Protein 8CZ8 (pdb70)

Radius of gyration: 34.96 Å; Cα contacts (8 Å, |Δi|>4): 3144; chains: 6; bounding box: 99×88×85 Å

GO terms:
  GO:0005576 extracellular region (C, TAS)
  GO:0005788 endoplasmic reticulum lumen (C, TAS)
  GO:0005886 plasma membrane (C, TAS)
  GO:0005886 plasma membrane (C, IDA)
  GO:0005515 protein binding (F, IPI)

Organism: Homo sapiens (NCBI:txid9606)

InterPro domains:
  IPR010335 Mesothelin [PF06060] (1-629)
  IPR026664 Stereocilin-related [PTHR23412] (51-610)

CATH classification: 2.60.40.10

B-factor: mean 72.94, std 15.25, range [30.0, 142.09]

Secondary structure (DSSP, 8-state):
--BB--SEEEE-TT--EEEEEE--TTTTTSTT--EEEEE-TTS--EEEEBTTTB--SSS-TTEEEEEETTEEEEEE-S--GGG-EEEEEEEEETTTTEEEEB--EEEEE----EEEEPPPEEE-TT--EEEEEEEESS-TTSSEEEEEEE-TTS--EEEEEEETTTTEEEE-GGGTTT-EEEEEGGGTEEEEEESS--GGG-EEEEEEEEESSTTTEEEEE---EEEEE-/---EEEE-SEEE--TT--EEEEEEESS--TT-EEEEEE-TTS--EEEEETTTEEPTT--TTEEEEEETTEEEEEESS--GGG-EEEEEEE-SSSSPEE---EEEE----EEEEE--EEE-TT--EEEEEEEESS-GGG--EEEEEE-TTS--EEEEEE-SSSS-EEE-TTTBTTEEEEEEGGGTEEEEEE-S--GGG-EEEEEEEESSTTS-EEEE---EEEEE-/-EEEB--SEEEE-TT--EEEEEE--TTTTTSTT--EEEEE-TTS--EEEEBTTTB--SSS-TTEEEEEETTEEEEEE-S--GGG-EEEEEEEEETTTTEEEEE--EEEEE---EEEEPPPEEE-TT--EEEEEEEESS-TTSSEEEEEEE-TTS--EEEEEEETTTTEEEE-GGGTTT-EEEEEGGGTEEEEEESS--GGG-EEEEEEEEESSTTTEEEEE---EEEEE-/---EEEE-SEEE--TT--EEEEEEESS--TT-EEEEEE-TTS--EEEEETTTEEPTT--TTEEEEEETTEEEEEESS--GGG-EEEEEEE-SSSSPEE---EEEE----EEEEE--EEE-TT--EEEEEEEESS-GGG--EEEEEE-TTS-EEEEEEE-SSSS-EEE-TTTTTTEEEEEEGGGTEEEEEE-S--GGG-EEEEEEEESSTTS-EEEE---EEEEE-/--SSGGGGGGS-TTGGGGS-GGGGGG--GGGGTT--HHHHHHHHHHHHHHHTT--HHHHHHHHGGGGGG--HHHHHHHHTTT----HHHHTTS-HHHHTT--HHHHHHHHGGGGGGGGGGTTSHHHHHHHTTS-HHHHGGGSS-----/--SSTTSGGGS-TTGGGGS-GGGGGG--GGGGTT--HHHHHHHHHHHHHHHTT--HHHHHHHHGGGGGG--HHHHHHHHHTT----HHHHTTS-HHHHTT--HHHHHHHHGGGGGGGGGGTTSHHHHHHHTTS-HHHHGGGSS-----

Sequence (1206 aa):
DIALTQPASVSGSPGQSITISCTGTSSDIGGYNSVSWYQQHPGKAPKLMIYGVNNRPSGVSNRFSGSKSGNTASLTISGLQAEDEADYYCSSYDIESATPVFGGGTKLTVLQVELVQSGAEVKKPGESLKISCKGSGYSFTSYWIGWVRQAPGKGLEWMGIIDPGDSRTRYSPSFQGQVTISADKSISTAYLQWSSLKASDTAMYYCARGQLYGGTYMDGWGQGTLVTVSTAFYPGYLCSLSPEELSSVPPSSIWAVRPQDLDTCDPRQLDVLYPKARLAFQNMNGSEYFVKIQSFLGGAPTEDLKALSQQNVSMDLATFMKLRTDAVLPLTVAEVQKLLGPHVEGLKAEERHRPVRDWILRQRQDDLDTLGLGLQGGTAFYPGYLCSLSPEELSSVPPSSIWAVRPQDLDTCDPRQLDVLYPKARLAFQNMNGSEYFVKIQSFLGGAPTEDLKALSQQNVSMDLATFMKLRTDAVLPLTVAEVQKLLGPHVEGLKAEERHRPVRDWILRQRQDDLDTLGLGLQGGDIQMTQSPSSLSASVGDRVTITCRSSQGIGSWLAWYQQKPEKAPQSLIYAASSLQSGVPSRFSGSGSGTDFTLTISNLQPEDFATYYCQQYNSYPLTFGGGTKVEISEVQLLESGGGLVQPGGSLRLSCAASGLTFRSYAMTWVRQAPGKGLEWVSGISVSGGITYYADSVKGRFTISRDNSKNTLYLQMNSLRAEDTAVYYCAKRGAAVGSFDYWGQGTLVTVSIALTQPASVSGSPGQSITISCTGTSSDIGGYNSVSWYQQHPGKAPKLMIYGVNNRPSGVSNRFSGSKSGNTASLTISGLQAEDEADYYCSSYDIESATPVFGGGTKLTVLGQVELVQSGAEVKKPGESLKISCKGSGYSFTSYWIGWVRQAPGKGLEWMGIIDPGDSRTRYSPSFQGQVTISADKSISTAYLQWSSLKASDTAMYYCARGQLYGGTYMDGWGQGTLVTVSDIQMTQSPSSLSASVGDRVTITCRSSQGIGSWLAWYQQKPEKAPQSLIYAASSLQSGVPSRFSGSGSGTDFTLTISNLQPEDFATYYCQQYNSYPLTFGGGTKVEISEVQLLESGGGLVQPGGSLRLSCAASGLTFRSYAMTWVRQAPGKGLEWVSGISVSGGITYYADSVKGRFTISRDNSKNTLYLQMNSLRAEDTAVYYCAKRGAAVGSFDYWGQGTLVTVS

Structure (mmCIF, N/CA/C/O backbone):
data_8CZ8
#
_entry.id   8CZ8
#
_cell.length_a   83.795
_cell.length_b   83.795
_cell.length_c   230.450
_cell.angle_alpha   90.000
_cell.angle_beta   90.000
_cell.angle_gamma   120.000
#
_symmetry.space_group_name_H-M   'P 32'
#
loop_
_entity.id
_entity.type
_entity.pdbx_description
1 polymer 'scFv Anetumab'
2 polymer 'Mesothelin, cleaved form'
3 polymer 'scFv of A12 anti-mesothelin antibody'
4 non-polymer 'SULFATE ION'
5 water water
#
loop_
_atom_site.group_PDB
_atom_site.id
_atom_site.type_symbol
_atom_site.label_atom_id
_atom_site.label_alt_id
_atom_site.label_comp_id
_atom_site.label_asym_id
_atom_site.label_entity_id
_atom_site.label_seq_id
_atom_site.pdbx_PDB_ins_code
_atom_site.Cartn_x
_atom_site.Cartn_y
_atom_site.Cartn_z
_atom_site.occupancy
_atom_site.B_iso_or_equiv
_atom_site.auth_seq_id
_atom_site.auth_comp_id
_atom_site.auth_asym_id
_atom_site.auth_atom_id
_atom_site.pdbx_PDB_model_num
ATOM 1 N N . ASP A 1 1 ? 42.188 52.801 -66.393 1.00 82.09 1 ASP C N 1
ATOM 2 C CA . ASP A 1 1 ? 42.409 51.638 -67.306 1.00 82.88 1 ASP C CA 1
ATOM 3 C C . ASP A 1 1 ? 42.953 52.134 -68.655 1.00 80.41 1 ASP C C 1
ATOM 4 O O . ASP A 1 1 ? 42.711 53.314 -69.006 1.00 75.79 1 ASP C O 1
ATOM 9 N N . ILE A 1 2 ? 43.676 51.257 -69.363 1.00 78.38 2 ILE C N 1
ATOM 10 C CA . ILE A 1 2 ? 44.225 51.490 -70.734 1.00 77.33 2 ILE C CA 1
ATOM 11 C C . ILE A 1 2 ? 43.296 50.802 -71.746 1.00 74.09 2 ILE C C 1
ATOM 12 O O . ILE A 1 2 ? 43.265 49.559 -71.774 1.00 74.51 2 ILE C O 1
ATOM 17 N N . ALA A 1 3 ? 42.564 51.589 -72.541 1.00 70.54 3 ALA C N 1
ATOM 18 C CA . ALA A 1 3 ? 41.570 51.105 -73.529 1.00 68.27 3 ALA C CA 1
ATOM 19 C C . ALA A 1 3 ? 41.668 51.856 -74.867 1.00 63.86 3 ALA C C 1
ATOM 20 O O . ALA A 1 3 ? 40.837 51.553 -75.727 1.00 65.06 3 ALA C O 1
ATOM 22 N N . LEU A 1 4 ? 42.617 52.789 -75.030 1.00 59.12 4 LEU C N 1
ATOM 23 C CA . LEU A 1 4 ? 42.820 53.598 -76.265 1.00 56.62 4 LEU C CA 1
ATOM 24 C C . LEU A 1 4 ? 44.210 53.295 -76.830 1.00 55.45 4 LEU C C 1
ATOM 25 O O . LEU A 1 4 ? 45.148 53.141 -76.028 1.00 56.06 4 LEU C O 1
ATOM 30 N N . THR A 1 5 ? 44.344 53.259 -78.158 1.00 53.31 5 THR C N 1
ATOM 31 C CA . THR A 1 5 ? 45.603 52.897 -78.855 1.00 53.29 5 THR C CA 1
ATOM 32 C C . THR A 1 5 ? 46.309 54.163 -79.349 1.00 52.13 5 THR C C 1
ATOM 33 O O . THR A 1 5 ? 45.662 54.988 -80.016 1.00 50.62 5 THR C O 1
ATOM 37 N N . GLN A 1 6 ? 47.591 54.296 -78.999 1.00 51.37 6 GLN C N 1
ATOM 38 C CA . GLN A 1 6 ? 48.527 55.325 -79.516 1.00 50.93 6 GLN C CA 1
ATOM 39 C C . GLN A 1 6 ? 49.742 54.614 -80.100 1.00 49.88 6 GLN C C 1
ATOM 40 O O . GLN A 1 6 ? 50.038 53.484 -79.725 1.00 49.57 6 GLN C O 1
ATOM 46 N N . PRO A 1 7 ? 50.503 55.248 -81.017 1.00 50.24 7 PRO C N 1
ATOM 47 C CA . PRO A 1 7 ? 51.809 54.717 -81.402 1.00 50.26 7 PRO C CA 1
ATOM 48 C C . PRO A 1 7 ? 52.744 54.797 -80.183 1.00 50.23 7 PRO C C 1
ATOM 49 O O . PRO A 1 7 ? 52.576 55.701 -79.374 1.00 48.28 7 PRO C O 1
ATOM 53 N N . ALA A 1 8 ? 53.666 53.837 -80.060 1.00 51.38 8 ALA C N 1
ATOM 54 C CA . ALA A 1 8 ? 54.695 53.774 -78.994 1.00 52.43 8 ALA C CA 1
ATOM 55 C C . ALA A 1 8 ? 55.569 55.033 -79.031 1.00 53.45 8 ALA C C 1
ATOM 56 O O . ALA A 1 8 ? 55.828 55.607 -77.956 1.00 54.18 8 ALA C O 1
ATOM 58 N N . SER A 1 9 ? 56.019 55.446 -80.217 1.00 55.03 9 SER C N 1
ATOM 59 C CA . SER A 1 9 ? 57.019 56.535 -80.375 1.00 56.18 9 SER C CA 1
ATOM 60 C C . SER A 1 9 ? 56.690 57.427 -81.576 1.00 57.46 9 SER C C 1
ATOM 61 O O . SER A 1 9 ? 55.995 56.975 -82.503 1.00 58.61 9 SER C O 1
ATOM 64 N N . VAL A 1 10 ? 57.177 58.664 -81.516 1.00 59.37 10 VAL C N 1
ATOM 65 C CA . VAL A 1 10 ? 57.093 59.694 -82.588 1.00 61.66 10 VAL C CA 1
ATOM 66 C C . VAL A 1 10 ? 58.346 60.568 -82.469 1.00 63.37 10 VAL C C 1
ATOM 67 O O . VAL A 1 10 ? 58.765 60.848 -81.331 1.00 62.66 10 VAL C O 1
ATOM 71 N N . SER A 1 11 ? 58.931 60.965 -83.599 1.00 66.68 11 SER C N 1
ATOM 72 C CA . SER A 1 11 ? 60.197 61.736 -83.659 1.00 68.92 11 SER C CA 1
ATOM 73 C C . SER A 1 11 ? 60.048 62.931 -84.605 1.00 69.62 11 SER C C 1
ATOM 74 O O . SER A 1 11 ? 59.246 62.840 -85.557 1.00 70.78 11 SER C O 1
ATOM 77 N N . GLY A 1 12 ? 60.785 64.011 -84.335 1.00 69.59 12 GLY C N 1
ATOM 78 C CA . GLY A 1 12 ? 60.827 65.227 -85.169 1.00 70.56 12 GLY C CA 1
ATOM 79 C C . GLY A 1 12 ? 61.995 66.117 -84.781 1.00 71.06 12 GLY C C 1
ATOM 80 O O . GLY A 1 12 ? 62.425 66.041 -83.615 1.00 71.26 12 GLY C O 1
ATOM 81 N N . SER A 1 13 ? 62.498 66.919 -85.724 1.00 71.54 13 SER C N 1
ATOM 82 C CA . SER A 1 13 ? 63.592 67.906 -85.515 1.00 72.04 13 SER C CA 1
ATOM 83 C C . SER A 1 13 ? 62.999 69.225 -85.026 1.00 70.94 13 SER C C 1
ATOM 84 O O . SER A 1 13 ? 61.826 69.498 -85.264 1.00 69.79 13 SER C O 1
ATOM 87 N N . PRO A 1 14 ? 63.773 70.077 -84.315 1.00 72.60 14 PRO C N 1
ATOM 88 C CA . PRO A 1 14 ? 63.258 71.361 -83.831 1.00 73.47 14 PRO C CA 1
ATOM 89 C C . PRO A 1 14 ? 62.694 72.219 -84.975 1.00 74.62 14 PRO C C 1
ATOM 90 O O . PRO A 1 14 ? 63.334 72.300 -86.011 1.00 75.46 14 PRO C O 1
ATOM 94 N N . GLY A 1 15 ? 61.514 72.815 -84.768 1.00 74.56 15 GLY C N 1
ATOM 95 C CA . GLY A 1 15 ? 60.819 73.657 -85.763 1.00 75.31 15 GLY C CA 1
ATOM 96 C C . GLY A 1 15 ? 59.749 72.895 -86.530 1.00 75.06 15 GLY C C 1
ATOM 97 O O . GLY A 1 15 ? 58.797 73.545 -86.996 1.00 75.19 15 GLY C O 1
ATOM 98 N N . GLN A 1 16 ? 59.884 71.570 -86.659 1.00 75.34 16 GLN C N 1
ATOM 99 C CA . GLN A 1 16 ? 58.944 70.700 -87.419 1.00 76.83 16 GLN C CA 1
ATOM 100 C C . GLN A 1 16 ? 57.628 70.521 -86.648 1.00 73.79 16 GLN C C 1
ATOM 101 O O . GLN A 1 16 ? 57.574 70.876 -85.451 1.00 71.18 16 GLN C O 1
ATOM 107 N N . SER A 1 17 ? 56.610 69.988 -87.333 1.00 71.92 17 SER C N 1
ATOM 108 C CA . SER A 1 17 ? 55.297 69.576 -86.768 1.00 70.34 17 SER C CA 1
ATOM 109 C C . SER A 1 17 ? 55.244 68.049 -86.664 1.00 67.86 17 SER C C 1
ATOM 110 O O . SER A 1 17 ? 55.673 67.380 -87.620 1.00 67.94 17 SER C O 1
ATOM 113 N N . ILE A 1 18 ? 54.735 67.526 -85.546 1.00 64.89 18 ILE C N 1
ATOM 114 C CA . ILE A 1 18 ? 54.457 66.072 -85.359 1.00 64.31 18 ILE C CA 1
ATOM 115 C C . ILE A 1 18 ? 52.994 65.917 -84.942 1.00 62.54 18 ILE C C 1
ATOM 116 O O . ILE A 1 18 ? 52.433 66.875 -84.382 1.00 60.48 18 ILE C O 1
ATOM 121 N N . THR A 1 19 ? 52.413 64.752 -85.230 1.00 62.01 19 THR C N 1
ATOM 122 C CA . THR A 1 19 ? 51.014 64.389 -84.900 1.00 61.78 19 THR C CA 1
ATOM 123 C C . THR A 1 19 ? 51.013 63.046 -84.165 1.00 60.29 19 THR C C 1
ATOM 124 O O . THR A 1 19 ? 51.563 62.064 -84.709 1.00 59.19 19 THR C O 1
ATOM 128 N N . ILE A 1 20 ? 50.432 63.020 -82.965 1.00 59.22 20 ILE C N 1
ATOM 129 C CA . ILE A 1 20 ? 50.163 61.775 -82.188 1.00 58.31 20 ILE C CA 1
ATOM 130 C C . ILE A 1 20 ? 48.670 61.475 -82.328 1.00 57.38 20 ILE C C 1
ATOM 131 O O . ILE A 1 20 ? 47.868 62.352 -81.975 1.00 56.51 20 ILE C O 1
ATOM 136 N N . SER A 1 21 ? 48.334 60.295 -82.855 1.00 57.03 21 SER C N 1
ATOM 137 C CA . SER A 1 21 ? 46.946 59.796 -83.022 1.00 57.31 21 SER C CA 1
ATOM 138 C C . SER A 1 21 ? 46.543 58.980 -81.788 1.00 59.01 21 SER C C 1
ATOM 139 O O . SER A 1 21 ? 47.426 58.378 -81.143 1.00 60.14 21 SER C O 1
ATOM 142 N N . CYS A 1 22 ? 45.243 58.963 -81.491 1.00 59.20 22 CYS C N 1
ATOM 143 C CA . CYS A 1 22 ? 44.618 58.221 -80.370 1.00 58.75 22 CYS C CA 1
ATOM 144 C C . CYS A 1 22 ? 43.304 57.611 -80.866 1.00 57.74 22 CYS C C 1
ATOM 145 O O . CYS A 1 22 ? 42.418 58.384 -81.260 1.00 58.02 22 CYS C O 1
ATOM 148 N N . THR A 1 23 ? 43.205 56.280 -80.884 1.00 56.09 23 THR C N 1
ATOM 149 C CA . THR A 1 23 ? 42.062 55.531 -81.466 1.00 56.30 23 THR C CA 1
ATOM 150 C C . THR A 1 23 ? 41.312 54.790 -80.357 1.00 55.39 23 THR C C 1
ATOM 151 O O . THR A 1 23 ? 41.966 54.056 -79.587 1.00 55.57 23 THR C O 1
ATOM 155 N N . GLY A 1 24 ? 39.995 54.990 -80.298 1.00 54.10 24 GLY C N 1
ATOM 156 C CA . GLY A 1 24 ? 39.078 54.310 -79.370 1.00 54.86 24 GLY C CA 1
ATOM 157 C C . GLY A 1 24 ? 37.851 53.802 -80.096 1.00 55.39 24 GLY C C 1
ATOM 158 O O . GLY A 1 24 ? 37.995 53.351 -81.242 1.00 57.34 24 GLY C O 1
ATOM 159 N N . THR A 1 25 ? 36.688 53.876 -79.449 1.00 56.66 25 THR C N 1
ATOM 160 C CA . THR A 1 25 ? 35.381 53.400 -79.973 1.00 58.19 25 THR C CA 1
ATOM 161 C C . THR A 1 25 ? 34.346 54.528 -79.864 1.00 58.67 25 THR C C 1
ATOM 162 O O . THR A 1 25 ? 34.686 55.603 -79.334 1.00 55.35 25 THR C O 1
ATOM 166 N N . SER A 1 26 ? 33.129 54.281 -80.356 1.00 61.23 26 SER C N 1
ATOM 167 C CA . SER A 1 26 ? 31.993 55.240 -80.340 1.00 63.19 26 SER C CA 1
ATOM 168 C C . SER A 1 26 ? 31.559 55.529 -78.897 1.00 64.22 26 SER C C 1
ATOM 169 O O . SER A 1 26 ? 30.875 56.550 -78.693 1.00 65.48 26 SER C O 1
ATOM 172 N N . SER A 1 27 ? 31.941 54.670 -77.940 1.00 65.09 27 SER C N 1
ATOM 173 C CA . SER A 1 27 ? 31.590 54.792 -76.498 1.00 65.75 27 SER C CA 1
ATOM 174 C C . SER A 1 27 ? 32.763 55.341 -75.664 1.00 63.78 27 SER C C 1
ATOM 175 O O . SER A 1 27 ? 32.659 55.298 -74.425 1.00 63.29 27 SER C O 1
ATOM 178 N N . ASP A 1 28 ? 33.815 55.877 -76.297 1.00 63.85 28 ASP C N 1
ATOM 179 C CA . ASP A 1 28 ? 34.807 56.771 -75.631 1.00 64.53 28 ASP C CA 1
ATOM 180 C C . ASP A 1 28 ? 35.099 57.974 -76.538 1.00 62.95 28 ASP C C 1
ATOM 181 O O . ASP A 1 28 ? 34.366 58.971 -76.412 1.00 62.11 28 ASP C O 1
ATOM 186 N N . ILE A 1 29 ? 36.115 57.894 -77.405 1.00 61.77 29 ILE C N 1
ATOM 187 C CA . ILE A 1 29 ? 36.580 59.030 -78.263 1.00 61.37 29 ILE C CA 1
ATOM 188 C C . ILE A 1 29 ? 35.407 59.563 -79.102 1.00 60.57 29 ILE C C 1
ATOM 189 O O . ILE A 1 29 ? 35.332 60.784 -79.281 1.00 61.63 29 ILE C O 1
ATOM 194 N N . GLY A 1 30 ? 34.524 58.683 -79.581 1.00 60.12 30 GLY C N 1
ATOM 195 C CA . GLY A 1 30 ? 33.366 59.026 -80.433 1.00 59.87 30 GLY C CA 1
ATOM 196 C C . GLY A 1 30 ? 32.407 60.009 -79.774 1.00 59.45 30 GLY C C 1
ATOM 197 O O . GLY A 1 30 ? 31.768 60.782 -80.502 1.00 59.89 30 GLY C O 1
ATOM 198 N N . GLY A 1 31 ? 32.292 59.983 -78.445 1.00 59.28 31 GLY C N 1
ATOM 199 C CA . GLY A 1 31 ? 31.379 60.852 -77.676 1.00 59.52 31 GLY C CA 1
ATOM 200 C C . GLY A 1 31 ? 31.754 62.320 -77.784 1.00 59.84 31 GLY C C 1
ATOM 201 O O . GLY A 1 31 ? 32.936 62.611 -78.032 1.00 61.28 31 GLY C O 1
ATOM 202 N N . TYR A 1 32 ? 30.782 63.213 -77.575 1.00 60.70 32 TYR C N 1
ATOM 203 C CA . TYR A 1 32 ? 30.926 64.687 -77.702 1.00 61.02 32 TYR C CA 1
ATOM 204 C C . TYR A 1 32 ? 32.144 65.170 -76.906 1.00 59.65 32 TYR C C 1
ATOM 205 O O . TYR A 1 32 ? 32.167 64.989 -75.673 1.00 59.41 32 TYR C O 1
ATOM 214 N N . ASN A 1 33 ? 33.122 65.754 -77.610 1.00 59.73 33 ASN C N 1
ATOM 215 C CA . ASN A 1 33 ? 34.302 66.468 -77.048 1.00 60.39 33 ASN C CA 1
ATOM 216 C C . ASN A 1 33 ? 35.112 65.552 -76.120 1.00 59.65 33 ASN C C 1
ATOM 217 O O . ASN A 1 33 ? 35.896 66.081 -75.312 1.00 60.65 33 ASN C O 1
ATOM 222 N N . SER A 1 34 ? 34.964 64.231 -76.239 1.00 58.46 34 SER C N 1
ATOM 223 C CA . SER A 1 34 ? 35.413 63.256 -75.213 1.00 57.21 34 SER C CA 1
ATOM 224 C C . SER A 1 34 ? 36.870 62.827 -75.458 1.00 55.38 34 SER C C 1
ATOM 225 O O . SER A 1 34 ? 37.128 61.611 -75.557 1.00 54.71 34 SER C O 1
ATOM 228 N N . VAL A 1 35 ? 37.794 63.788 -75.526 1.00 52.97 35 VAL C N 1
ATOM 229 C CA . VAL A 1 35 ? 39.260 63.515 -75.564 1.00 53.26 35 VAL C CA 1
ATOM 230 C C . VAL A 1 35 ? 40.017 64.663 -74.891 1.00 53.02 35 VAL C C 1
ATOM 231 O O . VAL A 1 35 ? 39.707 65.831 -75.170 1.00 54.84 35 VAL C O 1
ATOM 235 N N . SER A 1 36 ? 40.973 64.316 -74.031 1.00 53.16 36 SER C N 1
ATOM 236 C CA . SER A 1 36 ? 41.957 65.242 -73.420 1.00 54.87 36 SER C CA 1
ATOM 237 C C . SER A 1 36 ? 43.359 64.647 -73.588 1.00 54.12 36 SER C C 1
ATOM 238 O O . SER A 1 36 ? 43.458 63.439 -73.894 1.00 52.44 36 SER C O 1
ATOM 241 N N . TRP A 1 37 ? 44.393 65.474 -73.421 1.00 54.11 37 TRP C N 1
ATOM 242 C CA . TRP A 1 37 ? 45.815 65.093 -73.628 1.00 54.10 37 TRP C CA 1
ATOM 243 C C . TRP A 1 37 ? 46.651 65.513 -72.420 1.00 55.06 37 TRP C C 1
ATOM 244 O O . TRP A 1 37 ? 46.535 66.681 -71.998 1.00 55.65 37 TRP C O 1
ATOM 255 N N . TYR A 1 38 ? 47.485 64.600 -71.921 1.00 55.33 38 TYR C N 1
ATOM 256 C CA . TYR A 1 38 ? 48.388 64.828 -70.766 1.00 56.78 38 TYR C CA 1
ATOM 257 C C . TYR A 1 38 ? 49.837 64.638 -71.216 1.00 55.93 38 TYR C C 1
ATOM 258 O O . TYR A 1 38 ? 50.132 63.655 -71.914 1.00 57.10 38 TYR C O 1
ATOM 267 N N . GLN A 1 39 ? 50.692 65.583 -70.828 1.00 55.92 39 GLN C N 1
ATOM 268 C CA . GLN A 1 39 ? 52.165 65.550 -71.001 1.00 56.36 39 GLN C CA 1
ATOM 269 C C . GLN A 1 39 ? 52.768 65.087 -69.677 1.00 57.11 39 GLN C C 1
ATOM 270 O O . GLN A 1 39 ? 52.336 65.603 -68.636 1.00 56.95 39 GLN C O 1
ATOM 276 N N . GLN A 1 40 ? 53.708 64.142 -69.719 1.00 58.00 40 GLN C N 1
ATOM 277 C CA . GLN A 1 40 ? 54.480 63.716 -68.529 1.00 57.91 40 GLN C CA 1
ATOM 278 C C . GLN A 1 40 ? 55.974 63.752 -68.853 1.00 57.70 40 GLN C C 1
ATOM 279 O O . GLN A 1 40 ? 56.419 62.954 -69.702 1.00 57.16 40 GLN C O 1
ATOM 285 N N . HIS A 1 41 ? 56.707 64.638 -68.173 1.00 58.18 41 HIS C N 1
ATOM 286 C CA . HIS A 1 41 ? 58.193 64.691 -68.163 1.00 58.71 41 HIS C CA 1
ATOM 287 C C . HIS A 1 41 ? 58.723 63.702 -67.130 1.00 58.67 41 HIS C C 1
ATOM 288 O O . HIS A 1 41 ? 58.020 63.366 -66.179 1.00 57.05 41 HIS C O 1
ATOM 295 N N . PRO A 1 42 ? 59.970 63.204 -67.298 1.00 60.52 42 PRO C N 1
ATOM 296 C CA . PRO A 1 42 ? 60.592 62.311 -66.317 1.00 61.69 42 PRO C CA 1
ATOM 297 C C . PRO A 1 42 ? 60.530 62.820 -64.868 1.00 63.09 42 PRO C C 1
ATOM 298 O O . PRO A 1 42 ? 60.979 63.917 -64.610 1.00 63.38 42 PRO C O 1
ATOM 302 N N . GLY A 1 43 ? 59.957 62.013 -63.970 1.00 64.49 43 GLY C N 1
ATOM 303 C CA . GLY A 1 43 ? 59.962 62.241 -62.512 1.00 66.30 43 GLY C CA 1
ATOM 304 C C . GLY A 1 43 ? 58.939 63.273 -62.067 1.00 66.76 43 GLY C C 1
ATOM 305 O O . GLY A 1 43 ? 59.028 63.719 -60.904 1.00 67.95 43 GLY C O 1
ATOM 306 N N . LYS A 1 44 ? 57.983 63.624 -62.932 1.00 66.89 44 LYS C N 1
ATOM 307 C CA . LYS A 1 44 ? 56.981 64.691 -62.665 1.00 66.85 44 LYS C CA 1
ATOM 308 C C . LYS A 1 44 ? 55.574 64.131 -62.879 1.00 64.07 44 LYS C C 1
ATOM 309 O O . LYS A 1 44 ? 55.428 63.149 -63.620 1.00 63.43 44 LYS C O 1
ATOM 315 N N . ALA A 1 45 ? 54.580 64.730 -62.225 1.00 63.22 45 ALA C N 1
ATOM 316 C CA . ALA A 1 45 ? 53.153 64.367 -62.363 1.00 62.13 45 ALA C CA 1
ATOM 317 C C . ALA A 1 45 ? 52.692 64.711 -63.777 1.00 60.44 45 ALA C C 1
ATOM 318 O O . ALA A 1 45 ? 53.270 65.578 -64.428 1.00 60.97 45 ALA C O 1
ATOM 320 N N . PRO A 1 46 ? 51.660 64.028 -64.314 1.00 59.87 46 PRO C N 1
ATOM 321 C CA . PRO A 1 46 ? 51.061 64.435 -65.583 1.00 59.65 46 PRO C CA 1
ATOM 322 C C . PRO A 1 46 ? 50.552 65.885 -65.542 1.00 60.55 46 PRO C C 1
ATOM 323 O O . PRO A 1 46 ? 50.174 66.358 -64.480 1.00 61.57 46 PRO C O 1
ATOM 327 N N . LYS A 1 47 ? 50.568 66.547 -66.700 1.00 61.19 47 LYS C N 1
ATOM 328 C CA . LYS A 1 47 ? 50.143 67.957 -66.894 1.00 62.07 47 LYS C CA 1
ATOM 329 C C . LYS A 1 47 ? 49.120 68.008 -68.032 1.00 61.09 47 LYS C C 1
ATOM 330 O O . LYS A 1 47 ? 49.436 67.499 -69.119 1.00 59.92 47 LYS C O 1
ATOM 336 N N . LEU A 1 48 ? 47.944 68.590 -67.782 1.00 61.07 48 LEU C N 1
ATOM 337 C CA . LEU A 1 48 ? 46.871 68.761 -68.795 1.00 59.98 48 LEU C CA 1
ATOM 338 C C . LEU A 1 48 ? 47.331 69.788 -69.835 1.00 60.63 48 LEU C C 1
ATOM 339 O O . LEU A 1 48 ? 47.548 70.954 -69.455 1.00 61.36 48 LEU C O 1
ATOM 344 N N . MET A 1 49 ? 47.479 69.358 -71.091 1.00 61.83 49 MET C N 1
ATOM 345 C CA . MET A 1 49 ? 47.843 70.229 -72.241 1.00 62.94 49 MET C CA 1
ATOM 346 C C . MET A 1 49 ? 46.569 70.607 -73.004 1.00 61.55 49 MET C C 1
ATOM 347 O O . MET A 1 49 ? 46.456 71.769 -73.408 1.00 63.11 49 MET C O 1
ATOM 352 N N . ILE A 1 50 ? 45.649 69.660 -73.190 1.00 59.57 50 ILE C N 1
ATOM 353 C CA . ILE A 1 50 ? 44.411 69.866 -73.994 1.00 59.88 50 ILE C CA 1
ATOM 354 C C . ILE A 1 50 ? 43.251 69.088 -73.368 1.00 59.32 50 ILE C C 1
ATOM 355 O O . ILE A 1 50 ? 43.450 67.926 -72.980 1.00 60.11 50 ILE C O 1
ATOM 360 N N . TYR A 1 51 ? 42.087 69.729 -73.279 1.00 59.01 51 TYR C N 1
ATOM 361 C CA . TYR A 1 51 ? 40.792 69.111 -72.901 1.00 59.86 51 TYR C CA 1
ATOM 362 C C . TYR A 1 51 ? 39.748 69.508 -73.946 1.00 60.06 51 TYR C C 1
ATOM 363 O O . TYR A 1 51 ? 39.895 70.578 -74.557 1.00 60.20 51 TYR C O 1
ATOM 372 N N . GLY A 1 52 ? 38.725 68.674 -74.130 1.00 60.35 52 GLY C N 1
ATOM 373 C CA . GLY A 1 52 ? 37.604 68.954 -75.044 1.00 62.04 52 GLY C CA 1
ATOM 374 C C . GLY A 1 52 ? 38.073 69.096 -76.480 1.00 62.24 52 GLY C C 1
ATOM 375 O O . GLY A 1 52 ? 37.613 70.030 -77.161 1.00 63.07 52 GLY C O 1
ATOM 376 N N . VAL A 1 53 ? 38.970 68.207 -76.912 1.00 62.01 53 VAL C N 1
ATOM 377 C CA . VAL A 1 53 ? 39.502 68.108 -78.305 1.00 63.10 53 VAL C CA 1
ATOM 378 C C . VAL A 1 53 ? 40.558 69.198 -78.546 1.00 63.43 53 VAL C C 1
ATOM 379 O O . VAL A 1 53 ? 41.665 68.817 -78.977 1.00 62.64 53 VAL C O 1
ATOM 383 N N . ASN A 1 54 ? 40.243 70.483 -78.314 1.00 64.26 54 ASN C N 1
ATOM 384 C CA . ASN A 1 54 ? 41.132 71.614 -78.706 1.00 65.28 54 ASN C CA 1
ATOM 385 C C . ASN A 1 54 ? 41.073 72.799 -77.731 1.00 64.97 54 ASN C C 1
ATOM 386 O O . ASN A 1 54 ? 41.435 73.905 -78.154 1.00 65.35 54 ASN C O 1
ATOM 391 N N . ASN A 1 55 ? 40.698 72.595 -76.468 1.00 65.88 55 ASN C N 1
ATOM 392 C CA . ASN A 1 55 ? 40.766 73.662 -75.436 1.00 67.13 55 ASN C CA 1
ATOM 393 C C . ASN A 1 55 ? 42.099 73.552 -74.695 1.00 68.10 55 ASN C C 1
ATOM 394 O O . ASN A 1 55 ? 42.462 72.433 -74.307 1.00 68.56 55 ASN C O 1
ATOM 399 N N . ARG A 1 56 ? 42.787 74.681 -74.519 1.00 71.31 56 ARG C N 1
ATOM 400 C CA . ARG A 1 56 ? 44.065 74.795 -73.771 1.00 73.23 56 ARG C CA 1
ATOM 401 C C . ARG A 1 56 ? 43.791 75.465 -72.429 1.00 75.28 56 ARG C C 1
ATOM 402 O O . ARG A 1 56 ? 43.185 76.531 -72.394 1.00 76.66 56 ARG C O 1
ATOM 410 N N . PRO A 1 57 ? 44.222 74.880 -71.286 1.00 77.25 57 PRO C N 1
ATOM 411 C CA . PRO A 1 57 ? 44.215 75.605 -70.018 1.00 77.99 57 PRO C CA 1
ATOM 412 C C . PRO A 1 57 ? 45.215 76.763 -70.131 1.00 79.64 57 PRO C C 1
ATOM 413 O O . PRO A 1 57 ? 46.202 76.594 -70.827 1.00 78.22 57 PRO C O 1
ATOM 417 N N . SER A 1 58 ? 44.942 77.898 -69.483 1.00 82.20 58 SER C N 1
ATOM 418 C CA . SER A 1 58 ? 45.860 79.069 -69.447 1.00 85.59 58 SER C CA 1
ATOM 419 C C . SER A 1 58 ? 47.248 78.589 -69.000 1.00 84.08 58 SER C C 1
ATOM 420 O O . SER A 1 58 ? 47.307 77.762 -68.065 1.00 82.24 58 SER C O 1
ATOM 423 N N . GLY A 1 59 ? 48.307 79.063 -69.667 1.00 83.10 59 GLY C N 1
ATOM 424 C CA . GLY A 1 59 ? 49.706 78.663 -69.415 1.00 82.23 59 GLY C CA 1
ATOM 425 C C . GLY A 1 59 ? 50.126 77.465 -70.256 1.00 81.53 59 GLY C C 1
ATOM 426 O O . GLY A 1 59 ? 51.005 76.701 -69.793 1.00 83.78 59 GLY C O 1
ATOM 427 N N . VAL A 1 60 ? 49.526 77.299 -71.441 1.00 77.77 60 VAL C N 1
ATOM 428 C CA . VAL A 1 60 ? 49.861 76.236 -72.438 1.00 75.26 60 VAL C CA 1
ATOM 429 C C . VAL A 1 60 ? 49.888 76.890 -73.821 1.00 74.75 60 VAL C C 1
ATOM 430 O O . VAL A 1 60 ? 48.838 77.423 -74.236 1.00 73.26 60 VAL C O 1
ATOM 434 N N . SER A 1 61 ? 51.036 76.845 -74.504 1.00 75.49 61 SER C N 1
ATOM 435 C CA . SER A 1 61 ? 51.289 77.594 -75.763 1.00 77.52 61 SER C CA 1
ATOM 436 C C . SER A 1 61 ? 50.315 77.133 -76.852 1.00 76.26 61 SER C C 1
ATOM 437 O O . SER A 1 61 ? 49.833 75.987 -76.772 1.00 73.99 61 SER C O 1
ATOM 440 N N . ASN A 1 62 ? 50.051 78.011 -77.824 1.00 78.96 62 ASN C N 1
ATOM 441 C CA . ASN A 1 62 ? 49.177 77.756 -79.005 1.00 80.41 62 ASN C CA 1
ATOM 442 C C . ASN A 1 62 ? 49.835 76.732 -79.943 1.00 76.90 62 ASN C C 1
ATOM 443 O O . ASN A 1 62 ? 49.183 76.327 -80.920 1.00 75.23 62 ASN C O 1
ATOM 448 N N . ARG A 1 63 ? 51.076 76.332 -79.660 1.00 75.23 63 ARG C N 1
ATOM 449 C CA . ARG A 1 63 ? 51.823 75.319 -80.451 1.00 75.25 63 ARG C CA 1
ATOM 450 C C . ARG A 1 63 ? 51.150 73.947 -80.293 1.00 73.70 63 ARG C C 1
ATOM 451 O O . ARG A 1 63 ? 51.249 73.131 -81.231 1.00 75.29 63 ARG C O 1
ATOM 459 N N . PHE A 1 64 ? 50.497 73.706 -79.151 1.00 70.68 64 PHE C N 1
ATOM 460 C CA . PHE A 1 64 ? 49.710 72.479 -78.859 1.00 68.49 64 PHE C CA 1
ATOM 461 C C . PHE A 1 64 ? 48.268 72.693 -79.315 1.00 67.58 64 PHE C C 1
ATOM 462 O O . PHE A 1 64 ? 47.635 73.669 -78.888 1.00 69.34 64 PHE C O 1
ATOM 470 N N . SER A 1 65 ? 47.774 71.806 -80.175 1.00 65.86 65 SER C N 1
ATOM 471 C CA . SER A 1 65 ? 46.388 71.824 -80.708 1.00 65.26 65 SER C CA 1
ATOM 472 C C . SER A 1 65 ? 45.924 70.383 -80.928 1.00 62.48 65 SER C C 1
ATOM 473 O O . SER A 1 65 ? 46.783 69.499 -81.046 1.00 62.47 65 SER C O 1
ATOM 476 N N . GLY A 1 66 ? 44.612 70.159 -80.957 1.00 60.86 66 GLY C N 1
ATOM 477 C CA . GLY A 1 66 ? 44.026 68.817 -81.117 1.00 60.35 66 GLY C CA 1
ATOM 478 C C . GLY A 1 66 ? 42.822 68.850 -82.033 1.00 60.00 66 GLY C C 1
ATOM 479 O O . GLY A 1 66 ? 42.171 69.905 -82.119 1.00 60.55 66 GLY C O 1
ATOM 480 N N . SER A 1 67 ? 42.556 67.737 -82.713 1.00 58.98 67 SER C N 1
ATOM 481 C CA . SER A 1 67 ? 41.362 67.537 -83.569 1.00 60.55 67 SER C CA 1
ATOM 482 C C . SER A 1 67 ? 40.799 66.143 -83.299 1.00 59.55 67 SER C C 1
ATOM 483 O O . SER A 1 67 ? 41.489 65.347 -82.645 1.00 59.10 67 SER C O 1
ATOM 486 N N . LYS A 1 68 ? 39.584 65.886 -83.779 1.00 61.01 68 LYS C N 1
ATOM 487 C CA . LYS A 1 68 ? 38.867 64.596 -83.627 1.00 61.29 68 LYS C CA 1
ATOM 488 C C . LYS A 1 68 ? 38.049 64.341 -84.895 1.00 61.83 68 LYS C C 1
ATOM 489 O O . LYS A 1 68 ? 37.395 65.285 -85.383 1.00 61.46 68 LYS C O 1
ATOM 495 N N . SER A 1 69 ? 38.112 63.110 -85.404 1.00 61.66 69 SER C N 1
ATOM 496 C CA . SER A 1 69 ? 37.371 62.626 -86.595 1.00 61.65 69 SER C CA 1
ATOM 497 C C . SER A 1 69 ? 36.946 61.179 -86.336 1.00 60.52 69 SER C C 1
ATOM 498 O O . SER A 1 69 ? 37.839 60.299 -86.276 1.00 61.09 69 SER C O 1
ATOM 501 N N . GLY A 1 70 ? 35.643 60.956 -86.147 1.00 58.44 70 GLY C N 1
ATOM 502 C CA . GLY A 1 70 ? 35.086 59.663 -85.720 1.00 57.72 70 GLY C CA 1
ATOM 503 C C . GLY A 1 70 ? 35.700 59.230 -84.401 1.00 57.65 70 GLY C C 1
ATOM 504 O O . GLY A 1 70 ? 35.609 59.999 -83.414 1.00 59.74 70 GLY C O 1
ATOM 505 N N . ASN A 1 71 ? 36.345 58.064 -84.392 1.00 55.87 71 ASN C N 1
ATOM 506 C CA . ASN A 1 71 ? 36.880 57.418 -83.170 1.00 55.81 71 ASN C CA 1
ATOM 507 C C . ASN A 1 71 ? 38.388 57.661 -83.047 1.00 55.93 71 ASN C C 1
ATOM 508 O O . ASN A 1 71 ? 39.032 56.891 -82.329 1.00 56.96 71 ASN C O 1
ATOM 513 N N . THR A 1 72 ? 38.921 58.699 -83.694 1.00 56.90 72 THR C N 1
ATOM 514 C CA . THR A 1 72 ? 40.374 59.008 -83.718 1.00 57.29 72 THR C CA 1
ATOM 515 C C . THR A 1 72 ? 40.585 60.489 -83.400 1.00 56.15 72 THR C C 1
ATOM 516 O O . THR A 1 72 ? 40.172 61.337 -84.198 1.00 58.60 72 THR C O 1
ATOM 520 N N . ALA A 1 73 ? 41.203 60.773 -82.260 1.00 55.12 73 ALA C N 1
ATOM 521 C CA . ALA A 1 73 ? 41.695 62.112 -81.881 1.00 55.33 73 ALA C CA 1
ATOM 522 C C . ALA A 1 73 ? 43.174 62.204 -82.257 1.00 55.58 73 ALA C C 1
ATOM 523 O O . ALA A 1 73 ? 43.824 61.155 -82.358 1.00 55.45 73 ALA C O 1
ATOM 525 N N . SER A 1 74 ? 43.677 63.418 -82.463 1.00 55.77 74 SER C N 1
ATOM 526 C CA . SER A 1 74 ? 45.102 63.667 -82.777 1.00 56.88 74 SER C CA 1
ATOM 527 C C . SER A 1 74 ? 45.559 64.963 -82.105 1.00 56.75 74 SER C C 1
ATOM 528 O O . SER A 1 74 ? 44.788 65.936 -82.086 1.00 57.66 74 SER C O 1
ATOM 531 N N . LEU A 1 75 ? 46.763 64.926 -81.539 1.00 56.76 75 LEU C N 1
ATOM 532 C CA . LEU A 1 75 ? 47.461 66.076 -80.922 1.00 58.02 75 LEU C CA 1
ATOM 533 C C . LEU A 1 75 ? 48.588 66.481 -81.866 1.00 58.32 75 LEU C C 1
ATOM 534 O O . LEU A 1 75 ? 49.428 65.614 -82.173 1.00 58.54 75 LEU C O 1
ATOM 539 N N . THR A 1 76 ? 48.571 67.727 -82.336 1.00 60.13 76 THR C N 1
ATOM 540 C CA . THR A 1 76 ? 49.647 68.321 -83.169 1.00 62.98 76 THR C CA 1
ATOM 541 C C . THR A 1 76 ? 50.478 69.251 -82.281 1.00 63.66 76 THR C C 1
ATOM 542 O O . THR A 1 76 ? 49.881 70.069 -81.556 1.00 64.69 76 THR C O 1
ATOM 546 N N . ILE A 1 77 ? 51.801 69.102 -82.330 1.00 65.22 77 ILE C N 1
ATOM 547 C CA . ILE A 1 77 ? 52.782 70.060 -81.739 1.00 67.27 77 ILE C CA 1
ATOM 548 C C . ILE A 1 77 ? 53.550 70.685 -82.903 1.00 67.89 77 ILE C C 1
ATOM 549 O O . ILE A 1 77 ? 54.264 69.941 -83.596 1.00 67.03 77 ILE C O 1
ATOM 554 N N . SER A 1 78 ? 53.362 71.986 -83.134 1.00 70.58 78 SER C N 1
ATOM 555 C CA . SER A 1 78 ? 54.087 72.776 -84.165 1.00 72.64 78 SER C CA 1
ATOM 556 C C . SER A 1 78 ? 55.301 73.455 -83.519 1.00 73.65 78 SER C C 1
ATOM 557 O O . SER A 1 78 ? 55.309 73.600 -82.276 1.00 72.69 78 SER C O 1
ATOM 560 N N . GLY A 1 79 ? 56.291 73.830 -84.335 1.00 74.31 79 GLY C N 1
ATOM 561 C CA . GLY A 1 79 ? 57.533 74.488 -83.890 1.00 74.55 79 GLY C CA 1
ATOM 562 C C . GLY A 1 79 ? 58.145 73.766 -82.707 1.00 73.80 79 GLY C C 1
ATOM 563 O O . GLY A 1 79 ? 58.314 74.413 -81.650 1.00 73.65 79 GLY C O 1
ATOM 564 N N . LEU A 1 80 ? 58.445 72.474 -82.880 1.00 73.99 80 LEU C N 1
ATOM 565 C CA . LEU A 1 80 ? 59.020 71.577 -81.839 1.00 74.47 80 LEU C CA 1
ATOM 566 C C . LEU A 1 80 ? 60.197 72.259 -81.140 1.00 75.73 80 LEU C C 1
ATOM 567 O O . LEU A 1 80 ? 61.053 72.834 -81.843 1.00 76.08 80 LEU C O 1
ATOM 572 N N . GLN A 1 81 ? 60.228 72.159 -79.808 1.00 77.63 81 GLN C N 1
ATOM 573 C CA . GLN A 1 81 ? 61.373 72.530 -78.935 1.00 79.54 81 GLN C CA 1
ATOM 574 C C . GLN A 1 81 ? 61.861 71.269 -78.209 1.00 79.74 81 GLN C C 1
ATOM 575 O O . GLN A 1 81 ? 61.074 70.296 -78.104 1.00 78.13 81 GLN C O 1
ATOM 581 N N . ALA A 1 82 ? 63.105 71.289 -77.721 1.00 80.19 82 ALA C N 1
ATOM 582 C CA . ALA A 1 82 ? 63.712 70.210 -76.904 1.00 80.45 82 ALA C CA 1
ATOM 583 C C . ALA A 1 82 ? 62.823 69.916 -75.682 1.00 79.88 82 ALA C C 1
ATOM 584 O O . ALA A 1 82 ? 62.697 68.731 -75.320 1.00 77.93 82 ALA C O 1
ATOM 586 N N . GLU A 1 83 ? 62.216 70.956 -75.095 1.00 80.93 83 GLU C N 1
ATOM 587 C CA . GLU A 1 83 ? 61.344 70.890 -73.887 1.00 81.52 83 GLU C CA 1
ATOM 588 C C . GLU A 1 83 ? 60.136 69.970 -74.123 1.00 78.51 83 GLU C C 1
ATOM 589 O O . GLU A 1 83 ? 59.599 69.450 -73.126 1.00 77.84 83 GLU C O 1
ATOM 595 N N . ASP A 1 84 ? 59.709 69.790 -75.378 1.00 75.51 84 ASP C N 1
ATOM 596 C CA . ASP A 1 84 ? 58.508 68.990 -75.747 1.00 74.19 84 ASP C CA 1
ATOM 597 C C . ASP A 1 84 ? 58.775 67.490 -75.591 1.00 71.76 84 ASP C C 1
ATOM 598 O O . ASP A 1 84 ? 57.785 66.731 -75.568 1.00 71.49 84 ASP C O 1
ATOM 603 N N . GLU A 1 85 ? 60.047 67.081 -75.537 1.00 70.81 85 GLU C N 1
ATOM 604 C CA . GLU A 1 85 ? 60.473 65.673 -75.316 1.00 69.98 85 GLU C CA 1
ATOM 605 C C . GLU A 1 85 ? 59.839 65.173 -74.012 1.00 67.65 85 GLU C C 1
ATOM 606 O O . GLU A 1 85 ? 60.186 65.696 -72.939 1.00 68.96 85 GLU C O 1
ATOM 612 N N . ALA A 1 86 ? 58.922 64.212 -74.117 1.00 65.15 86 ALA C N 1
ATOM 613 C CA . ALA A 1 86 ? 58.090 63.717 -72.999 1.00 63.79 86 ALA C CA 1
ATOM 614 C C . ALA A 1 86 ? 57.204 62.569 -73.481 1.00 60.99 86 ALA C C 1
ATOM 615 O O . ALA A 1 86 ? 57.199 62.283 -74.694 1.00 59.11 86 ALA C O 1
ATOM 617 N N . ASP A 1 87 ? 56.487 61.946 -72.546 1.00 60.12 87 ASP C N 1
ATOM 618 C CA . ASP A 1 87 ? 55.392 60.984 -72.829 1.00 59.72 87 ASP C CA 1
ATOM 619 C C . ASP A 1 87 ? 54.094 61.792 -72.949 1.00 57.56 87 ASP C C 1
ATOM 620 O O . ASP A 1 87 ? 53.916 62.764 -72.184 1.00 57.33 87 ASP C O 1
ATOM 625 N N . TYR A 1 88 ? 53.251 61.443 -73.921 1.00 55.28 88 TYR C N 1
ATOM 626 C CA . TYR A 1 88 ? 51.912 62.049 -74.131 1.00 53.65 88 TYR C CA 1
ATOM 627 C C . TYR A 1 88 ? 50.858 60.948 -74.028 1.00 52.53 88 TYR C C 1
ATOM 628 O O . TYR A 1 88 ? 51.032 59.885 -74.652 1.00 52.75 88 TYR C O 1
ATOM 637 N N . TYR A 1 89 ? 49.822 61.192 -73.225 1.00 52.30 89 TYR C N 1
ATOM 638 C CA . TYR A 1 89 ? 48.673 60.273 -73.002 1.00 51.63 89 TYR C CA 1
ATOM 639 C C . TYR A 1 89 ? 47.387 60.986 -73.408 1.00 51.63 89 TYR C C 1
ATOM 640 O O . TYR A 1 89 ? 47.142 62.092 -72.911 1.00 52.60 89 TYR C O 1
ATOM 649 N N . CYS A 1 90 ? 46.601 60.385 -74.293 1.00 53.09 90 CYS C N 1
ATOM 650 C CA . CYS A 1 90 ? 45.178 60.759 -74.468 1.00 55.33 90 CYS C CA 1
ATOM 651 C C . CYS A 1 90 ? 44.387 60.075 -73.352 1.00 54.27 90 CYS C C 1
ATOM 652 O O . CYS A 1 90 ? 44.814 59.004 -72.889 1.00 53.70 90 CYS C O 1
ATOM 655 N N . SER A 1 91 ? 43.305 60.705 -72.911 1.00 53.68 91 SER C N 1
ATOM 656 C CA . SER A 1 91 ? 42.264 60.085 -72.058 1.00 53.31 91 SER C CA 1
ATOM 657 C C . SER A 1 91 ? 40.893 60.408 -72.649 1.00 52.51 91 SER C C 1
ATOM 658 O O . SER A 1 91 ? 40.779 61.423 -73.358 1.00 52.95 91 SER C O 1
ATOM 661 N N . SER A 1 92 ? 39.920 59.538 -72.387 1.00 51.06 92 SER C N 1
ATOM 662 C CA . SER A 1 92 ? 38.488 59.710 -72.715 1.00 51.65 92 SER C CA 1
ATOM 663 C C . SER A 1 92 ? 37.668 59.207 -71.524 1.00 52.91 92 SER C C 1
ATOM 664 O O . SER A 1 92 ? 38.280 58.769 -70.534 1.00 52.60 92 SER C O 1
ATOM 667 N N . TYR A 1 93 ? 36.343 59.280 -71.616 1.00 54.58 93 TYR C N 1
ATOM 668 C CA . TYR A 1 93 ? 35.392 58.705 -70.634 1.00 56.77 93 TYR C CA 1
ATOM 669 C C . TYR A 1 93 ? 34.689 57.524 -71.303 1.00 58.72 93 TYR C C 1
ATOM 670 O O . TYR A 1 93 ? 33.931 57.765 -72.269 1.00 60.47 93 TYR C O 1
ATOM 679 N N . ASP A 1 94 ? 34.946 56.300 -70.831 1.00 60.29 94 ASP C N 1
ATOM 680 C CA . ASP A 1 94 ? 34.237 55.078 -71.303 1.00 63.74 94 ASP C CA 1
ATOM 681 C C . ASP A 1 94 ? 32.818 55.067 -70.715 1.00 63.90 94 ASP C C 1
ATOM 682 O O . ASP A 1 94 ? 32.680 54.830 -69.492 1.00 64.62 94 ASP C O 1
ATOM 687 N N . ILE A 1 95 ? 31.805 55.310 -71.551 1.00 64.75 95 ILE C N 1
ATOM 688 C CA . ILE A 1 95 ? 30.384 55.421 -71.097 1.00 66.83 95 ILE C CA 1
ATOM 689 C C . ILE A 1 95 ? 29.878 54.040 -70.647 1.00 68.11 95 ILE C C 1
ATOM 690 O O . ILE A 1 95 ? 28.983 54.021 -69.790 1.00 69.11 95 ILE C O 1
ATOM 695 N N . GLU A 1 96 ? 30.457 52.943 -71.156 1.00 69.43 96 GLU C N 1
ATOM 696 C CA . GLU A 1 96 ? 30.070 51.542 -70.819 1.00 71.58 96 GLU C CA 1
ATOM 697 C C . GLU A 1 96 ? 30.339 51.250 -69.336 1.00 71.49 96 GLU C C 1
ATOM 698 O O . GLU A 1 96 ? 29.433 50.728 -68.674 1.00 73.80 96 GLU C O 1
ATOM 704 N N . SER A 1 97 ? 31.545 51.550 -68.846 1.00 69.78 97 SER C N 1
ATOM 705 C CA . SER A 1 97 ? 31.980 51.312 -67.443 1.00 67.81 97 SER C CA 1
ATOM 706 C C . SER A 1 97 ? 31.767 52.567 -66.589 1.00 65.53 97 SER C C 1
ATOM 707 O O . SER A 1 97 ? 31.904 52.463 -65.367 1.00 65.44 97 SER C O 1
ATOM 710 N N . ALA A 1 98 ? 31.467 53.706 -67.220 1.00 64.29 98 ALA C N 1
ATOM 711 C CA . ALA A 1 98 ? 31.294 55.031 -66.581 1.00 63.57 98 ALA C CA 1
ATOM 712 C C . ALA A 1 98 ? 32.551 55.395 -65.776 1.00 62.82 98 ALA C C 1
ATOM 713 O O . ALA A 1 98 ? 32.419 55.797 -64.605 1.00 63.81 98 ALA C O 1
ATOM 715 N N . THR A 1 99 ? 33.729 55.264 -66.389 1.00 61.45 99 THR C N 1
ATOM 716 C CA . THR A 1 99 ? 35.037 55.653 -65.795 1.00 60.97 99 THR C CA 1
ATOM 717 C C . THR A 1 99 ? 35.950 56.216 -66.881 1.00 58.77 99 THR C C 1
ATOM 718 O O . THR A 1 99 ? 35.811 55.877 -68.055 1.00 57.66 99 THR C O 1
ATOM 722 N N . PRO A 1 100 ? 36.898 57.110 -66.518 1.00 57.56 100 PRO C N 1
ATOM 723 C CA . PRO A 1 100 ? 37.948 57.538 -67.439 1.00 55.61 100 PRO C CA 1
ATOM 724 C C . PRO A 1 100 ? 38.822 56.367 -67.909 1.00 54.37 100 PRO C C 1
ATOM 725 O O . PRO A 1 100 ? 38.975 55.409 -67.172 1.00 53.25 100 PRO C O 1
ATOM 729 N N . VAL A 1 101 ? 39.372 56.485 -69.119 1.00 53.99 101 VAL C N 1
ATOM 730 C CA . VAL A 1 101 ? 40.379 55.544 -69.695 1.00 53.29 101 VAL C CA 1
ATOM 731 C C . VAL A 1 101 ? 41.547 56.363 -70.255 1.00 52.16 101 VAL C C 1
ATOM 732 O O . VAL A 1 101 ? 41.333 57.523 -70.613 1.00 51.47 101 VAL C O 1
ATOM 736 N N . PHE A 1 102 ? 42.744 55.775 -70.288 1.00 51.92 102 PHE C N 1
ATOM 737 C CA . PHE A 1 102 ? 43.982 56.371 -70.845 1.00 49.55 102 PHE C CA 1
ATOM 738 C C . PHE A 1 102 ? 44.375 55.603 -72.109 1.00 49.61 102 PHE C C 1
ATOM 739 O O . PHE A 1 102 ? 44.015 54.410 -72.229 1.00 49.66 102 PHE C O 1
ATOM 747 N N . GLY A 1 103 ? 45.098 56.266 -73.015 1.00 47.65 103 GLY C N 1
ATOM 748 C CA . GLY A 1 103 ? 45.887 55.590 -74.054 1.00 48.16 103 GLY C CA 1
ATOM 749 C C . GLY A 1 103 ? 47.145 55.005 -73.444 1.00 49.22 103 GLY C C 1
ATOM 750 O O . GLY A 1 103 ? 47.451 55.369 -72.291 1.00 50.07 103 GLY C O 1
ATOM 751 N N . GLY A 1 104 ? 47.849 54.138 -74.180 1.00 49.53 104 GLY C N 1
ATOM 752 C CA . GLY A 1 104 ? 49.073 53.461 -73.708 1.00 48.66 104 GLY C CA 1
ATOM 753 C C . GLY A 1 104 ? 50.255 54.413 -73.601 1.00 48.83 104 GLY C C 1
ATOM 754 O O . GLY A 1 104 ? 51.277 54.008 -73.025 1.00 49.21 104 GLY C O 1
ATOM 755 N N . GLY A 1 105 ? 50.135 55.634 -74.129 1.00 49.14 105 GLY C N 1
ATOM 756 C CA . GLY A 1 105 ? 51.209 56.646 -74.113 1.00 50.10 105 GLY C CA 1
ATOM 757 C C . GLY A 1 105 ? 52.059 56.597 -75.375 1.00 50.85 105 GLY C C 1
ATOM 758 O O . GLY A 1 105 ? 52.237 55.497 -75.938 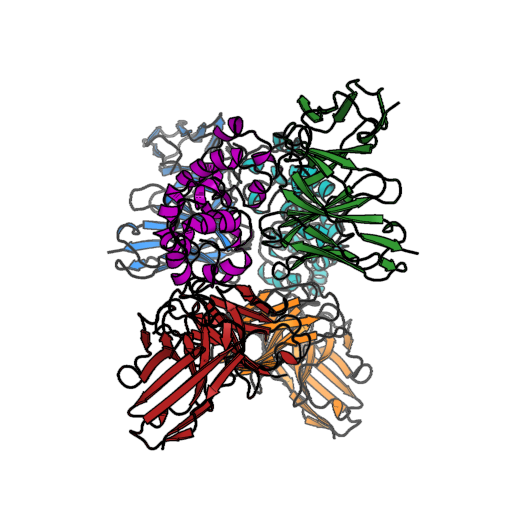1.00 50.31 105 GLY C O 1
ATOM 759 N N . THR A 1 106 ? 52.552 57.760 -75.808 1.00 52.24 106 THR C N 1
ATOM 760 C CA . THR A 1 106 ? 53.521 57.932 -76.921 1.00 52.78 106 THR C CA 1
ATOM 761 C C . THR A 1 106 ? 54.730 58.710 -76.405 1.00 53.69 106 THR C C 1
ATOM 762 O O . THR A 1 106 ? 54.516 59.781 -75.820 1.00 53.53 106 THR C O 1
ATOM 766 N N . LYS A 1 107 ? 55.939 58.191 -76.637 1.00 56.40 107 LYS C N 1
ATOM 767 C CA . LYS A 1 107 ? 57.218 58.884 -76.338 1.00 58.05 107 LYS C CA 1
ATOM 768 C C . LYS A 1 107 ? 57.595 59.761 -77.540 1.00 57.95 107 LYS C C 1
ATOM 769 O O . LYS A 1 107 ? 57.791 59.215 -78.636 1.00 57.97 107 LYS C O 1
ATOM 775 N N . LEU A 1 108 ? 57.669 61.075 -77.337 1.00 58.76 108 LEU C N 1
ATOM 776 C CA . LEU A 1 108 ? 58.123 62.058 -78.354 1.00 60.90 108 LEU C CA 1
ATOM 777 C C . LEU A 1 108 ? 59.615 62.316 -78.141 1.00 61.88 108 LEU C C 1
ATOM 778 O O . LEU A 1 108 ? 59.970 62.783 -77.047 1.00 61.75 108 LEU C O 1
ATOM 783 N N . THR A 1 109 ? 60.443 62.000 -79.141 1.00 62.69 109 THR C N 1
ATOM 784 C CA . THR A 1 109 ? 61.894 62.319 -79.178 1.00 64.75 109 THR C CA 1
ATOM 785 C C . THR A 1 109 ? 62.096 63.533 -80.095 1.00 66.59 109 THR C C 1
ATOM 786 O O . THR A 1 109 ? 61.529 63.541 -81.207 1.00 65.17 109 THR C O 1
ATOM 790 N N . VAL A 1 110 ? 62.859 64.527 -79.629 1.00 69.83 110 VAL C N 1
ATOM 791 C CA . VAL A 1 110 ? 63.266 65.719 -80.430 1.00 72.13 110 VAL C CA 1
ATOM 792 C C . VAL A 1 110 ? 64.749 65.576 -80.783 1.00 73.20 110 VAL C C 1
ATOM 793 O O . VAL A 1 110 ? 65.571 65.586 -79.857 1.00 71.16 110 VAL C O 1
ATOM 797 N N . LEU A 1 111 ? 65.056 65.464 -82.079 1.00 76.76 111 LEU C N 1
ATOM 798 C CA . LEU A 1 111 ? 66.433 65.294 -82.621 1.00 79.50 111 LEU C CA 1
ATOM 799 C C . LEU A 1 111 ? 67.163 66.643 -82.594 1.00 80.15 111 LEU C C 1
ATOM 800 O O . LEU A 1 111 ? 68.344 66.704 -82.251 1.00 80.76 111 LEU C O 1
ATOM 805 N N . GLN A 1 128 ? 47.231 78.914 -56.694 1.00 109.53 128 GLN C N 1
ATOM 806 C CA . GLN A 1 128 ? 46.035 78.694 -55.826 1.00 109.04 128 GLN C CA 1
ATOM 807 C C . GLN A 1 128 ? 45.771 77.187 -55.699 1.00 106.44 128 GLN C C 1
ATOM 808 O O . GLN A 1 128 ? 45.788 76.679 -54.558 1.00 103.19 128 GLN C O 1
ATOM 810 N N . VAL A 1 129 ? 45.550 76.513 -56.834 1.00 106.05 129 VAL C N 1
ATOM 811 C CA . VAL A 1 129 ? 45.175 75.066 -56.925 1.00 102.78 129 VAL C CA 1
ATOM 812 C C . VAL A 1 129 ? 46.376 74.217 -56.489 1.00 97.92 129 VAL C C 1
ATOM 813 O O . VAL A 1 129 ? 47.376 74.173 -57.233 1.00 96.13 129 VAL C O 1
ATOM 817 N N . GLU A 1 130 ? 46.251 73.560 -55.333 1.00 93.14 130 GLU C N 1
ATOM 818 C CA . GLU A 1 130 ? 47.313 72.752 -54.683 1.00 90.25 130 GLU C CA 1
ATOM 819 C C . GLU A 1 130 ? 46.683 71.446 -54.184 1.00 84.53 130 GLU C C 1
ATOM 820 O O . GLU A 1 130 ? 45.669 71.508 -53.466 1.00 84.91 130 GLU C O 1
ATOM 826 N N . LEU A 1 131 ? 47.244 70.308 -54.593 1.00 78.93 131 LEU C N 1
ATOM 827 C CA . LEU A 1 131 ? 46.928 68.961 -54.051 1.00 76.23 131 LEU C CA 1
ATOM 828 C C . LEU A 1 131 ? 48.199 68.404 -53.407 1.00 75.03 131 LEU C C 1
ATOM 829 O O . LEU A 1 131 ? 49.225 68.342 -54.107 1.00 74.38 131 LEU C O 1
ATOM 834 N N . VAL A 1 132 ? 48.133 68.045 -52.123 1.00 73.67 132 VAL C N 1
ATOM 835 C CA . VAL A 1 132 ? 49.290 67.530 -51.336 1.00 73.75 132 VAL C CA 1
ATOM 836 C C . VAL A 1 132 ? 48.961 66.105 -50.879 1.00 73.04 132 VAL C C 1
ATOM 837 O O . VAL A 1 132 ? 48.018 65.944 -50.087 1.00 74.47 132 VAL C O 1
ATOM 841 N N . GLN A 1 133 ? 49.715 65.118 -51.374 1.00 71.23 133 GLN C N 1
ATOM 842 C CA . GLN A 1 133 ? 49.564 63.678 -51.033 1.00 69.62 133 GLN C CA 1
ATOM 843 C C . GLN A 1 133 ? 50.536 63.323 -49.903 1.00 70.73 133 GLN C C 1
ATOM 844 O O . GLN A 1 133 ? 51.532 64.050 -49.732 1.00 70.95 133 GLN C O 1
ATOM 850 N N . SER A 1 134 ? 50.258 62.230 -49.185 1.00 71.08 134 SER C N 1
ATOM 851 C CA . SER A 1 134 ? 51.123 61.654 -48.122 1.00 72.28 134 SER C CA 1
ATOM 852 C C . SER A 1 134 ? 52.529 61.406 -48.678 1.00 72.52 134 SER C C 1
ATOM 853 O O . SER A 1 134 ? 52.658 61.226 -49.907 1.00 71.91 134 SER C O 1
ATOM 856 N N . GLY A 1 135 ? 53.535 61.381 -47.799 1.00 72.90 135 GLY C N 1
ATOM 857 C CA . GLY A 1 135 ? 54.919 61.006 -48.146 1.00 73.04 135 GLY C CA 1
ATOM 858 C C . GLY A 1 135 ? 54.996 59.560 -48.607 1.00 72.85 135 GLY C C 1
ATOM 859 O O . GLY A 1 135 ? 53.964 58.847 -48.525 1.00 70.98 135 GLY C O 1
ATOM 860 N N . ALA A 1 136 ? 56.176 59.137 -49.071 1.00 74.04 136 ALA C N 1
ATOM 861 C CA . ALA A 1 136 ? 56.443 57.779 -49.600 1.00 75.11 136 ALA C CA 1
ATOM 862 C C . ALA A 1 136 ? 56.147 56.734 -48.516 1.00 76.67 136 ALA C C 1
ATOM 863 O O . ALA A 1 136 ? 56.193 57.086 -47.324 1.00 77.60 136 ALA C O 1
ATOM 865 N N . GLU A 1 137 ? 55.855 55.498 -48.931 1.00 78.37 137 GLU C N 1
ATOM 866 C CA . GLU A 1 137 ? 55.454 54.374 -48.044 1.00 80.47 137 GLU C CA 1
ATOM 867 C C . GLU A 1 137 ? 56.312 53.141 -48.353 1.00 80.30 137 GLU C C 1
ATOM 868 O O . GLU A 1 137 ? 56.539 52.856 -49.546 1.00 81.01 137 GLU C O 1
ATOM 874 N N . VAL A 1 138 ? 56.772 52.455 -47.302 1.00 80.79 138 VAL C N 1
ATOM 875 C CA . VAL A 1 138 ? 57.587 51.206 -47.370 1.00 80.22 138 VAL C CA 1
ATOM 876 C C . VAL A 1 138 ? 56.870 50.142 -46.537 1.00 79.47 138 VAL C C 1
ATOM 877 O O . VAL A 1 138 ? 56.850 50.286 -45.305 1.00 81.82 138 VAL C O 1
ATOM 881 N N . LYS A 1 139 ? 56.297 49.130 -47.196 1.00 78.51 139 LYS C N 1
ATOM 882 C CA . LYS A 1 139 ? 55.355 48.149 -46.592 1.00 80.08 139 LYS C CA 1
ATOM 883 C C . LYS A 1 139 ? 55.780 46.723 -46.954 1.00 79.19 139 LYS C C 1
ATOM 884 O O . LYS A 1 139 ? 56.550 46.564 -47.910 1.00 79.21 139 LYS C O 1
ATOM 890 N N . LYS A 1 140 ? 55.285 45.733 -46.207 1.00 81.39 140 LYS C N 1
ATOM 891 C CA . LYS A 1 140 ? 55.457 44.282 -46.493 1.00 83.26 140 LYS C CA 1
ATOM 892 C C . LYS A 1 140 ? 54.144 43.744 -47.054 1.00 83.27 140 LYS C C 1
ATOM 893 O O . LYS A 1 140 ? 53.080 44.288 -46.763 1.00 81.96 140 LYS C O 1
ATOM 895 N N . PRO A 1 141 ? 54.174 42.659 -47.864 1.00 85.45 141 PRO C N 1
ATOM 896 C CA . PRO A 1 141 ? 52.946 42.045 -48.372 1.00 86.91 141 PRO C CA 1
ATOM 897 C C . PRO A 1 141 ? 52.041 41.558 -47.229 1.00 89.50 141 PRO C C 1
ATOM 898 O O . PRO A 1 141 ? 52.529 40.853 -46.367 1.00 91.59 141 PRO C O 1
ATOM 902 N N . GLY A 1 142 ? 50.765 41.955 -47.242 1.00 90.16 142 GLY C N 1
ATOM 903 C CA . GLY A 1 142 ? 49.760 41.526 -46.251 1.00 92.13 142 GLY C CA 1
ATOM 904 C C . GLY A 1 142 ? 49.387 42.627 -45.271 1.00 93.12 142 GLY C C 1
ATOM 905 O O . GLY A 1 142 ? 48.397 42.437 -44.542 1.00 93.51 142 GLY C O 1
ATOM 906 N N . GLU A 1 143 ? 50.141 43.733 -45.246 1.00 94.86 143 GLU C N 1
ATOM 907 C CA . GLU A 1 143 ? 49.891 44.900 -44.351 1.00 97.28 143 GLU C CA 1
ATOM 908 C C . GLU A 1 143 ? 48.782 45.784 -44.940 1.00 93.81 143 GLU C C 1
ATOM 909 O O . GLU A 1 143 ? 48.541 45.704 -46.162 1.00 92.27 143 GLU C O 1
ATOM 915 N N . SER A 1 144 ? 48.139 46.591 -44.089 1.00 92.73 144 SER C N 1
ATOM 916 C CA . SER A 1 144 ? 47.176 47.660 -44.470 1.00 90.85 144 SER C CA 1
ATOM 917 C C . SER A 1 144 ? 47.939 48.853 -45.051 1.00 87.94 144 SER C C 1
ATOM 918 O O . SER A 1 144 ? 49.145 48.989 -44.757 1.00 87.65 144 SER C O 1
ATOM 921 N N . LEU A 1 145 ? 47.252 49.686 -45.834 1.00 84.95 145 LEU C N 1
ATOM 922 C CA . LEU A 1 145 ? 47.758 51.013 -46.270 1.00 83.29 145 LEU C CA 1
ATOM 923 C C . LEU A 1 145 ? 46.576 51.926 -46.591 1.00 80.59 145 LEU C C 1
ATOM 924 O O . LEU A 1 145 ? 45.604 51.440 -47.198 1.00 79.46 145 LEU C O 1
ATOM 929 N N . LYS A 1 146 ? 46.679 53.190 -46.174 1.00 79.76 146 LYS C N 1
ATOM 930 C CA . LYS A 1 146 ? 45.751 54.294 -46.525 1.00 79.40 146 LYS C CA 1
ATOM 931 C C . LYS A 1 146 ? 46.594 55.498 -46.962 1.00 78.28 146 LYS C C 1
ATOM 932 O O . LYS A 1 146 ? 47.228 56.117 -46.091 1.00 76.55 146 LYS C O 1
ATOM 938 N N . ILE A 1 147 ? 46.634 55.778 -48.267 1.00 79.32 147 ILE C N 1
ATOM 939 C CA . ILE A 1 147 ? 47.249 57.006 -48.851 1.00 79.89 147 ILE C CA 1
ATOM 940 C C . ILE A 1 147 ? 46.193 58.113 -48.807 1.00 75.81 147 ILE C C 1
ATOM 941 O O . ILE A 1 147 ? 45.011 57.809 -49.048 1.00 71.89 147 ILE C O 1
ATOM 946 N N . SER A 1 148 ? 46.612 59.342 -48.503 1.00 75.11 148 SER C N 1
ATOM 947 C CA . SER A 1 148 ? 45.742 60.542 -48.423 1.00 75.69 148 SER C CA 1
ATOM 948 C C . SER A 1 148 ? 46.177 61.564 -49.477 1.00 74.21 148 SER C C 1
ATOM 949 O O . SER A 1 148 ? 47.318 61.482 -49.965 1.00 72.31 148 SER C O 1
ATOM 952 N N . CYS A 1 149 ? 45.272 62.484 -49.807 1.00 75.51 149 CYS C N 1
ATOM 953 C CA . CYS A 1 149 ? 45.491 63.625 -50.728 1.00 77.16 149 CYS C CA 1
ATOM 954 C C . CYS A 1 149 ? 44.606 64.791 -50.277 1.00 76.66 149 CYS C C 1
ATOM 955 O O . CYS A 1 149 ? 43.370 64.636 -50.330 1.00 75.46 149 CYS C O 1
ATOM 958 N N . LYS A 1 150 ? 45.222 65.892 -49.832 1.00 77.46 150 LYS C N 1
ATOM 959 C CA . LYS A 1 150 ? 44.530 67.085 -49.276 1.00 79.45 150 LYS C CA 1
ATOM 960 C C . LYS A 1 150 ? 44.502 68.202 -50.326 1.00 77.27 150 LYS C C 1
ATOM 961 O O . LYS A 1 150 ? 45.582 68.641 -50.757 1.00 76.41 150 LYS C O 1
ATOM 967 N N . GLY A 1 151 ? 43.301 68.636 -50.713 1.00 77.15 151 GLY C N 1
ATOM 968 C CA . GLY A 1 151 ? 43.072 69.780 -51.618 1.00 78.50 151 GLY C CA 1
ATOM 969 C C . GLY A 1 151 ? 42.955 71.086 -50.845 1.00 79.66 151 GLY C C 1
ATOM 970 O O . GLY A 1 151 ? 42.521 71.040 -49.676 1.00 82.50 151 GLY C O 1
ATOM 971 N N . SER A 1 152 ? 43.338 72.204 -51.471 1.00 79.13 152 SER C N 1
ATOM 972 C CA . SER A 1 152 ? 43.233 73.581 -50.921 1.00 80.41 152 SER C CA 1
ATOM 973 C C . SER A 1 152 ? 43.217 74.599 -52.069 1.00 80.92 152 SER C C 1
ATOM 974 O O . SER A 1 152 ? 43.725 74.267 -53.159 1.00 81.47 152 SER C O 1
ATOM 977 N N . GLY A 1 153 ? 42.653 75.787 -51.828 1.00 81.36 153 GLY C N 1
ATOM 978 C CA . GLY A 1 153 ? 42.609 76.904 -52.794 1.00 80.71 153 GLY C CA 1
ATOM 979 C C . GLY A 1 153 ? 41.496 76.750 -53.822 1.00 78.87 153 GLY C C 1
ATOM 980 O O . GLY A 1 153 ? 41.500 77.511 -54.813 1.00 79.07 153 GLY C O 1
ATOM 981 N N . TYR A 1 154 ? 40.564 75.817 -53.593 1.00 75.46 154 TYR C N 1
ATOM 982 C CA . TYR A 1 154 ? 39.377 75.570 -54.454 1.00 73.90 154 TYR C CA 1
ATOM 983 C C . TYR A 1 154 ? 38.306 74.851 -53.624 1.00 72.29 154 TYR C C 1
ATOM 984 O O . TYR A 1 154 ? 38.664 74.230 -52.604 1.00 70.94 154 TYR C O 1
ATOM 993 N N . SER A 1 155 ? 37.040 74.940 -54.052 1.00 72.03 155 SER C N 1
ATOM 994 C CA . SER A 1 155 ? 35.878 74.255 -53.425 1.00 72.14 155 SER C CA 1
ATOM 995 C C . SER A 1 155 ? 35.978 72.747 -53.685 1.00 71.03 155 SER C C 1
ATOM 996 O O . SER A 1 155 ? 35.753 72.325 -54.839 1.00 70.02 155 SER C O 1
ATOM 999 N N . PHE A 1 156 ? 36.294 71.975 -52.645 1.00 70.87 156 PHE C N 1
ATOM 1000 C CA . PHE A 1 156 ? 36.635 70.530 -52.721 1.00 70.24 156 PHE C CA 1
ATOM 1001 C C . PHE A 1 156 ? 35.464 69.719 -53.295 1.00 69.75 156 PHE C C 1
ATOM 1002 O O . PHE A 1 156 ? 35.722 68.677 -53.928 1.00 69.75 156 PHE C O 1
ATOM 1010 N N . THR A 1 157 ? 34.223 70.169 -53.086 1.00 69.75 157 THR C N 1
ATOM 1011 C CA . THR A 1 157 ? 32.989 69.431 -53.474 1.00 68.95 157 THR C CA 1
ATOM 1012 C C . THR A 1 157 ? 32.604 69.746 -54.930 1.00 65.80 157 THR C C 1
ATOM 1013 O O . THR A 1 157 ? 31.781 69.001 -55.484 1.00 66.05 157 THR C O 1
ATOM 1017 N N . SER A 1 158 ? 33.169 70.796 -55.532 1.00 64.59 158 SER C N 1
ATOM 1018 C CA . SER A 1 158 ? 32.807 71.300 -56.888 1.00 65.28 158 SER C CA 1
ATOM 1019 C C . SER A 1 158 ? 33.484 70.474 -57.992 1.00 63.80 158 SER C C 1
ATOM 1020 O O . SER A 1 158 ? 33.095 70.631 -59.164 1.00 63.39 158 SER C O 1
ATOM 1023 N N . TYR A 1 159 ? 34.472 69.648 -57.637 1.00 63.01 159 TYR C N 1
ATOM 1024 C CA . TYR A 1 159 ? 35.350 68.911 -58.581 1.00 59.81 159 TYR C CA 1
ATOM 1025 C C . TYR A 1 159 ? 35.415 67.437 -58.183 1.00 58.02 159 TYR C C 1
ATOM 1026 O O . TYR A 1 159 ? 35.430 67.134 -56.982 1.00 59.44 159 TYR C O 1
ATOM 1035 N N . TRP A 1 160 ? 35.466 66.552 -59.178 1.00 57.18 160 TRP C N 1
ATOM 1036 C CA . TRP A 1 160 ? 35.733 65.100 -59.008 1.00 57.57 160 TRP C CA 1
ATOM 1037 C C . TRP A 1 160 ? 37.197 64.892 -58.623 1.00 57.34 160 TRP C C 1
ATOM 1038 O O . TRP A 1 160 ? 38.059 65.622 -59.150 1.00 58.80 160 TRP C O 1
ATOM 1049 N N . ILE A 1 161 ? 37.462 63.923 -57.748 1.00 56.44 161 ILE C N 1
ATOM 1050 C CA . ILE A 1 161 ? 38.835 63.428 -57.455 1.00 56.01 161 ILE C CA 1
ATOM 1051 C C . ILE A 1 161 ? 39.033 62.113 -58.214 1.00 55.68 161 ILE C C 1
ATOM 1052 O O . ILE A 1 161 ? 38.141 61.244 -58.157 1.00 54.81 161 ILE C O 1
ATOM 1057 N N . GLY A 1 162 ? 40.158 61.997 -58.921 1.00 55.91 162 GLY C N 1
ATOM 1058 C CA . GLY A 1 162 ? 40.584 60.760 -59.599 1.00 56.35 162 GLY C CA 1
ATOM 1059 C C . GLY A 1 162 ? 41.859 60.229 -58.981 1.00 56.03 162 GLY C C 1
ATOM 1060 O O . GLY A 1 162 ? 42.671 61.050 -58.540 1.00 55.15 162 GLY C O 1
ATOM 1061 N N . TRP A 1 163 ? 42.010 58.905 -58.929 1.00 57.20 163 TRP C N 1
ATOM 1062 C CA . TRP A 1 163 ? 43.267 58.216 -58.538 1.00 57.15 163 TRP C CA 1
ATOM 1063 C C . TRP A 1 163 ? 43.856 57.519 -59.766 1.00 56.66 163 TRP C C 1
ATOM 1064 O O . TRP A 1 163 ? 43.149 56.708 -60.396 1.00 55.37 163 TRP C O 1
ATOM 1075 N N . VAL A 1 164 ? 45.103 57.859 -60.091 1.00 56.48 164 VAL C N 1
ATOM 1076 C CA . VAL A 1 164 ? 45.898 57.257 -61.195 1.00 56.71 164 VAL C CA 1
ATOM 1077 C C . VAL A 1 164 ? 47.084 56.516 -60.572 1.00 58.23 164 VAL C C 1
ATOM 1078 O O . VAL A 1 164 ? 47.721 57.088 -59.664 1.00 60.17 164 VAL C O 1
ATOM 1082 N N . ARG A 1 165 ? 47.372 55.295 -61.030 1.00 58.73 165 ARG C N 1
ATOM 1083 C CA . ARG A 1 165 ? 48.647 54.609 -60.700 1.00 60.69 165 ARG C CA 1
ATOM 1084 C C . ARG A 1 165 ? 49.465 54.438 -61.983 1.00 59.81 165 ARG C C 1
ATOM 1085 O O . ARG A 1 165 ? 48.853 54.160 -63.036 1.00 60.33 165 ARG C O 1
ATOM 1093 N N . GLN A 1 166 ? 50.786 54.632 -61.897 1.00 57.25 166 GLN C N 1
ATOM 1094 C CA . GLN A 1 166 ? 51.731 54.032 -62.866 1.00 58.57 166 GLN C CA 1
ATOM 1095 C C . GLN A 1 166 ? 52.748 53.187 -62.101 1.00 58.86 166 GLN C C 1
ATOM 1096 O O . GLN A 1 166 ? 53.525 53.746 -61.311 1.00 57.34 166 GLN C O 1
ATOM 1102 N N . ALA A 1 167 ? 52.684 51.872 -62.323 1.00 60.76 167 ALA C N 1
ATOM 1103 C CA . ALA A 1 167 ? 53.753 50.898 -62.013 1.00 63.89 167 ALA C CA 1
ATOM 1104 C C . ALA A 1 167 ? 55.056 51.410 -62.624 1.00 64.79 167 ALA C C 1
ATOM 1105 O O . ALA A 1 167 ? 55.032 52.150 -63.604 1.00 63.65 167 ALA C O 1
ATOM 1107 N N . PRO A 1 168 ? 56.231 51.038 -62.071 1.00 66.75 168 PRO C N 1
ATOM 1108 C CA . PRO A 1 168 ? 57.497 51.572 -62.567 1.00 66.43 168 PRO C CA 1
ATOM 1109 C C . PRO A 1 168 ? 57.675 51.231 -64.057 1.00 66.95 168 PRO C C 1
ATOM 1110 O O . PRO A 1 168 ? 57.423 50.093 -64.435 1.00 66.32 168 PRO C O 1
ATOM 1114 N N . GLY A 1 169 ? 58.057 52.232 -64.858 1.00 66.67 169 GLY C N 1
ATOM 1115 C CA . GLY A 1 169 ? 58.366 52.113 -66.298 1.00 64.80 169 GLY C CA 1
ATOM 1116 C C . GLY A 1 169 ? 57.150 51.779 -67.147 1.00 63.55 169 GLY C C 1
ATOM 1117 O O . GLY A 1 169 ? 57.353 51.383 -68.305 1.00 65.37 169 GLY C O 1
ATOM 1118 N N . LYS A 1 170 ? 55.934 51.945 -66.617 1.00 62.02 170 LYS C N 1
ATOM 1119 C CA . LYS A 1 170 ? 54.664 51.592 -67.309 1.00 62.29 170 LYS C CA 1
ATOM 1120 C C . LYS A 1 170 ? 53.821 52.859 -67.492 1.00 58.96 170 LYS C C 1
ATOM 1121 O O . LYS A 1 170 ? 54.254 53.917 -67.033 1.00 57.31 170 LYS C O 1
ATOM 1127 N N . GLY A 1 171 ? 52.663 52.740 -68.144 1.00 57.67 171 GLY C N 1
ATOM 1128 C CA . GLY A 1 171 ? 51.769 53.872 -68.449 1.00 57.52 171 GLY C CA 1
ATOM 1129 C C . GLY A 1 171 ? 50.901 54.269 -67.267 1.00 57.40 171 GLY C C 1
ATOM 1130 O O . GLY A 1 171 ? 51.011 53.638 -66.199 1.00 57.79 171 GLY C O 1
ATOM 1131 N N . LEU A 1 172 ? 50.068 55.294 -67.459 1.00 57.42 172 LEU C N 1
ATOM 1132 C CA . LEU A 1 172 ? 49.051 55.766 -66.485 1.00 57.20 172 LEU C CA 1
ATOM 1133 C C . LEU A 1 172 ? 47.832 54.840 -66.556 1.00 56.63 172 LEU C C 1
ATOM 1134 O O . LEU A 1 172 ? 47.483 54.424 -67.672 1.00 55.54 172 LEU C O 1
ATOM 1139 N N . GLU A 1 173 ? 47.231 54.526 -65.405 1.00 57.72 173 GLU C N 1
ATOM 1140 C CA . GLU A 1 173 ? 45.909 53.849 -65.296 1.00 59.27 173 GLU C CA 1
ATOM 1141 C C . GLU A 1 173 ? 45.012 54.644 -64.344 1.00 57.48 173 GLU C C 1
ATOM 1142 O O . GLU A 1 173 ? 45.455 54.907 -63.227 1.00 58.91 173 GLU C O 1
ATOM 1148 N N . TRP A 1 174 ? 43.795 54.993 -64.765 1.00 56.41 174 TRP C N 1
ATOM 1149 C CA . TRP A 1 174 ? 42.704 55.459 -63.867 1.00 54.82 174 TRP C CA 1
ATOM 1150 C C . TRP A 1 174 ? 42.256 54.281 -62.999 1.00 55.51 174 TRP C C 1
ATOM 1151 O O . TRP A 1 174 ? 41.922 53.228 -63.561 1.00 55.93 174 TRP C O 1
ATOM 1162 N N . MET A 1 175 ? 42.255 54.458 -61.679 1.00 56.54 175 MET C N 1
ATOM 1163 C CA . MET A 1 175 ? 41.822 53.431 -60.697 1.00 56.85 175 MET C CA 1
ATOM 1164 C C . MET A 1 175 ? 40.337 53.648 -60.395 1.00 56.63 175 MET C C 1
ATOM 1165 O O . MET A 1 175 ? 39.553 52.672 -60.457 1.00 55.93 175 MET C O 1
ATOM 1170 N N . GLY A 1 176 ? 39.969 54.890 -60.091 1.00 55.23 176 GLY C N 1
ATOM 1171 C CA . GLY A 1 176 ? 38.572 55.258 -59.819 1.00 56.59 176 GLY C CA 1
ATOM 1172 C C . GLY A 1 176 ? 38.399 56.750 -59.650 1.00 56.44 176 GLY C C 1
ATOM 1173 O O . GLY A 1 176 ? 39.407 57.480 -59.678 1.00 56.25 176 GLY C O 1
ATOM 1174 N N . ILE A 1 177 ? 37.147 57.166 -59.482 1.00 56.81 177 ILE C N 1
ATOM 1175 C CA . ILE A 1 177 ? 36.715 58.585 -59.360 1.00 57.94 177 ILE C CA 1
ATOM 1176 C C . ILE A 1 177 ? 35.731 58.670 -58.190 1.00 60.38 177 ILE C C 1
ATOM 1177 O O . ILE A 1 177 ? 34.991 57.686 -57.963 1.00 61.47 177 ILE C O 1
ATOM 1182 N N . ILE A 1 178 ? 35.735 59.788 -57.467 1.00 61.52 178 ILE C N 1
ATOM 1183 C CA . ILE A 1 178 ? 34.800 60.030 -56.332 1.00 64.06 178 ILE C CA 1
ATOM 1184 C C . ILE A 1 178 ? 34.304 61.480 -56.392 1.00 65.20 178 ILE C C 1
ATOM 1185 O O . ILE A 1 178 ? 35.135 62.378 -56.610 1.00 64.13 178 ILE C O 1
ATOM 1190 N N . ASP A 1 179 ? 32.989 61.673 -56.241 1.00 67.79 179 ASP C N 1
ATOM 1191 C CA . ASP A 1 179 ? 32.344 62.997 -56.031 1.00 71.61 179 ASP C CA 1
ATOM 1192 C C . ASP A 1 179 ? 32.394 63.280 -54.533 1.00 73.78 179 ASP C C 1
ATOM 1193 O O . ASP A 1 179 ? 31.654 62.664 -53.768 1.00 76.84 179 ASP C O 1
ATOM 1198 N N . PRO A 1 180 ? 33.281 64.181 -54.052 1.00 75.07 180 PRO C N 1
ATOM 1199 C CA . PRO A 1 180 ? 33.446 64.395 -52.612 1.00 76.25 180 PRO C CA 1
ATOM 1200 C C . PRO A 1 180 ? 32.177 64.925 -51.925 1.00 76.97 180 PRO C C 1
ATOM 1201 O O . PRO A 1 180 ? 32.057 64.747 -50.728 1.00 78.35 180 PRO C O 1
ATOM 1205 N N . GLY A 1 181 ? 31.277 65.553 -52.689 1.00 78.04 181 GLY C N 1
ATOM 1206 C CA . GLY A 1 181 ? 29.949 65.997 -52.219 1.00 79.68 181 GLY C CA 1
ATOM 1207 C C . GLY A 1 181 ? 29.194 64.883 -51.510 1.00 81.51 181 GLY C C 1
ATOM 1208 O O . GLY A 1 181 ? 29.000 64.996 -50.286 1.00 84.07 181 GLY C O 1
ATOM 1209 N N . ASP A 1 182 ? 28.819 63.830 -52.246 1.00 82.40 182 ASP C N 1
ATOM 1210 C CA . ASP A 1 182 ? 27.908 62.738 -51.797 1.00 83.28 182 ASP C CA 1
ATOM 1211 C C . ASP A 1 182 ? 28.680 61.421 -51.597 1.00 81.86 182 ASP C C 1
ATOM 1212 O O . ASP A 1 182 ? 28.029 60.408 -51.262 1.00 82.78 182 ASP C O 1
ATOM 1217 N N . SER A 1 183 ? 30.006 61.424 -51.796 1.00 78.80 183 SER C N 1
ATOM 1218 C CA . SER A 1 183 ? 30.901 60.236 -51.712 1.00 77.72 183 SER C CA 1
ATOM 1219 C C . SER A 1 183 ? 30.494 59.164 -52.736 1.00 77.23 183 SER C C 1
ATOM 1220 O O . SER A 1 183 ? 30.793 57.977 -52.502 1.00 78.40 183 SER C O 1
ATOM 1223 N N . ARG A 1 184 ? 29.862 59.561 -53.845 1.00 77.64 184 ARG C N 1
ATOM 1224 C CA . ARG A 1 184 ? 29.509 58.646 -54.964 1.00 77.95 184 ARG C CA 1
ATOM 1225 C C . ARG A 1 184 ? 30.817 58.242 -55.657 1.00 74.34 184 ARG C C 1
ATOM 1226 O O . ARG A 1 184 ? 31.601 59.149 -56.007 1.00 70.96 184 ARG C O 1
ATOM 1234 N N . THR A 1 185 ? 31.042 56.935 -55.814 1.00 73.07 185 THR C N 1
ATOM 1235 C CA . THR A 1 185 ? 32.353 56.324 -56.162 1.00 71.22 185 THR C CA 1
ATOM 1236 C C . THR A 1 185 ? 32.170 55.277 -57.264 1.00 68.31 185 THR C C 1
ATOM 1237 O O . THR A 1 185 ? 31.265 54.446 -57.138 1.00 68.38 185 THR C O 1
ATOM 1241 N N . ARG A 1 186 ? 33.029 55.321 -58.285 1.00 67.17 186 ARG C N 1
ATOM 1242 C CA . ARG A 1 186 ? 33.092 54.346 -59.407 1.00 65.60 186 ARG C CA 1
ATOM 1243 C C . ARG A 1 186 ? 34.557 53.945 -59.611 1.00 64.18 186 ARG C C 1
ATOM 1244 O O . ARG A 1 186 ? 35.423 54.837 -59.607 1.00 62.94 186 ARG C O 1
ATOM 1252 N N . TYR A 1 187 ? 34.818 52.644 -59.750 1.00 64.32 187 TYR C N 1
ATOM 1253 C CA . TYR A 1 187 ? 36.161 52.070 -60.015 1.00 63.24 187 TYR C CA 1
ATOM 1254 C C . TYR A 1 187 ? 36.200 51.562 -61.457 1.00 63.68 187 TYR C C 1
ATOM 1255 O O . TYR A 1 187 ? 35.163 51.088 -61.952 1.00 63.03 187 TYR C O 1
ATOM 1264 N N . SER A 1 188 ? 37.362 51.669 -62.108 1.00 64.86 188 SER C N 1
ATOM 1265 C CA . SER A 1 188 ? 37.645 51.054 -63.431 1.00 65.74 188 SER C CA 1
ATOM 1266 C C . SER A 1 188 ? 37.456 49.544 -63.308 1.00 66.51 188 SER C C 1
ATOM 1267 O O . SER A 1 188 ? 37.709 48.978 -62.247 1.00 67.47 188 SER C O 1
ATOM 1270 N N . PRO A 1 189 ? 37.004 48.843 -64.370 1.00 68.00 189 PRO C N 1
ATOM 1271 C CA . PRO A 1 189 ? 36.767 47.401 -64.292 1.00 70.01 189 PRO C CA 1
ATOM 1272 C C . PRO A 1 189 ? 37.897 46.630 -63.592 1.00 71.17 189 PRO C C 1
ATOM 1273 O O . PRO A 1 189 ? 37.601 45.779 -62.775 1.00 72.23 189 PRO C O 1
ATOM 1277 N N . SER A 1 190 ? 39.154 46.965 -63.904 1.00 71.84 190 SER C N 1
ATOM 1278 C CA . SER A 1 190 ? 40.360 46.196 -63.489 1.00 72.29 190 SER C CA 1
ATOM 1279 C C . SER A 1 190 ? 40.685 46.433 -62.006 1.00 72.39 190 SER C C 1
ATOM 1280 O O . SER A 1 190 ? 41.421 45.597 -61.445 1.00 74.83 190 SER C O 1
ATOM 1283 N N . PHE A 1 191 ? 40.160 47.499 -61.387 1.00 70.98 191 PHE C N 1
ATOM 1284 C CA . PHE A 1 191 ? 40.443 47.872 -59.972 1.00 70.49 191 PHE C CA 1
ATOM 1285 C C . PHE A 1 191 ? 39.220 47.637 -59.069 1.00 73.42 191 PHE C C 1
ATOM 1286 O O . PHE A 1 191 ? 39.336 47.894 -57.860 1.00 74.25 191 PHE C O 1
ATOM 1294 N N . GLN A 1 192 ? 38.099 47.153 -59.617 1.00 76.73 192 GLN C N 1
ATOM 1295 C CA . GLN A 1 192 ? 36.872 46.818 -58.840 1.00 79.26 192 GLN C CA 1
ATOM 1296 C C . GLN A 1 192 ? 37.231 45.752 -57.796 1.00 79.94 192 GLN C C 1
ATOM 1297 O O . GLN A 1 192 ? 37.713 44.676 -58.194 1.00 79.38 192 GLN C O 1
ATOM 1303 N N . GLY A 1 193 ? 37.046 46.068 -56.509 1.00 80.73 193 GLY C N 1
ATOM 1304 C CA . GLY A 1 193 ? 37.187 45.124 -55.382 1.00 81.78 193 GLY C CA 1
ATOM 1305 C C . GLY A 1 193 ? 38.633 44.872 -54.978 1.00 82.08 193 GLY C C 1
ATOM 1306 O O . GLY A 1 193 ? 38.847 44.021 -54.100 1.00 82.56 193 GLY C O 1
ATOM 1307 N N . GLN A 1 194 ? 39.596 45.577 -55.578 1.00 83.51 194 GLN C N 1
ATOM 1308 C CA . GLN A 1 194 ? 41.046 45.459 -55.258 1.00 82.99 194 GLN C CA 1
ATOM 1309 C C . GLN A 1 194 ? 41.456 46.559 -54.274 1.00 79.32 194 GLN C C 1
ATOM 1310 O O . GLN A 1 194 ? 42.479 46.372 -53.590 1.00 79.88 194 GLN C O 1
ATOM 1316 N N . VAL A 1 195 ? 40.695 47.656 -54.217 1.00 75.27 195 VAL C N 1
ATOM 1317 C CA . VAL A 1 195 ? 41.096 48.937 -53.565 1.00 73.81 195 VAL C CA 1
ATOM 1318 C C . VAL A 1 195 ? 39.824 49.673 -53.127 1.00 71.82 195 VAL C C 1
ATOM 1319 O O . VAL A 1 195 ? 38.757 49.361 -53.680 1.00 73.75 195 VAL C O 1
ATOM 1323 N N . THR A 1 196 ? 39.931 50.601 -52.168 1.00 70.29 196 THR C N 1
ATOM 1324 C CA . THR A 1 196 ? 38.802 51.434 -51.662 1.00 70.91 196 THR C CA 1
ATOM 1325 C C . THR A 1 196 ? 39.174 52.919 -51.767 1.00 68.17 196 THR C C 1
ATOM 1326 O O . THR A 1 196 ? 40.232 53.304 -51.240 1.00 65.54 196 THR C O 1
ATOM 1330 N N . ILE A 1 197 ? 38.322 53.712 -52.423 1.00 67.48 197 ILE C N 1
ATOM 1331 C CA . ILE A 1 197 ? 38.464 55.192 -52.567 1.00 67.79 197 ILE C CA 1
ATOM 1332 C C . ILE A 1 197 ? 37.362 55.854 -51.740 1.00 68.43 197 ILE C C 1
ATOM 1333 O O . ILE A 1 197 ? 36.205 55.408 -51.838 1.00 69.61 197 ILE C O 1
ATOM 1338 N N . SER A 1 198 ? 37.707 56.889 -50.975 1.00 68.85 198 SER C N 1
ATOM 1339 C CA . SER A 1 198 ? 36.771 57.607 -50.070 1.00 70.91 198 SER C CA 1
ATOM 1340 C C . SER A 1 198 ? 37.212 59.065 -49.909 1.00 72.00 198 SER C C 1
ATOM 1341 O O . SER A 1 198 ? 38.349 59.390 -50.301 1.00 70.94 198 SER C O 1
ATOM 1344 N N . ALA A 1 199 ? 36.328 59.900 -49.359 1.00 74.89 199 ALA C N 1
ATOM 1345 C CA . ALA A 1 199 ? 36.547 61.347 -49.144 1.00 77.42 199 ALA C CA 1
ATOM 1346 C C . ALA A 1 199 ? 36.052 61.750 -47.749 1.00 80.16 199 ALA C C 1
ATOM 1347 O O . ALA A 1 199 ? 35.023 61.199 -47.290 1.00 79.80 199 ALA C O 1
ATOM 1349 N N . ASP A 1 200 ? 36.776 62.671 -47.108 1.00 80.69 200 ASP C N 1
ATOM 1350 C CA . ASP A 1 200 ? 36.336 63.406 -45.894 1.00 81.74 200 ASP C CA 1
ATOM 1351 C C . ASP A 1 200 ? 36.186 64.883 -46.278 1.00 80.77 200 ASP C C 1
ATOM 1352 O O . ASP A 1 200 ? 37.195 65.613 -46.236 1.00 79.80 200 ASP C O 1
ATOM 1357 N N . LYS A 1 201 ? 34.970 65.286 -46.654 1.00 80.97 201 LYS C N 1
ATOM 1358 C CA . LYS A 1 201 ? 34.630 66.640 -47.171 1.00 82.24 201 LYS C CA 1
ATOM 1359 C C . LYS A 1 201 ? 35.151 67.731 -46.224 1.00 82.38 201 LYS C C 1
ATOM 1360 O O . LYS A 1 201 ? 35.644 68.755 -46.734 1.00 83.50 201 LYS C O 1
ATOM 1366 N N . SER A 1 202 ? 35.026 67.531 -44.906 1.00 81.30 202 SER C N 1
ATOM 1367 C CA . SER A 1 202 ? 35.249 68.565 -43.858 1.00 82.82 202 SER C CA 1
ATOM 1368 C C . SER A 1 202 ? 36.726 68.983 -43.780 1.00 82.53 202 SER C C 1
ATOM 1369 O O . SER A 1 202 ? 36.974 70.128 -43.346 1.00 83.48 202 SER C O 1
ATOM 1372 N N . ILE A 1 203 ? 37.664 68.109 -44.174 1.00 81.50 203 ILE C N 1
ATOM 1373 C CA . ILE A 1 203 ? 39.136 68.380 -44.138 1.00 80.83 203 ILE C CA 1
ATOM 1374 C C . ILE A 1 203 ? 39.722 68.318 -45.559 1.00 78.65 203 ILE C C 1
ATOM 1375 O O . ILE A 1 203 ? 40.957 68.153 -45.677 1.00 77.41 203 ILE C O 1
ATOM 1380 N N . SER A 1 204 ? 38.873 68.464 -46.587 1.00 77.16 204 SER C N 1
ATOM 1381 C CA . SER A 1 204 ? 39.232 68.541 -48.033 1.00 74.79 204 SER C CA 1
ATOM 1382 C C . SER A 1 204 ? 40.222 67.432 -48.417 1.00 73.09 204 SER C C 1
ATOM 1383 O O . SER A 1 204 ? 41.200 67.736 -49.128 1.00 70.98 204 SER C O 1
ATOM 1386 N N . THR A 1 205 ? 39.976 66.195 -47.975 1.00 72.46 205 THR C N 1
ATOM 1387 C CA . THR A 1 205 ? 40.927 65.061 -48.112 1.00 72.73 205 THR C CA 1
ATOM 1388 C C . THR A 1 205 ? 40.238 63.883 -48.811 1.00 70.67 205 THR C C 1
ATOM 1389 O O . THR A 1 205 ? 39.088 63.559 -48.460 1.00 71.49 205 THR C O 1
ATOM 1393 N N . ALA A 1 206 ? 40.935 63.284 -49.778 1.00 68.48 206 ALA C N 1
ATOM 1394 C CA . ALA A 1 206 ? 40.543 62.049 -50.491 1.00 67.18 206 ALA C CA 1
ATOM 1395 C C . ALA A 1 206 ? 41.524 60.942 -50.098 1.00 65.87 206 ALA C C 1
ATOM 1396 O O . ALA A 1 206 ? 42.670 61.267 -49.751 1.00 64.04 206 ALA C O 1
ATOM 1398 N N . TYR A 1 207 ? 41.084 59.685 -50.162 1.00 65.99 207 TYR C N 1
ATOM 1399 C CA . TYR A 1 207 ? 41.821 58.504 -49.645 1.00 67.34 207 TYR C CA 1
ATOM 1400 C C . TYR A 1 207 ? 41.811 57.376 -50.681 1.00 65.46 207 TYR C C 1
ATOM 1401 O O . TYR A 1 207 ? 40.813 57.228 -51.396 1.00 65.88 207 TYR C O 1
ATOM 1410 N N . LEU A 1 208 ? 42.905 56.612 -50.727 1.00 65.88 208 LEU C N 1
ATOM 1411 C CA . LEU A 1 208 ? 43.038 55.307 -51.424 1.00 66.85 208 LEU C CA 1
ATOM 1412 C C . LEU A 1 208 ? 43.532 54.289 -50.390 1.00 68.19 208 LEU C C 1
ATOM 1413 O O . LEU A 1 208 ? 44.415 54.651 -49.597 1.00 67.46 208 LEU C O 1
ATOM 1418 N N . GLN A 1 209 ? 42.990 53.068 -50.410 1.00 70.70 209 GLN C N 1
ATOM 1419 C CA . GLN A 1 209 ? 43.072 52.105 -49.281 1.00 73.26 209 GLN C CA 1
ATOM 1420 C C . GLN A 1 209 ? 43.159 50.662 -49.803 1.00 73.84 209 GLN C C 1
ATOM 1421 O O . GLN A 1 209 ? 42.350 50.300 -50.680 1.00 72.31 209 GLN C O 1
ATOM 1427 N N . TRP A 1 210 ? 44.106 49.880 -49.267 1.00 74.23 210 TRP C N 1
ATOM 1428 C CA . TRP A 1 210 ? 44.252 48.414 -49.472 1.00 73.63 210 TRP C CA 1
ATOM 1429 C C . TRP A 1 210 ? 44.038 47.701 -48.134 1.00 76.81 210 TRP C C 1
ATOM 1430 O O . TRP A 1 210 ? 44.592 48.177 -47.119 1.00 77.40 210 TRP C O 1
ATOM 1441 N N . SER A 1 211 ? 43.273 46.602 -48.131 1.00 79.87 211 SER C N 1
ATOM 1442 C CA . SER A 1 211 ? 43.129 45.678 -46.972 1.00 82.33 211 SER C CA 1
ATOM 1443 C C . SER A 1 211 ? 44.442 44.909 -46.774 1.00 83.12 211 SER C C 1
ATOM 1444 O O . SER A 1 211 ? 44.967 44.919 -45.644 1.00 84.16 211 SER C O 1
ATOM 1447 N N . SER A 1 212 ? 44.952 44.289 -47.845 1.00 81.66 212 SER C N 1
ATOM 1448 C CA . SER A 1 212 ? 46.157 43.420 -47.850 1.00 81.74 212 SER C CA 1
ATOM 1449 C C . SER A 1 212 ? 46.969 43.655 -49.134 1.00 80.15 212 SER C C 1
ATOM 1450 O O . SER A 1 212 ? 46.531 43.188 -50.205 1.00 77.61 212 SER C O 1
ATOM 1453 N N . LEU A 1 213 ? 48.113 44.344 -49.013 1.00 79.12 213 LEU C N 1
ATOM 1454 C CA . LEU A 1 213 ? 49.036 44.686 -50.131 1.00 77.79 213 LEU C CA 1
ATOM 1455 C C . LEU A 1 213 ? 49.671 43.413 -50.699 1.00 78.25 213 LEU C C 1
ATOM 1456 O O . LEU A 1 213 ? 49.986 42.499 -49.905 1.00 81.54 213 LEU C O 1
ATOM 1461 N N . LYS A 1 214 ? 49.840 43.375 -52.025 1.00 76.21 214 LYS C N 1
ATOM 1462 C CA . LYS A 1 214 ? 50.676 42.392 -52.764 1.00 76.34 214 LYS C CA 1
ATOM 1463 C C . LYS A 1 214 ? 51.912 43.138 -53.285 1.00 76.01 214 LYS C C 1
ATOM 1464 O O . LYS A 1 214 ? 51.897 44.384 -53.262 1.00 75.61 214 LYS C O 1
ATOM 1466 N N . ALA A 1 215 ? 52.945 42.413 -53.724 1.00 76.73 215 ALA C N 1
ATOM 1467 C CA . ALA A 1 215 ? 54.190 42.979 -54.301 1.00 76.50 215 ALA C CA 1
ATOM 1468 C C . ALA A 1 215 ? 53.858 43.834 -55.535 1.00 74.56 215 ALA C C 1
ATOM 1469 O O . ALA A 1 215 ? 54.524 44.870 -55.741 1.00 74.67 215 ALA C O 1
ATOM 1471 N N . SER A 1 216 ? 52.848 43.424 -56.308 1.00 72.28 216 SER C N 1
ATOM 1472 C CA . SER A 1 216 ? 52.416 44.055 -57.583 1.00 70.99 216 SER C CA 1
ATOM 1473 C C . SER A 1 216 ? 51.757 45.427 -57.351 1.00 68.79 216 SER C C 1
ATOM 1474 O O . SER A 1 216 ? 51.481 46.117 -58.350 1.00 69.02 216 SER C O 1
ATOM 1477 N N . ASP A 1 217 ? 51.504 45.822 -56.098 1.00 68.22 217 ASP C N 1
ATOM 1478 C CA . ASP A 1 217 ? 50.918 47.146 -55.750 1.00 68.61 217 ASP C CA 1
ATOM 1479 C C . ASP A 1 217 ? 52.014 48.215 -55.705 1.00 67.32 217 ASP C C 1
ATOM 1480 O O . ASP A 1 217 ? 51.662 49.396 -55.519 1.00 65.58 217 ASP C O 1
ATOM 1485 N N . THR A 1 218 ? 53.283 47.818 -55.850 1.00 67.51 218 THR C N 1
ATOM 1486 C CA . THR A 1 218 ? 54.444 48.744 -55.942 1.00 67.55 218 THR C CA 1
ATOM 1487 C C . THR A 1 218 ? 54.250 49.638 -57.172 1.00 65.94 218 THR C C 1
ATOM 1488 O O . THR A 1 218 ? 54.245 49.094 -58.298 1.00 66.88 218 THR C O 1
ATOM 1492 N N . ALA A 1 219 ? 54.064 50.944 -56.957 1.00 64.15 219 ALA C N 1
ATOM 1493 C CA . ALA A 1 219 ? 53.802 51.948 -58.017 1.00 63.50 219 ALA C CA 1
ATOM 1494 C C . ALA A 1 219 ? 53.836 53.368 -57.442 1.00 62.46 219 ALA C C 1
ATOM 1495 O O . ALA A 1 219 ? 53.854 53.520 -56.206 1.00 62.07 219 ALA C O 1
ATOM 1497 N N . MET A 1 220 ? 53.858 54.355 -58.336 1.00 62.99 220 MET C N 1
ATOM 1498 C CA . MET A 1 220 ? 53.531 55.777 -58.058 1.00 64.79 220 MET C CA 1
ATOM 1499 C C . MET A 1 220 ? 52.004 55.930 -58.126 1.00 62.61 220 MET C C 1
ATOM 1500 O O . MET A 1 220 ? 51.395 55.366 -59.057 1.00 61.25 220 MET C O 1
ATOM 1505 N N . TYR A 1 221 ? 51.401 56.618 -57.152 1.00 60.64 221 TYR C N 1
ATOM 1506 C CA . TYR A 1 221 ? 49.936 56.851 -57.058 1.00 58.62 221 TYR C CA 1
ATOM 1507 C C . TYR A 1 221 ? 49.689 58.359 -57.036 1.00 59.47 221 TYR C C 1
ATOM 1508 O O . TYR A 1 221 ? 50.213 59.028 -56.128 1.00 61.09 221 TYR C O 1
ATOM 1517 N N . TYR A 1 222 ? 48.938 58.863 -58.021 1.00 58.35 222 TYR C N 1
ATOM 1518 C CA . TYR A 1 222 ? 48.566 60.293 -58.177 1.00 59.15 222 TYR C CA 1
ATOM 1519 C C . TYR A 1 222 ? 47.071 60.476 -57.888 1.00 60.56 222 TYR C C 1
ATOM 1520 O O . TYR A 1 222 ? 46.271 59.649 -58.351 1.00 59.44 222 TYR C O 1
ATOM 1529 N N . CYS A 1 223 ? 46.718 61.520 -57.131 1.00 63.98 223 CYS C N 1
ATOM 1530 C CA . CYS A 1 223 ? 45.343 62.078 -57.038 1.00 66.92 223 CYS C CA 1
ATOM 1531 C C . CYS A 1 223 ? 45.282 63.277 -57.988 1.00 64.09 223 CYS C C 1
ATOM 1532 O O . CYS A 1 223 ? 46.314 63.956 -58.148 1.00 63.05 223 CYS C O 1
ATOM 1535 N N . ALA A 1 224 ? 44.126 63.505 -58.608 1.00 61.80 224 ALA C N 1
ATOM 1536 C CA . ALA A 1 224 ? 43.870 64.647 -59.510 1.00 61.65 224 ALA C CA 1
ATOM 1537 C C . ALA A 1 224 ? 42.454 65.172 -59.260 1.00 61.80 224 ALA C C 1
ATOM 1538 O O . ALA A 1 224 ? 41.591 64.387 -58.816 1.00 59.92 224 ALA C O 1
ATOM 1540 N N . ARG A 1 225 ? 42.246 66.460 -59.536 1.00 62.77 225 ARG C N 1
ATOM 1541 C CA . ARG A 1 225 ? 40.935 67.150 -59.458 1.00 63.80 225 ARG C CA 1
ATOM 1542 C C . ARG A 1 225 ? 40.541 67.586 -60.872 1.00 61.80 225 ARG C C 1
ATOM 1543 O O . ARG A 1 225 ? 41.438 67.971 -61.645 1.00 60.62 225 ARG C O 1
ATOM 1551 N N . GLY A 1 226 ? 39.248 67.540 -61.184 1.00 61.25 226 GLY C N 1
ATOM 1552 C CA . GLY A 1 226 ? 38.708 68.089 -62.438 1.00 63.16 226 GLY C CA 1
ATOM 1553 C C . GLY A 1 226 ? 37.275 67.663 -62.688 1.00 63.31 226 GLY C C 1
ATOM 1554 O O . GLY A 1 226 ? 36.575 67.323 -61.714 1.00 63.36 226 GLY C O 1
ATOM 1555 N N . GLN A 1 227 ? 36.861 67.689 -63.957 1.00 63.94 227 GLN C N 1
ATOM 1556 C CA . GLN A 1 227 ? 35.507 67.285 -64.413 1.00 63.90 227 GLN C CA 1
ATOM 1557 C C . GLN A 1 227 ? 35.640 66.017 -65.259 1.00 62.65 227 GLN C C 1
ATOM 1558 O O . GLN A 1 227 ? 36.746 65.751 -65.747 1.00 63.12 227 GLN C O 1
ATOM 1564 N N . LEU A 1 228 ? 34.549 65.271 -65.418 1.00 62.74 228 LEU C N 1
ATOM 1565 C CA . LEU A 1 228 ? 34.506 64.017 -66.212 1.00 61.82 228 LEU C CA 1
ATOM 1566 C C . LEU A 1 228 ? 34.206 64.336 -67.682 1.00 61.74 228 LEU C C 1
ATOM 1567 O O . LEU A 1 228 ? 34.404 63.430 -68.523 1.00 65.31 228 LEU C O 1
ATOM 1572 N N . TYR A 1 229 ? 33.752 65.555 -67.994 1.00 59.23 229 TYR C N 1
ATOM 1573 C CA . TYR A 1 229 ? 33.486 65.996 -69.389 1.00 58.65 229 TYR C CA 1
ATOM 1574 C C . TYR A 1 229 ? 34.820 66.377 -70.048 1.00 59.02 229 TYR C C 1
ATOM 1575 O O . TYR A 1 229 ? 35.862 66.412 -69.351 1.00 57.38 229 TYR C O 1
ATOM 1584 N N . GLY A 1 230 ? 34.787 66.617 -71.363 1.00 59.46 230 GLY C N 1
ATOM 1585 C CA . GLY A 1 230 ? 35.975 66.905 -72.190 1.00 60.04 230 GLY C CA 1
ATOM 1586 C C . GLY A 1 230 ? 36.953 65.743 -72.205 1.00 60.26 230 GLY C C 1
ATOM 1587 O O . GLY A 1 230 ? 38.165 66.008 -72.274 1.00 63.20 230 GLY C O 1
ATOM 1588 N N . GLY A 1 231 ? 36.451 64.505 -72.129 1.00 60.53 231 GLY C N 1
ATOM 1589 C CA . GLY A 1 231 ? 37.257 63.269 -72.162 1.00 61.63 231 GLY C CA 1
ATOM 1590 C C . GLY A 1 231 ? 38.038 63.057 -70.877 1.00 63.32 231 GLY C C 1
ATOM 1591 O O . GLY A 1 231 ? 39.026 62.300 -70.914 1.00 64.18 231 GLY C O 1
ATOM 1592 N N . THR A 1 232 ? 37.579 63.674 -69.783 1.00 64.74 232 THR C N 1
ATOM 1593 C CA . THR A 1 232 ? 38.192 63.672 -68.425 1.00 65.88 232 THR C CA 1
ATOM 1594 C C . THR A 1 232 ? 39.185 64.833 -68.335 1.00 65.56 232 THR C C 1
ATOM 1595 O O . THR A 1 232 ? 40.331 64.675 -68.788 1.00 65.48 232 THR C O 1
ATOM 1599 N N . TYR A 1 233 ? 38.737 65.927 -67.713 1.00 65.96 233 TYR C N 1
ATOM 1600 C CA . TYR A 1 233 ? 39.348 67.282 -67.696 1.00 65.89 233 TYR C CA 1
ATOM 1601 C C . TYR A 1 233 ? 39.926 67.521 -66.296 1.00 66.57 233 TYR C C 1
ATOM 1602 O O . TYR A 1 233 ? 39.280 68.200 -65.470 1.00 67.71 233 TYR C O 1
ATOM 1611 N N . MET A 1 234 ? 41.104 66.947 -66.043 1.00 65.96 234 MET C N 1
ATOM 1612 C CA . MET A 1 234 ? 41.797 66.948 -64.725 1.00 66.05 234 MET C CA 1
ATOM 1613 C C . MET A 1 234 ? 43.024 67.860 -64.799 1.00 65.14 234 MET C C 1
ATOM 1614 O O . MET A 1 234 ? 44.081 67.393 -65.241 1.00 62.97 234 MET C O 1
ATOM 1619 N N . ASP A 1 235 ? 42.871 69.118 -64.379 1.00 65.77 235 ASP C N 1
ATOM 1620 C CA . ASP A 1 235 ? 43.884 70.195 -64.538 1.00 66.78 235 ASP C CA 1
ATOM 1621 C C . ASP A 1 235 ? 44.715 70.348 -63.260 1.00 64.85 235 ASP C C 1
ATOM 1622 O O . ASP A 1 235 ? 45.742 71.041 -63.333 1.00 66.54 235 ASP C O 1
ATOM 1627 N N . GLY A 1 236 ? 44.284 69.754 -62.143 1.00 62.25 236 GLY C N 1
ATOM 1628 C CA . GLY A 1 236 ? 45.004 69.785 -60.851 1.00 61.91 236 GLY C CA 1
ATOM 1629 C C . GLY A 1 236 ? 45.519 68.408 -60.466 1.00 59.73 236 GLY C C 1
ATOM 1630 O O . GLY A 1 236 ? 44.725 67.453 -60.522 1.00 58.26 236 GLY C O 1
ATOM 1631 N N . TRP A 1 237 ? 46.796 68.307 -60.094 1.00 59.44 237 TRP C N 1
ATOM 1632 C CA . TRP A 1 237 ? 47.508 67.023 -59.843 1.00 59.42 237 TRP C CA 1
ATOM 1633 C C . TRP A 1 237 ? 48.347 67.122 -58.569 1.00 60.70 237 TRP C C 1
ATOM 1634 O O . TRP A 1 237 ? 49.003 68.153 -58.377 1.00 63.06 237 TRP C O 1
ATOM 1645 N N . GLY A 1 238 ? 48.351 66.069 -57.751 1.00 62.01 238 GLY C N 1
ATOM 1646 C CA . GLY A 1 238 ? 49.298 65.922 -56.630 1.00 63.69 238 GLY C CA 1
ATOM 1647 C C . GLY A 1 238 ? 50.704 65.658 -57.138 1.00 63.98 238 GLY C C 1
ATOM 1648 O O . GLY A 1 238 ? 50.865 65.456 -58.352 1.00 64.31 238 GLY C O 1
ATOM 1649 N N . GLN A 1 239 ? 51.689 65.666 -56.240 1.00 65.67 239 GLN C N 1
ATOM 1650 C CA . GLN A 1 239 ? 53.119 65.405 -56.560 1.00 67.34 239 GLN C CA 1
ATOM 1651 C C . GLN A 1 239 ? 53.337 63.891 -56.687 1.00 66.44 239 GLN C C 1
ATOM 1652 O O . GLN A 1 239 ? 54.416 63.491 -57.180 1.00 65.98 239 GLN C O 1
ATOM 1658 N N . GLY A 1 240 ? 52.359 63.086 -56.255 1.00 65.03 240 GLY C N 1
ATOM 1659 C CA . GLY A 1 240 ? 52.418 61.613 -56.281 1.00 65.38 240 GLY C CA 1
ATOM 1660 C C . GLY A 1 240 ? 52.897 61.042 -54.955 1.00 67.17 240 GLY C C 1
ATOM 1661 O O . GLY A 1 240 ? 53.628 61.745 -54.228 1.00 69.24 240 GLY C O 1
ATOM 1662 N N . THR A 1 241 ? 52.487 59.809 -54.649 1.00 67.35 241 THR C N 1
ATOM 1663 C CA . THR A 1 241 ? 52.943 59.003 -53.486 1.00 68.41 241 THR C CA 1
ATOM 1664 C C . THR A 1 241 ? 53.575 57.704 -53.997 1.00 69.54 241 THR C C 1
ATOM 1665 O O . THR A 1 241 ? 52.844 56.878 -54.576 1.00 68.10 241 THR C O 1
ATOM 1669 N N . LEU A 1 242 ? 54.879 57.531 -53.780 1.00 71.92 242 LEU C N 1
ATOM 1670 C CA . LEU A 1 242 ? 55.610 56.275 -54.093 1.00 72.31 242 LEU C CA 1
ATOM 1671 C C . LEU A 1 242 ? 55.241 55.223 -53.039 1.00 70.62 242 LEU C C 1
ATOM 1672 O O . LEU A 1 242 ? 55.316 55.540 -51.842 1.00 71.20 242 LEU C O 1
ATOM 1677 N N . VAL A 1 243 ? 54.814 54.036 -53.471 1.00 69.11 243 VAL C N 1
ATOM 1678 C CA . VAL A 1 243 ? 54.486 52.888 -52.576 1.00 70.15 243 VAL C CA 1
ATOM 1679 C C . VAL A 1 243 ? 55.351 51.694 -52.992 1.00 71.66 243 VAL C C 1
ATOM 1680 O O . VAL A 1 243 ? 55.166 51.189 -54.114 1.00 72.09 243 VAL C O 1
ATOM 1684 N N . THR A 1 244 ? 56.267 51.278 -52.115 1.00 74.31 244 THR C N 1
ATOM 1685 C CA . THR A 1 244 ? 57.177 50.117 -52.303 1.00 75.21 244 THR C CA 1
ATOM 1686 C C . THR A 1 244 ? 56.690 48.974 -51.406 1.00 75.70 244 THR C C 1
ATOM 1687 O O . THR A 1 244 ? 56.534 49.210 -50.193 1.00 76.04 244 THR C O 1
ATOM 1691 N N . VAL A 1 245 ? 56.426 47.801 -51.988 1.00 75.97 245 VAL C N 1
ATOM 1692 C CA . VAL A 1 245 ? 55.972 46.579 -51.258 1.00 78.94 245 VAL C CA 1
ATOM 1693 C C . VAL A 1 245 ? 56.983 45.448 -51.499 1.00 81.36 245 VAL C C 1
ATOM 1694 O O . VAL A 1 245 ? 57.012 44.906 -52.624 1.00 80.22 245 VAL C O 1
ATOM 1698 N N . SER A 1 246 ? 57.782 45.126 -50.474 1.00 84.07 246 SER C N 1
ATOM 1699 C CA . SER A 1 246 ? 58.744 43.991 -50.437 1.00 86.87 246 SER C CA 1
ATOM 1700 C C . SER A 1 246 ? 59.033 43.618 -48.978 1.00 89.57 246 SER C C 1
ATOM 1701 O O . SER A 1 246 ? 58.957 42.456 -48.592 1.00 94.51 246 SER C O 1
ATOM 1704 N N . THR B 2 11 ? 11.126 57.873 -77.746 1.00 112.03 442 THR M N 1
ATOM 1705 C CA . THR B 2 11 ? 12.604 57.967 -77.567 1.00 112.31 442 THR M CA 1
ATOM 1706 C C . THR B 2 11 ? 13.064 56.942 -76.520 1.00 111.88 442 THR M C 1
ATOM 1707 O O . THR B 2 11 ? 12.204 56.239 -75.938 1.00 109.75 442 THR M O 1
ATOM 1709 N N . ALA B 2 12 ? 14.379 56.871 -76.291 1.00 111.95 443 ALA M N 1
ATOM 1710 C CA . ALA B 2 12 ? 15.063 55.835 -75.481 1.00 110.38 443 ALA M CA 1
ATOM 1711 C C . ALA B 2 12 ? 15.337 56.338 -74.057 1.00 111.38 443 ALA M C 1
ATOM 1712 O O . ALA B 2 12 ? 15.896 55.560 -73.257 1.00 107.05 443 ALA M O 1
ATOM 1714 N N . PHE B 2 13 ? 14.945 57.578 -73.747 1.00 114.12 444 PHE M N 1
ATOM 1715 C CA . PHE B 2 13 ? 15.238 58.269 -72.462 1.00 115.56 444 PHE M CA 1
ATOM 1716 C C . PHE B 2 13 ? 14.196 57.869 -71.406 1.00 111.73 444 PHE M C 1
ATOM 1717 O O . PHE B 2 13 ? 14.417 58.165 -70.215 1.00 112.56 444 PHE M O 1
ATOM 1725 N N . TYR B 2 14 ? 13.103 57.217 -71.820 1.00 108.02 445 TYR M N 1
ATOM 1726 C CA . TYR B 2 14 ? 11.981 56.788 -70.943 1.00 106.50 445 TYR M CA 1
ATOM 1727 C C . TYR B 2 14 ? 12.296 55.439 -70.298 1.00 105.47 445 TYR M C 1
ATOM 1728 O O . TYR B 2 14 ? 12.975 54.607 -70.893 1.00 102.99 445 TYR M O 1
ATOM 1737 N N . PRO B 2 15 ? 11.798 55.172 -69.069 1.00 106.22 446 PRO M N 1
ATOM 1738 C CA . PRO B 2 15 ? 12.143 53.941 -68.351 1.00 104.32 446 PRO M CA 1
ATOM 1739 C C . PRO B 2 15 ? 11.533 52.668 -68.966 1.00 100.97 446 PRO M C 1
ATOM 1740 O O . PRO B 2 15 ? 12.147 51.608 -68.870 1.00 98.49 446 PRO M O 1
ATOM 1744 N N . GLY B 2 16 ? 10.351 52.793 -69.581 1.00 98.17 447 GLY M N 1
ATOM 1745 C CA . GLY B 2 16 ? 9.620 51.673 -70.206 1.00 95.31 447 GLY M CA 1
ATOM 1746 C C . GLY B 2 16 ? 10.183 51.291 -71.566 1.00 92.87 447 GLY M C 1
ATOM 1747 O O . GLY B 2 16 ? 9.620 50.371 -72.183 1.00 88.69 447 GLY M O 1
ATOM 1748 N N . TYR B 2 17 ? 11.252 51.955 -72.024 1.00 93.25 448 TYR M N 1
ATOM 1749 C CA . TYR B 2 17 ? 11.820 51.791 -73.389 1.00 92.98 448 TYR M CA 1
ATOM 1750 C C . TYR B 2 17 ? 12.303 50.355 -73.603 1.00 90.35 448 TYR M C 1
ATOM 1751 O O . TYR B 2 17 ? 11.908 49.749 -74.617 1.00 90.72 448 TYR M O 1
ATOM 1760 N N . LEU B 2 18 ? 13.144 49.844 -72.697 1.00 88.04 449 LEU M N 1
ATOM 1761 C CA . LEU B 2 18 ? 13.777 48.502 -72.818 1.00 87.01 449 LEU M CA 1
ATOM 1762 C C . LEU B 2 18 ? 12.701 47.455 -73.129 1.00 86.12 449 LEU M C 1
ATOM 1763 O O . LEU B 2 18 ? 12.865 46.717 -74.115 1.00 83.84 449 LEU M O 1
ATOM 1768 N N . CYS B 2 19 ? 11.632 47.411 -72.329 1.00 87.04 450 CYS M N 1
ATOM 1769 C CA . CYS B 2 19 ? 10.574 46.368 -72.402 1.00 88.11 450 CYS M CA 1
ATOM 1770 C C . CYS B 2 19 ? 9.480 46.761 -73.408 1.00 86.17 450 CYS M C 1
ATOM 1771 O O . CYS B 2 19 ? 8.525 45.981 -73.555 1.00 86.86 450 CYS M O 1
ATOM 1774 N N . SER B 2 20 ? 9.617 47.904 -74.091 1.00 84.88 451 SER M N 1
ATOM 1775 C CA . SER B 2 20 ? 8.790 48.289 -75.268 1.00 85.09 451 SER M CA 1
ATOM 1776 C C . SER B 2 20 ? 9.308 47.576 -76.523 1.00 84.33 451 SER M C 1
ATOM 1777 O O . SER B 2 20 ? 8.544 47.506 -77.504 1.00 83.91 451 SER M O 1
ATOM 1780 N N . LEU B 2 21 ? 10.553 47.079 -76.487 1.00 83.58 452 LEU M N 1
ATOM 1781 C CA . LEU B 2 21 ? 11.203 46.313 -77.588 1.00 83.57 452 LEU M CA 1
ATOM 1782 C C . LEU B 2 21 ? 10.777 44.842 -77.511 1.00 82.37 452 LEU M C 1
ATOM 1783 O O . LEU B 2 21 ? 10.634 44.329 -76.387 1.00 80.67 452 LEU M O 1
ATOM 1788 N N . SER B 2 22 ? 10.604 44.196 -78.669 1.00 83.09 453 SER M N 1
ATOM 1789 C CA . SER B 2 22 ? 10.231 42.763 -78.812 1.00 83.36 453 SER M CA 1
ATOM 1790 C C . SER B 2 22 ? 11.402 41.883 -78.385 1.00 83.78 453 SER M C 1
ATOM 1791 O O . SER B 2 22 ? 12.529 42.358 -78.299 1.00 84.11 453 SER M O 1
ATOM 1794 N N . PRO B 2 23 ? 11.170 40.584 -78.086 1.00 85.60 454 PRO M N 1
ATOM 1795 C CA . PRO B 2 23 ? 12.258 39.630 -77.857 1.00 85.92 454 PRO M CA 1
ATOM 1796 C C . PRO B 2 23 ? 13.318 39.607 -78.970 1.00 88.47 454 PRO M C 1
ATOM 1797 O O . PRO B 2 23 ? 14.494 39.460 -78.658 1.00 87.57 454 PRO M O 1
ATOM 1801 N N . GLU B 2 24 ? 12.886 39.756 -80.227 1.00 91.72 455 GLU M N 1
ATOM 1802 C CA . GLU B 2 24 ? 13.773 39.767 -81.425 1.00 94.12 455 GLU M CA 1
ATOM 1803 C C . GLU B 2 24 ? 14.707 40.985 -81.352 1.00 93.15 455 GLU M C 1
ATOM 1804 O O . GLU B 2 24 ? 15.929 40.794 -81.488 1.00 92.11 455 GLU M O 1
ATOM 1810 N N . GLU B 2 25 ? 14.154 42.182 -81.127 1.00 92.44 456 GLU M N 1
ATOM 1811 C CA . GLU B 2 25 ? 14.917 43.457 -81.008 1.00 92.45 456 GLU M CA 1
ATOM 1812 C C . GLU B 2 25 ? 15.869 43.397 -79.805 1.00 92.18 456 GLU M C 1
ATOM 1813 O O . GLU B 2 25 ? 16.981 43.929 -79.924 1.00 94.08 456 GLU M O 1
ATOM 1819 N N . LEU B 2 26 ? 15.452 42.778 -78.694 1.00 90.68 457 LEU M N 1
ATOM 1820 C CA . LEU B 2 26 ? 16.222 42.727 -77.415 1.00 90.11 457 LEU M CA 1
ATOM 1821 C C . LEU B 2 26 ? 17.501 41.892 -77.569 1.00 91.33 457 LEU M C 1
ATOM 1822 O O . LEU B 2 26 ? 18.365 41.997 -76.683 1.00 89.02 457 LEU M O 1
ATOM 1827 N N . SER B 2 27 ? 17.609 41.081 -78.628 1.00 95.33 458 SER M N 1
ATOM 1828 C CA . SER B 2 27 ? 18.814 40.274 -78.972 1.00 98.53 458 SER M CA 1
ATOM 1829 C C . SER B 2 27 ? 20.054 41.170 -79.109 1.00 97.63 458 SER M C 1
ATOM 1830 O O . SER B 2 27 ? 21.137 40.725 -78.695 1.00 97.64 458 SER M O 1
ATOM 1833 N N . SER B 2 28 ? 19.900 42.383 -79.655 1.00 96.00 459 SER M N 1
ATOM 1834 C CA . SER B 2 28 ? 21.005 43.336 -79.946 1.00 96.70 459 SER M CA 1
ATOM 1835 C C . SER B 2 28 ? 21.551 43.990 -78.666 1.00 94.78 459 SER M C 1
ATOM 1836 O O . SER B 2 28 ? 22.677 44.525 -78.736 1.00 93.94 459 SER M O 1
ATOM 1839 N N . VAL B 2 29 ? 20.808 43.964 -77.551 1.00 92.07 460 VAL M N 1
ATOM 1840 C CA . VAL B 2 29 ? 21.231 44.593 -76.261 1.00 91.91 460 VAL M CA 1
ATOM 1841 C C . VAL B 2 29 ? 22.570 43.986 -75.840 1.00 93.33 460 VAL M C 1
ATOM 1842 O O . VAL B 2 29 ? 22.675 42.769 -75.693 1.00 93.66 460 VAL M O 1
ATOM 1846 N N . PRO B 2 30 ? 23.633 44.806 -75.637 1.00 92.86 461 PRO M N 1
ATOM 1847 C CA . PRO B 2 30 ? 24.954 44.283 -75.281 1.00 91.49 461 PRO M CA 1
ATOM 1848 C C . PRO B 2 30 ? 25.062 43.918 -73.802 1.00 88.86 461 PRO M C 1
ATOM 1849 O O . PRO B 2 30 ? 24.726 44.729 -72.939 1.00 86.28 461 PRO M O 1
ATOM 1853 N N . PRO B 2 31 ? 25.532 42.694 -73.461 1.00 87.74 462 PRO M N 1
ATOM 1854 C CA . PRO B 2 31 ? 25.684 42.286 -72.062 1.00 86.57 462 PRO M CA 1
ATOM 1855 C C . PRO B 2 31 ? 26.402 43.306 -71.158 1.00 87.04 462 PRO M C 1
ATOM 1856 O O . PRO B 2 31 ? 26.142 43.311 -69.966 1.00 84.92 462 PRO M O 1
ATOM 1860 N N . SER B 2 32 ? 27.267 44.151 -71.729 1.00 88.55 463 SER M N 1
ATOM 1861 C CA . SER B 2 32 ? 28.028 45.204 -71.005 1.00 89.91 463 SER M CA 1
ATOM 1862 C C . SER B 2 32 ? 27.106 46.350 -70.548 1.00 90.16 463 SER M C 1
ATOM 1863 O O . SER B 2 32 ? 27.596 47.205 -69.785 1.00 90.83 463 SER M O 1
ATOM 1866 N N . SER B 2 33 ? 25.838 46.379 -70.992 1.00 89.43 464 SER M N 1
ATOM 1867 C CA . SER B 2 33 ? 24.809 47.387 -70.605 1.00 89.25 464 SER M CA 1
ATOM 1868 C C . SER B 2 33 ? 24.037 46.944 -69.356 1.00 86.52 464 SER M C 1
ATOM 1869 O O . SER B 2 33 ? 23.562 47.830 -68.614 1.00 83.89 464 SER M O 1
ATOM 1872 N N . ILE B 2 34 ? 23.922 45.632 -69.134 1.00 85.83 465 ILE M N 1
ATOM 1873 C CA . ILE B 2 34 ? 22.959 45.009 -68.175 1.00 87.19 465 ILE M CA 1
ATOM 1874 C C . ILE B 2 34 ? 23.175 45.576 -66.759 1.00 89.26 465 ILE M C 1
ATOM 1875 O O . ILE B 2 34 ? 22.184 45.612 -65.997 1.00 88.66 465 ILE M O 1
ATOM 1880 N N . TRP B 2 35 ? 24.397 46.013 -66.416 1.00 91.85 466 TRP M N 1
ATOM 1881 C CA . TRP B 2 35 ? 24.756 46.543 -65.067 1.00 93.16 466 TRP M CA 1
ATOM 1882 C C . TRP B 2 35 ? 23.959 47.822 -64.764 1.00 91.59 466 TRP M C 1
ATOM 1883 O O . TRP B 2 35 ? 23.675 48.062 -63.572 1.00 89.99 466 TRP M O 1
ATOM 1894 N N . ALA B 2 36 ? 23.626 48.612 -65.794 1.00 91.29 467 ALA M N 1
ATOM 1895 C CA . ALA B 2 36 ? 22.939 49.923 -65.687 1.00 93.32 467 ALA M CA 1
ATOM 1896 C C . ALA B 2 36 ? 21.413 49.743 -65.696 1.00 93.84 467 ALA M C 1
ATOM 1897 O O . ALA B 2 36 ? 20.710 50.692 -65.291 1.00 92.36 467 ALA M O 1
ATOM 1899 N N . VAL B 2 37 ? 20.922 48.587 -66.161 1.00 94.86 468 VAL M N 1
ATOM 1900 C CA . VAL B 2 37 ? 19.476 48.206 -66.150 1.00 94.42 468 VAL M CA 1
ATOM 1901 C C . VAL B 2 37 ? 19.014 48.114 -64.690 1.00 96.14 468 VAL M C 1
ATOM 1902 O O . VAL B 2 37 ? 19.423 47.157 -64.006 1.00 94.93 468 VAL M O 1
ATOM 1906 N N . ARG B 2 38 ? 18.203 49.077 -64.237 1.00 100.18 469 ARG M N 1
ATOM 1907 C CA . ARG B 2 38 ? 17.640 49.122 -62.860 1.00 102.98 469 ARG M CA 1
ATOM 1908 C C . ARG B 2 38 ? 16.455 48.161 -62.771 1.00 102.43 469 ARG M C 1
ATOM 1909 O O . ARG B 2 38 ? 15.842 47.837 -63.787 1.00 100.12 469 ARG M O 1
ATOM 1917 N N . PRO B 2 39 ? 16.102 47.660 -61.562 1.00 104.25 470 PRO M N 1
ATOM 1918 C CA . PRO B 2 39 ? 14.903 46.835 -61.390 1.00 103.90 470 PRO M CA 1
ATOM 1919 C C . PRO B 2 39 ? 13.622 47.474 -61.958 1.00 102.76 470 PRO M C 1
ATOM 1920 O O . PRO B 2 39 ? 12.801 46.741 -62.473 1.00 100.52 470 PRO M O 1
ATOM 1924 N N . GLN B 2 40 ? 13.499 48.805 -61.867 1.00 104.88 471 GLN M N 1
ATOM 1925 C CA . GLN B 2 40 ? 12.362 49.610 -62.400 1.00 105.81 471 GLN M CA 1
ATOM 1926 C C . GLN B 2 40 ? 12.151 49.333 -63.896 1.00 103.56 471 GLN M C 1
ATOM 1927 O O . GLN B 2 40 ? 10.985 49.325 -64.333 1.00 106.14 471 GLN M O 1
ATOM 1933 N N . ASP B 2 41 ? 13.232 49.134 -64.655 1.00 99.85 472 ASP M N 1
ATOM 1934 C CA . ASP B 2 41 ? 13.197 49.005 -66.138 1.00 97.83 472 ASP M CA 1
ATOM 1935 C C . ASP B 2 41 ? 12.541 47.680 -66.549 1.00 92.40 472 ASP M C 1
ATOM 1936 O O . ASP B 2 41 ? 12.082 47.609 -67.706 1.00 92.59 472 ASP M O 1
ATOM 1941 N N . LEU B 2 42 ? 12.500 46.683 -65.654 1.00 88.53 473 LEU M N 1
ATOM 1942 C CA . LEU B 2 42 ? 12.021 45.301 -65.946 1.00 87.53 473 LEU M CA 1
ATOM 1943 C C . LEU B 2 42 ? 10.570 45.105 -65.484 1.00 86.07 473 LEU M C 1
ATOM 1944 O O . LEU B 2 42 ? 10.077 43.963 -65.585 1.00 81.78 473 LEU M O 1
ATOM 1949 N N . ASP B 2 43 ? 9.914 46.169 -65.008 1.00 87.11 474 ASP M N 1
ATOM 1950 C CA . ASP B 2 43 ? 8.530 46.137 -64.462 1.00 87.06 474 ASP M CA 1
ATOM 1951 C C . ASP B 2 43 ? 7.546 45.660 -65.535 1.00 85.42 474 ASP M C 1
ATOM 1952 O O . ASP B 2 43 ? 6.604 44.924 -65.183 1.00 85.23 474 ASP M O 1
ATOM 1957 N N . THR B 2 44 ? 7.764 46.064 -66.789 1.00 84.73 475 THR M N 1
ATOM 1958 C CA . THR B 2 44 ? 6.804 45.910 -67.916 1.00 85.51 475 THR M CA 1
ATOM 1959 C C . THR B 2 44 ? 7.344 44.886 -68.926 1.00 83.07 475 THR M C 1
ATOM 1960 O O . THR B 2 44 ? 6.930 44.946 -70.098 1.00 82.82 475 THR M O 1
ATOM 1964 N N . CYS B 2 45 ? 8.193 43.959 -68.476 1.00 81.95 476 CYS M N 1
ATOM 1965 C CA . CYS B 2 45 ? 8.838 42.906 -69.307 1.00 83.13 476 CYS M CA 1
ATOM 1966 C C . CYS B 2 45 ? 8.076 41.588 -69.132 1.00 80.57 476 CYS M C 1
ATOM 1967 O O . CYS B 2 45 ? 7.884 41.172 -67.978 1.00 80.57 476 CYS M O 1
ATOM 1970 N N . ASP B 2 46 ? 7.654 40.958 -70.232 1.00 79.42 477 ASP M N 1
ATOM 1971 C CA . ASP B 2 46 ? 6.882 39.684 -70.207 1.00 79.36 477 ASP M CA 1
ATOM 1972 C C . ASP B 2 46 ? 7.866 38.517 -70.102 1.00 76.96 477 ASP M C 1
ATOM 1973 O O . ASP B 2 46 ? 9.073 38.714 -70.203 1.00 76.16 477 ASP M O 1
ATOM 1978 N N . PRO B 2 47 ? 7.394 37.278 -69.834 1.00 76.71 478 PRO M N 1
ATOM 1979 C CA . PRO B 2 47 ? 8.282 36.115 -69.748 1.00 76.27 478 PRO M CA 1
ATOM 1980 C C . PRO B 2 47 ? 9.157 35.870 -70.991 1.00 76.35 478 PRO M C 1
ATOM 1981 O O . PRO B 2 47 ? 10.301 35.501 -70.809 1.00 75.65 478 PRO M O 1
ATOM 1985 N N . ARG B 2 48 ? 8.613 36.075 -72.199 1.00 75.84 479 ARG M N 1
ATOM 1986 C CA . ARG B 2 48 ? 9.321 35.862 -73.496 1.00 75.26 479 ARG M CA 1
ATOM 1987 C C . ARG B 2 48 ? 10.518 36.822 -73.594 1.00 74.63 479 ARG M C 1
ATOM 1988 O O . ARG B 2 48 ? 11.527 36.443 -74.227 1.00 75.50 479 ARG M O 1
ATOM 1990 N N . GLN B 2 49 ? 10.425 38.005 -72.975 1.00 73.09 480 GLN M N 1
ATOM 1991 C CA . GLN B 2 49 ? 11.490 39.045 -72.980 1.00 73.04 480 GLN M CA 1
ATOM 1992 C C . GLN B 2 49 ? 12.577 38.713 -71.946 1.00 73.76 480 GLN M C 1
ATOM 1993 O O . GLN B 2 49 ? 13.762 38.930 -72.264 1.00 72.98 480 GLN M O 1
ATOM 1999 N N . LEU B 2 50 ? 12.195 38.240 -70.754 1.00 74.24 481 LEU M N 1
ATOM 2000 C CA . LEU B 2 50 ? 13.143 37.851 -69.672 1.00 76.56 481 LEU M CA 1
ATOM 2001 C C . LEU B 2 50 ? 13.959 36.623 -70.102 1.00 79.22 481 LEU M C 1
ATOM 2002 O O . LEU B 2 50 ? 15.107 36.499 -69.640 1.00 79.32 481 LEU M O 1
ATOM 2007 N N . ASP B 2 51 ? 13.393 35.751 -70.942 1.00 81.70 482 ASP M N 1
ATOM 2008 C CA . ASP B 2 51 ? 14.098 34.576 -71.527 1.00 84.78 482 ASP M CA 1
ATOM 2009 C C . ASP B 2 51 ? 15.299 35.052 -72.351 1.00 85.20 482 ASP M C 1
ATOM 2010 O O . ASP B 2 51 ? 16.298 34.316 -72.408 1.00 88.21 482 ASP M O 1
ATOM 2015 N N . VAL B 2 52 ? 15.195 36.227 -72.979 1.00 83.69 483 VAL M N 1
ATOM 2016 C CA . VAL B 2 52 ? 16.256 36.806 -73.855 1.00 83.90 483 VAL M CA 1
ATOM 2017 C C . VAL B 2 52 ? 17.242 37.605 -72.990 1.00 83.42 483 VAL M C 1
ATOM 2018 O O . VAL B 2 52 ? 18.444 37.585 -73.315 1.00 85.50 483 VAL M O 1
ATOM 2022 N N . LEU B 2 53 ? 16.764 38.264 -71.930 1.00 80.59 484 LEU M N 1
ATOM 2023 C CA . LEU B 2 53 ? 17.585 39.171 -71.080 1.00 79.78 484 LEU M CA 1
ATOM 2024 C C . LEU B 2 53 ? 18.393 38.375 -70.046 1.00 78.76 484 LEU M C 1
ATOM 2025 O O . LEU B 2 53 ? 19.499 38.837 -69.704 1.00 80.88 484 LEU M O 1
ATOM 2030 N N . TYR B 2 54 ? 17.875 37.251 -69.541 1.00 75.98 485 TYR M N 1
ATOM 2031 C CA . TYR B 2 54 ? 18.513 36.499 -68.427 1.00 74.86 485 TYR M CA 1
ATOM 2032 C C . TYR B 2 54 ? 19.886 35.991 -68.867 1.00 76.57 485 TYR M C 1
ATOM 2033 O O . TYR B 2 54 ? 20.870 36.249 -68.175 1.00 75.84 485 TYR M O 1
ATOM 2042 N N . PRO B 2 55 ? 20.003 35.258 -70.003 1.00 78.41 486 PRO M N 1
ATOM 2043 C CA . PRO B 2 55 ? 21.305 34.789 -70.487 1.00 80.77 486 PRO M CA 1
ATOM 2044 C C . PRO B 2 55 ? 22.347 35.909 -70.653 1.00 82.01 486 PRO M C 1
ATOM 2045 O O . PRO B 2 55 ? 23.509 35.660 -70.415 1.00 84.34 486 PRO M O 1
ATOM 2049 N N . LYS B 2 56 ? 21.911 37.107 -71.046 1.00 82.17 487 LYS M N 1
ATOM 2050 C CA . LYS B 2 56 ? 22.782 38.302 -71.191 1.00 84.40 487 LYS M CA 1
ATOM 2051 C C . LYS B 2 56 ? 23.199 38.807 -69.802 1.00 84.05 487 LYS M C 1
ATOM 2052 O O . LYS B 2 56 ? 24.333 39.294 -69.676 1.00 85.72 487 LYS M O 1
ATOM 2058 N N . ALA B 2 57 ? 22.328 38.687 -68.795 1.00 84.10 488 ALA M N 1
ATOM 2059 C CA . ALA B 2 57 ? 22.639 39.025 -67.384 1.00 84.83 488 ALA M CA 1
ATOM 2060 C C . ALA B 2 57 ? 23.638 38.002 -66.829 1.00 86.93 488 ALA M C 1
ATOM 2061 O O . ALA B 2 57 ? 24.544 38.402 -66.073 1.00 85.11 488 ALA M O 1
ATOM 2063 N N . ARG B 2 58 ? 23.467 36.730 -67.202 1.00 90.91 489 ARG M N 1
ATOM 2064 C CA . ARG B 2 58 ? 24.325 35.587 -66.790 1.00 94.73 489 ARG M CA 1
ATOM 2065 C C . ARG B 2 58 ? 25.780 35.876 -67.185 1.00 96.84 489 ARG M C 1
ATOM 2066 O O . ARG B 2 58 ? 26.653 35.802 -66.297 1.00 97.07 489 ARG M O 1
ATOM 2074 N N . LEU B 2 59 ? 26.015 36.221 -68.457 1.00 97.06 490 LEU M N 1
ATOM 2075 C CA . LEU B 2 59 ? 27.359 36.529 -69.028 1.00 98.81 490 LEU M CA 1
ATOM 2076 C C . LEU B 2 59 ? 27.934 37.805 -68.398 1.00 98.28 490 LEU M C 1
ATOM 2077 O O . LEU B 2 59 ? 29.148 37.836 -68.152 1.00 101.89 490 LEU M O 1
ATOM 2082 N N . ALA B 2 60 ? 27.106 38.826 -68.165 1.00 96.37 491 ALA M N 1
ATOM 2083 C CA . ALA B 2 60 ? 27.532 40.166 -67.692 1.00 97.51 491 ALA M CA 1
ATOM 2084 C C . ALA B 2 60 ? 28.018 40.119 -66.239 1.00 98.24 491 ALA M C 1
ATOM 2085 O O . ALA B 2 60 ? 28.781 41.030 -65.858 1.00 97.40 491 ALA M O 1
ATOM 2087 N N . PHE B 2 61 ? 27.577 39.127 -65.456 1.00 99.83 492 PHE M N 1
ATOM 2088 C CA . PHE B 2 61 ? 27.810 39.043 -63.989 1.00 101.54 492 PHE M CA 1
ATOM 2089 C C . PHE B 2 61 ? 28.585 37.772 -63.608 1.00 102.43 492 PHE M C 1
ATOM 2090 O O . PHE B 2 61 ? 28.797 37.580 -62.400 1.00 100.70 492 PHE M O 1
ATOM 2098 N N . GLN B 2 62 ? 29.017 36.954 -64.578 1.00 106.26 493 GLN M N 1
ATOM 2099 C CA . GLN B 2 62 ? 29.541 35.577 -64.334 1.00 109.40 493 GLN M CA 1
ATOM 2100 C C . GLN B 2 62 ? 30.885 35.613 -63.588 1.00 111.62 493 GLN M C 1
ATOM 2101 O O . GLN B 2 62 ? 31.216 34.591 -62.955 1.00 111.02 493 GLN M O 1
ATOM 2107 N N . ASN B 2 63 ? 31.623 36.729 -63.647 1.00 113.44 494 ASN M N 1
ATOM 2108 C CA . ASN B 2 63 ? 32.926 36.911 -62.946 1.00 116.74 494 ASN M CA 1
ATOM 2109 C C . ASN B 2 63 ? 32.706 37.086 -61.433 1.00 118.77 494 ASN M C 1
ATOM 2110 O O . ASN B 2 63 ? 33.699 36.972 -60.691 1.00 120.43 494 ASN M O 1
ATOM 2112 N N . MET B 2 64 ? 31.468 37.352 -60.993 1.00 120.98 495 MET M N 1
ATOM 2113 C CA . MET B 2 64 ? 31.094 37.586 -59.568 1.00 123.03 495 MET M CA 1
ATOM 2114 C C . MET B 2 64 ? 30.580 36.279 -58.942 1.00 122.09 495 MET M C 1
ATOM 2115 O O . MET B 2 64 ? 30.291 35.335 -59.706 1.00 120.91 495 MET M O 1
ATOM 2120 N N . ASN B 2 65 ? 30.452 36.247 -57.608 1.00 121.75 496 ASN M N 1
ATOM 2121 C CA . ASN B 2 65 ? 30.061 35.050 -56.811 1.00 119.86 496 ASN M CA 1
ATOM 2122 C C . ASN B 2 65 ? 29.184 35.452 -55.616 1.00 117.24 496 ASN M C 1
ATOM 2123 O O . ASN B 2 65 ? 29.305 36.601 -55.145 1.00 118.35 496 ASN M O 1
ATOM 2128 N N . GLY B 2 66 ? 28.335 34.521 -55.160 1.00 114.69 497 GLY M N 1
ATOM 2129 C CA . GLY B 2 66 ? 27.597 34.577 -53.880 1.00 112.86 497 GLY M CA 1
ATOM 2130 C C . GLY B 2 66 ? 26.678 35.785 -53.775 1.00 112.04 497 GLY M C 1
ATOM 2131 O O . GLY B 2 66 ? 25.943 36.054 -54.748 1.00 112.83 497 GLY M O 1
ATOM 2132 N N . SER B 2 67 ? 26.717 36.477 -52.629 1.00 110.26 498 SER M N 1
ATOM 2133 C CA . SER B 2 67 ? 25.862 37.646 -52.282 1.00 108.60 498 SER M CA 1
ATOM 2134 C C . SER B 2 67 ? 25.971 38.736 -53.359 1.00 106.49 498 SER M C 1
ATOM 2135 O O . SER B 2 67 ? 24.923 39.314 -53.720 1.00 104.93 498 SER M O 1
ATOM 2137 N N . GLU B 2 68 ? 27.187 38.998 -53.855 1.00 104.75 499 GLU M N 1
ATOM 2138 C CA . GLU B 2 68 ? 27.477 40.040 -54.880 1.00 103.43 499 GLU M CA 1
ATOM 2139 C C . GLU B 2 68 ? 26.818 39.660 -56.217 1.00 101.04 499 GLU M C 1
ATOM 2140 O O . GLU B 2 68 ? 26.304 40.575 -56.894 1.00 102.88 499 GLU M O 1
ATOM 2142 N N . TYR B 2 69 ? 26.835 38.373 -56.590 1.00 95.68 500 TYR M N 1
ATOM 2143 C CA . TYR B 2 69 ? 26.239 37.853 -57.852 1.00 92.07 500 TYR M CA 1
ATOM 2144 C C . TYR B 2 69 ? 24.714 37.946 -57.773 1.00 90.34 500 TYR M C 1
ATOM 2145 O O . TYR B 2 69 ? 24.090 38.454 -58.727 1.00 89.00 500 TYR M O 1
ATOM 2154 N N . PHE B 2 70 ? 24.146 37.466 -56.662 1.00 87.98 501 PHE M N 1
ATOM 2155 C CA . PHE B 2 70 ? 22.685 37.321 -56.454 1.00 85.09 501 PHE M CA 1
ATOM 2156 C C . PHE B 2 70 ? 22.002 38.691 -56.552 1.00 83.23 501 PHE M C 1
ATOM 2157 O O . PHE B 2 70 ? 20.992 38.794 -57.273 1.00 82.14 501 PHE M O 1
ATOM 2165 N N . VAL B 2 71 ? 22.522 39.700 -55.846 1.00 84.00 502 VAL M N 1
ATOM 2166 C CA . VAL B 2 71 ? 21.928 41.074 -55.800 1.00 86.03 502 VAL M CA 1
ATOM 2167 C C . VAL B 2 71 ? 21.812 41.624 -57.231 1.00 84.33 502 VAL M C 1
ATOM 2168 O O . VAL B 2 71 ? 20.841 42.362 -57.489 1.00 81.87 502 VAL M O 1
ATOM 2172 N N . LYS B 2 72 ? 22.741 41.256 -58.125 1.00 83.25 503 LYS M N 1
ATOM 2173 C CA . LYS B 2 72 ? 22.789 41.727 -59.538 1.00 82.77 503 LYS M CA 1
ATOM 2174 C C . LYS B 2 72 ? 21.820 40.921 -60.419 1.00 80.42 503 LYS M C 1
ATOM 2175 O O . LYS B 2 72 ? 21.128 41.551 -61.240 1.00 81.92 503 LYS M O 1
ATOM 2177 N N . ILE B 2 73 ? 21.772 39.591 -60.266 1.00 78.68 504 ILE M N 1
ATOM 2178 C CA . ILE B 2 73 ? 20.983 38.658 -61.136 1.00 76.97 504 ILE M CA 1
ATOM 2179 C C . ILE B 2 73 ? 19.505 38.634 -60.701 1.00 77.36 504 ILE M C 1
ATOM 2180 O O . ILE B 2 73 ? 18.652 38.303 -61.551 1.00 76.72 504 ILE M O 1
ATOM 2185 N N . GLN B 2 74 ? 19.223 38.959 -59.433 1.00 78.48 505 GLN M N 1
ATOM 2186 C CA . GLN B 2 74 ? 17.896 38.845 -58.762 1.00 78.56 505 GLN M CA 1
ATOM 2187 C C . GLN B 2 74 ? 16.751 39.178 -59.730 1.00 76.69 505 GLN M C 1
ATOM 2188 O O . GLN B 2 74 ? 15.875 38.313 -59.922 1.00 76.56 505 GLN M O 1
ATOM 2194 N N . SER B 2 75 ? 16.769 40.375 -60.323 1.00 75.67 506 SER M N 1
ATOM 2195 C CA . SER B 2 75 ? 15.662 40.961 -61.128 1.00 74.59 506 SER M CA 1
ATOM 2196 C C . SER B 2 75 ? 15.430 40.190 -62.434 1.00 71.70 506 SER M C 1
ATOM 2197 O O . SER B 2 75 ? 14.399 40.455 -63.087 1.00 73.01 506 SER M O 1
ATOM 2200 N N . PHE B 2 76 ? 16.344 39.293 -62.815 1.00 69.07 507 PHE M N 1
ATOM 2201 C CA . PHE B 2 76 ? 16.330 38.567 -64.113 1.00 69.96 507 PHE M CA 1
ATOM 2202 C C . PHE B 2 76 ? 15.963 37.088 -63.922 1.00 68.43 507 PHE M C 1
ATOM 2203 O O . PHE B 2 76 ? 15.819 36.389 -64.941 1.00 69.02 507 PHE M O 1
ATOM 2211 N N . LEU B 2 77 ? 15.814 36.622 -62.676 1.00 67.74 508 LEU M N 1
ATOM 2212 C CA . LEU B 2 77 ? 15.653 35.178 -62.340 1.00 68.01 508 LEU M CA 1
ATOM 2213 C C . LEU B 2 77 ? 14.330 34.629 -62.895 1.00 67.45 508 LEU M C 1
ATOM 2214 O O . LEU B 2 77 ? 14.195 33.390 -62.961 1.00 67.76 508 LEU M O 1
ATOM 2219 N N . GLY B 2 78 ? 13.401 35.512 -63.278 1.00 66.90 509 GLY M N 1
ATOM 2220 C CA . GLY B 2 78 ? 12.172 35.158 -64.014 1.00 68.40 509 GLY M CA 1
ATOM 2221 C C . GLY B 2 78 ? 12.460 34.331 -65.259 1.00 69.35 509 GLY M C 1
ATOM 2222 O O . GLY B 2 78 ? 11.614 33.484 -65.606 1.00 70.55 509 GLY M O 1
ATOM 2223 N N . GLY B 2 79 ? 13.604 34.559 -65.913 1.00 70.43 510 GLY M N 1
ATOM 2224 C CA . GLY B 2 79 ? 14.001 33.861 -67.155 1.00 72.95 510 GLY M CA 1
ATOM 2225 C C . GLY B 2 79 ? 15.010 32.744 -66.913 1.00 73.60 510 GLY M C 1
ATOM 2226 O O . GLY B 2 79 ? 15.543 32.224 -67.906 1.00 76.79 510 GLY M O 1
ATOM 2227 N N . ALA B 2 80 ? 15.266 32.378 -65.655 1.00 72.89 511 ALA M N 1
ATOM 2228 C CA . ALA B 2 80 ? 16.262 31.355 -65.265 1.00 74.47 511 ALA M CA 1
ATOM 2229 C C . ALA B 2 80 ? 15.653 29.957 -65.370 1.00 75.69 511 ALA M C 1
ATOM 2230 O O . ALA B 2 80 ? 14.557 29.720 -64.866 1.00 75.34 511 ALA M O 1
ATOM 2232 N N . PRO B 2 81 ? 16.343 28.988 -66.019 1.00 77.62 512 PRO M N 1
ATOM 2233 C CA . PRO B 2 81 ? 15.915 27.588 -65.999 1.00 77.46 512 PRO M CA 1
ATOM 2234 C C . PRO B 2 81 ? 16.327 26.856 -64.710 1.00 77.10 512 PRO M C 1
ATOM 2235 O O . PRO B 2 81 ? 17.115 27.404 -63.956 1.00 74.14 512 PRO M O 1
ATOM 2239 N N . THR B 2 82 ? 15.796 25.642 -64.516 1.00 78.60 513 THR M N 1
ATOM 2240 C CA . THR B 2 82 ? 16.014 24.749 -63.344 1.00 81.06 513 THR M CA 1
ATOM 2241 C C . THR B 2 82 ? 17.505 24.647 -63.007 1.00 82.71 513 THR M C 1
ATOM 2242 O O . THR B 2 82 ? 17.862 24.900 -61.842 1.00 82.95 513 THR M O 1
ATOM 2246 N N . GLU B 2 83 ? 18.326 24.256 -63.985 1.00 85.39 514 GLU M N 1
ATOM 2247 C CA . GLU B 2 83 ? 19.780 23.985 -63.804 1.00 88.19 514 GLU M CA 1
ATOM 2248 C C . GLU B 2 83 ? 20.422 25.161 -63.061 1.00 85.37 514 GLU M C 1
ATOM 2249 O O . GLU B 2 83 ? 21.224 24.906 -62.144 1.00 84.95 514 GLU M O 1
ATOM 2255 N N . ASP B 2 84 ? 20.074 26.395 -63.440 1.00 82.60 515 ASP M N 1
ATOM 2256 C CA . ASP B 2 84 ? 20.685 27.638 -62.895 1.00 82.12 515 ASP M CA 1
ATOM 2257 C C . ASP B 2 84 ? 20.199 27.880 -61.461 1.00 78.53 515 ASP M C 1
ATOM 2258 O O . ASP B 2 84 ? 20.987 28.434 -60.669 1.00 76.00 515 ASP M O 1
ATOM 2263 N N . LEU B 2 85 ? 18.963 27.479 -61.142 1.00 76.37 516 LEU M N 1
ATOM 2264 C CA . LEU B 2 85 ? 18.388 27.561 -59.770 1.00 74.88 516 LEU M CA 1
ATOM 2265 C C . LEU B 2 85 ? 19.074 26.536 -58.859 1.00 76.39 516 LEU M C 1
ATOM 2266 O O . LEU B 2 85 ? 19.391 26.909 -57.713 1.00 76.41 516 LEU M O 1
ATOM 2271 N N . LYS B 2 86 ? 19.281 25.303 -59.346 1.00 78.85 517 LYS M N 1
ATOM 2272 C CA . LYS B 2 86 ? 20.052 24.236 -58.644 1.00 80.07 517 LYS M CA 1
ATOM 2273 C C . LYS B 2 86 ? 21.460 24.754 -58.336 1.00 78.23 517 LYS M C 1
ATOM 2274 O O . LYS B 2 86 ? 21.878 24.666 -57.172 1.00 78.70 517 LYS M O 1
ATOM 2280 N N . ALA B 2 87 ? 22.155 25.272 -59.351 1.00 78.84 518 ALA M N 1
ATOM 2281 C CA . ALA B 2 87 ? 23.515 25.854 -59.248 1.00 80.89 518 ALA M CA 1
ATOM 2282 C C . ALA B 2 87 ? 23.520 26.983 -58.209 1.00 80.87 518 ALA M C 1
ATOM 2283 O O . ALA B 2 87 ? 24.528 27.117 -57.486 1.00 82.78 518 ALA M O 1
ATOM 2285 N N . LEU B 2 88 ? 22.432 27.758 -58.141 1.00 81.08 519 LEU M N 1
ATOM 2286 C CA . LEU B 2 88 ? 22.291 28.937 -57.243 1.00 81.70 519 LEU M CA 1
ATOM 2287 C C . LEU B 2 88 ? 22.137 28.464 -55.791 1.00 81.83 519 LEU M C 1
ATOM 2288 O O . LEU B 2 88 ? 22.635 29.158 -54.889 1.00 79.71 519 LEU M O 1
ATOM 2293 N N . SER B 2 89 ? 21.487 27.316 -55.578 1.00 83.45 520 SER M N 1
ATOM 2294 C CA . SER B 2 89 ? 21.213 26.729 -54.240 1.00 85.99 520 SER M CA 1
ATOM 2295 C C . SER B 2 89 ? 22.521 26.283 -53.571 1.00 90.40 520 SER M C 1
ATOM 2296 O O . SER B 2 89 ? 22.562 26.269 -52.330 1.00 93.37 520 SER M O 1
ATOM 2299 N N . GLN B 2 90 ? 23.547 25.944 -54.357 1.00 95.24 521 GLN M N 1
ATOM 2300 C CA . GLN B 2 90 ? 24.867 25.465 -53.854 1.00 99.26 521 GLN M CA 1
ATOM 2301 C C . GLN B 2 90 ? 25.685 26.637 -53.289 1.00 100.02 521 GLN M C 1
ATOM 2302 O O . GLN B 2 90 ? 26.521 26.391 -52.402 1.00 101.92 521 GLN M O 1
ATOM 2308 N N . GLN B 2 91 ? 25.447 27.863 -53.769 1.00 100.29 522 GLN M N 1
ATOM 2309 C CA . GLN B 2 91 ? 26.249 29.072 -53.431 1.00 102.66 522 GLN M CA 1
ATOM 2310 C C . GLN B 2 91 ? 25.592 29.854 -52.282 1.00 102.23 522 GLN M C 1
ATOM 2311 O O . GLN B 2 91 ? 25.734 31.087 -52.271 1.00 102.01 522 GLN M O 1
ATOM 2317 N N . ASN B 2 92 ? 24.906 29.166 -51.359 1.00 103.87 523 ASN M N 1
ATOM 2318 C CA . ASN B 2 92 ? 24.264 29.739 -50.139 1.00 105.83 523 ASN M CA 1
ATOM 2319 C C . ASN B 2 92 ? 23.944 31.228 -50.352 1.00 105.71 523 ASN M C 1
ATOM 2320 O O . ASN B 2 92 ? 24.597 32.084 -49.698 1.00 107.24 523 ASN M O 1
ATOM 2325 N N . VAL B 2 93 ? 22.947 31.518 -51.199 1.00 102.33 524 VAL M N 1
ATOM 2326 C CA . VAL B 2 93 ? 22.578 32.899 -51.647 1.00 100.41 524 VAL M CA 1
ATOM 2327 C C . VAL B 2 93 ? 21.451 33.492 -50.787 1.00 95.42 524 VAL M C 1
ATOM 2328 O O . VAL B 2 93 ? 21.368 34.736 -50.727 1.00 98.41 524 VAL M O 1
ATOM 2332 N N . SER B 2 94 ? 20.589 32.669 -50.182 1.00 87.69 525 SER M N 1
ATOM 2333 C CA . SER B 2 94 ? 19.482 33.112 -49.291 1.00 84.23 525 SER M CA 1
ATOM 2334 C C . SER B 2 94 ? 18.552 34.090 -50.035 1.00 81.03 525 SER M C 1
ATOM 2335 O O . SER B 2 94 ? 18.502 35.284 -49.699 1.00 84.65 525 SER M O 1
ATOM 2338 N N . MET B 2 95 ? 17.841 33.572 -51.032 1.00 74.84 526 MET M N 1
ATOM 2339 C CA . MET B 2 95 ? 16.774 34.258 -51.810 1.00 71.92 526 MET M CA 1
ATOM 2340 C C . MET B 2 95 ? 15.558 34.508 -50.907 1.00 70.86 526 MET M C 1
ATOM 2341 O O . MET B 2 95 ? 15.188 33.604 -50.144 1.00 71.24 526 MET M O 1
ATOM 2346 N N . ASP B 2 96 ? 14.947 35.688 -51.004 1.00 70.57 527 ASP M N 1
ATOM 2347 C CA . ASP B 2 96 ? 13.732 36.061 -50.225 1.00 72.25 527 ASP M CA 1
ATOM 2348 C C . ASP B 2 96 ? 12.495 35.441 -50.898 1.00 68.43 527 ASP M C 1
ATOM 2349 O O . ASP B 2 96 ? 12.563 35.115 -52.092 1.00 67.39 527 ASP M O 1
ATOM 2354 N N . LEU B 2 97 ? 11.404 35.290 -50.147 1.00 66.55 528 LEU M N 1
ATOM 2355 C CA . LEU B 2 97 ? 10.195 34.530 -50.562 1.00 65.98 528 LEU M CA 1
ATOM 2356 C C . LEU B 2 97 ? 9.496 35.242 -51.730 1.00 64.44 528 LEU M C 1
ATOM 2357 O O . LEU B 2 97 ? 8.963 34.544 -52.603 1.00 63.99 528 LEU M O 1
ATOM 2362 N N . ALA B 2 98 ? 9.522 36.579 -51.755 1.00 64.57 529 ALA M N 1
ATOM 2363 C CA . ALA B 2 98 ? 8.901 37.426 -52.802 1.00 64.72 529 ALA M CA 1
ATOM 2364 C C . ALA B 2 98 ? 9.550 37.156 -54.167 1.00 63.40 529 ALA M C 1
ATOM 2365 O O . ALA B 2 98 ? 8.808 37.123 -55.169 1.00 64.49 529 ALA M O 1
ATOM 2367 N N . THR B 2 99 ? 10.876 36.984 -54.207 1.00 62.57 530 THR M N 1
ATOM 2368 C CA . THR B 2 99 ? 11.651 36.625 -55.428 1.00 62.34 530 THR M CA 1
ATOM 2369 C C . THR B 2 99 ? 11.294 35.199 -55.859 1.00 60.77 530 THR M C 1
ATOM 2370 O O . THR B 2 99 ? 11.064 34.986 -57.059 1.00 61.49 530 THR M O 1
ATOM 2374 N N . PHE B 2 100 ? 11.257 34.257 -54.916 1.00 60.13 531 PHE M N 1
ATOM 2375 C CA . PHE B 2 100 ? 10.933 32.827 -55.168 1.00 60.12 531 PHE M CA 1
ATOM 2376 C C . PHE B 2 100 ? 9.533 32.697 -55.787 1.00 60.99 531 PHE M C 1
ATOM 2377 O O . PHE B 2 100 ? 9.354 31.826 -56.664 1.00 60.82 531 PHE M O 1
ATOM 2385 N N . MET B 2 101 ? 8.573 33.521 -55.346 1.00 61.56 532 MET M N 1
ATOM 2386 C CA . MET B 2 101 ? 7.149 33.438 -55.776 1.00 63.17 532 MET M CA 1
ATOM 2387 C C . MET B 2 101 ? 6.983 33.980 -57.205 1.00 64.56 532 MET M C 1
ATOM 2388 O O . MET B 2 101 ? 5.910 33.729 -57.789 1.00 64.32 532 MET M O 1
ATOM 2393 N N . LYS B 2 102 ? 7.990 34.680 -57.743 1.00 66.83 533 LYS M N 1
ATOM 2394 C CA . LYS B 2 102 ? 7.984 35.260 -59.115 1.00 68.39 533 LYS M CA 1
ATOM 2395 C C . LYS B 2 102 ? 8.672 34.314 -60.109 1.00 68.68 533 LYS M C 1
ATOM 2396 O O . LYS B 2 102 ? 8.597 34.603 -61.313 1.00 71.55 533 LYS M O 1
ATOM 2402 N N . LEU B 2 103 ? 9.333 33.250 -59.636 1.00 68.24 534 LEU M N 1
ATOM 2403 C CA . LEU B 2 103 ? 9.987 32.234 -60.504 1.00 68.27 534 LEU M CA 1
ATOM 2404 C C . LEU B 2 103 ? 8.917 31.517 -61.333 1.00 71.31 534 LEU M C 1
ATOM 2405 O O . LEU B 2 103 ? 7.780 31.388 -60.846 1.00 69.54 534 LEU M O 1
ATOM 2410 N N . ARG B 2 104 ? 9.282 31.068 -62.536 1.00 77.29 535 ARG M N 1
ATOM 2411 C CA . ARG B 2 104 ? 8.387 30.303 -63.445 1.00 82.57 535 ARG M CA 1
ATOM 2412 C C . ARG B 2 104 ? 8.167 28.905 -62.847 1.00 79.78 535 ARG M C 1
ATOM 2413 O O . ARG B 2 104 ? 9.139 28.308 -62.353 1.00 79.56 535 ARG M O 1
ATOM 2421 N N . THR B 2 105 ? 6.923 28.425 -62.882 1.00 77.76 536 THR M N 1
ATOM 2422 C CA . THR B 2 105 ? 6.467 27.143 -62.281 1.00 77.14 536 THR M CA 1
ATOM 2423 C C . THR B 2 105 ? 7.325 25.978 -62.789 1.00 77.81 536 THR M C 1
ATOM 2424 O O . THR B 2 105 ? 7.790 25.189 -61.953 1.00 77.13 536 THR M O 1
ATOM 2428 N N . ASP B 2 106 ? 7.525 25.880 -64.106 1.00 81.79 537 ASP M N 1
ATOM 2429 C CA . ASP B 2 106 ? 8.283 24.775 -64.761 1.00 85.16 537 ASP M CA 1
ATOM 2430 C C . ASP B 2 106 ? 9.724 24.723 -64.221 1.00 82.44 537 ASP M C 1
ATOM 2431 O O . ASP B 2 106 ? 10.266 23.607 -64.124 1.00 80.66 537 ASP M O 1
ATOM 2436 N N . ALA B 2 107 ? 10.312 25.870 -63.864 1.00 79.79 538 ALA M N 1
ATOM 2437 C CA . ALA B 2 107 ? 11.696 25.988 -63.340 1.00 78.28 538 ALA M CA 1
ATOM 2438 C C . ALA B 2 107 ? 11.782 25.504 -61.882 1.00 76.89 538 ALA M C 1
ATOM 2439 O O . ALA B 2 107 ? 12.867 25.018 -61.491 1.00 75.91 538 ALA M O 1
ATOM 2441 N N . VAL B 2 108 ? 10.698 25.635 -61.106 1.00 74.41 539 VAL M N 1
ATOM 2442 C CA . VAL B 2 108 ? 10.667 25.334 -59.641 1.00 73.27 539 VAL M CA 1
ATOM 2443 C C . VAL B 2 108 ? 10.353 23.849 -59.401 1.00 73.65 539 VAL M C 1
ATOM 2444 O O . VAL B 2 108 ? 10.990 23.267 -58.506 1.00 71.94 539 VAL M O 1
ATOM 2448 N N . LEU B 2 109 ? 9.406 23.270 -60.152 1.00 74.79 540 LEU M N 1
ATOM 2449 C CA . LEU B 2 109 ? 8.833 21.912 -59.913 1.00 75.66 540 LEU M CA 1
ATOM 2450 C C . LEU B 2 109 ? 9.929 20.867 -59.688 1.00 75.75 540 LEU M C 1
ATOM 2451 O O . LEU B 2 109 ? 9.884 20.140 -58.697 1.00 77.75 540 LEU M O 1
ATOM 2456 N N . PRO B 2 110 ? 10.929 20.722 -60.587 1.00 75.54 541 PRO M N 1
ATOM 2457 C CA . PRO B 2 110 ? 11.961 19.692 -60.419 1.00 74.59 541 PRO M CA 1
ATOM 2458 C C . PRO B 2 110 ? 12.954 19.893 -59.258 1.00 70.60 541 PRO M C 1
ATOM 2459 O O . PRO B 2 110 ? 13.735 18.993 -59.023 1.00 68.89 541 PRO M O 1
ATOM 2463 N N . LEU B 2 111 ? 12.920 21.034 -58.562 1.00 68.63 542 LEU M N 1
ATOM 2464 C CA . LEU B 2 111 ? 13.770 21.280 -57.361 1.00 67.95 542 LEU M CA 1
ATOM 2465 C C . LEU B 2 111 ? 13.398 20.283 -56.255 1.00 67.34 542 LEU M C 1
ATOM 2466 O O . LEU B 2 111 ? 12.214 19.909 -56.163 1.00 68.33 542 LEU M O 1
ATOM 2471 N N . THR B 2 112 ? 14.380 19.861 -55.458 1.00 65.38 543 THR M N 1
ATOM 2472 C CA . THR B 2 112 ? 14.188 18.954 -54.298 1.00 64.52 543 THR M CA 1
ATOM 2473 C C . THR B 2 112 ? 13.908 19.789 -53.046 1.00 63.19 543 THR M C 1
ATOM 2474 O O . THR B 2 112 ? 14.119 21.021 -53.079 1.00 63.91 543 THR M O 1
ATOM 2478 N N . VAL B 2 113 ? 13.459 19.132 -51.977 1.00 62.88 544 VAL M N 1
ATOM 2479 C CA . VAL B 2 113 ? 13.192 19.770 -50.656 1.00 61.18 544 VAL M CA 1
ATOM 2480 C C . VAL B 2 113 ? 14.489 20.426 -50.172 1.00 60.91 544 VAL M C 1
ATOM 2481 O O . VAL B 2 113 ? 14.442 21.615 -49.817 1.00 62.28 544 VAL M O 1
ATOM 2485 N N . ALA B 2 114 ? 15.603 19.688 -50.200 1.00 61.37 545 ALA M N 1
ATOM 2486 C CA . ALA B 2 114 ? 16.947 20.159 -49.786 1.00 60.81 545 ALA M CA 1
ATOM 2487 C C . ALA B 2 114 ? 17.323 21.434 -50.550 1.00 61.64 545 ALA M C 1
ATOM 2488 O O . ALA B 2 114 ? 17.847 22.365 -49.915 1.00 62.04 545 ALA M O 1
ATOM 2490 N N . GLU B 2 115 ? 17.060 21.474 -51.860 1.00 62.90 546 GLU M N 1
ATOM 2491 C CA . GLU B 2 115 ? 17.484 22.578 -52.761 1.00 64.31 546 GLU M CA 1
ATOM 2492 C C . GLU B 2 115 ? 16.660 23.839 -52.479 1.00 64.26 546 GLU M C 1
ATOM 2493 O O . GLU B 2 115 ? 17.261 24.932 -52.447 1.00 65.24 546 GLU M O 1
ATOM 2499 N N . VAL B 2 116 ? 15.346 23.697 -52.277 1.00 62.67 547 VAL M N 1
ATOM 2500 C CA . VAL B 2 116 ? 14.427 24.827 -51.946 1.00 61.92 547 VAL M CA 1
ATOM 2501 C C . VAL B 2 116 ? 14.803 25.407 -50.573 1.00 62.93 547 VAL M C 1
ATOM 2502 O O . VAL B 2 116 ? 14.786 26.649 -50.442 1.00 62.63 547 VAL M O 1
ATOM 2506 N N . GLN B 2 117 ? 15.138 24.560 -49.593 1.00 63.43 548 GLN M N 1
ATOM 2507 C CA . GLN B 2 117 ? 15.529 25.005 -48.228 1.00 65.12 548 GLN M CA 1
ATOM 2508 C C . GLN B 2 117 ? 16.846 25.792 -48.290 1.00 66.75 548 GLN M C 1
ATOM 2509 O O . GLN B 2 117 ? 16.993 26.760 -47.517 1.00 69.48 548 GLN M O 1
ATOM 2515 N N . LYS B 2 118 ? 17.780 25.385 -49.152 1.00 67.79 549 LYS M N 1
ATOM 2516 C CA . LYS B 2 118 ? 19.082 26.082 -49.332 1.00 68.37 549 LYS M CA 1
ATOM 2517 C C . LYS B 2 118 ? 18.854 27.402 -50.079 1.00 66.01 549 LYS M C 1
ATOM 2518 O O . LYS B 2 118 ? 19.490 28.394 -49.697 1.00 65.66 549 LYS M O 1
ATOM 2524 N N . LEU B 2 119 ? 17.976 27.411 -51.090 1.00 63.94 550 LEU M N 1
ATOM 2525 C CA . LEU B 2 119 ? 17.606 28.627 -51.866 1.00 62.70 550 LEU M CA 1
ATOM 2526 C C . LEU B 2 119 ? 17.044 29.700 -50.931 1.00 60.66 550 LEU M C 1
ATOM 2527 O O . LEU B 2 119 ? 17.512 30.837 -51.019 1.00 63.19 550 LEU M O 1
ATOM 2532 N N . LEU B 2 120 ? 16.061 29.359 -50.098 1.00 56.97 551 LEU M N 1
ATOM 2533 C CA . LEU B 2 120 ? 15.296 30.335 -49.277 1.00 55.79 551 LEU M CA 1
ATOM 2534 C C . LEU B 2 120 ? 16.057 30.672 -47.985 1.00 55.34 551 LEU M C 1
ATOM 2535 O O . LEU B 2 120 ? 15.842 31.775 -47.443 1.00 57.92 551 LEU M O 1
ATOM 2540 N N . GLY B 2 121 ? 16.920 29.776 -47.508 1.00 53.71 552 GLY M N 1
ATOM 2541 C CA . GLY B 2 121 ? 17.594 29.924 -46.204 1.00 53.00 552 GLY M CA 1
ATOM 2542 C C . GLY B 2 121 ? 16.576 30.221 -45.107 1.00 51.70 552 GLY M C 1
ATOM 2543 O O . GLY B 2 121 ? 15.633 29.458 -44.924 1.00 50.85 552 GLY M O 1
ATOM 2544 N N . PRO B 2 122 ? 16.691 31.358 -44.388 1.00 51.64 553 PRO M N 1
ATOM 2545 C CA . PRO B 2 122 ? 15.799 31.653 -43.271 1.00 52.96 553 PRO M CA 1
ATOM 2546 C C . PRO B 2 122 ? 14.403 32.117 -43.709 1.00 54.12 553 PRO M C 1
ATOM 2547 O O . PRO B 2 122 ? 13.535 32.201 -42.857 1.00 56.40 553 PRO M O 1
ATOM 2551 N N . HIS B 2 123 ? 14.210 32.389 -45.005 1.00 54.06 554 HIS M N 1
ATOM 2552 C CA . HIS B 2 123 ? 12.914 32.834 -45.585 1.00 54.36 554 HIS M CA 1
ATOM 2553 C C . HIS B 2 123 ? 11.954 31.647 -45.750 1.00 54.31 554 HIS M C 1
ATOM 2554 O O . HIS B 2 123 ? 10.754 31.892 -45.994 1.00 55.72 554 HIS M O 1
ATOM 2561 N N . VAL B 2 124 ? 12.461 30.418 -45.608 1.00 53.66 555 VAL M N 1
ATOM 2562 C CA . VAL B 2 124 ? 11.667 29.154 -45.637 1.00 53.73 555 VAL M CA 1
ATOM 2563 C C . VAL B 2 124 ? 10.600 29.203 -44.535 1.00 54.07 555 VAL M C 1
ATOM 2564 O O . VAL B 2 124 ? 9.573 28.550 -44.701 1.00 53.60 555 VAL M O 1
ATOM 2568 N N . GLU B 2 125 ? 10.841 29.946 -43.450 1.00 55.74 556 GLU M N 1
ATOM 2569 C CA . GLU B 2 125 ? 9.926 30.030 -42.277 1.00 57.05 556 GLU M CA 1
ATOM 2570 C C . GLU B 2 125 ? 8.570 30.621 -42.706 1.00 57.25 556 GLU M C 1
ATOM 2571 O O . GLU B 2 125 ? 7.575 30.342 -42.018 1.00 58.38 556 GLU M O 1
ATOM 2577 N N . GLY B 2 126 ? 8.522 31.383 -43.805 1.00 57.16 557 GLY M N 1
ATOM 2578 C CA . GLY B 2 126 ? 7.301 32.052 -44.303 1.00 58.10 557 GLY M CA 1
ATOM 2579 C C . GLY B 2 126 ? 6.569 31.266 -45.383 1.00 57.46 557 GLY M C 1
ATOM 2580 O O . GLY B 2 126 ? 5.564 31.783 -45.897 1.00 59.14 557 GLY M O 1
ATOM 2581 N N . LEU B 2 127 ? 7.019 30.049 -45.691 1.00 58.12 558 LEU M N 1
ATOM 2582 C CA . LEU B 2 127 ? 6.547 29.232 -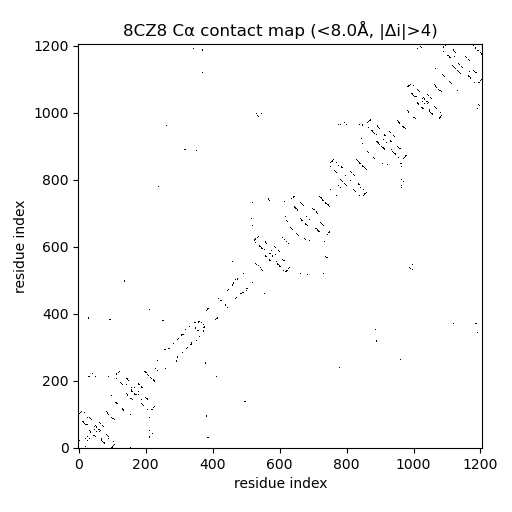46.847 1.00 60.18 558 LEU M CA 1
ATOM 2583 C C . LEU B 2 127 ? 5.139 28.670 -46.581 1.00 62.27 558 LEU M C 1
ATOM 2584 O O . LEU B 2 127 ? 4.415 28.406 -47.559 1.00 63.41 558 LEU M O 1
ATOM 2589 N N . LYS B 2 128 ? 4.763 28.488 -45.312 1.00 64.40 559 LYS M N 1
ATOM 2590 C CA . LYS B 2 128 ? 3.450 27.927 -44.893 1.00 65.91 559 LYS M CA 1
ATOM 2591 C C . LYS B 2 128 ? 2.317 28.828 -45.401 1.00 67.68 559 LYS M C 1
ATOM 2592 O O . LYS B 2 128 ? 1.308 28.285 -45.874 1.00 68.90 559 LYS M O 1
ATOM 2598 N N . ALA B 2 129 ? 2.483 30.151 -45.312 1.00 68.56 560 ALA M N 1
ATOM 2599 C CA . ALA B 2 129 ? 1.476 31.159 -45.723 1.00 69.92 560 ALA M CA 1
ATOM 2600 C C . ALA B 2 129 ? 1.283 31.167 -47.248 1.00 70.82 560 ALA M C 1
ATOM 2601 O O . ALA B 2 129 ? 0.220 31.647 -47.693 1.00 75.26 560 ALA M O 1
ATOM 2603 N N . GLU B 2 130 ? 2.252 30.672 -48.024 1.00 69.80 561 GLU M N 1
ATOM 2604 C CA . GLU B 2 130 ? 2.177 30.643 -49.512 1.00 70.33 561 GLU M CA 1
ATOM 2605 C C . GLU B 2 130 ? 1.861 29.225 -50.012 1.00 68.43 561 GLU M C 1
ATOM 2606 O O . GLU B 2 130 ? 1.915 29.032 -51.239 1.00 65.07 561 GLU M O 1
ATOM 2612 N N . GLU B 2 131 ? 1.517 28.277 -49.126 1.00 69.55 562 GLU M N 1
ATOM 2613 C CA . GLU B 2 131 ? 1.431 26.827 -49.475 1.00 71.62 562 GLU M CA 1
ATOM 2614 C C . GLU B 2 131 ? 0.310 26.584 -50.498 1.00 72.98 562 GLU M C 1
ATOM 2615 O O . GLU B 2 131 ? 0.377 25.546 -51.187 1.00 73.13 562 GLU M O 1
ATOM 2621 N N . ARG B 2 132 ? -0.663 27.498 -50.606 1.00 74.49 563 ARG M N 1
ATOM 2622 C CA . ARG B 2 132 ? -1.819 27.388 -51.541 1.00 76.44 563 ARG M CA 1
ATOM 2623 C C . ARG B 2 132 ? -1.594 28.191 -52.830 1.00 75.44 563 ARG M C 1
ATOM 2624 O O . ARG B 2 132 ? -2.405 28.017 -53.749 1.00 75.56 563 ARG M O 1
ATOM 2632 N N . HIS B 2 133 ? -0.539 29.012 -52.909 1.00 75.48 564 HIS M N 1
ATOM 2633 C CA . HIS B 2 133 ? -0.324 30.022 -53.984 1.00 74.58 564 HIS M CA 1
ATOM 2634 C C . HIS B 2 133 ? 0.613 29.485 -55.077 1.00 75.13 564 HIS M C 1
ATOM 2635 O O . HIS B 2 133 ? 1.395 28.553 -54.797 1.00 71.48 564 HIS M O 1
ATOM 2642 N N . ARG B 2 134 ? 0.568 30.131 -56.252 1.00 79.57 565 ARG M N 1
ATOM 2643 C CA . ARG B 2 134 ? 0.878 29.568 -57.599 1.00 81.10 565 ARG M CA 1
ATOM 2644 C C . ARG B 2 134 ? 2.077 28.624 -57.540 1.00 81.54 565 ARG M C 1
ATOM 2645 O O . ARG B 2 134 ? 1.869 27.411 -57.598 1.00 89.07 565 ARG M O 1
ATOM 2647 N N . PRO B 2 135 ? 3.346 29.101 -57.433 1.00 74.05 566 PRO M N 1
ATOM 2648 C CA . PRO B 2 135 ? 4.504 28.226 -57.646 1.00 70.46 566 PRO M CA 1
ATOM 2649 C C . PRO B 2 135 ? 4.629 27.114 -56.591 1.00 69.28 566 PRO M C 1
ATOM 2650 O O . PRO B 2 135 ? 4.867 25.978 -56.961 1.00 68.77 566 PRO M O 1
ATOM 2654 N N . VAL B 2 136 ? 4.440 27.466 -55.317 1.00 69.19 567 VAL M N 1
ATOM 2655 C CA . VAL B 2 136 ? 4.713 26.590 -54.137 1.00 69.22 567 VAL M CA 1
ATOM 2656 C C . VAL B 2 136 ? 3.710 25.432 -54.119 1.00 69.95 567 VAL M C 1
ATOM 2657 O O . VAL B 2 136 ? 4.139 24.283 -53.913 1.00 68.88 567 VAL M O 1
ATOM 2661 N N . ARG B 2 137 ? 2.425 25.743 -54.297 1.00 71.27 568 ARG M N 1
ATOM 2662 C CA . ARG B 2 137 ? 1.318 24.754 -54.385 1.00 72.98 568 ARG M CA 1
ATOM 2663 C C . ARG B 2 137 ? 1.732 23.652 -55.366 1.00 73.67 568 ARG M C 1
ATOM 2664 O O . ARG B 2 137 ? 1.817 22.488 -54.936 1.00 74.73 568 ARG M O 1
ATOM 2672 N N . ASP B 2 138 ? 2.030 24.025 -56.614 1.00 73.61 569 ASP M N 1
ATOM 2673 C CA . ASP B 2 138 ? 2.396 23.085 -57.709 1.00 74.81 569 ASP M CA 1
ATOM 2674 C C . ASP B 2 138 ? 3.562 22.202 -57.251 1.00 72.79 569 ASP M C 1
ATOM 2675 O O . ASP B 2 138 ? 3.503 20.974 -57.484 1.00 73.24 569 ASP M O 1
ATOM 2680 N N . TRP B 2 139 ? 4.571 22.810 -56.617 1.00 69.58 570 TRP M N 1
ATOM 2681 C CA . TRP B 2 139 ? 5.802 22.133 -56.125 1.00 67.29 570 TRP M CA 1
ATOM 2682 C C . TRP B 2 139 ? 5.460 21.140 -55.005 1.00 67.57 570 TRP M C 1
ATOM 2683 O O . TRP B 2 139 ? 5.974 20.010 -55.057 1.00 68.28 570 TRP M O 1
ATOM 2694 N N . ILE B 2 140 ? 4.632 21.549 -54.037 1.00 67.25 571 ILE M N 1
ATOM 2695 C CA . ILE B 2 140 ? 4.199 20.714 -52.872 1.00 68.95 571 ILE M CA 1
ATOM 2696 C C . ILE B 2 140 ? 3.502 19.439 -53.375 1.00 71.29 571 ILE M C 1
ATOM 2697 O O . ILE B 2 140 ? 3.757 18.370 -52.796 1.00 71.18 571 ILE M O 1
ATOM 2702 N N . LEU B 2 141 ? 2.655 19.549 -54.404 1.00 74.46 572 LEU M N 1
ATOM 2703 C CA . LEU B 2 141 ? 1.824 18.429 -54.933 1.00 78.08 572 LEU M CA 1
ATOM 2704 C C . LEU B 2 141 ? 2.705 17.328 -55.543 1.00 80.74 572 LEU M C 1
ATOM 2705 O O . LEU B 2 141 ? 2.185 16.212 -55.721 1.00 83.44 572 LEU M O 1
ATOM 2710 N N . ARG B 2 142 ? 3.970 17.623 -55.864 1.00 81.30 573 ARG M N 1
ATOM 2711 C CA . ARG B 2 142 ? 4.913 16.672 -56.515 1.00 82.42 573 ARG M CA 1
ATOM 2712 C C . ARG B 2 142 ? 5.901 16.097 -55.491 1.00 78.92 573 ARG M C 1
ATOM 2713 O O . ARG B 2 142 ? 6.710 15.241 -55.889 1.00 78.52 573 ARG M O 1
ATOM 2721 N N . GLN B 2 143 ? 5.832 16.524 -54.225 1.00 75.51 574 GLN M N 1
ATOM 2722 C CA . GLN B 2 143 ? 6.785 16.110 -53.160 1.00 72.62 574 GLN M CA 1
ATOM 2723 C C . GLN B 2 143 ? 6.146 15.040 -52.272 1.00 72.15 574 GLN M C 1
ATOM 2724 O O . GLN B 2 143 ? 4.923 15.112 -52.024 1.00 70.75 574 GLN M O 1
ATOM 2730 N N . ARG B 2 144 ? 6.961 14.093 -51.804 1.00 72.50 575 ARG M N 1
ATOM 2731 C CA . ARG B 2 144 ? 6.565 13.085 -50.789 1.00 75.09 575 ARG M CA 1
ATOM 2732 C C . ARG B 2 144 ? 6.348 13.815 -49.455 1.00 73.17 575 ARG M C 1
ATOM 2733 O O . ARG B 2 144 ? 7.182 14.666 -49.100 1.00 71.43 575 ARG M O 1
ATOM 2741 N N . GLN B 2 145 ? 5.253 13.503 -48.756 1.00 73.35 576 GLN M N 1
ATOM 2742 C CA . GLN B 2 145 ? 4.848 14.157 -47.485 1.00 71.73 576 GLN M CA 1
ATOM 2743 C C . GLN B 2 145 ? 5.959 13.978 -46.443 1.00 72.04 576 GLN M C 1
ATOM 2744 O O . GLN B 2 145 ? 6.175 14.914 -45.661 1.00 72.11 576 GLN M O 1
ATOM 2750 N N . ASP B 2 146 ? 6.645 12.832 -46.451 1.00 74.48 577 ASP M N 1
ATOM 2751 C CA . ASP B 2 146 ? 7.712 12.481 -45.471 1.00 75.77 577 ASP M CA 1
ATOM 2752 C C . ASP B 2 146 ? 8.902 13.433 -45.646 1.00 73.77 577 ASP M C 1
ATOM 2753 O O . ASP B 2 146 ? 9.568 13.727 -44.636 1.00 73.55 577 ASP M O 1
ATOM 2758 N N . ASP B 2 147 ? 9.160 13.881 -46.880 1.00 72.98 578 ASP M N 1
ATOM 2759 C CA . ASP B 2 147 ? 10.244 14.841 -47.222 1.00 73.16 578 ASP M CA 1
ATOM 2760 C C . ASP B 2 147 ? 9.834 16.255 -46.791 1.00 69.26 578 ASP M C 1
ATOM 2761 O O . ASP B 2 147 ? 10.703 16.980 -46.280 1.00 66.85 578 ASP M O 1
ATOM 2766 N N . LEU B 2 148 ? 8.565 16.629 -46.989 1.00 65.97 579 LEU M N 1
ATOM 2767 C CA . LEU B 2 148 ? 8.024 17.955 -46.588 1.00 64.76 579 LEU M CA 1
ATOM 2768 C C . LEU B 2 148 ? 8.080 18.096 -45.065 1.00 64.74 579 LEU M C 1
ATOM 2769 O O . LEU B 2 148 ? 8.354 19.217 -44.595 1.00 65.61 579 LEU M O 1
ATOM 2774 N N . ASP B 2 149 ? 7.854 17.001 -44.334 1.00 66.11 580 ASP M N 1
ATOM 2775 C CA . ASP B 2 149 ? 7.767 16.972 -42.847 1.00 67.07 580 ASP M CA 1
ATOM 2776 C C . ASP B 2 149 ? 9.085 17.464 -42.226 1.00 65.11 580 ASP M C 1
ATOM 2777 O O . ASP B 2 149 ? 9.023 18.027 -41.124 1.00 64.71 580 ASP M O 1
ATOM 2782 N N . THR B 2 150 ? 10.226 17.269 -42.899 1.00 63.29 581 THR M N 1
ATOM 2783 C CA . THR B 2 150 ? 11.585 17.592 -42.375 1.00 62.88 581 THR M CA 1
ATOM 2784 C C . THR B 2 150 ? 11.814 19.110 -42.332 1.00 60.51 581 THR M C 1
ATOM 2785 O O . THR B 2 150 ? 12.705 19.539 -41.582 1.00 60.29 581 THR M O 1
ATOM 2789 N N . LEU B 2 151 ? 11.065 19.891 -43.116 1.00 58.33 582 LEU M N 1
ATOM 2790 C CA . LEU B 2 151 ? 11.164 21.376 -43.137 1.00 56.21 582 LEU M CA 1
ATOM 2791 C C . LEU B 2 151 ? 10.677 21.951 -41.801 1.00 54.78 582 LEU M C 1
ATOM 2792 O O . LEU B 2 151 ? 11.117 23.067 -41.450 1.00 55.64 582 LEU M O 1
ATOM 2797 N N . GLY B 2 152 ? 9.797 21.228 -41.098 1.00 52.43 583 GLY M N 1
ATOM 2798 C CA . GLY B 2 152 ? 9.274 21.608 -39.771 1.00 51.72 583 GLY M CA 1
ATOM 2799 C C . GLY B 2 152 ? 8.298 22.770 -39.843 1.00 51.85 583 GLY M C 1
ATOM 2800 O O . GLY B 2 152 ? 8.269 23.564 -38.889 1.00 52.20 583 GLY M O 1
ATOM 2801 N N . LEU B 2 153 ? 7.514 22.852 -40.923 1.00 52.06 584 LEU M N 1
ATOM 2802 C CA . LEU B 2 153 ? 6.557 23.955 -41.201 1.00 52.39 584 LEU M CA 1
ATOM 2803 C C . LEU B 2 153 ? 5.105 23.482 -41.072 1.00 53.48 584 LEU M C 1
ATOM 2804 O O . LEU B 2 153 ? 4.226 24.355 -40.988 1.00 55.73 584 LEU M O 1
ATOM 2809 N N . GLY B 2 154 ? 4.854 22.170 -41.109 1.00 54.05 585 GLY M N 1
ATOM 2810 C CA . GLY B 2 154 ? 3.496 21.602 -41.185 1.00 54.87 585 GLY M CA 1
ATOM 2811 C C . GLY B 2 154 ? 2.866 21.825 -42.550 1.00 57.13 585 GLY M C 1
ATOM 2812 O O . GLY B 2 154 ? 1.636 22.008 -42.598 1.00 56.72 585 GLY M O 1
ATOM 2813 N N . LEU B 2 155 ? 3.671 21.822 -43.623 1.00 59.72 586 LEU M N 1
ATOM 2814 C CA . LEU B 2 155 ? 3.187 21.835 -45.032 1.00 62.80 586 LEU M CA 1
ATOM 2815 C C . LEU B 2 155 ? 2.371 20.563 -45.278 1.00 66.62 586 LEU M C 1
ATOM 2816 O O . LEU B 2 155 ? 2.778 19.502 -44.769 1.00 67.03 586 LEU M O 1
ATOM 2821 N N . GLN B 2 156 ? 1.283 20.663 -46.046 1.00 70.64 587 GLN M N 1
ATOM 2822 C CA . GLN B 2 156 ? 0.340 19.539 -46.283 1.00 75.51 587 GLN M CA 1
ATOM 2823 C C . GLN B 2 156 ? 0.048 19.397 -47.781 1.00 76.76 587 GLN M C 1
ATOM 2824 O O . GLN B 2 156 ? 0.108 20.411 -48.497 1.00 76.10 587 GLN M O 1
ATOM 2830 N N . GLY B 2 157 ? -0.238 18.169 -48.225 1.00 79.27 588 GLY M N 1
ATOM 2831 C CA . GLY B 2 157 ? -0.697 17.854 -49.593 1.00 81.91 588 GLY M CA 1
ATOM 2832 C C . GLY B 2 157 ? 0.399 17.260 -50.466 1.00 81.76 588 GLY M C 1
ATOM 2833 O O . GLY B 2 157 ? 0.506 17.691 -51.627 1.00 83.87 588 GLY M O 1
ATOM 2834 N N . GLY B 2 158 ? 1.163 16.297 -49.938 1.00 80.57 589 GLY M N 1
ATOM 2835 C CA . GLY B 2 158 ? 2.131 15.473 -50.688 1.00 79.17 589 GLY M CA 1
ATOM 2836 C C . GLY B 2 158 ? 1.595 14.070 -50.919 1.00 80.30 589 GLY M C 1
ATOM 2837 O O . GLY B 2 158 ? 2.066 13.331 -51.786 1.00 82.82 589 GLY M O 1
ATOM 2838 N N . THR C 2 11 ? 24.122 50.907 -77.268 1.00 99.11 442 THR E N 1
ATOM 2839 C CA . THR C 2 11 ? 24.279 52.331 -77.681 1.00 97.81 442 THR E CA 1
ATOM 2840 C C . THR C 2 11 ? 23.704 53.250 -76.593 1.00 96.97 442 THR E C 1
ATOM 2841 O O . THR C 2 11 ? 24.508 53.928 -75.927 1.00 96.45 442 THR E O 1
ATOM 2843 N N . ALA C 2 12 ? 22.377 53.250 -76.411 1.00 95.16 443 ALA E N 1
ATOM 2844 C CA . ALA C 2 12 ? 21.622 54.253 -75.619 1.00 92.96 443 ALA E CA 1
ATOM 2845 C C . ALA C 2 12 ? 21.290 53.722 -74.220 1.00 92.70 443 ALA E C 1
ATOM 2846 O O . ALA C 2 12 ? 20.687 54.483 -73.436 1.00 88.09 443 ALA E O 1
ATOM 2848 N N . PHE C 2 13 ? 21.693 52.486 -73.909 1.00 95.86 444 PHE E N 1
ATOM 2849 C CA . PHE C 2 13 ? 21.353 51.772 -72.648 1.00 98.08 444 PHE E CA 1
ATOM 2850 C C . PHE C 2 13 ? 22.310 52.194 -71.522 1.00 94.67 444 PHE E C 1
ATOM 2851 O O . PHE C 2 13 ? 22.015 51.899 -70.349 1.00 96.43 444 PHE E O 1
ATOM 2859 N N . TYR C 2 14 ? 23.417 52.864 -71.868 1.00 89.08 445 TYR E N 1
ATOM 2860 C CA . TYR C 2 14 ? 24.503 53.264 -70.933 1.00 84.49 445 TYR E CA 1
ATOM 2861 C C . TYR C 2 14 ? 24.165 54.612 -70.303 1.00 84.24 445 TYR E C 1
ATOM 2862 O O . TYR C 2 14 ? 23.515 55.446 -70.929 1.00 86.00 445 TYR E O 1
ATOM 2871 N N . PRO C 2 15 ? 24.609 54.881 -69.054 1.00 85.97 446 PRO E N 1
ATOM 2872 C CA . PRO C 2 15 ? 24.265 56.125 -68.361 1.00 85.41 446 PRO E CA 1
ATOM 2873 C C . PRO C 2 15 ? 24.918 57.379 -68.972 1.00 83.63 446 PRO E C 1
ATOM 2874 O O . PRO C 2 15 ? 24.312 58.441 -68.918 1.00 82.34 446 PRO E O 1
ATOM 2878 N N . GLY C 2 16 ? 26.117 57.231 -69.548 1.00 82.01 447 GLY E N 1
ATOM 2879 C CA . GLY C 2 16 ? 26.887 58.334 -70.158 1.00 79.54 447 GLY E CA 1
ATOM 2880 C C . GLY C 2 16 ? 26.353 58.746 -71.524 1.00 76.92 447 GLY E C 1
ATOM 2881 O O . GLY C 2 16 ? 26.923 59.685 -72.112 1.00 73.31 447 GLY E O 1
ATOM 2882 N N . TYR C 2 17 ? 25.296 58.087 -72.012 1.00 77.19 448 TYR E N 1
ATOM 2883 C CA . TYR C 2 17 ? 24.736 58.291 -73.372 1.00 79.70 448 TYR E CA 1
ATOM 2884 C C . TYR C 2 17 ? 24.248 59.732 -73.550 1.00 77.30 448 TYR E C 1
ATOM 2885 O O . TYR C 2 17 ? 24.645 60.370 -74.543 1.00 77.46 448 TYR E O 1
ATOM 2894 N N . LEU C 2 18 ? 23.398 60.210 -72.639 1.00 74.77 449 LEU E N 1
ATOM 2895 C CA . LEU C 2 18 ? 22.766 61.555 -72.721 1.00 75.07 449 LEU E CA 1
ATOM 2896 C C . LEU C 2 18 ? 23.840 62.618 -72.991 1.00 73.51 449 LEU E C 1
ATOM 2897 O O . LEU C 2 18 ? 23.676 63.389 -73.948 1.00 75.26 449 LEU E O 1
ATOM 2902 N N . CYS C 2 19 ? 24.904 62.644 -72.190 1.00 73.30 450 CYS E N 1
ATOM 2903 C CA . CYS C 2 19 ? 25.959 63.694 -72.235 1.00 75.59 450 CYS E CA 1
ATOM 2904 C C . CYS C 2 19 ? 27.061 63.333 -73.247 1.00 73.07 450 CYS E C 1
ATOM 2905 O O . CYS C 2 19 ? 28.010 64.120 -73.375 1.00 71.62 450 CYS E O 1
ATOM 2908 N N . SER C 2 20 ? 26.933 62.210 -73.960 1.00 72.52 451 SER E N 1
ATOM 2909 C CA . SER C 2 20 ? 27.764 61.860 -75.144 1.00 71.79 451 SER E CA 1
ATOM 2910 C C . SER C 2 20 ? 27.239 62.598 -76.385 1.00 71.16 451 SER E C 1
ATOM 2911 O O . SER C 2 20 ? 27.995 62.690 -77.368 1.00 70.29 451 SER E O 1
ATOM 2914 N N . LEU C 2 21 ? 25.992 63.088 -76.336 1.00 70.89 452 LEU E N 1
ATOM 2915 C CA . LEU C 2 21 ? 25.341 63.891 -77.411 1.00 71.16 452 LEU E CA 1
ATOM 2916 C C . LEU C 2 21 ? 25.769 65.358 -77.284 1.00 71.43 452 LEU E C 1
ATOM 2917 O O . LEU C 2 21 ? 25.907 65.835 -76.144 1.00 69.64 452 LEU E O 1
ATOM 2922 N N . SER C 2 22 ? 25.947 66.041 -78.420 1.00 72.71 453 SER E N 1
ATOM 2923 C CA . SER C 2 22 ? 26.328 67.476 -78.512 1.00 73.19 453 SER E CA 1
ATOM 2924 C C . SER C 2 22 ? 25.163 68.349 -78.048 1.00 73.08 453 SER E C 1
ATOM 2925 O O . SER C 2 22 ? 24.029 67.879 -77.982 1.00 71.94 453 SER E O 1
ATOM 2928 N N . PRO C 2 23 ? 25.408 69.634 -77.701 1.00 73.61 454 PRO E N 1
ATOM 2929 C CA . PRO C 2 23 ? 24.327 70.585 -77.431 1.00 74.94 454 PRO E CA 1
ATOM 2930 C C . PRO C 2 23 ? 23.270 70.664 -78.545 1.00 77.75 454 PRO E C 1
ATOM 2931 O O . PRO C 2 23 ? 22.106 70.813 -78.236 1.00 78.28 454 PRO E O 1
ATOM 2935 N N . GLU C 2 24 ? 23.705 70.555 -79.803 1.00 81.40 455 GLU E N 1
ATOM 2936 C CA . GLU C 2 24 ? 22.842 70.606 -81.013 1.00 84.36 455 GLU E CA 1
ATOM 2937 C C . GLU C 2 24 ? 21.889 69.401 -80.996 1.00 82.42 455 GLU E C 1
ATOM 2938 O O . GLU C 2 24 ? 20.673 69.622 -81.130 1.00 82.83 455 GLU E O 1
ATOM 2944 N N . GLU C 2 25 ? 22.419 68.185 -80.815 1.00 80.39 456 GLU E N 1
ATOM 2945 C CA . GLU C 2 25 ? 21.636 66.918 -80.750 1.00 80.88 456 GLU E CA 1
ATOM 2946 C C . GLU C 2 25 ? 20.673 66.950 -79.555 1.00 80.14 456 GLU E C 1
ATOM 2947 O O . GLU C 2 25 ? 19.539 66.454 -79.710 1.00 80.44 456 GLU E O 1
ATOM 2953 N N . LEU C 2 26 ? 21.101 67.509 -78.416 1.00 80.32 457 LEU E N 1
ATOM 2954 C CA . LEU C 2 26 ? 20.326 67.521 -77.141 1.00 80.33 457 LEU E CA 1
ATOM 2955 C C . LEU C 2 26 ? 19.064 68.386 -77.267 1.00 82.87 457 LEU E C 1
ATOM 2956 O O . LEU C 2 26 ? 18.187 68.241 -76.397 1.00 83.41 457 LEU E O 1
ATOM 2961 N N . SER C 2 27 ? 18.985 69.251 -78.287 1.00 87.11 458 SER E N 1
ATOM 2962 C CA . SER C 2 27 ? 17.814 70.119 -78.588 1.00 91.27 458 SER E CA 1
ATOM 2963 C C . SER C 2 27 ? 16.551 69.269 -78.779 1.00 92.09 458 SER E C 1
ATOM 2964 O O . SER C 2 27 ? 15.478 69.714 -78.331 1.00 91.23 458 SER E O 1
ATOM 2967 N N . SER C 2 28 ? 16.675 68.097 -79.410 1.00 93.27 459 SER E N 1
ATOM 2968 C CA . SER C 2 28 ? 15.534 67.220 -79.791 1.00 95.94 459 SER E CA 1
ATOM 2969 C C . SER C 2 28 ? 14.984 66.453 -78.576 1.00 95.28 459 SER E C 1
ATOM 2970 O O . SER C 2 28 ? 13.845 65.956 -78.676 1.00 98.71 459 SER E O 1
ATOM 2973 N N . VAL C 2 29 ? 15.731 66.365 -77.471 1.00 92.92 460 VAL E N 1
ATOM 2974 C CA . VAL C 2 29 ? 15.292 65.651 -76.231 1.00 91.89 460 VAL E CA 1
ATOM 2975 C C . VAL C 2 29 ? 13.981 66.275 -75.749 1.00 93.43 460 VAL E C 1
ATOM 2976 O O . VAL C 2 29 ? 13.921 67.480 -75.520 1.00 92.47 460 VAL E O 1
ATOM 2980 N N . PRO C 2 30 ? 12.890 65.484 -75.589 1.00 95.62 461 PRO E N 1
ATOM 2981 C CA . PRO C 2 30 ? 11.592 66.027 -75.183 1.00 95.84 461 PRO E CA 1
ATOM 2982 C C . PRO C 2 30 ? 11.506 66.315 -73.684 1.00 94.09 461 PRO E C 1
ATOM 2983 O O . PRO C 2 30 ? 11.831 65.456 -72.866 1.00 91.06 461 PRO E O 1
ATOM 2987 N N . PRO C 2 31 ? 11.062 67.529 -73.277 1.00 93.55 462 PRO E N 1
ATOM 2988 C CA . PRO C 2 31 ? 10.889 67.866 -71.860 1.00 92.51 462 PRO E CA 1
ATOM 2989 C C . PRO C 2 31 ? 10.159 66.809 -71.011 1.00 94.05 462 PRO E C 1
ATOM 2990 O O . PRO C 2 31 ? 10.400 66.760 -69.819 1.00 95.31 462 PRO E O 1
ATOM 2994 N N . SER C 2 32 ? 9.303 65.987 -71.631 1.00 95.02 463 SER E N 1
ATOM 2995 C CA . SER C 2 32 ? 8.540 64.899 -70.959 1.00 95.13 463 SER E CA 1
ATOM 2996 C C . SER C 2 32 ? 9.460 63.731 -70.558 1.00 94.34 463 SER E C 1
ATOM 2997 O O . SER C 2 32 ? 8.962 62.839 -69.840 1.00 94.04 463 SER E O 1
ATOM 3000 N N . SER C 2 33 ? 10.734 63.728 -70.992 1.00 92.62 464 SER E N 1
ATOM 3001 C CA . SER C 2 33 ? 11.771 62.716 -70.631 1.00 91.45 464 SER E CA 1
ATOM 3002 C C . SER C 2 33 ? 12.487 63.092 -69.326 1.00 90.55 464 SER E C 1
ATOM 3003 O O . SER C 2 33 ? 12.916 62.171 -68.598 1.00 89.26 464 SER E O 1
ATOM 3006 N N . ILE C 2 34 ? 12.599 64.394 -69.046 1.00 88.81 465 ILE E N 1
ATOM 3007 C CA . ILE C 2 34 ? 13.547 64.974 -68.048 1.00 87.85 465 ILE E CA 1
ATOM 3008 C C . ILE C 2 34 ? 13.300 64.358 -66.660 1.00 88.63 465 ILE E C 1
ATOM 3009 O O . ILE C 2 34 ? 14.275 64.287 -65.883 1.00 87.93 465 ILE E O 1
ATOM 3014 N N . TRP C 2 35 ? 12.072 63.920 -66.354 1.00 89.09 466 TRP E N 1
ATOM 3015 C CA . TRP C 2 35 ? 11.687 63.357 -65.027 1.00 91.32 466 TRP E CA 1
ATOM 3016 C C . TRP C 2 35 ? 12.454 62.051 -64.755 1.00 87.97 466 TRP E C 1
ATOM 3017 O O . TRP C 2 35 ? 12.712 61.761 -63.569 1.00 85.80 466 TRP E O 1
ATOM 3028 N N . ALA C 2 36 ? 12.797 61.295 -65.806 1.00 86.00 467 ALA E N 1
ATOM 3029 C CA . ALA C 2 36 ? 13.483 59.980 -65.732 1.00 86.49 467 ALA E CA 1
ATOM 3030 C C . ALA C 2 36 ? 15.011 60.152 -65.717 1.00 85.09 467 ALA E C 1
ATOM 3031 O O . ALA C 2 36 ? 15.701 59.191 -65.334 1.00 84.46 467 ALA E O 1
ATOM 3033 N N . VAL C 2 37 ? 15.515 61.316 -66.142 1.00 84.77 468 VAL E N 1
ATOM 3034 C CA . VAL C 2 37 ? 16.964 61.687 -66.114 1.00 83.96 468 VAL E CA 1
ATOM 3035 C C . VAL C 2 37 ? 17.424 61.737 -64.650 1.00 86.53 468 VAL E C 1
ATOM 3036 O O . VAL C 2 37 ? 17.019 62.676 -63.940 1.00 85.26 468 VAL E O 1
ATOM 3040 N N . ARG C 2 38 ? 18.233 60.762 -64.221 1.00 89.12 469 ARG E N 1
ATOM 3041 C CA . ARG C 2 38 ? 18.796 60.685 -62.844 1.00 92.12 469 ARG E CA 1
ATOM 3042 C C . ARG C 2 38 ? 19.986 61.638 -62.727 1.00 91.09 469 ARG E C 1
ATOM 3043 O O . ARG C 2 38 ? 20.602 61.987 -63.730 1.00 88.56 469 ARG E O 1
ATOM 3051 N N . PRO C 2 39 ? 20.341 62.108 -61.507 1.00 92.92 470 PRO E N 1
ATOM 3052 C CA . PRO C 2 39 ? 21.546 62.919 -61.310 1.00 91.15 470 PRO E CA 1
ATOM 3053 C C . PRO C 2 39 ? 22.823 62.282 -61.890 1.00 89.15 470 PRO E C 1
ATOM 3054 O O . PRO C 2 39 ? 23.655 63.019 -62.370 1.00 85.08 470 PRO E O 1
ATOM 3058 N N . GLN C 2 40 ? 22.934 60.949 -61.838 1.00 91.99 471 GLN E N 1
ATOM 3059 C CA . GLN C 2 40 ? 24.065 60.149 -62.393 1.00 95.44 471 GLN E CA 1
ATOM 3060 C C . GLN C 2 40 ? 24.283 60.468 -63.879 1.00 94.08 471 GLN E C 1
ATOM 3061 O O . GLN C 2 40 ? 25.448 60.475 -64.316 1.00 94.23 471 GLN E O 1
ATOM 3067 N N . ASP C 2 41 ? 23.206 60.705 -64.632 1.00 92.05 472 ASP E N 1
ATOM 3068 C CA . ASP C 2 41 ? 23.244 60.887 -66.108 1.00 89.68 472 ASP E CA 1
ATOM 3069 C C . ASP C 2 41 ? 23.914 62.221 -66.469 1.00 84.97 472 ASP E C 1
ATOM 3070 O O . ASP C 2 41 ? 24.368 62.341 -67.623 1.00 86.10 472 ASP E O 1
ATOM 3075 N N . LEU C 2 42 ? 23.969 63.181 -65.537 1.00 79.85 473 LEU E N 1
ATOM 3076 C CA . LEU C 2 42 ? 24.462 64.569 -65.778 1.00 77.70 473 LEU E CA 1
ATOM 3077 C C . LEU C 2 42 ? 25.915 64.728 -65.308 1.00 76.16 473 LEU E C 1
ATOM 3078 O O . LEU C 2 42 ? 26.423 65.863 -65.360 1.00 73.10 473 LEU E O 1
ATOM 3083 N N . ASP C 2 43 ? 26.558 63.639 -64.876 1.00 77.38 474 ASP E N 1
ATOM 3084 C CA . ASP C 2 43 ? 27.944 63.632 -64.332 1.00 78.82 474 ASP E CA 1
ATOM 3085 C C . ASP C 2 43 ? 28.934 64.145 -65.384 1.00 77.16 474 ASP E C 1
ATOM 3086 O O . ASP C 2 43 ? 29.888 64.842 -65.002 1.00 75.51 474 ASP E O 1
ATOM 3091 N N . THR C 2 44 ? 28.710 63.802 -66.655 1.00 77.12 475 THR E N 1
ATOM 3092 C CA . THR C 2 44 ? 29.667 63.993 -67.776 1.00 77.28 475 THR E CA 1
ATOM 3093 C C . THR C 2 44 ? 29.166 65.089 -68.722 1.00 76.59 475 THR E C 1
ATOM 3094 O O . THR C 2 44 ? 29.590 65.081 -69.893 1.00 80.01 475 THR E O 1
ATOM 3098 N N . CYS C 2 45 ? 28.321 66.005 -68.233 1.00 75.63 476 CYS E N 1
ATOM 3099 C CA . CYS C 2 45 ? 27.679 67.087 -69.031 1.00 74.47 476 CYS E CA 1
ATOM 3100 C C . CYS C 2 45 ? 28.452 68.394 -68.823 1.00 71.28 476 CYS E C 1
ATOM 3101 O O . CYS C 2 45 ? 28.650 68.773 -67.656 1.00 70.69 476 CYS E O 1
ATOM 3104 N N . ASP C 2 46 ? 28.877 69.049 -69.909 1.00 69.66 477 ASP E N 1
ATOM 3105 C CA . ASP C 2 46 ? 29.665 70.313 -69.856 1.00 70.97 477 ASP E CA 1
ATOM 3106 C C . ASP C 2 46 ? 28.690 71.480 -69.711 1.00 69.96 477 ASP E C 1
ATOM 3107 O O . ASP C 2 46 ? 27.483 71.287 -69.817 1.00 68.64 477 ASP E O 1
ATOM 3112 N N . PRO C 2 47 ? 29.165 72.709 -69.405 1.00 72.41 478 PRO E N 1
ATOM 3113 C CA . PRO C 2 47 ? 28.281 73.870 -69.270 1.00 74.17 478 PRO E CA 1
ATOM 3114 C C . PRO C 2 47 ? 27.388 74.154 -70.490 1.00 76.49 478 PRO E C 1
ATOM 3115 O O . PRO C 2 47 ? 26.244 74.511 -70.288 1.00 77.48 478 PRO E O 1
ATOM 3119 N N . ARG C 2 48 ? 27.919 73.985 -71.708 1.00 78.98 479 ARG E N 1
ATOM 3120 C CA . ARG C 2 48 ? 27.201 74.244 -72.990 1.00 80.46 479 ARG E CA 1
ATOM 3121 C C . ARG C 2 48 ? 26.004 73.285 -73.110 1.00 77.88 479 ARG E C 1
ATOM 3122 O O . ARG C 2 48 ? 24.998 73.681 -73.721 1.00 81.16 479 ARG E O 1
ATOM 3130 N N . GLN C 2 49 ? 26.103 72.080 -72.540 1.00 73.22 480 GLN E N 1
ATOM 3131 C CA . GLN C 2 49 ? 25.038 71.039 -72.577 1.00 71.48 480 GLN E CA 1
ATOM 3132 C C . GLN C 2 49 ? 23.964 71.326 -71.517 1.00 70.57 480 GLN E C 1
ATOM 3133 O O . GLN C 2 49 ? 22.777 71.112 -71.823 1.00 69.35 480 GLN E O 1
ATOM 3139 N N . LEU C 2 50 ? 24.357 71.762 -70.315 1.00 71.25 481 LEU E N 1
ATOM 3140 C CA . LEU C 2 50 ? 23.419 72.106 -69.208 1.00 72.66 481 LEU E CA 1
ATOM 3141 C C . LEU C 2 50 ? 22.584 73.333 -69.595 1.00 74.52 481 LEU E C 1
ATOM 3142 O O . LEU C 2 50 ? 21.427 73.420 -69.128 1.00 75.44 481 LEU E O 1
ATOM 3147 N N . ASP C 2 51 ? 23.148 74.250 -70.394 1.00 75.82 482 ASP E N 1
ATOM 3148 C CA . ASP C 2 51 ? 22.438 75.441 -70.936 1.00 77.81 482 A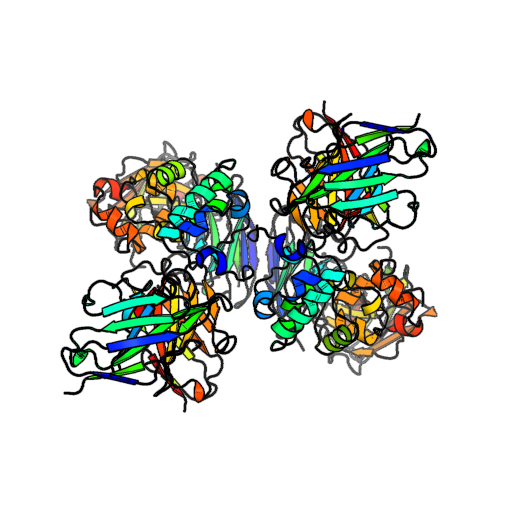SP E CA 1
ATOM 3149 C C . ASP C 2 51 ? 21.235 74.988 -71.774 1.00 77.12 482 ASP E C 1
ATOM 3150 O O . ASP C 2 51 ? 20.230 75.723 -71.796 1.00 79.58 482 ASP E O 1
ATOM 3155 N N . VAL C 2 52 ? 21.346 73.840 -72.449 1.00 73.13 483 VAL E N 1
ATOM 3156 C CA . VAL C 2 52 ? 20.296 73.294 -73.356 1.00 72.34 483 VAL E CA 1
ATOM 3157 C C . VAL C 2 52 ? 19.302 72.460 -72.535 1.00 72.06 483 VAL E C 1
ATOM 3158 O O . VAL C 2 52 ? 18.101 72.491 -72.870 1.00 73.78 483 VAL E O 1
ATOM 3162 N N . LEU C 2 53 ? 19.767 71.765 -71.492 1.00 71.73 484 LEU E N 1
ATOM 3163 C CA . LEU C 2 53 ? 18.932 70.827 -70.689 1.00 71.66 484 LEU E CA 1
ATOM 3164 C C . LEU C 2 53 ? 18.120 71.588 -69.634 1.00 71.13 484 LEU E C 1
ATOM 3165 O O . LEU C 2 53 ? 17.008 71.119 -69.317 1.00 72.49 484 LEU E O 1
ATOM 3170 N N . TYR C 2 54 ? 18.640 72.696 -69.096 1.00 70.59 485 TYR E N 1
ATOM 3171 C CA . TYR C 2 54 ? 17.996 73.422 -67.970 1.00 69.78 485 TYR E CA 1
ATOM 3172 C C . TYR C 2 54 ? 16.627 73.943 -68.400 1.00 70.63 485 TYR E C 1
ATOM 3173 O O . TYR C 2 54 ? 15.645 73.677 -67.714 1.00 70.09 485 TYR E O 1
ATOM 3182 N N . PRO C 2 55 ? 16.505 74.701 -69.519 1.00 72.61 486 PRO E N 1
ATOM 3183 C CA . PRO C 2 55 ? 15.204 75.190 -69.986 1.00 73.34 486 PRO E CA 1
ATOM 3184 C C . PRO C 2 55 ? 14.160 74.079 -70.178 1.00 73.62 486 PRO E C 1
ATOM 3185 O O . PRO C 2 55 ? 12.998 74.326 -69.926 1.00 75.23 486 PRO E O 1
ATOM 3189 N N . LYS C 2 56 ? 14.596 72.892 -70.600 1.00 73.90 487 LYS E N 1
ATOM 3190 C CA . LYS C 2 56 ? 13.718 71.702 -70.771 1.00 75.45 487 LYS E CA 1
ATOM 3191 C C . LYS C 2 56 ? 13.301 71.176 -69.390 1.00 76.67 487 LYS E C 1
ATOM 3192 O O . LYS C 2 56 ? 12.161 70.700 -69.269 1.00 79.26 487 LYS E O 1
ATOM 3198 N N . ALA C 2 57 ? 14.181 71.258 -68.388 1.00 76.17 488 ALA E N 1
ATOM 3199 C CA . ALA C 2 57 ? 13.878 70.895 -66.983 1.00 76.13 488 ALA E CA 1
ATOM 3200 C C . ALA C 2 57 ? 12.890 71.907 -66.394 1.00 77.55 488 ALA E C 1
ATOM 3201 O O . ALA C 2 57 ? 11.989 71.482 -65.652 1.00 78.01 488 ALA E O 1
ATOM 3203 N N . ARG C 2 58 ? 13.065 73.190 -66.727 1.00 79.14 489 ARG E N 1
ATOM 3204 C CA . ARG C 2 58 ? 12.208 74.325 -66.287 1.00 82.86 489 ARG E CA 1
ATOM 3205 C C . ARG C 2 58 ? 10.750 74.044 -66.676 1.00 86.65 489 ARG E C 1
ATOM 3206 O O . ARG C 2 58 ? 9.891 74.093 -65.777 1.00 88.14 489 ARG E O 1
ATOM 3214 N N . LEU C 2 59 ? 10.500 73.732 -67.955 1.00 89.25 490 LEU E N 1
ATOM 3215 C CA . LEU C 2 59 ? 9.152 73.448 -68.520 1.00 93.40 490 LEU E CA 1
ATOM 3216 C C . LEU C 2 59 ? 8.575 72.157 -67.922 1.00 93.42 490 LEU E C 1
ATOM 3217 O O . LEU C 2 59 ? 7.360 72.131 -67.659 1.00 97.35 490 LEU E O 1
ATOM 3222 N N . ALA C 2 60 ? 9.402 71.125 -67.734 1.00 92.00 491 ALA E N 1
ATOM 3223 C CA . ALA C 2 60 ? 8.973 69.769 -67.310 1.00 92.59 491 ALA E CA 1
ATOM 3224 C C . ALA C 2 60 ? 8.517 69.770 -65.844 1.00 94.91 491 ALA E C 1
ATOM 3225 O O . ALA C 2 60 ? 7.752 68.855 -65.480 1.00 97.25 491 ALA E O 1
ATOM 3227 N N . PHE C 2 61 ? 8.975 70.733 -65.034 1.00 94.14 492 PHE E N 1
ATOM 3228 C CA . PHE C 2 61 ? 8.761 70.766 -63.563 1.00 95.69 492 PHE E CA 1
ATOM 3229 C C . PHE C 2 61 ? 8.000 72.027 -63.125 1.00 99.64 492 PHE E C 1
ATOM 3230 O O . PHE C 2 61 ? 7.807 72.176 -61.901 1.00 100.15 492 PHE E O 1
ATOM 3238 N N . GLN C 2 62 ? 7.554 72.880 -64.057 1.00 103.87 493 GLN E N 1
ATOM 3239 C CA . GLN C 2 62 ? 7.040 74.248 -63.744 1.00 108.10 493 GLN E CA 1
ATOM 3240 C C . GLN C 2 62 ? 5.705 74.186 -62.983 1.00 110.03 493 GLN E C 1
ATOM 3241 O O . GLN C 2 62 ? 5.383 75.183 -62.304 1.00 108.00 493 GLN E O 1
ATOM 3247 N N . ASN C 2 63 ? 4.963 73.075 -63.076 1.00 111.21 494 ASN E N 1
ATOM 3248 C CA . ASN C 2 63 ? 3.670 72.880 -62.360 1.00 114.57 494 ASN E CA 1
ATOM 3249 C C . ASN C 2 63 ? 3.909 72.617 -60.865 1.00 115.41 494 ASN E C 1
ATOM 3250 O O . ASN C 2 63 ? 2.925 72.693 -60.104 1.00 117.68 494 ASN E O 1
ATOM 3255 N N . MET C 2 64 ? 5.153 72.334 -60.457 1.00 115.90 495 MET E N 1
ATOM 3256 C CA . MET C 2 64 ? 5.549 72.051 -59.046 1.00 116.15 495 MET E CA 1
ATOM 3257 C C . MET C 2 64 ? 6.053 73.337 -58.374 1.00 115.42 495 MET E C 1
ATOM 3258 O O . MET C 2 64 ? 6.316 74.323 -59.095 1.00 113.81 495 MET E O 1
ATOM 3263 N N . ASN C 2 65 ? 6.193 73.319 -57.043 1.00 116.80 496 ASN E N 1
ATOM 3264 C CA . ASN C 2 65 ? 6.519 74.510 -56.207 1.00 116.82 496 ASN E CA 1
ATOM 3265 C C . ASN C 2 65 ? 7.448 74.123 -55.050 1.00 114.21 496 ASN E C 1
ATOM 3266 O O . ASN C 2 65 ? 7.372 72.965 -54.593 1.00 116.30 496 ASN E O 1
ATOM 3271 N N . GLY C 2 66 ? 8.282 75.071 -54.604 1.00 111.20 497 GLY E N 1
ATOM 3272 C CA . GLY C 2 66 ? 9.063 75.017 -53.350 1.00 109.70 497 GLY E CA 1
ATOM 3273 C C . GLY C 2 66 ? 10.003 73.822 -53.274 1.00 108.03 497 GLY E C 1
ATOM 3274 O O . GLY C 2 66 ? 10.727 73.571 -54.255 1.00 108.95 497 GLY E O 1
ATOM 3275 N N . SER C 2 67 ? 9.995 73.122 -52.134 1.00 107.14 498 SER E N 1
ATOM 3276 C CA . SER C 2 67 ? 10.863 71.957 -51.808 1.00 104.95 498 SER E CA 1
ATOM 3277 C C . SER C 2 67 ? 10.750 70.878 -52.896 1.00 102.71 498 SER E C 1
ATOM 3278 O O . SER C 2 67 ? 11.795 70.315 -53.267 1.00 100.05 498 SER E O 1
ATOM 3281 N N . GLU C 2 68 ? 9.533 70.602 -53.381 1.00 101.35 499 GLU E N 1
ATOM 3282 C CA . GLU C 2 68 ? 9.250 69.559 -54.408 1.00 100.72 499 GLU E CA 1
ATOM 3283 C C . GLU C 2 68 ? 9.884 69.961 -55.751 1.00 98.55 499 GLU E C 1
ATOM 3284 O O . GLU C 2 68 ? 10.398 69.056 -56.449 1.00 97.90 499 GLU E O 1
ATOM 3286 N N . TYR C 2 69 ? 9.841 71.253 -56.108 1.00 94.79 500 TYR E N 1
ATOM 3287 C CA . TYR C 2 69 ? 10.413 71.805 -57.368 1.00 90.62 500 TYR E CA 1
ATOM 3288 C C . TYR C 2 69 ? 11.940 71.723 -57.308 1.00 88.21 500 TYR E C 1
ATOM 3289 O O . TYR C 2 69 ? 12.554 71.242 -58.280 1.00 90.14 500 TYR E O 1
ATOM 3298 N N . PHE C 2 70 ? 12.521 72.186 -56.199 1.00 85.15 501 PHE E N 1
ATOM 3299 C CA . PHE C 2 70 ? 13.985 72.330 -56.004 1.00 83.15 501 PHE E CA 1
ATOM 3300 C C . PHE C 2 70 ? 14.673 70.963 -56.129 1.00 81.49 501 PHE E C 1
ATOM 3301 O O . PHE C 2 70 ? 15.671 70.875 -56.858 1.00 79.18 501 PHE E O 1
ATOM 3309 N N . VAL C 2 71 ? 14.163 69.936 -55.441 1.00 83.02 502 VAL E N 1
ATOM 3310 C CA . VAL C 2 71 ? 14.717 68.545 -55.459 1.00 84.78 502 VAL E CA 1
ATOM 3311 C C . VAL C 2 71 ? 14.847 68.054 -56.910 1.00 84.20 502 VAL E C 1
ATOM 3312 O O . VAL C 2 71 ? 15.818 67.328 -57.193 1.00 84.54 502 VAL E O 1
ATOM 3316 N N . LYS C 2 72 ? 13.916 68.443 -57.789 1.00 85.28 503 LYS E N 1
ATOM 3317 C CA . LYS C 2 72 ? 13.847 67.999 -59.211 1.00 85.52 503 LYS E CA 1
ATOM 3318 C C . LYS C 2 72 ? 14.803 68.828 -60.082 1.00 81.50 503 LYS E C 1
ATOM 3319 O O . LYS C 2 72 ? 15.480 68.220 -60.937 1.00 78.66 503 LYS E O 1
ATOM 3325 N N . ILE C 2 73 ? 14.854 70.151 -59.879 1.00 78.79 504 ILE E N 1
ATOM 3326 C CA . ILE C 2 73 ? 15.639 71.104 -60.722 1.00 76.53 504 ILE E CA 1
ATOM 3327 C C . ILE C 2 73 ? 17.114 71.115 -60.290 1.00 75.31 504 ILE E C 1
ATOM 3328 O O . ILE C 2 73 ? 17.952 71.463 -61.131 1.00 72.92 504 ILE E O 1
ATOM 3333 N N . GLN C 2 74 ? 17.408 70.750 -59.036 1.00 77.86 505 GLN E N 1
ATOM 3334 C CA . GLN C 2 74 ? 18.742 70.863 -58.370 1.00 77.71 505 GLN E CA 1
ATOM 3335 C C . GLN C 2 74 ? 19.880 70.560 -59.356 1.00 74.33 505 GLN E C 1
ATOM 3336 O O . GLN C 2 74 ? 20.745 71.438 -59.544 1.00 72.99 505 GLN E O 1
ATOM 3342 N N . SER C 2 75 ? 19.864 69.374 -59.969 1.00 71.70 506 SER E N 1
ATOM 3343 C CA . SER C 2 75 ? 20.962 68.817 -60.807 1.00 70.81 506 SER E CA 1
ATOM 3344 C C . SER C 2 75 ? 21.160 69.614 -62.107 1.00 68.03 506 SER E C 1
ATOM 3345 O O . SER C 2 75 ? 22.175 69.363 -62.780 1.00 67.46 506 SER E O 1
ATOM 3348 N N . PHE C 2 76 ? 20.238 70.517 -62.454 1.00 64.76 507 PHE E N 1
ATOM 3349 C CA . PHE C 2 76 ? 20.220 71.278 -63.732 1.00 62.82 507 PHE E CA 1
ATOM 3350 C C . PHE C 2 76 ? 20.594 72.750 -63.509 1.00 61.67 507 PHE E C 1
ATOM 3351 O O . PHE C 2 76 ? 20.737 73.467 -64.512 1.00 59.76 507 PHE E O 1
ATOM 3359 N N . LEU C 2 77 ? 20.748 73.188 -62.253 1.00 63.45 508 LEU E N 1
ATOM 3360 C CA . LEU C 2 77 ? 20.891 74.625 -61.882 1.00 64.32 508 LEU E CA 1
ATOM 3361 C C . LEU C 2 77 ? 22.204 75.199 -62.428 1.00 64.48 508 LEU E C 1
ATOM 3362 O O . LEU C 2 77 ? 22.323 76.441 -62.472 1.00 65.40 508 LEU E O 1
ATOM 3367 N N . GLY C 2 78 ? 23.148 74.338 -62.820 1.00 64.60 509 GLY E N 1
ATOM 3368 C CA . GLY C 2 78 ? 24.377 74.728 -63.535 1.00 67.32 509 GLY E CA 1
ATOM 3369 C C . GLY C 2 78 ? 24.087 75.569 -64.770 1.00 69.23 509 GLY E C 1
ATOM 3370 O O . GLY C 2 78 ? 24.923 76.435 -65.095 1.00 70.00 509 GLY E O 1
ATOM 3371 N N . GLY C 2 79 ? 22.948 75.330 -65.433 1.00 71.19 510 GLY E N 1
ATOM 3372 C CA . GLY C 2 79 ? 22.535 76.038 -66.660 1.00 72.86 510 GLY E CA 1
ATOM 3373 C C . GLY C 2 79 ? 21.505 77.127 -66.410 1.00 74.43 510 GLY E C 1
ATOM 3374 O O . GLY C 2 79 ? 20.961 77.649 -67.402 1.00 79.20 510 GLY E O 1
ATOM 3375 N N . ALA C 2 80 ? 21.249 77.481 -65.148 1.00 73.41 511 ALA E N 1
ATOM 3376 C CA . ALA C 2 80 ? 20.234 78.482 -64.742 1.00 74.42 511 ALA E CA 1
ATOM 3377 C C . ALA C 2 80 ? 20.824 79.884 -64.849 1.00 75.30 511 ALA E C 1
ATOM 3378 O O . ALA C 2 80 ? 21.920 80.127 -64.353 1.00 74.81 511 ALA E O 1
ATOM 3380 N N . PRO C 2 81 ? 20.123 80.845 -65.497 1.00 76.92 512 PRO E N 1
ATOM 3381 C CA . PRO C 2 81 ? 20.550 82.243 -65.492 1.00 77.69 512 PRO E CA 1
ATOM 3382 C C . PRO C 2 81 ? 20.129 82.971 -64.207 1.00 78.44 512 PRO E C 1
ATOM 3383 O O . PRO C 2 81 ? 19.342 82.425 -63.455 1.00 76.05 512 PRO E O 1
ATOM 3387 N N . THR C 2 82 ? 20.669 84.178 -64.008 1.00 81.15 513 THR E N 1
ATOM 3388 C CA . THR C 2 82 ? 20.455 85.069 -62.833 1.00 82.96 513 THR E CA 1
ATOM 3389 C C . THR C 2 82 ? 18.966 85.171 -62.487 1.00 84.35 513 THR E C 1
ATOM 3390 O O . THR C 2 82 ? 18.619 84.909 -61.321 1.00 86.59 513 THR E O 1
ATOM 3394 N N . GLU C 2 83 ? 18.138 85.571 -63.456 1.00 84.98 514 GLU E N 1
ATOM 3395 C CA . GLU C 2 83 ? 16.685 85.841 -63.267 1.00 86.01 514 GLU E CA 1
ATOM 3396 C C . GLU C 2 83 ? 16.045 84.663 -62.521 1.00 81.51 514 GLU E C 1
ATOM 3397 O O . GLU C 2 83 ? 15.254 84.912 -61.597 1.00 80.93 514 GLU E O 1
ATOM 3403 N N . ASP C 2 84 ? 16.387 83.431 -62.907 1.00 78.48 515 ASP E N 1
ATOM 3404 C CA . ASP C 2 84 ? 15.782 82.184 -62.365 1.00 77.94 515 ASP E CA 1
ATOM 3405 C C . ASP C 2 84 ? 16.280 81.931 -60.938 1.00 76.40 515 ASP E C 1
ATOM 3406 O O . ASP C 2 84 ? 15.496 81.373 -60.145 1.00 75.49 515 ASP E O 1
ATOM 3411 N N . LEU C 2 85 ? 17.520 82.328 -60.627 1.00 74.82 516 LEU E N 1
ATOM 3412 C CA . LEU C 2 85 ? 18.108 82.236 -59.263 1.00 74.67 516 LEU E CA 1
ATOM 3413 C C . LEU C 2 85 ? 17.429 83.256 -58.339 1.00 76.61 516 LEU E C 1
ATOM 3414 O O . LEU C 2 85 ? 17.120 82.874 -57.192 1.00 74.46 516 LEU E O 1
ATOM 3419 N N . LYS C 2 86 ? 17.223 84.493 -58.814 1.00 81.08 517 LYS E N 1
ATOM 3420 C CA . LYS C 2 86 ? 16.462 85.559 -58.099 1.00 85.37 517 LYS E CA 1
ATOM 3421 C C . LYS C 2 86 ? 15.056 85.040 -57.779 1.00 85.83 517 LYS E C 1
ATOM 3422 O O . LYS C 2 86 ? 14.655 85.118 -56.605 1.00 85.50 517 LYS E O 1
ATOM 3428 N N . ALA C 2 87 ? 14.349 84.532 -58.794 1.00 86.75 518 ALA E N 1
ATOM 3429 C CA . ALA C 2 87 ? 12.988 83.953 -58.685 1.00 89.51 518 ALA E CA 1
ATOM 3430 C C . ALA C 2 87 ? 12.986 82.818 -57.653 1.00 89.64 518 ALA E C 1
ATOM 3431 O O . ALA C 2 87 ? 11.983 82.683 -56.927 1.00 90.89 518 ALA E O 1
ATOM 3433 N N . LEU C 2 88 ? 14.070 82.038 -57.597 1.00 90.05 519 LEU E N 1
ATOM 3434 C CA . LEU C 2 88 ? 14.214 80.853 -56.707 1.00 89.07 519 LEU E CA 1
ATOM 3435 C C . LEU C 2 88 ? 14.381 81.315 -55.251 1.00 89.01 519 LEU E C 1
ATOM 3436 O O . LEU C 2 88 ? 13.866 80.618 -54.352 1.00 89.52 519 LEU E O 1
ATOM 3441 N N . SER C 2 89 ? 15.053 82.451 -55.035 1.00 90.61 520 SER E N 1
ATOM 3442 C CA . SER C 2 89 ? 15.343 83.029 -53.694 1.00 92.85 520 SER E CA 1
ATOM 3443 C C . SER C 2 89 ? 14.043 83.482 -53.012 1.00 97.16 520 SER E C 1
ATOM 3444 O O . SER C 2 89 ? 14.007 83.485 -51.764 1.00 97.58 520 SER E O 1
ATOM 3447 N N . GLN C 2 90 ? 13.023 83.846 -53.799 1.00 101.58 521 GLN E N 1
ATOM 3448 C CA . GLN C 2 90 ? 11.716 84.358 -53.305 1.00 105.56 521 GLN E CA 1
ATOM 3449 C C . GLN C 2 90 ? 10.866 83.209 -52.748 1.00 106.99 521 GLN E C 1
ATOM 3450 O O . GLN C 2 90 ? 10.029 83.493 -51.871 1.00 108.40 521 GLN E O 1
ATOM 3456 N N . GLN C 2 91 ? 11.082 81.973 -53.213 1.00 108.70 522 GLN E N 1
ATOM 3457 C CA . GLN C 2 91 ? 10.251 80.786 -52.864 1.00 112.00 522 GLN E CA 1
ATOM 3458 C C . GLN C 2 91 ? 10.875 80.015 -51.691 1.00 112.02 522 GLN E C 1
ATOM 3459 O O . GLN C 2 91 ? 10.751 78.770 -51.672 1.00 110.14 522 GLN E O 1
ATOM 3465 N N . ASN C 2 92 ? 11.479 80.731 -50.731 1.00 114.70 523 ASN E N 1
ATOM 3466 C CA . ASN C 2 92 ? 12.149 80.170 -49.524 1.00 116.33 523 ASN E CA 1
ATOM 3467 C C . ASN C 2 92 ? 12.540 78.710 -49.788 1.00 114.25 523 ASN E C 1
ATOM 3468 O O . ASN C 2 92 ? 12.018 77.818 -49.099 1.00 115.72 523 ASN E O 1
ATOM 3473 N N . VAL C 2 93 ? 13.379 78.486 -50.800 1.00 111.12 524 VAL E N 1
ATOM 3474 C CA . VAL C 2 93 ? 14.067 77.189 -51.048 1.00 107.42 524 VAL E CA 1
ATOM 3475 C C . VAL C 2 93 ? 15.399 77.329 -50.314 1.00 103.55 524 VAL E C 1
ATOM 3476 O O . VAL C 2 93 ? 15.961 78.438 -50.358 1.00 107.64 524 VAL E O 1
ATOM 3480 N N . SER C 2 94 ? 15.842 76.282 -49.628 1.00 98.08 525 SER E N 1
ATOM 3481 C CA . SER C 2 94 ? 17.077 76.279 -48.806 1.00 93.30 525 SER E CA 1
ATOM 3482 C C . SER C 2 94 ? 18.166 75.501 -49.552 1.00 87.07 525 SER E C 1
ATOM 3483 O O . SER C 2 94 ? 18.352 74.309 -49.221 1.00 89.62 525 SER E O 1
ATOM 3486 N N . MET C 2 95 ? 18.825 76.137 -50.533 1.00 78.67 526 MET E N 1
ATOM 3487 C CA . MET C 2 95 ? 19.896 75.521 -51.367 1.00 74.51 526 MET E CA 1
ATOM 3488 C C . MET C 2 95 ? 21.151 75.294 -50.510 1.00 71.70 526 MET E C 1
ATOM 3489 O O . MET C 2 95 ? 21.517 76.205 -49.750 1.00 70.51 526 MET E O 1
ATOM 3494 N N . ASP C 2 96 ? 21.780 74.121 -50.633 1.00 69.82 527 ASP E N 1
ATOM 3495 C CA . ASP C 2 96 ? 23.002 73.750 -49.876 1.00 70.10 527 ASP E CA 1
ATOM 3496 C C . ASP C 2 96 ? 24.216 74.380 -50.564 1.00 67.64 527 ASP E C 1
ATOM 3497 O O . ASP C 2 96 ? 24.121 74.702 -51.756 1.00 67.03 527 ASP E O 1
ATOM 3502 N N . LEU C 2 97 ? 25.320 74.536 -49.831 1.00 66.72 528 LEU E N 1
ATOM 3503 C CA . LEU C 2 97 ? 26.512 75.307 -50.273 1.00 64.03 528 LEU E CA 1
ATOM 3504 C C . LEU C 2 97 ? 27.200 74.579 -51.436 1.00 62.90 528 LEU E C 1
ATOM 3505 O O . LEU C 2 97 ? 27.715 75.270 -52.322 1.00 62.02 528 LEU E O 1
ATOM 3510 N N . ALA C 2 98 ? 27.181 73.243 -51.450 1.00 62.12 529 ALA E N 1
ATOM 3511 C CA . ALA C 2 98 ? 27.794 72.396 -52.504 1.00 62.89 529 ALA E CA 1
ATOM 3512 C C . ALA C 2 98 ? 27.128 72.656 -53.866 1.00 62.35 529 ALA E C 1
ATOM 3513 O O . ALA C 2 98 ? 27.856 72.688 -54.879 1.00 63.19 529 ALA E O 1
ATOM 3515 N N . THR C 2 99 ? 25.800 72.819 -53.891 1.00 61.05 530 THR E N 1
ATOM 3516 C CA . THR C 2 99 ? 25.006 73.169 -55.101 1.00 59.62 530 THR E CA 1
ATOM 3517 C C . THR C 2 99 ? 25.349 74.598 -55.536 1.00 58.88 530 THR E C 1
ATOM 3518 O O . THR C 2 99 ? 25.566 74.810 -56.739 1.00 59.57 530 THR E O 1
ATOM 3522 N N . PHE C 2 100 ? 25.384 75.540 -54.592 1.00 57.62 531 PHE E N 1
ATOM 3523 C CA . PHE C 2 100 ? 25.697 76.970 -54.849 1.00 57.52 531 PHE E CA 1
ATOM 3524 C C . PHE C 2 100 ? 27.100 77.116 -55.465 1.00 58.00 531 PHE E C 1
ATOM 3525 O O . PHE C 2 100 ? 27.274 77.992 -56.328 1.00 56.64 531 PHE E O 1
ATOM 3533 N N . MET C 2 101 ? 28.068 76.295 -55.042 1.00 60.13 532 MET E N 1
ATOM 3534 C CA . MET C 2 101 ? 29.491 76.386 -55.483 1.00 62.52 532 MET E CA 1
ATOM 3535 C C . MET C 2 101 ? 29.646 75.849 -56.914 1.00 64.77 532 MET E C 1
ATOM 3536 O O . MET C 2 101 ? 30.714 76.088 -57.508 1.00 66.10 532 MET E O 1
ATOM 3541 N N . LYS C 2 102 ? 28.634 75.148 -57.444 1.00 66.36 533 LYS E N 1
ATOM 3542 C CA . LYS C 2 102 ? 28.634 74.570 -58.819 1.00 67.86 533 LYS E CA 1
ATOM 3543 C C . LYS C 2 102 ? 27.902 75.503 -59.792 1.00 68.83 533 LYS E C 1
ATOM 3544 O O . LYS C 2 102 ? 27.931 75.208 -61.001 1.00 71.49 533 LYS E O 1
ATOM 3550 N N . LEU C 2 103 ? 27.261 76.569 -59.302 1.00 68.56 534 LEU E N 1
ATOM 3551 C CA . LEU C 2 103 ? 26.594 77.591 -60.157 1.00 70.87 534 LEU E CA 1
ATOM 3552 C C . LEU C 2 103 ? 27.655 78.300 -61.004 1.00 74.64 534 LEU E C 1
ATOM 3553 O O . LEU C 2 103 ? 28.808 78.413 -60.542 1.00 74.48 534 LEU E O 1
ATOM 3558 N N . ARG C 2 104 ? 27.276 78.760 -62.198 1.00 81.15 535 ARG E N 1
ATOM 3559 C CA . ARG C 2 104 ? 28.170 79.535 -63.101 1.00 86.47 535 ARG E CA 1
ATOM 3560 C C . ARG C 2 104 ? 28.383 80.926 -62.488 1.00 84.39 535 ARG E C 1
ATOM 3561 O O . ARG C 2 104 ? 27.401 81.512 -61.976 1.00 82.77 535 ARG E O 1
ATOM 3569 N N . THR C 2 105 ? 29.623 81.419 -62.542 1.00 82.78 536 THR E N 1
ATOM 3570 C CA . THR C 2 105 ? 30.070 82.728 -61.993 1.00 81.51 536 THR E CA 1
ATOM 3571 C C . THR C 2 105 ? 29.170 83.860 -62.499 1.00 81.61 536 THR E C 1
ATOM 3572 O O . THR C 2 105 ? 28.711 84.651 -61.658 1.00 82.85 536 THR E O 1
ATOM 3576 N N . ASP C 2 106 ? 28.925 83.923 -63.814 1.00 82.69 537 ASP E N 1
ATOM 3577 C CA . ASP C 2 106 ? 28.132 84.994 -64.482 1.00 82.79 537 ASP E CA 1
ATOM 3578 C C . ASP C 2 106 ? 26.719 85.058 -63.880 1.00 80.59 537 ASP E C 1
ATOM 3579 O O . ASP C 2 106 ? 26.175 86.178 -63.775 1.00 82.50 537 ASP E O 1
ATOM 3581 N N . ALA C 2 107 ? 26.151 83.914 -63.483 1.00 77.60 538 ALA E N 1
ATOM 3582 C CA . ALA C 2 107 ? 24.780 83.796 -62.931 1.00 77.56 538 ALA E CA 1
ATOM 3583 C C . ALA C 2 107 ? 24.725 84.291 -61.478 1.00 77.77 538 ALA E C 1
ATOM 3584 O O . ALA C 2 107 ? 23.649 84.776 -61.070 1.00 79.02 538 ALA E O 1
ATOM 3586 N N . VAL C 2 108 ? 25.828 84.175 -60.728 1.00 76.08 539 VAL E N 1
ATOM 3587 C CA . VAL C 2 108 ? 25.889 84.483 -59.265 1.00 75.55 539 VAL E CA 1
ATOM 3588 C C . VAL C 2 108 ? 26.201 85.969 -59.040 1.00 76.30 539 VAL E C 1
ATOM 3589 O O . VAL C 2 108 ? 25.578 86.548 -58.132 1.00 76.72 539 VAL E O 1
ATOM 3593 N N . LEU C 2 109 ? 27.129 86.551 -59.815 1.00 77.64 540 LEU E N 1
ATOM 3594 C CA . LEU C 2 109 ? 27.711 87.909 -59.585 1.00 78.07 540 LEU E CA 1
ATOM 3595 C C . LEU C 2 109 ? 26.620 88.950 -59.335 1.00 79.12 540 LEU E C 1
ATOM 3596 O O . LEU C 2 109 ? 26.685 89.676 -58.343 1.00 81.24 540 LEU E O 1
ATOM 3601 N N . PRO C 2 110 ? 25.600 89.090 -60.216 1.00 78.74 541 PRO E N 1
ATOM 3602 C CA . PRO C 2 110 ? 24.577 90.125 -60.032 1.00 79.01 541 PRO E CA 1
ATOM 3603 C C . PRO C 2 110 ? 23.612 89.934 -58.846 1.00 77.00 541 PRO E C 1
ATOM 3604 O O . PRO C 2 110 ? 22.849 90.847 -58.591 1.00 78.71 541 PRO E O 1
ATOM 3608 N N . LEU C 2 111 ? 23.653 88.792 -58.151 1.00 74.55 542 LEU E N 1
ATOM 3609 C CA . LEU C 2 111 ? 22.815 88.545 -56.943 1.00 73.81 542 LEU E CA 1
ATOM 3610 C C . LEU C 2 111 ? 23.201 89.538 -55.840 1.00 73.34 542 LEU E C 1
ATOM 3611 O O . LEU C 2 111 ? 24.387 89.909 -55.760 1.00 74.49 542 LEU E O 1
ATOM 3616 N N . THR C 2 112 ? 22.229 89.959 -55.030 1.00 72.45 543 THR E N 1
ATOM 3617 C CA . THR C 2 112 ? 22.435 90.866 -53.871 1.00 73.35 543 THR E CA 1
ATOM 3618 C C . THR C 2 112 ? 22.731 90.024 -52.626 1.00 72.72 543 THR E C 1
ATOM 3619 O O . THR C 2 112 ? 22.511 88.794 -52.663 1.00 70.75 543 THR E O 1
ATOM 3623 N N . VAL C 2 113 ? 23.204 90.675 -51.563 1.00 73.51 544 VAL E N 1
ATOM 3624 C CA . VAL C 2 113 ? 23.491 90.035 -50.247 1.00 72.44 544 VAL E CA 1
ATOM 3625 C C . VAL C 2 113 ? 22.198 89.383 -49.745 1.00 73.13 544 VAL E C 1
ATOM 3626 O O . VAL C 2 113 ? 22.244 88.195 -49.395 1.00 76.14 544 VAL E O 1
ATOM 3630 N N . ALA C 2 114 ? 21.084 90.120 -49.759 1.00 73.82 545 ALA E N 1
ATOM 3631 C CA . ALA C 2 114 ? 19.747 89.649 -49.324 1.00 73.47 545 ALA E CA 1
ATOM 3632 C C . ALA C 2 114 ? 19.353 88.376 -50.087 1.00 72.43 545 ALA E C 1
ATOM 3633 O O . ALA C 2 114 ? 18.836 87.443 -49.447 1.00 71.69 545 ALA E O 1
ATOM 3635 N N . GLU C 2 115 ? 19.591 88.340 -51.401 1.00 72.62 546 GLU E N 1
ATOM 3636 C CA . GLU C 2 115 ? 19.146 87.241 -52.300 1.00 73.81 546 GLU E CA 1
ATOM 3637 C C . GLU C 2 115 ? 19.967 85.974 -52.033 1.00 72.19 546 GLU E C 1
ATOM 3638 O O . GLU C 2 115 ? 19.361 84.878 -51.995 1.00 70.89 546 GLU E O 1
ATOM 3644 N N . VAL C 2 116 ? 21.286 86.116 -51.857 1.00 70.49 547 VAL E N 1
ATOM 3645 C CA . VAL C 2 116 ? 22.219 84.990 -51.546 1.00 67.99 547 VAL E CA 1
ATOM 3646 C C . VAL C 2 116 ? 21.862 84.403 -50.173 1.00 67.16 547 VAL E C 1
ATOM 3647 O O . VAL C 2 116 ? 21.884 83.165 -50.050 1.00 67.91 547 VAL E O 1
ATOM 3651 N N . GLN C 2 117 ? 21.543 85.244 -49.186 1.00 68.42 548 GLN E N 1
ATOM 3652 C CA . GLN C 2 117 ? 21.179 84.796 -47.812 1.00 70.38 548 GLN E CA 1
ATOM 3653 C C . GLN C 2 117 ? 19.857 84.016 -47.846 1.00 70.17 548 GLN E C 1
ATOM 3654 O O . GLN C 2 117 ? 19.729 83.050 -47.071 1.00 69.93 548 GLN E O 1
ATOM 3660 N N . LYS C 2 118 ? 18.908 84.424 -48.689 1.00 70.95 549 LYS E N 1
ATOM 3661 C CA . LYS C 2 118 ? 17.604 83.725 -48.850 1.00 73.48 549 LYS E CA 1
ATOM 3662 C C . LYS C 2 118 ? 17.822 82.399 -49.593 1.00 70.54 549 LYS E C 1
ATOM 3663 O O . LYS C 2 118 ? 17.192 81.403 -49.198 1.00 71.12 549 LYS E O 1
ATOM 3669 N N . LEU C 2 119 ? 18.680 82.387 -50.618 1.00 67.10 550 LEU E N 1
ATOM 3670 C CA . LEU C 2 119 ? 19.032 81.166 -51.393 1.00 66.53 550 LEU E CA 1
ATOM 3671 C C . LEU C 2 119 ? 19.616 80.092 -50.466 1.00 64.36 550 LEU E C 1
ATOM 3672 O O . LEU C 2 119 ? 19.140 78.940 -50.527 1.00 66.14 550 LEU E O 1
ATOM 3677 N N . LEU C 2 120 ? 20.624 80.450 -49.665 1.00 61.56 551 LEU E N 1
ATOM 3678 C CA . LEU C 2 120 ? 21.426 79.487 -48.862 1.00 60.48 551 LEU E CA 1
ATOM 3679 C C . LEU C 2 120 ? 20.707 79.152 -47.550 1.00 60.22 551 LEU E C 1
ATOM 3680 O O . LEU C 2 120 ? 20.945 78.052 -47.017 1.00 60.69 551 LEU E O 1
ATOM 3685 N N . GLY C 2 121 ? 19.856 80.050 -47.047 1.00 59.88 552 GLY E N 1
ATOM 3686 C CA . GLY C 2 121 ? 19.220 79.891 -45.725 1.00 60.82 552 GLY E CA 1
ATOM 3687 C C . GLY C 2 121 ? 20.270 79.598 -44.657 1.00 60.06 552 GLY E C 1
ATOM 3688 O O . GLY C 2 121 ? 21.210 80.375 -44.495 1.00 59.88 552 GLY E O 1
ATOM 3689 N N . PRO C 2 122 ? 20.190 78.452 -43.944 1.00 59.79 553 PRO E N 1
ATOM 3690 C CA . PRO C 2 122 ? 21.125 78.155 -42.860 1.00 59.68 553 PRO E CA 1
ATOM 3691 C C . PRO C 2 122 ? 22.517 77.723 -43.348 1.00 58.40 553 PRO E C 1
ATOM 3692 O O . PRO C 2 122 ? 23.411 77.640 -42.533 1.00 58.38 553 PRO E O 1
ATOM 3696 N N . HIS C 2 123 ? 22.672 77.475 -44.651 1.00 57.73 554 HIS E N 1
ATOM 3697 C CA . HIS C 2 123 ? 23.954 77.063 -45.285 1.00 57.59 554 HIS E CA 1
ATOM 3698 C C . HIS C 2 123 ? 24.881 78.267 -45.472 1.00 57.12 554 HIS E C 1
ATOM 3699 O O . HIS C 2 123 ? 26.067 78.046 -45.756 1.00 58.81 554 HIS E O 1
ATOM 3706 N N . VAL C 2 124 ? 24.365 79.483 -45.283 1.00 56.63 555 VAL E N 1
ATOM 3707 C CA . VAL C 2 124 ? 25.145 80.751 -45.318 1.00 55.17 555 VAL E CA 1
ATOM 3708 C C . VAL C 2 124 ? 26.242 80.696 -44.246 1.00 56.06 555 VAL E C 1
ATOM 3709 O O . VAL C 2 124 ? 27.267 81.361 -44.435 1.00 58.12 555 VAL E O 1
ATOM 3713 N N . GLU C 2 125 ? 26.040 79.938 -43.163 1.00 56.58 556 GLU E N 1
ATOM 3714 C CA . GLU C 2 125 ? 26.989 79.835 -42.020 1.00 57.91 556 GLU E CA 1
ATOM 3715 C C . GLU C 2 125 ? 28.334 79.261 -42.498 1.00 59.47 556 GLU E C 1
ATOM 3716 O O . GLU C 2 125 ? 29.352 79.541 -41.842 1.00 60.53 556 GLU E O 1
ATOM 3722 N N . GLY C 2 126 ? 28.348 78.511 -43.608 1.00 61.00 557 GLY E N 1
ATOM 3723 C CA . GLY C 2 126 ? 29.550 77.841 -44.145 1.00 61.93 557 GLY E CA 1
ATOM 3724 C C . GLY C 2 126 ? 30.254 78.647 -45.231 1.00 60.93 557 GLY E C 1
ATOM 3725 O O . GLY C 2 126 ? 31.237 78.138 -45.788 1.00 60.60 557 GLY E O 1
ATOM 3726 N N . LEU C 2 127 ? 29.802 79.873 -45.497 1.00 59.65 558 LEU E N 1
ATOM 3727 C CA . LEU C 2 127 ? 30.248 80.707 -46.643 1.00 61.14 558 LEU E CA 1
ATOM 3728 C C . LEU C 2 127 ? 31.646 81.288 -46.378 1.00 62.42 558 LEU E C 1
ATOM 3729 O O . LEU C 2 127 ? 32.358 81.568 -47.360 1.00 62.47 558 LEU E O 1
ATOM 3734 N N . LYS C 2 128 ? 32.032 81.448 -45.108 1.00 64.86 559 LYS E N 1
ATOM 3735 C CA . LYS C 2 128 ? 33.357 81.983 -44.687 1.00 66.97 559 LYS E CA 1
ATOM 3736 C C . LYS C 2 128 ? 34.473 81.075 -45.220 1.00 67.45 559 LYS E C 1
ATOM 3737 O O . LYS C 2 128 ? 35.487 81.609 -45.702 1.00 67.27 559 LYS E O 1
ATOM 3743 N N . ALA C 2 129 ? 34.293 79.755 -45.134 1.00 68.90 560 ALA E N 1
ATOM 3744 C CA . ALA C 2 129 ? 35.300 78.739 -45.529 1.00 70.92 560 ALA E CA 1
ATOM 3745 C C . ALA C 2 129 ? 35.483 78.723 -47.053 1.00 71.80 560 ALA E C 1
ATOM 3746 O O . ALA C 2 129 ? 36.530 78.231 -47.502 1.00 73.38 560 ALA E O 1
ATOM 3748 N N . GLU C 2 130 ? 34.510 79.230 -47.820 1.00 72.95 561 GLU E N 1
ATOM 3749 C CA . GLU C 2 130 ? 34.556 79.251 -49.307 1.00 74.57 561 GLU E CA 1
ATOM 3750 C C . GLU C 2 130 ? 34.875 80.663 -49.817 1.00 73.40 561 GLU E C 1
ATOM 3751 O O . GLU C 2 130 ? 34.791 80.855 -51.040 1.00 73.43 561 GLU E O 1
ATOM 3757 N N . GLU C 2 131 ? 35.256 81.607 -48.947 1.00 74.49 562 GLU E N 1
ATOM 3758 C CA . GLU C 2 131 ? 35.347 83.055 -49.306 1.00 77.73 562 GLU E CA 1
ATOM 3759 C C . GLU C 2 131 ? 36.449 83.286 -50.351 1.00 79.41 562 GLU E C 1
ATOM 3760 O O . GLU C 2 131 ? 36.378 84.322 -51.041 1.00 79.38 562 GLU E O 1
ATOM 3766 N N . ARG C 2 132 ? 37.414 82.364 -50.470 1.00 81.07 563 ARG E N 1
ATOM 3767 C CA . ARG C 2 132 ? 38.554 82.452 -51.423 1.00 83.99 563 ARG E CA 1
ATOM 3768 C C . ARG C 2 132 ? 38.288 81.639 -52.701 1.00 82.81 563 ARG E C 1
ATOM 3769 O O . ARG C 2 132 ? 39.078 81.798 -53.644 1.00 82.94 563 ARG E O 1
ATOM 3777 N N . HIS C 2 133 ? 37.226 80.827 -52.745 1.00 81.34 564 HIS E N 1
ATOM 3778 C CA . HIS C 2 133 ? 36.978 79.806 -53.802 1.00 80.65 564 HIS E CA 1
ATOM 3779 C C . HIS C 2 133 ? 36.017 80.335 -54.880 1.00 82.18 564 HIS E C 1
ATOM 3780 O O . HIS C 2 133 ? 35.246 81.274 -54.597 1.00 79.03 564 HIS E O 1
ATOM 3787 N N . ARG C 2 134 ? 36.035 79.676 -56.046 1.00 86.78 565 ARG E N 1
ATOM 3788 C CA . ARG C 2 134 ? 35.709 80.230 -57.390 1.00 89.97 565 ARG E CA 1
ATOM 3789 C C . ARG C 2 134 ? 34.516 81.186 -57.324 1.00 87.16 565 ARG E C 1
ATOM 3790 O O . ARG C 2 134 ? 34.726 82.396 -57.396 1.00 93.61 565 ARG E O 1
ATOM 3798 N N . PRO C 2 135 ? 33.247 80.718 -57.204 1.00 76.72 566 PRO E N 1
ATOM 3799 C CA . PRO C 2 135 ? 32.095 81.603 -57.412 1.00 72.43 566 PRO E CA 1
ATOM 3800 C C . PRO C 2 135 ? 31.981 82.711 -56.350 1.00 70.39 566 PRO E C 1
ATOM 3801 O O . PRO C 2 135 ? 31.726 83.841 -56.711 1.00 69.89 566 PRO E O 1
ATOM 3805 N N . VAL C 2 136 ? 32.193 82.364 -55.078 1.00 68.32 567 VAL E N 1
ATOM 3806 C CA . VAL C 2 136 ? 31.941 83.241 -53.896 1.00 68.23 567 VAL E CA 1
ATOM 3807 C C . VAL C 2 136 ? 32.944 84.396 -53.894 1.00 68.60 567 VAL E C 1
ATOM 3808 O O . VAL C 2 136 ? 32.514 85.545 -53.684 1.00 67.87 567 VAL E O 1
ATOM 3812 N N . ARG C 2 137 ? 34.227 84.086 -54.093 1.00 69.92 568 ARG E N 1
ATOM 3813 C CA . ARG C 2 137 ? 35.332 85.073 -54.208 1.00 72.23 568 ARG E CA 1
ATOM 3814 C C . ARG C 2 137 ? 34.896 86.171 -55.185 1.00 73.66 568 ARG E C 1
ATOM 3815 O O . ARG C 2 137 ? 34.820 87.339 -54.762 1.00 74.34 568 ARG E O 1
ATOM 3823 N N . ASP C 2 138 ? 34.571 85.792 -56.424 1.00 74.50 569 ASP E N 1
ATOM 3824 C CA . ASP C 2 138 ? 34.182 86.725 -57.515 1.00 77.41 569 ASP E CA 1
ATOM 3825 C C . ASP C 2 138 ? 33.022 87.608 -57.039 1.00 75.35 569 ASP E C 1
ATOM 3826 O O . ASP C 2 138 ? 33.071 88.831 -57.282 1.00 77.49 569 ASP E O 1
ATOM 3831 N N . TRP C 2 139 ? 32.027 87.005 -56.381 1.00 71.39 570 TRP E N 1
ATOM 3832 C CA . TRP C 2 139 ? 30.805 87.685 -55.867 1.00 68.65 570 TRP E CA 1
ATOM 3833 C C . TRP C 2 139 ? 31.169 88.684 -54.762 1.00 68.56 570 TRP E C 1
ATOM 3834 O O . TRP C 2 139 ? 30.651 89.813 -54.810 1.00 68.44 570 TRP E O 1
ATOM 3845 N N . ILE C 2 140 ? 32.019 88.282 -53.810 1.00 69.76 571 ILE E N 1
ATOM 3846 C CA . ILE C 2 140 ? 32.473 89.123 -52.658 1.00 71.74 571 ILE E CA 1
ATOM 3847 C C . ILE C 2 140 ? 33.162 90.392 -53.183 1.00 74.10 571 ILE E C 1
ATOM 3848 O O . ILE C 2 140 ? 32.914 91.462 -52.606 1.00 73.27 571 ILE E O 1
ATOM 3853 N N . LEU C 2 141 ? 33.991 90.275 -54.230 1.00 77.19 572 LEU E N 1
ATOM 3854 C CA . LEU C 2 141 ? 34.806 91.394 -54.787 1.00 79.95 572 LEU E CA 1
ATOM 3855 C C . LEU C 2 141 ? 33.910 92.492 -55.373 1.00 82.52 572 LEU E C 1
ATOM 3856 O O . LEU C 2 141 ? 34.427 93.608 -55.560 1.00 87.14 572 LEU E O 1
ATOM 3861 N N . ARG C 2 142 ? 32.640 92.193 -55.672 1.00 82.98 573 ARG E N 1
ATOM 3862 C CA . ARG C 2 142 ? 31.689 93.144 -56.309 1.00 85.57 573 ARG E CA 1
ATOM 3863 C C . ARG C 2 142 ? 30.719 93.724 -55.271 1.00 81.90 573 ARG E C 1
ATOM 3864 O O . ARG C 2 142 ? 29.906 94.580 -55.657 1.00 81.99 573 ARG E O 1
ATOM 3872 N N . GLN C 2 143 ? 30.809 93.300 -54.007 1.00 78.67 574 GLN E N 1
ATOM 3873 C CA . GLN C 2 143 ? 29.880 93.724 -52.926 1.00 76.69 574 GLN E CA 1
ATOM 3874 C C . GLN C 2 143 ? 30.545 94.787 -52.052 1.00 75.43 574 GLN E C 1
ATOM 3875 O O . GLN C 2 143 ? 31.763 94.697 -51.824 1.00 74.60 574 GLN E O 1
ATOM 3881 N N . ARG C 2 144 ? 29.754 95.744 -51.570 1.00 76.66 575 ARG E N 1
ATOM 3882 C CA . ARG C 2 144 ? 30.183 96.751 -50.568 1.00 79.22 575 ARG E CA 1
ATOM 3883 C C . ARG C 2 144 ? 30.415 96.030 -49.232 1.00 75.19 575 ARG E C 1
ATOM 3884 O O . ARG C 2 144 ? 29.578 95.190 -48.856 1.00 72.85 575 ARG E O 1
ATOM 3892 N N . GLN C 2 145 ? 31.524 96.340 -48.559 1.00 74.15 576 GLN E N 1
ATOM 3893 C CA . GLN C 2 145 ? 31.951 95.700 -47.286 1.00 72.58 576 GLN E CA 1
ATOM 3894 C C . GLN C 2 145 ? 30.859 95.885 -46.226 1.00 72.35 576 GLN E C 1
ATOM 3895 O O . GLN C 2 145 ? 30.662 94.952 -45.435 1.00 70.33 576 GLN E O 1
ATOM 3901 N N . ASP C 2 146 ? 30.173 97.033 -46.228 1.00 75.82 577 ASP E N 1
ATOM 3902 C CA . ASP C 2 146 ? 29.115 97.386 -45.240 1.00 79.27 577 ASP E CA 1
ATOM 3903 C C . ASP C 2 146 ? 27.929 96.423 -45.380 1.00 78.08 577 ASP E C 1
ATOM 3904 O O . ASP C 2 146 ? 27.286 96.137 -44.348 1.00 79.09 577 ASP E O 1
ATOM 3909 N N . ASP C 2 147 ? 27.650 95.957 -46.604 1.00 76.31 578 ASP E N 1
ATOM 3910 C CA . ASP C 2 147 ? 26.556 94.997 -46.913 1.00 74.96 578 ASP E CA 1
ATOM 3911 C C . ASP C 2 147 ? 26.979 93.590 -46.474 1.00 70.41 578 ASP E C 1
ATOM 3912 O O . ASP C 2 147 ? 26.125 92.862 -45.934 1.00 68.94 578 ASP E O 1
ATOM 3917 N N . LEU C 2 148 ? 28.244 93.222 -46.695 1.00 67.69 579 LEU E N 1
ATOM 3918 C CA . LEU C 2 148 ? 28.797 91.901 -46.296 1.00 66.34 579 LEU E CA 1
ATOM 3919 C C . LEU C 2 148 ? 28.786 91.775 -44.767 1.00 66.23 579 LEU E C 1
ATOM 3920 O O . LEU C 2 148 ? 28.538 90.662 -44.279 1.00 67.04 579 LEU E O 1
ATOM 3925 N N . ASP C 2 149 ? 29.017 92.877 -44.048 1.00 66.81 580 ASP E N 1
ATOM 3926 C CA . ASP C 2 149 ? 29.139 92.916 -42.564 1.00 68.55 580 ASP E CA 1
ATOM 3927 C C . ASP C 2 149 ? 27.839 92.423 -41.907 1.00 68.14 580 ASP E C 1
ATOM 3928 O O . ASP C 2 149 ? 27.927 91.849 -40.802 1.00 66.20 580 ASP E O 1
ATOM 3933 N N . THR C 2 150 ? 26.683 92.617 -42.556 1.00 67.37 581 THR E N 1
ATOM 3934 C CA . THR C 2 150 ? 25.338 92.285 -42.007 1.00 66.63 581 THR E CA 1
ATOM 3935 C C . THR C 2 150 ? 25.117 90.765 -41.972 1.00 65.21 581 THR E C 1
ATOM 3936 O O . THR C 2 150 ? 24.245 90.327 -41.194 1.00 67.94 581 THR E O 1
ATOM 3940 N N . LEU C 2 151 ? 25.843 89.991 -42.788 1.00 61.57 582 LEU E N 1
ATOM 3941 C CA . LEU C 2 151 ? 25.747 88.504 -42.819 1.00 59.84 582 LEU E CA 1
ATOM 3942 C C . LEU C 2 151 ? 26.265 87.919 -41.501 1.00 59.37 582 LEU E C 1
ATOM 3943 O O . LEU C 2 151 ? 25.845 86.797 -41.161 1.00 61.60 582 LEU E O 1
ATOM 3948 N N . GLY C 2 152 ? 27.150 88.639 -40.801 1.00 57.70 583 GLY E N 1
ATOM 3949 C CA . GLY C 2 152 ? 27.703 88.242 -39.493 1.00 57.19 583 GLY E CA 1
ATOM 3950 C C . GLY C 2 152 ? 28.678 87.081 -39.602 1.00 56.93 583 GLY E C 1
ATOM 3951 O O . GLY C 2 152 ? 28.715 86.261 -38.661 1.00 58.49 583 GLY E O 1
ATOM 3952 N N . LEU C 2 153 ? 29.449 87.015 -40.694 1.00 55.32 584 LEU E N 1
ATOM 3953 C CA . LEU C 2 153 ? 30.406 85.913 -40.982 1.00 56.38 584 LEU E CA 1
ATOM 3954 C C . LEU C 2 153 ? 31.854 86.398 -40.863 1.00 57.89 584 LEU E C 1
ATOM 3955 O O . LEU C 2 153 ? 32.741 85.535 -40.759 1.00 60.10 584 LEU E O 1
ATOM 3960 N N . GLY C 2 154 ? 32.095 87.713 -40.910 1.00 57.81 585 GLY E N 1
ATOM 3961 C CA . GLY C 2 154 ? 33.450 88.285 -41.036 1.00 58.54 585 GLY E CA 1
ATOM 3962 C C . GLY C 2 154 ? 34.046 88.032 -42.415 1.00 59.69 585 GLY E C 1
ATOM 3963 O O . GLY C 2 154 ? 35.274 87.832 -42.495 1.00 59.39 585 GLY E O 1
ATOM 3964 N N . LEU C 2 155 ? 33.213 88.032 -43.466 1.00 60.95 586 LEU E N 1
ATOM 3965 C CA . LEU C 2 155 ? 33.663 88.039 -44.887 1.00 63.94 586 LEU E CA 1
ATOM 3966 C C . LEU C 2 155 ? 34.483 89.309 -45.141 1.00 67.16 586 LEU E C 1
ATOM 3967 O O . LEU C 2 155 ? 34.098 90.370 -44.615 1.00 66.89 586 LEU E O 1
ATOM 3972 N N . GLN C 2 156 ? 35.555 89.205 -45.928 1.00 70.66 587 GLN E N 1
ATOM 3973 C CA . GLN C 2 156 ? 36.499 90.324 -46.182 1.00 74.17 587 GLN E CA 1
ATOM 3974 C C . GLN C 2 156 ? 36.758 90.462 -47.688 1.00 75.24 587 GLN E C 1
ATOM 3975 O O . GLN C 2 156 ? 36.681 89.442 -48.402 1.00 72.39 587 GLN E O 1
ATOM 3981 N N . GLY C 2 157 ? 37.028 91.693 -48.139 1.00 78.01 588 GLY E N 1
ATOM 3982 C CA . GLY C 2 157 ? 37.455 92.005 -49.518 1.00 80.81 588 GLY E CA 1
ATOM 3983 C C . GLY C 2 157 ? 36.341 92.594 -50.368 1.00 80.86 588 GLY E C 1
ATOM 3984 O O . GLY C 2 157 ? 36.207 92.157 -51.527 1.00 81.51 588 GLY E O 1
ATOM 3985 N N . GLY C 2 158 ? 35.588 93.556 -49.823 1.00 81.65 589 GLY E N 1
ATOM 3986 C CA . GLY C 2 158 ? 34.589 94.364 -50.551 1.00 81.19 589 GLY E CA 1
ATOM 3987 C C . GLY C 2 158 ? 35.098 95.774 -50.794 1.00 82.60 589 GLY E C 1
ATOM 3988 O O . GLY C 2 158 ? 34.572 96.511 -51.628 1.00 84.56 589 GLY E O 1
ATOM 3989 N N . ASP D 3 1 ? 5.819 79.528 -30.222 1.00 77.79 1 ASP D N 1
ATOM 3990 C CA . ASP D 3 1 ? 6.995 78.713 -29.792 1.00 75.82 1 ASP D CA 1
ATOM 3991 C C . ASP D 3 1 ? 6.940 77.359 -30.516 1.00 74.69 1 ASP D C 1
ATOM 3992 O O . ASP D 3 1 ? 5.900 76.686 -30.429 1.00 76.63 1 ASP D O 1
ATOM 3994 N N . ILE D 3 2 ? 8.009 76.990 -31.231 1.00 71.68 2 ILE D N 1
ATOM 3995 C CA . ILE D 3 2 ? 8.184 75.639 -31.843 1.00 69.86 2 ILE D CA 1
ATOM 3996 C C . ILE D 3 2 ? 8.720 74.696 -30.761 1.00 70.08 2 ILE D C 1
ATOM 3997 O O . ILE D 3 2 ? 9.673 75.092 -30.069 1.00 68.78 2 ILE D O 1
ATOM 4002 N N . GLN D 3 3 ? 8.125 73.504 -30.623 1.00 72.32 3 GLN D N 1
ATOM 4003 C CA . GLN D 3 3 ? 8.486 72.495 -29.587 1.00 73.15 3 GLN D CA 1
ATOM 4004 C C . GLN D 3 3 ? 9.426 71.461 -30.217 1.00 70.37 3 GLN D C 1
ATOM 4005 O O . GLN D 3 3 ? 9.087 70.941 -31.294 1.00 71.21 3 GLN D O 1
ATOM 4011 N N . MET D 3 4 ? 10.555 71.180 -29.561 1.00 67.31 4 MET D N 1
ATOM 4012 C CA . MET D 3 4 ? 11.583 70.208 -30.014 1.00 65.10 4 MET D CA 1
ATOM 4013 C C . MET D 3 4 ? 11.620 69.033 -29.030 1.00 64.37 4 MET D C 1
ATOM 4014 O O . MET D 3 4 ? 11.847 69.272 -27.836 1.00 65.54 4 MET D O 1
ATOM 4019 N N . THR D 3 5 ? 11.407 67.814 -29.521 1.00 63.91 5 THR D N 1
ATOM 4020 C CA . THR D 3 5 ? 11.309 66.565 -28.722 1.00 64.21 5 THR D CA 1
ATOM 4021 C C . THR D 3 5 ? 12.461 65.644 -29.122 1.00 63.07 5 THR D C 1
ATOM 4022 O O . THR D 3 5 ? 12.595 65.389 -30.333 1.00 63.78 5 THR D O 1
ATOM 4026 N N . GLN D 3 6 ? 13.248 65.174 -28.153 1.00 62.17 6 GLN D N 1
ATOM 4027 C CA . GLN D 3 6 ? 14.401 64.272 -28.399 1.00 61.67 6 GLN D CA 1
ATOM 4028 C C . GLN D 3 6 ? 14.100 62.887 -27.833 1.00 61.97 6 GLN D C 1
ATOM 4029 O O . GLN D 3 6 ? 13.454 62.811 -26.775 1.00 63.87 6 GLN D O 1
ATOM 4035 N N . SER D 3 7 ? 14.569 61.852 -28.529 1.00 62.13 7 SER D N 1
ATOM 4036 C CA . SER D 3 7 ? 14.485 60.432 -28.113 1.00 63.96 7 SER D CA 1
ATOM 4037 C C . SER D 3 7 ? 15.783 59.719 -28.478 1.00 63.21 7 SER D C 1
ATOM 4038 O O . SER D 3 7 ? 16.372 60.001 -29.516 1.00 64.18 7 SER D O 1
ATOM 4041 N N . PRO D 3 8 ? 16.281 58.794 -27.630 1.00 62.43 8 PRO D N 1
ATOM 4042 C CA . PRO D 3 8 ? 15.793 58.651 -26.258 1.00 63.16 8 PRO D CA 1
ATOM 4043 C C . PRO D 3 8 ? 16.146 59.877 -25.401 1.00 63.28 8 PRO D C 1
ATOM 4044 O O . PRO D 3 8 ? 16.906 60.703 -25.860 1.00 62.97 8 PRO D O 1
ATOM 4048 N N . SER D 3 9 ? 15.568 59.982 -24.200 1.00 64.80 9 SER D N 1
ATOM 4049 C CA . SER D 3 9 ? 15.901 61.026 -23.192 1.00 65.81 9 SER D CA 1
ATOM 4050 C C . SER D 3 9 ? 17.182 60.624 -22.450 1.00 65.81 9 SER D C 1
ATOM 4051 O O . SER D 3 9 ? 17.964 61.517 -22.079 1.00 65.96 9 SER D O 1
ATOM 4054 N N . SER D 3 10 ? 17.378 59.317 -22.268 1.00 67.10 10 SER D N 1
ATOM 4055 C CA . SER D 3 10 ? 18.524 58.681 -21.568 1.00 68.24 10 SER D CA 1
ATOM 4056 C C . SER D 3 10 ? 18.972 57.458 -22.383 1.00 67.17 10 SER D C 1
ATOM 4057 O O . SER D 3 10 ? 18.127 56.876 -23.075 1.00 67.95 10 SER D O 1
ATOM 4060 N N . LEU D 3 11 ? 20.239 57.058 -22.281 1.00 65.42 11 LEU D N 1
ATOM 4061 C CA . LEU D 3 11 ? 20.844 56.018 -23.154 1.00 64.72 11 LEU D CA 1
ATOM 4062 C C . LEU D 3 11 ? 22.163 55.541 -22.532 1.00 64.43 11 LEU D C 1
ATOM 4063 O O . LEU D 3 11 ? 22.966 56.406 -22.130 1.00 63.49 11 LEU D O 1
ATOM 4068 N N . SER D 3 12 ? 22.368 54.223 -22.438 1.00 64.68 12 SER D N 1
ATOM 4069 C CA . SER D 3 12 ? 23.626 53.583 -21.964 1.00 65.72 12 SER D CA 1
ATOM 4070 C C . SER D 3 12 ? 24.227 52.759 -23.102 1.00 65.16 12 SER D C 1
ATOM 4071 O O . SER D 3 12 ? 23.515 51.891 -23.620 1.00 67.01 12 SER D O 1
ATOM 4074 N N . ALA D 3 13 ? 25.493 52.999 -23.447 1.00 65.05 13 ALA D N 1
ATOM 4075 C CA . ALA D 3 13 ? 26.209 52.302 -24.540 1.00 64.86 13 ALA D CA 1
ATOM 4076 C C . ALA D 3 13 ? 27.657 52.036 -24.122 1.00 65.56 13 ALA D C 1
ATOM 4077 O O . ALA D 3 13 ? 28.015 52.393 -22.990 1.00 65.25 13 ALA D O 1
ATOM 4079 N N . SER D 3 14 ? 28.432 51.398 -25.002 1.00 67.80 14 SER D N 1
ATOM 4080 C CA . SER D 3 14 ? 29.850 51.004 -24.787 1.00 69.12 14 SER D CA 1
ATOM 4081 C C . SER D 3 14 ? 30.710 51.587 -25.909 1.00 68.10 14 SER D C 1
ATOM 4082 O O . SER D 3 14 ? 30.148 51.905 -26.981 1.00 67.05 14 SER D O 1
ATOM 4085 N N . VAL D 3 15 ? 32.022 51.685 -25.680 1.00 67.58 15 VAL D N 1
ATOM 4086 C CA . VAL D 3 15 ? 33.006 52.145 -26.703 1.00 67.74 15 VAL D CA 1
ATOM 4087 C C . VAL D 3 15 ? 32.848 51.245 -27.935 1.00 67.71 15 VAL D C 1
ATOM 4088 O O . VAL D 3 15 ? 32.836 50.019 -27.756 1.00 68.24 15 VAL D O 1
ATOM 4092 N N . GLY D 3 16 ? 32.697 51.837 -29.124 1.00 68.40 16 GLY D N 1
ATOM 4093 C CA . GLY D 3 16 ? 32.576 51.118 -30.408 1.00 69.56 16 GLY D CA 1
ATOM 4094 C C . GLY D 3 16 ? 31.159 51.132 -30.958 1.00 70.09 16 GLY D C 1
ATOM 4095 O O . GLY D 3 16 ? 31.008 50.971 -32.188 1.00 69.01 16 GLY D O 1
ATOM 4096 N N . ASP D 3 17 ? 30.156 51.328 -30.094 1.00 71.27 17 ASP D N 1
ATOM 4097 C CA . ASP D 3 17 ? 28.712 51.234 -30.448 1.00 72.69 17 ASP D CA 1
ATOM 4098 C C . ASP D 3 17 ? 28.318 52.383 -31.385 1.00 70.79 17 ASP D C 1
ATOM 4099 O O . ASP D 3 17 ? 28.996 53.426 -31.377 1.00 71.79 17 ASP D O 1
ATOM 4104 N N . ARG D 3 18 ? 27.266 52.174 -32.179 1.00 70.91 18 ARG D N 1
ATOM 4105 C CA . ARG D 3 18 ? 26.544 53.241 -32.916 1.00 70.99 18 ARG D CA 1
ATOM 4106 C C . ARG D 3 18 ? 25.390 53.730 -32.032 1.00 69.89 18 ARG D C 1
ATOM 4107 O O . ARG D 3 18 ? 24.633 52.884 -31.507 1.00 71.19 18 ARG D O 1
ATOM 4115 N N . VAL D 3 19 ? 25.278 55.049 -31.873 1.00 66.99 19 VAL D N 1
ATOM 4116 C CA . VAL D 3 19 ? 24.221 55.726 -31.073 1.00 65.76 19 VAL D CA 1
ATOM 4117 C C . VAL D 3 19 ? 23.382 56.565 -32.038 1.00 64.18 19 VAL D C 1
ATOM 4118 O O . VAL D 3 19 ? 23.983 57.300 -32.844 1.00 63.93 19 VAL D O 1
ATOM 4122 N N . THR D 3 20 ? 22.055 56.426 -31.977 1.00 63.48 20 THR D N 1
ATOM 4123 C CA . THR D 3 20 ? 21.078 57.163 -32.824 1.00 62.70 20 THR D CA 1
ATOM 4124 C C . THR D 3 20 ? 20.167 57.990 -31.915 1.00 62.39 20 THR D C 1
ATOM 4125 O O . THR D 3 20 ? 19.448 57.388 -31.097 1.00 64.17 20 THR D O 1
ATOM 4129 N N . ILE D 3 21 ? 20.221 59.316 -32.044 1.00 63.00 21 ILE D N 1
ATOM 4130 C CA . ILE D 3 21 ? 19.368 60.276 -31.285 1.00 63.06 21 ILE D CA 1
ATOM 4131 C C . ILE D 3 21 ? 18.440 60.956 -32.290 1.00 63.50 21 ILE D C 1
ATOM 4132 O O . ILE D 3 21 ? 18.945 61.490 -33.292 1.00 62.71 21 ILE D O 1
ATOM 4137 N N . THR D 3 22 ? 17.137 60.927 -32.016 1.00 65.43 22 THR D N 1
ATOM 4138 C CA . THR D 3 22 ? 16.075 61.538 -32.855 1.00 66.99 22 THR D CA 1
ATOM 4139 C C . THR D 3 22 ? 15.695 62.900 -32.266 1.00 67.67 22 THR D C 1
ATOM 4140 O O . THR D 3 22 ? 15.714 63.044 -31.030 1.00 69.27 22 THR D O 1
ATOM 4144 N N . CYS D 3 23 ? 15.399 63.866 -33.135 1.00 68.69 23 CYS D N 1
ATOM 4145 C CA . CYS D 3 23 ? 14.878 65.214 -32.789 1.00 68.91 23 CYS D CA 1
ATOM 4146 C C . CYS D 3 23 ? 13.665 65.478 -33.690 1.00 67.06 23 CYS D C 1
ATOM 4147 O O . CYS D 3 23 ? 13.791 65.306 -34.913 1.00 65.70 23 CYS D O 1
ATOM 4150 N N . ARG D 3 24 ? 12.518 65.807 -33.094 1.00 67.99 24 ARG D N 1
ATOM 4151 C CA . ARG D 3 24 ? 11.239 66.080 -33.808 1.00 68.77 24 ARG D CA 1
ATOM 4152 C C . ARG D 3 24 ? 10.781 67.500 -33.465 1.00 67.86 24 ARG D C 1
ATOM 4153 O O . ARG D 3 24 ? 10.825 67.850 -32.277 1.00 70.34 24 ARG D O 1
ATOM 4161 N N . SER D 3 25 ? 10.381 68.291 -34.465 1.00 66.72 25 SER D N 1
ATOM 4162 C CA . SER D 3 25 ? 9.840 69.665 -34.294 1.00 66.43 25 SER D CA 1
ATOM 4163 C C . SER D 3 25 ? 8.322 69.652 -34.508 1.00 67.63 25 SER D C 1
ATOM 4164 O O . SER D 3 25 ? 7.848 68.869 -35.349 1.00 69.21 25 SER D O 1
ATOM 4167 N N . SER D 3 26 ? 7.595 70.505 -33.782 1.00 68.57 26 SER D N 1
ATOM 4168 C CA . SER D 3 26 ? 6.112 70.625 -33.831 1.00 69.75 26 SER D CA 1
ATOM 4169 C C . SER D 3 26 ? 5.656 71.247 -35.162 1.00 70.34 26 SER D C 1
ATOM 4170 O O . SER D 3 26 ? 4.475 71.081 -35.506 1.00 71.58 26 SER D O 1
ATOM 4173 N N . GLN D 3 27 ? 6.549 71.945 -35.871 1.00 70.62 27 GLN D N 1
ATOM 4174 C CA . GLN D 3 27 ? 6.310 72.523 -37.222 1.00 71.26 27 GLN D CA 1
ATOM 4175 C C . GLN D 3 27 ? 7.507 72.226 -38.125 1.00 69.62 27 GLN D C 1
ATOM 4176 O O . GLN D 3 27 ? 8.570 71.843 -37.594 1.00 70.84 27 GLN D O 1
ATOM 4182 N N . GLY D 3 28 ? 7.351 72.452 -39.432 1.00 68.12 28 GLY D N 1
ATOM 4183 C CA . GLY D 3 28 ? 8.461 72.456 -40.402 1.00 66.03 28 GLY D CA 1
ATOM 4184 C C . GLY D 3 28 ? 9.483 73.523 -40.048 1.00 63.21 28 GLY D C 1
ATOM 4185 O O . GLY D 3 28 ? 9.069 74.678 -39.847 1.00 62.37 28 GLY D O 1
ATOM 4186 N N . ILE D 3 29 ? 10.763 73.147 -39.948 1.00 60.78 29 ILE D N 1
ATOM 4187 C CA . ILE D 3 29 ? 11.903 74.075 -39.681 1.00 59.37 29 ILE D CA 1
ATOM 4188 C C . ILE D 3 29 ? 12.950 73.940 -40.794 1.00 60.66 29 ILE D C 1
ATOM 4189 O O . ILE D 3 29 ? 14.084 74.411 -40.589 1.00 63.85 29 ILE D O 1
ATOM 4194 N N . GLY D 3 30 ? 12.585 73.335 -41.929 1.00 61.33 30 GLY D N 1
ATOM 4195 C CA . GLY D 3 30 ? 13.486 73.109 -43.073 1.00 60.44 30 GLY D CA 1
ATOM 4196 C C . GLY D 3 30 ? 14.763 72.423 -42.626 1.00 60.08 30 GLY D C 1
ATOM 4197 O O . GLY D 3 30 ? 14.675 71.291 -42.111 1.00 61.71 30 GLY D O 1
ATOM 4198 N N . SER D 3 31 ? 15.904 73.093 -42.791 1.00 59.26 31 SER D N 1
ATOM 4199 C CA . SER D 3 31 ? 17.241 72.613 -42.357 1.00 58.74 31 SER D CA 1
ATOM 4200 C C . SER D 3 31 ? 17.803 73.512 -41.245 1.00 57.55 31 SER D C 1
ATOM 4201 O O . SER D 3 31 ? 19.001 73.378 -40.938 1.00 58.38 31 SER D O 1
ATOM 4204 N N . TRP D 3 32 ? 16.975 74.381 -40.653 1.00 55.44 32 TRP D N 1
ATOM 4205 C CA . TRP D 3 32 ? 17.389 75.354 -39.606 1.00 54.59 32 TRP D CA 1
ATOM 4206 C C . TRP D 3 32 ? 17.545 74.635 -38.261 1.00 52.42 32 TRP D C 1
ATOM 4207 O O . TRP D 3 32 ? 16.801 74.973 -37.328 1.00 52.18 32 TRP D O 1
ATOM 4218 N N . LEU D 3 33 ? 18.467 73.677 -38.169 1.00 51.32 33 LEU D N 1
ATOM 4219 C CA . LEU D 3 33 ? 18.667 72.842 -36.959 1.00 51.60 33 LEU D CA 1
ATOM 4220 C C . LEU D 3 33 ? 20.161 72.682 -36.658 1.00 51.06 33 LEU D C 1
ATOM 4221 O O . LEU D 3 33 ? 20.943 72.492 -37.606 1.00 49.90 33 LEU D O 1
ATOM 4226 N N . ALA D 3 34 ? 20.514 72.745 -35.369 1.00 50.18 34 ALA D N 1
ATOM 4227 C CA . ALA D 3 34 ? 21.877 72.554 -34.836 1.00 50.48 34 ALA D CA 1
ATOM 4228 C C . ALA D 3 34 ? 21.856 71.454 -33.774 1.00 50.16 34 ALA D C 1
ATOM 4229 O O . ALA D 3 34 ? 20.816 71.275 -33.124 1.00 50.73 34 ALA D O 1
ATOM 4231 N N . TRP D 3 35 ? 22.977 70.751 -33.616 1.00 50.63 35 TRP D N 1
ATOM 4232 C CA . TRP D 3 35 ? 23.224 69.777 -32.522 1.00 50.39 35 TRP D CA 1
ATOM 4233 C C . TRP D 3 35 ? 24.363 70.303 -31.646 1.00 49.15 35 TRP D C 1
ATOM 4234 O O . TRP D 3 35 ? 25.347 70.804 -32.213 1.00 48.49 35 TRP D O 1
ATOM 4245 N N . TYR D 3 36 ? 24.223 70.199 -30.323 1.00 48.44 36 TYR D N 1
ATOM 4246 C CA . TYR D 3 36 ? 25.232 70.642 -29.327 1.00 48.76 36 TYR D CA 1
ATOM 4247 C C . TYR D 3 36 ? 25.574 69.492 -28.375 1.00 48.93 36 TYR D C 1
ATOM 4248 O O . TYR D 3 36 ? 24.671 68.734 -27.993 1.00 49.65 36 TYR D O 1
ATOM 4257 N N . GLN D 3 37 ? 26.851 69.391 -28.002 1.00 49.49 37 GLN D N 1
ATOM 4258 C CA . GLN D 3 37 ? 27.388 68.422 -27.011 1.00 51.30 37 GLN D CA 1
ATOM 4259 C C . GLN D 3 37 ? 27.687 69.177 -25.715 1.00 51.89 37 GLN D C 1
ATOM 4260 O O . GLN D 3 37 ? 28.372 70.203 -25.795 1.00 51.74 37 GLN D O 1
ATOM 4266 N N . GLN D 3 38 ? 27.195 68.697 -24.573 1.00 53.17 38 GLN D N 1
ATOM 4267 C CA . GLN D 3 38 ? 27.551 69.255 -23.242 1.00 55.56 38 GLN D CA 1
ATOM 4268 C C . GLN D 3 38 ? 28.076 68.134 -22.346 1.00 56.48 38 GLN D C 1
ATOM 4269 O O . GLN D 3 38 ? 27.280 67.267 -21.978 1.00 56.19 38 GLN D O 1
ATOM 4275 N N . LYS D 3 39 ? 29.368 68.175 -22.017 1.00 59.91 39 LYS D N 1
ATOM 4276 C CA . LYS D 3 39 ? 30.040 67.217 -21.102 1.00 63.30 39 LYS D CA 1
ATOM 4277 C C . LYS D 3 39 ? 29.794 67.658 -19.665 1.00 65.69 39 LYS D C 1
ATOM 4278 O O . LYS D 3 39 ? 29.552 68.838 -19.413 1.00 63.67 39 LYS D O 1
ATOM 4284 N N . PRO D 3 40 ? 29.863 66.726 -18.684 1.00 71.24 40 PRO D N 1
ATOM 4285 C CA . PRO D 3 40 ? 29.609 67.055 -17.280 1.00 73.19 40 PRO D CA 1
ATOM 4286 C C . PRO D 3 40 ? 30.386 68.291 -16.803 1.00 74.21 40 PRO D C 1
ATOM 4287 O O . PRO D 3 40 ? 31.591 68.320 -16.986 1.00 73.68 40 PRO D O 1
ATOM 4291 N N . GLU D 3 41 ? 29.670 69.277 -16.249 1.00 76.10 41 GLU D N 1
ATOM 4292 C CA . GLU D 3 41 ? 30.230 70.489 -15.590 1.00 80.29 41 GLU D CA 1
ATOM 4293 C C . GLU D 3 41 ? 31.031 71.334 -16.590 1.00 77.92 41 GLU D C 1
ATOM 4294 O O . GLU D 3 41 ? 31.906 72.093 -16.132 1.00 78.96 41 GLU D O 1
ATOM 4300 N N . LYS D 3 42 ? 30.737 71.223 -17.891 1.00 76.39 42 LYS D N 1
ATOM 4301 C CA . LYS D 3 42 ? 31.377 72.020 -18.974 1.00 74.92 42 LYS D CA 1
ATOM 4302 C C . LYS D 3 42 ? 30.291 72.742 -19.778 1.00 70.88 42 LYS D C 1
ATOM 4303 O O . LYS D 3 42 ? 29.105 72.376 -19.660 1.00 70.34 42 LYS D O 1
ATOM 4309 N N . ALA D 3 43 ? 30.688 73.738 -20.567 1.00 68.32 43 ALA D N 1
ATOM 4310 C CA . ALA D 3 43 ? 29.783 74.514 -21.447 1.00 68.35 43 ALA D CA 1
ATOM 4311 C C . ALA D 3 43 ? 29.506 73.721 -22.722 1.00 65.42 43 ALA D C 1
ATOM 4312 O O . ALA D 3 43 ? 30.334 72.924 -23.158 1.00 63.34 43 ALA D O 1
ATOM 4314 N N . PRO D 3 44 ? 28.334 73.915 -23.366 1.00 63.45 44 PRO D N 1
ATOM 4315 C CA . PRO D 3 44 ? 28.042 73.253 -24.636 1.00 62.53 44 PRO D CA 1
ATOM 4316 C C . PRO D 3 44 ? 29.043 73.603 -25.748 1.00 61.37 44 PRO D C 1
ATOM 4317 O O . PRO D 3 44 ? 29.660 74.655 -25.680 1.00 60.46 44 PRO D O 1
ATOM 4321 N N . GLN D 3 45 ? 29.171 72.704 -26.729 1.00 60.76 45 GLN D N 1
ATOM 4322 C CA . GLN D 3 45 ? 30.000 72.867 -27.951 1.00 61.07 45 GLN D CA 1
ATOM 4323 C C . GLN D 3 45 ? 29.161 72.531 -29.185 1.00 58.69 45 GLN D C 1
ATOM 4324 O O . GLN D 3 45 ? 28.375 71.575 -29.124 1.00 57.55 45 GLN D O 1
ATOM 4330 N N . SER D 3 46 ? 29.329 73.306 -30.256 1.00 58.40 46 SER D N 1
ATOM 4331 C CA . SER D 3 46 ? 28.653 73.116 -31.565 1.00 57.51 46 SER D CA 1
ATOM 4332 C C . SER D 3 46 ? 29.172 71.831 -32.215 1.00 55.25 46 SER D C 1
ATOM 4333 O O . SER D 3 46 ? 30.406 71.693 -32.293 1.00 54.20 46 SER D O 1
ATOM 4336 N N . LEU D 3 47 ? 28.264 70.939 -32.643 1.00 53.06 47 LEU D N 1
ATOM 4337 C CA . LEU D 3 47 ? 28.566 69.729 -33.465 1.00 53.08 47 LEU D CA 1
ATOM 4338 C C . LEU D 3 47 ? 28.129 69.953 -34.919 1.00 53.05 47 LEU D C 1
ATOM 4339 O O . LEU D 3 47 ? 28.937 69.709 -35.834 1.00 53.62 47 LEU D O 1
ATOM 4344 N N . ILE D 3 48 ? 26.872 70.351 -35.110 1.00 52.34 48 ILE D N 1
ATOM 4345 C CA . ILE D 3 48 ? 26.180 70.397 -36.429 1.00 52.74 48 ILE D CA 1
ATOM 4346 C C . ILE D 3 48 ? 25.466 71.744 -36.549 1.00 51.70 48 ILE D C 1
ATOM 4347 O O . ILE D 3 48 ? 24.916 72.211 -35.535 1.00 51.54 48 ILE D O 1
ATOM 4352 N N . TYR D 3 49 ? 25.470 72.326 -37.746 1.00 51.25 49 TYR D N 1
ATOM 4353 C CA . TYR D 3 49 ? 24.573 73.436 -38.158 1.00 51.37 49 TYR D CA 1
ATOM 4354 C C . TYR D 3 49 ? 23.953 73.053 -39.505 1.00 52.29 49 TYR D C 1
ATOM 4355 O O . TYR D 3 49 ? 24.489 72.155 -40.186 1.00 53.04 49 TYR D O 1
ATOM 4364 N N . ALA D 3 50 ? 22.839 73.691 -39.863 1.00 52.77 50 ALA D N 1
ATOM 4365 C CA . ALA D 3 50 ? 22.108 73.465 -41.129 1.00 52.90 50 ALA D CA 1
ATOM 4366 C C . ALA D 3 50 ? 21.761 71.980 -41.269 1.00 53.67 50 ALA D C 1
ATOM 4367 O O . ALA D 3 50 ? 21.781 71.476 -42.407 1.00 56.09 50 ALA D O 1
ATOM 4369 N N . ALA D 3 51 ? 21.492 71.301 -40.148 1.00 53.39 51 ALA D N 1
ATOM 4370 C CA . ALA D 3 51 ? 20.973 69.912 -40.067 1.00 54.55 51 ALA D CA 1
ATOM 4371 C C . ALA D 3 51 ? 22.084 68.867 -40.252 1.00 54.81 51 ALA D C 1
ATOM 4372 O O . ALA D 3 51 ? 22.027 67.846 -39.530 1.00 52.53 51 ALA D O 1
ATOM 4374 N N . SER D 3 52 ? 23.037 69.072 -41.176 1.00 55.76 52 SER D N 1
ATOM 4375 C CA . SER D 3 52 ? 24.017 68.021 -41.567 1.00 56.90 52 SER D CA 1
ATOM 4376 C C . SER D 3 52 ? 25.469 68.518 -41.652 1.00 58.22 52 SER D C 1
ATOM 4377 O O . SER D 3 52 ? 26.353 67.640 -41.753 1.00 60.01 52 SER D O 1
ATOM 4380 N N . SER D 3 53 ? 25.734 69.830 -41.615 1.00 57.85 53 SER D N 1
ATOM 4381 C CA . SER D 3 53 ? 27.107 70.394 -41.745 1.00 59.06 53 SER D CA 1
ATOM 4382 C C . SER D 3 53 ? 27.879 70.214 -40.430 1.00 60.87 53 SER D C 1
ATOM 4383 O O . SER D 3 53 ? 27.427 70.742 -39.394 1.00 61.82 53 SER D O 1
ATOM 4386 N N . LEU D 3 54 ? 28.999 69.488 -40.475 1.00 62.27 54 LEU D N 1
ATOM 4387 C CA . LEU D 3 54 ? 29.939 69.339 -39.334 1.00 62.86 54 LEU D CA 1
ATOM 4388 C C . LEU D 3 54 ? 30.587 70.690 -39.033 1.00 62.49 54 LEU D C 1
ATOM 4389 O O . LEU D 3 54 ? 31.048 71.344 -39.974 1.00 62.45 54 LEU D O 1
ATOM 4394 N N . GLN D 3 55 ? 30.623 71.063 -37.755 1.00 62.37 55 GLN D N 1
ATOM 4395 C CA . GLN D 3 55 ? 31.423 72.201 -37.248 1.00 63.62 55 GLN D CA 1
ATOM 4396 C C . GLN D 3 55 ? 32.906 71.834 -37.366 1.00 63.66 55 GLN D C 1
ATOM 4397 O O . GLN D 3 55 ? 33.236 70.634 -37.246 1.00 63.11 55 GLN D O 1
ATOM 4403 N N . SER D 3 56 ? 33.770 72.820 -37.605 1.00 63.74 56 SER D N 1
ATOM 4404 C CA . SER D 3 56 ? 35.234 72.606 -37.738 1.00 64.68 56 SER D CA 1
ATOM 4405 C C . SER D 3 56 ? 35.758 71.995 -36.432 1.00 62.60 56 SER D C 1
ATOM 4406 O O . SER D 3 56 ? 35.291 72.414 -35.351 1.00 62.06 56 SER D O 1
ATOM 4409 N N . GLY D 3 57 ? 36.658 71.013 -36.538 1.00 61.67 57 GLY D N 1
ATOM 4410 C CA . GLY D 3 57 ? 37.257 70.311 -35.388 1.00 60.91 57 GLY D CA 1
ATOM 4411 C C . GLY D 3 57 ? 36.501 69.052 -35.000 1.00 60.06 57 GLY D C 1
ATOM 4412 O O . GLY D 3 57 ? 37.116 68.198 -34.347 1.00 61.00 57 GLY D O 1
ATOM 4413 N N . VAL D 3 58 ? 35.220 68.927 -35.365 1.00 59.09 58 VAL D N 1
ATOM 4414 C CA . VAL D 3 58 ? 34.346 67.800 -34.924 1.00 58.49 58 VAL D CA 1
ATOM 4415 C C . VAL D 3 58 ? 34.672 66.554 -35.751 1.00 59.51 58 VAL D C 1
ATOM 4416 O O . VAL D 3 58 ? 34.658 66.597 -36.979 1.00 58.53 58 VAL D O 1
ATOM 4420 N N . PRO D 3 59 ? 34.965 65.402 -35.104 1.00 61.31 59 PRO D N 1
ATOM 4421 C CA . PRO D 3 59 ? 35.239 64.155 -35.820 1.00 62.82 59 PRO D CA 1
ATOM 4422 C C . PRO D 3 59 ? 34.117 63.734 -36.782 1.00 64.28 59 PRO D C 1
ATOM 4423 O O . PRO D 3 59 ? 32.962 63.955 -36.462 1.00 63.59 59 PRO D O 1
ATOM 4427 N N . SER D 3 60 ? 34.486 63.097 -37.900 1.00 67.59 60 SER D N 1
ATOM 4428 C CA . SER D 3 60 ? 33.575 62.601 -38.972 1.00 69.53 60 SER D CA 1
ATOM 4429 C C . SER D 3 60 ? 32.579 61.562 -38.439 1.00 68.84 60 SER D C 1
ATOM 4430 O O . SER D 3 60 ? 31.528 61.380 -39.094 1.00 68.04 60 SER D O 1
ATOM 4433 N N . ARG D 3 61 ? 32.886 60.913 -37.309 1.00 67.97 61 ARG D N 1
ATOM 4434 C CA . ARG D 3 61 ? 32.046 59.835 -36.720 1.00 67.70 61 ARG D CA 1
ATOM 4435 C C . ARG D 3 61 ? 30.740 60.428 -36.162 1.00 64.13 61 ARG D C 1
ATOM 4436 O O . ARG D 3 61 ? 29.846 59.638 -35.809 1.00 64.45 61 ARG D O 1
ATOM 4444 N N . PHE D 3 62 ? 30.634 61.759 -36.070 1.00 61.43 62 PHE D N 1
ATOM 4445 C CA . PHE D 3 62 ? 29.357 62.501 -35.881 1.00 59.10 62 PHE D CA 1
ATOM 4446 C C . PHE D 3 62 ? 28.775 62.847 -37.252 1.00 60.29 62 PHE D C 1
ATOM 4447 O O . PHE D 3 62 ? 29.524 63.366 -38.103 1.00 61.45 62 PHE D O 1
ATOM 4455 N N . SER D 3 63 ? 27.492 62.552 -37.471 1.00 61.06 63 SER D N 1
ATOM 4456 C CA . SER D 3 63 ? 26.757 62.955 -38.698 1.00 62.30 63 SER D CA 1
ATOM 4457 C C . SER D 3 63 ? 25.289 63.240 -38.362 1.00 60.79 63 SER D C 1
ATOM 4458 O O . SER D 3 63 ? 24.672 62.462 -37.615 1.00 60.22 63 SER D O 1
ATOM 4461 N N . GLY D 3 64 ? 24.783 64.359 -38.873 1.00 60.71 64 GLY D N 1
ATOM 4462 C CA . GLY D 3 64 ? 23.375 64.772 -38.776 1.00 61.05 64 GLY D CA 1
ATOM 4463 C C . GLY D 3 64 ? 22.677 64.580 -40.106 1.00 62.83 64 GLY D C 1
ATOM 4464 O O . GLY D 3 64 ? 23.327 64.760 -41.152 1.00 64.17 64 GLY D O 1
ATOM 4465 N N . SER D 3 65 ? 21.400 64.209 -40.077 1.00 63.65 65 SER D N 1
ATOM 4466 C CA . SER D 3 65 ? 20.577 63.975 -41.289 1.00 65.50 65 SER D CA 1
ATOM 4467 C C . SER D 3 65 ? 19.137 64.392 -41.003 1.00 64.00 65 SER D C 1
ATOM 4468 O O . SER D 3 65 ? 18.794 64.549 -39.818 1.00 63.98 65 SER D O 1
ATOM 4471 N N . GLY D 3 66 ? 18.347 64.568 -42.060 1.00 63.76 66 GLY D N 1
ATOM 4472 C CA . GLY D 3 66 ? 16.921 64.919 -41.973 1.00 63.95 66 GLY D CA 1
ATOM 4473 C C . GLY D 3 66 ? 16.667 66.361 -42.363 1.00 64.06 66 GLY D C 1
ATOM 4474 O O . GLY D 3 66 ? 17.648 67.100 -42.629 1.00 62.20 66 GLY D O 1
ATOM 4475 N N . SER D 3 67 ? 15.383 66.723 -42.407 1.00 64.93 67 SER D N 1
ATOM 4476 C CA . SER D 3 67 ? 14.849 68.073 -42.721 1.00 66.53 67 SER D CA 1
ATOM 4477 C C . SER D 3 67 ? 13.337 68.055 -42.485 1.00 66.88 67 SER D C 1
ATOM 4478 O O . SER D 3 67 ? 12.772 66.944 -42.361 1.00 66.79 67 SER D O 1
ATOM 4481 N N . GLY D 3 68 ? 12.716 69.235 -42.415 1.00 66.70 68 GLY D N 1
ATOM 4482 C CA . GLY D 3 68 ? 11.276 69.389 -42.142 1.00 66.48 68 GLY D CA 1
ATOM 4483 C C . GLY D 3 68 ? 10.994 69.296 -40.656 1.00 65.30 68 GLY D C 1
ATOM 4484 O O . GLY D 3 68 ? 11.098 70.338 -39.983 1.00 64.63 68 GLY D O 1
ATOM 4485 N N . THR D 3 69 ? 10.644 68.102 -40.165 1.00 64.04 69 THR D N 1
ATOM 4486 C CA . THR D 3 69 ? 10.281 67.859 -38.742 1.00 63.64 69 THR D CA 1
ATOM 4487 C C . THR D 3 69 ? 11.060 66.678 -38.159 1.00 62.35 69 THR D C 1
ATOM 4488 O O . THR D 3 69 ? 10.942 66.469 -36.949 1.00 62.74 69 THR D O 1
ATOM 4492 N N . ASP D 3 70 ? 11.823 65.949 -38.973 1.00 62.80 70 ASP D N 1
ATOM 4493 C CA . ASP D 3 70 ? 12.454 64.664 -38.578 1.00 63.78 70 ASP D CA 1
ATOM 4494 C C . ASP D 3 70 ? 13.972 64.781 -38.747 1.00 62.33 70 ASP D C 1
ATOM 4495 O O . ASP D 3 70 ? 14.427 64.862 -39.903 1.00 63.79 70 ASP D O 1
ATOM 4500 N N . PHE D 3 71 ? 14.716 64.779 -37.637 1.00 60.33 71 PHE D N 1
ATOM 4501 C CA . PHE D 3 71 ? 16.191 64.966 -37.601 1.00 59.32 71 PHE D CA 1
ATOM 4502 C C . PHE D 3 71 ? 16.822 63.850 -36.771 1.00 59.22 71 PHE D C 1
ATOM 4503 O O . PHE D 3 71 ? 16.177 63.367 -35.821 1.00 60.59 71 PHE D O 1
ATOM 4511 N N . THR D 3 72 ? 18.046 63.460 -37.134 1.00 58.55 72 THR D N 1
ATOM 4512 C CA . THR D 3 72 ? 18.803 62.338 -36.521 1.00 58.39 72 THR D CA 1
ATOM 4513 C C . THR D 3 72 ? 20.263 62.758 -36.334 1.00 58.01 72 THR D C 1
ATOM 4514 O O . THR D 3 72 ? 20.829 63.322 -37.287 1.00 58.23 72 THR D O 1
ATOM 4518 N N . LEU D 3 73 ? 20.826 62.510 -35.148 1.00 57.97 73 LEU D N 1
ATOM 4519 C CA . LEU D 3 73 ? 22.286 62.573 -34.879 1.00 58.43 73 LEU D CA 1
ATOM 4520 C C . LEU D 3 73 ? 22.780 61.139 -34.683 1.00 58.94 73 LEU D C 1
ATOM 4521 O O . LEU D 3 73 ? 22.321 60.487 -33.728 1.00 58.68 73 LEU D O 1
ATOM 4526 N N . THR D 3 74 ? 23.658 60.670 -35.571 1.00 60.12 74 THR D N 1
ATOM 4527 C CA . THR D 3 74 ? 24.294 59.331 -35.500 1.00 62.42 74 THR D CA 1
ATOM 4528 C C . THR D 3 74 ? 25.741 59.521 -35.038 1.00 62.44 74 THR D C 1
ATOM 4529 O O . THR D 3 74 ? 26.475 60.285 -35.697 1.00 65.94 74 THR D O 1
ATOM 4533 N N . ILE D 3 75 ? 26.113 58.875 -33.932 1.00 61.19 75 ILE D N 1
ATOM 4534 C CA . ILE D 3 75 ? 27.512 58.797 -33.423 1.00 61.28 75 ILE D CA 1
ATOM 4535 C C . ILE D 3 75 ? 28.038 57.390 -33.716 1.00 63.02 75 ILE D C 1
ATOM 4536 O O . ILE D 3 75 ? 27.652 56.451 -33.001 1.00 64.12 75 ILE D O 1
ATOM 4541 N N . SER D 3 76 ? 28.857 57.249 -34.755 1.00 65.26 76 SER D N 1
ATOM 4542 C CA . SER D 3 76 ? 29.565 55.988 -35.098 1.00 66.56 76 SER D CA 1
ATOM 4543 C C . SER D 3 76 ? 30.739 55.808 -34.134 1.00 66.66 76 SER D C 1
ATOM 4544 O O . SER D 3 76 ? 31.287 56.829 -33.683 1.00 65.75 76 SER D O 1
ATOM 4547 N N . ASN D 3 77 ? 31.079 54.560 -33.813 1.00 67.21 77 ASN D N 1
ATOM 4548 C CA . ASN D 3 77 ? 32.320 54.189 -33.086 1.00 68.01 77 ASN D CA 1
ATOM 4549 C C . ASN D 3 77 ? 32.449 55.058 -31.827 1.00 67.36 77 ASN D C 1
ATOM 4550 O O . ASN D 3 77 ? 33.475 55.758 -31.685 1.00 65.81 77 ASN D O 1
ATOM 4555 N N . LEU D 3 78 ? 31.434 55.008 -30.958 1.00 67.20 78 LEU D N 1
ATOM 4556 C CA . LEU D 3 78 ? 31.328 55.807 -29.706 1.00 67.29 78 LEU D CA 1
ATOM 4557 C C . LEU D 3 78 ? 32.651 55.735 -28.933 1.00 68.29 78 LEU D C 1
ATOM 4558 O O . LEU D 3 78 ? 33.113 54.612 -28.667 1.00 69.16 78 LEU D O 1
ATOM 4563 N N . GLN D 3 79 ? 33.231 56.893 -28.598 1.00 67.48 79 GLN D N 1
ATOM 4564 C CA . GLN D 3 79 ? 34.504 57.012 -27.840 1.00 67.78 79 GLN D CA 1
ATOM 4565 C C . GLN D 3 79 ? 34.189 57.471 -26.418 1.00 67.52 79 GLN D C 1
ATOM 4566 O O . GLN D 3 79 ? 33.105 57.980 -26.163 1.00 66.03 79 GLN D O 1
ATOM 4572 N N . PRO D 3 80 ? 35.109 57.295 -25.441 1.00 70.42 80 PRO D N 1
ATOM 4573 C CA . PRO D 3 80 ? 34.853 57.713 -24.058 1.00 71.78 80 PRO D CA 1
ATOM 4574 C C . PRO D 3 80 ? 34.587 59.222 -23.898 1.00 71.60 80 PRO D C 1
ATOM 4575 O O . PRO D 3 80 ? 33.849 59.595 -22.994 1.00 72.12 80 PRO D O 1
ATOM 4579 N N . GLU D 3 81 ? 35.164 60.049 -24.777 1.00 69.93 81 GLU D N 1
ATOM 4580 C CA . GLU D 3 81 ? 34.999 61.529 -24.771 1.00 69.48 81 GLU D CA 1
ATOM 4581 C C . GLU D 3 81 ? 33.588 61.914 -25.251 1.00 67.50 81 GLU D C 1
ATOM 4582 O O . GLU D 3 81 ? 33.250 63.108 -25.157 1.00 65.90 81 GLU D O 1
ATOM 4588 N N . ASP D 3 82 ? 32.792 60.954 -25.738 1.00 66.73 82 ASP D N 1
ATOM 4589 C CA . ASP D 3 82 ? 31.413 61.182 -26.254 1.00 66.07 82 ASP D CA 1
ATOM 4590 C C . ASP D 3 82 ? 30.388 61.065 -25.118 1.00 65.91 82 ASP D C 1
ATOM 4591 O O . ASP D 3 82 ? 29.228 61.449 -25.356 1.00 64.34 82 ASP D O 1
ATOM 4596 N N . PHE D 3 83 ? 30.788 60.546 -23.948 1.00 67.89 83 PHE D N 1
ATOM 4597 C CA . PHE D 3 83 ? 30.018 60.628 -22.676 1.00 69.70 83 PHE D CA 1
ATOM 4598 C C . PHE D 3 83 ? 29.607 62.089 -22.478 1.00 66.26 83 PHE D C 1
ATOM 4599 O O . PHE D 3 83 ? 30.495 62.915 -22.164 1.00 67.84 83 PHE D O 1
ATOM 4607 N N . ALA D 3 84 ? 28.326 62.409 -22.679 1.00 61.35 84 ALA D N 1
ATOM 4608 C CA . ALA D 3 84 ? 27.807 63.795 -22.637 1.00 58.52 84 ALA D CA 1
ATOM 4609 C C . ALA D 3 84 ? 26.289 63.813 -22.825 1.00 55.77 84 ALA D C 1
ATOM 4610 O O . ALA D 3 84 ? 25.709 62.749 -23.083 1.00 55.95 84 ALA D O 1
ATOM 4612 N N . THR D 3 85 ? 25.692 64.998 -22.694 1.00 53.78 85 THR D N 1
ATOM 4613 C CA . THR D 3 85 ? 24.271 65.296 -23.002 1.00 53.59 85 THR D CA 1
ATOM 4614 C C . THR D 3 85 ? 24.224 66.019 -24.352 1.00 53.96 85 THR D C 1
ATOM 4615 O O . THR D 3 85 ? 25.003 66.972 -24.527 1.00 56.58 85 THR D O 1
ATOM 4619 N N . TYR D 3 86 ? 23.370 65.572 -25.276 1.00 53.91 86 TYR D N 1
ATOM 4620 C CA . TYR D 3 86 ? 23.262 66.111 -26.659 1.00 52.30 86 TYR D CA 1
ATOM 4621 C C . TYR D 3 86 ? 21.924 66.839 -26.795 1.00 51.74 86 TYR D C 1
ATOM 4622 O O . TYR D 3 86 ? 20.877 66.228 -26.510 1.00 51.33 86 TYR D O 1
ATOM 4631 N N . TYR D 3 87 ? 21.974 68.118 -27.176 1.00 50.62 87 TYR D N 1
ATOM 4632 C CA . TYR D 3 87 ? 20.787 68.982 -27.398 1.00 51.10 87 TYR D CA 1
ATOM 4633 C C . TYR D 3 87 ? 20.666 69.289 -28.891 1.00 52.61 87 TYR D C 1
ATOM 4634 O O . TYR D 3 87 ? 21.699 69.520 -29.537 1.00 53.82 87 TYR D O 1
ATOM 4643 N N . CYS D 3 88 ? 19.444 69.269 -29.422 1.00 54.73 88 CYS D N 1
ATOM 4644 C CA . CYS D 3 88 ? 19.111 69.855 -30.744 1.00 57.39 88 CYS D CA 1
ATOM 4645 C C . CYS D 3 88 ? 18.497 71.233 -30.493 1.00 55.79 88 CYS D C 1
ATOM 4646 O O . CYS D 3 88 ? 18.049 71.480 -29.360 1.00 56.35 88 CYS D O 1
ATOM 4649 N N . GLN D 3 89 ? 18.531 72.099 -31.502 1.00 53.77 89 GLN D N 1
ATOM 4650 C CA . GLN D 3 89 ? 18.018 73.487 -31.436 1.00 53.39 89 GLN D CA 1
ATOM 4651 C C . GLN D 3 89 ? 17.521 73.904 -32.820 1.00 54.31 89 GLN D C 1
ATOM 4652 O O . GLN D 3 89 ? 18.294 73.767 -33.783 1.00 54.52 89 GLN D O 1
ATOM 4658 N N . GLN D 3 90 ? 16.282 74.387 -32.911 1.00 55.08 90 GLN D N 1
ATOM 4659 C CA . GLN D 3 90 ? 15.765 75.049 -34.133 1.00 55.57 90 GLN D CA 1
ATOM 4660 C C . GLN D 3 90 ? 16.126 76.535 -34.036 1.00 56.04 90 GLN D C 1
ATOM 4661 O O . GLN D 3 90 ? 16.048 77.093 -32.920 1.00 54.73 90 GLN D O 1
ATOM 4667 N N . TYR D 3 91 ? 16.557 77.130 -35.153 1.00 56.64 91 TYR D N 1
ATOM 4668 C CA . TYR D 3 91 ? 16.760 78.594 -35.303 1.00 57.16 91 TYR D CA 1
ATOM 4669 C C . TYR D 3 91 ? 16.034 79.058 -36.574 1.00 59.35 91 TYR D C 1
ATOM 4670 O O . TYR D 3 91 ? 16.488 80.004 -37.247 1.00 59.03 91 TYR D O 1
ATOM 4679 N N . ASN D 3 92 ? 14.896 78.417 -36.855 1.00 61.21 92 ASN D N 1
ATOM 4680 C CA . ASN D 3 92 ? 13.970 78.767 -37.962 1.00 64.02 92 ASN D CA 1
ATOM 4681 C C . ASN D 3 92 ? 13.256 80.082 -37.640 1.00 65.16 92 ASN D C 1
ATOM 4682 O O . ASN D 3 92 ? 13.047 80.871 -38.575 1.00 67.76 92 ASN D O 1
ATOM 4687 N N . SER D 3 93 ? 12.882 80.289 -36.375 1.00 65.28 93 SER D N 1
ATOM 4688 C CA . SER D 3 93 ? 12.101 81.463 -35.903 1.00 66.61 93 SER D CA 1
ATOM 4689 C C . SER D 3 93 ? 12.253 81.651 -34.384 1.00 66.12 93 SER D C 1
ATOM 4690 O O . SER D 3 93 ? 12.532 80.655 -33.674 1.00 63.29 93 SER D O 1
ATOM 4693 N N . TYR D 3 94 ? 12.080 82.891 -33.915 1.00 65.71 94 TYR D N 1
ATOM 4694 C CA . TYR D 3 94 ? 12.145 83.276 -32.482 1.00 64.34 94 TYR D CA 1
ATOM 4695 C C . TYR D 3 94 ? 10.831 82.884 -31.809 1.00 63.92 94 TYR D C 1
ATOM 4696 O O . TYR D 3 94 ? 9.776 82.948 -32.431 1.00 65.82 94 TYR D O 1
ATOM 4705 N N . PRO D 3 95 ? 10.841 82.436 -30.534 1.00 63.01 95 PRO D N 1
ATOM 4706 C CA . PRO D 3 95 ? 12.078 82.243 -29.773 1.00 61.71 95 PRO D CA 1
ATOM 4707 C C . PRO D 3 95 ? 12.862 81.010 -30.247 1.00 61.22 95 PRO D C 1
ATOM 4708 O O . PRO D 3 95 ? 12.251 80.027 -30.633 1.00 59.39 95 PRO D O 1
ATOM 4712 N N . LEU D 3 96 ? 14.194 81.099 -30.217 1.00 61.10 96 LEU D N 1
ATOM 4713 C CA . LEU D 3 96 ? 15.098 79.954 -30.489 1.00 60.16 96 LEU D CA 1
ATOM 4714 C C . LEU D 3 96 ? 14.857 78.916 -29.388 1.00 60.20 96 LEU D C 1
ATOM 4715 O O . LEU D 3 96 ? 14.835 79.309 -28.206 1.00 62.06 96 LEU D O 1
ATOM 4720 N N . THR D 3 97 ? 14.656 77.653 -29.764 1.00 59.64 97 THR D N 1
ATOM 4721 C CA . THR D 3 97 ? 14.180 76.576 -28.861 1.00 60.12 97 THR D CA 1
ATOM 4722 C C . THR D 3 97 ? 15.111 75.366 -28.923 1.00 57.91 97 THR D C 1
ATOM 4723 O O . THR D 3 97 ? 15.526 74.998 -30.032 1.00 58.82 97 THR D O 1
ATOM 4727 N N . PHE D 3 98 ? 15.374 74.758 -27.765 1.00 56.47 98 PHE D N 1
ATOM 4728 C CA . PHE D 3 98 ? 16.195 73.531 -27.603 1.00 54.85 98 PHE D CA 1
ATOM 4729 C C . PHE D 3 98 ? 15.285 72.352 -27.247 1.00 55.72 98 PHE D C 1
ATOM 4730 O O . PHE D 3 98 ? 14.188 72.571 -26.689 1.00 55.14 98 PHE D O 1
ATOM 4738 N N . GLY D 3 99 ? 15.737 71.136 -27.569 1.00 56.11 99 GLY D N 1
ATOM 4739 C CA . GLY D 3 99 ? 15.165 69.880 -27.051 1.00 55.86 99 GLY D CA 1
ATOM 4740 C C . GLY D 3 99 ? 15.571 69.680 -25.604 1.00 56.50 99 GLY D C 1
ATOM 4741 O O . GLY D 3 99 ? 16.506 70.375 -25.161 1.00 58.65 99 GLY D O 1
ATOM 4742 N N . GLY D 3 100 ? 14.896 68.773 -24.892 1.00 56.86 100 GLY D N 1
ATOM 4743 C CA . GLY D 3 100 ? 15.134 68.483 -23.464 1.00 57.53 100 GLY D CA 1
ATOM 4744 C C . GLY D 3 100 ? 16.452 67.757 -23.230 1.00 57.39 100 GLY D C 1
ATOM 4745 O O . GLY D 3 100 ? 16.824 67.586 -22.051 1.00 58.56 100 GLY D O 1
ATOM 4746 N N . GLY D 3 101 ? 17.120 67.315 -24.298 1.00 55.16 101 GLY D N 1
ATOM 4747 C CA . GLY D 3 101 ? 18.456 66.695 -24.231 1.00 55.61 101 GLY D CA 1
ATOM 4748 C C . GLY D 3 101 ? 18.387 65.180 -24.194 1.00 55.98 101 GLY D C 1
ATOM 4749 O O . GLY D 3 101 ? 17.315 64.640 -23.847 1.00 57.51 101 GLY D O 1
ATOM 4750 N N . THR D 3 102 ? 19.498 64.527 -24.551 1.00 55.08 102 THR D N 1
ATOM 4751 C CA . THR D 3 102 ? 19.698 63.054 -24.518 1.00 56.20 102 THR D CA 1
ATOM 4752 C C . THR D 3 102 ? 21.004 62.765 -23.772 1.00 57.52 102 THR D C 1
ATOM 4753 O O . THR D 3 102 ? 22.072 63.068 -24.336 1.00 55.28 102 THR D O 1
ATOM 4757 N N . LYS D 3 103 ? 20.922 62.227 -22.551 1.00 60.88 103 LYS D N 1
ATOM 4758 C CA . LYS D 3 103 ? 22.102 61.764 -21.770 1.00 64.31 103 LYS D CA 1
ATOM 4759 C C . LYS D 3 103 ? 22.630 60.478 -22.411 1.00 63.45 103 LYS D C 1
ATOM 4760 O O . LYS D 3 103 ? 21.858 59.501 -22.499 1.00 63.77 103 LYS D O 1
ATOM 4766 N N . VAL D 3 104 ? 23.886 60.490 -22.861 1.00 63.97 104 VAL D N 1
ATOM 4767 C CA . VAL D 3 104 ? 24.625 59.278 -23.322 1.00 65.26 104 VAL D CA 1
ATOM 4768 C C . VAL D 3 104 ? 25.629 58.903 -22.226 1.00 68.24 104 VAL D C 1
ATOM 4769 O O . VAL D 3 104 ? 26.536 59.713 -21.967 1.00 68.93 104 VAL D O 1
ATOM 4773 N N . GLU D 3 105 ? 25.446 57.735 -21.600 1.00 73.31 105 GLU D N 1
ATOM 4774 C CA . GLU D 3 105 ? 26.284 57.224 -20.479 1.00 78.45 105 GLU D CA 1
ATOM 4775 C C . GLU D 3 105 ? 27.102 56.020 -20.963 1.00 79.96 105 GLU D C 1
ATOM 4776 O O . GLU D 3 105 ? 26.636 55.320 -21.874 1.00 80.11 105 GLU D O 1
ATOM 4782 N N . ILE D 3 106 ? 28.285 55.814 -20.375 1.00 84.11 106 ILE D N 1
ATOM 4783 C CA . ILE D 3 106 ? 29.336 54.856 -20.840 1.00 85.79 106 ILE D CA 1
ATOM 4784 C C . ILE D 3 106 ? 29.992 54.216 -19.610 1.00 85.53 106 ILE D C 1
ATOM 4785 O O . ILE D 3 106 ? 30.407 53.056 -19.667 1.00 86.82 106 ILE D O 1
ATOM 4790 N N . SER D 3 123 ? 40.810 76.127 -27.947 1.00 77.84 123 SER D N 1
ATOM 4791 C CA . SER D 3 123 ? 39.979 76.929 -28.908 1.00 77.17 123 SER D CA 1
ATOM 4792 C C . SER D 3 123 ? 40.739 78.203 -29.298 1.00 76.77 123 SER D C 1
ATOM 4793 O O . SER D 3 123 ? 41.381 78.805 -28.411 1.00 77.61 123 SER D O 1
ATOM 4795 N N . GLU D 3 124 ? 40.666 78.584 -30.579 1.00 75.32 124 GLU D N 1
ATOM 4796 C CA . GLU D 3 124 ? 41.217 79.855 -31.125 1.00 74.51 124 GLU D CA 1
ATOM 4797 C C . GLU D 3 124 ? 40.385 81.038 -30.601 1.00 71.54 124 GLU D C 1
ATOM 4798 O O . GLU D 3 124 ? 40.916 82.159 -30.580 1.00 72.07 124 GLU D O 1
ATOM 4800 N N . VAL D 3 125 ? 39.136 80.789 -30.191 1.00 68.56 125 VAL D N 1
ATOM 4801 C CA . VAL D 3 125 ? 38.199 81.793 -29.603 1.00 67.39 125 VAL D CA 1
ATOM 4802 C C . VAL D 3 125 ? 38.084 81.547 -28.095 1.00 66.13 125 VAL D C 1
ATOM 4803 O O . VAL D 3 125 ? 38.064 80.378 -27.697 1.00 69.31 125 VAL D O 1
ATOM 4807 N N . GLN D 3 126 ? 37.984 82.610 -27.291 1.00 64.84 126 GLN D N 1
ATOM 4808 C CA . GLN D 3 126 ? 37.755 82.528 -25.823 1.00 64.75 126 GLN D CA 1
ATOM 4809 C C . GLN D 3 126 ? 36.645 83.518 -25.427 1.00 61.76 126 GLN D C 1
ATOM 4810 O O . GLN D 3 126 ? 36.763 84.712 -25.762 1.00 60.11 126 GLN D O 1
ATOM 4816 N N . LEU D 3 127 ? 35.609 83.025 -24.740 1.00 60.11 127 LEU D N 1
ATOM 4817 C CA . LEU D 3 127 ? 34.512 83.835 -24.146 1.00 60.50 127 LEU D CA 1
ATOM 4818 C C . LEU D 3 127 ? 34.518 83.645 -22.622 1.00 61.25 127 LEU D C 1
ATOM 4819 O O . LEU D 3 127 ? 34.299 82.513 -22.166 1.00 61.77 127 LEU D O 1
ATOM 4824 N N . LEU D 3 128 ? 34.764 84.721 -21.872 1.00 63.25 128 LEU D N 1
ATOM 4825 C CA . LEU D 3 128 ? 34.829 84.734 -20.386 1.00 65.02 128 LEU D CA 1
ATOM 4826 C C . LEU D 3 128 ? 33.666 85.552 -19.822 1.00 63.30 128 LEU D C 1
ATOM 4827 O O . LEU D 3 128 ? 33.761 86.792 -19.844 1.00 64.36 128 LEU D O 1
ATOM 4832 N N . GLU D 3 129 ? 32.642 84.884 -19.290 1.00 61.71 129 GLU D N 1
ATOM 4833 C CA . GLU D 3 129 ? 31.526 85.545 -18.566 1.00 60.61 129 GLU D CA 1
ATOM 4834 C C . GLU D 3 129 ? 31.992 85.885 -17.147 1.00 58.86 129 GLU D C 1
ATOM 4835 O O . GLU D 3 129 ? 32.899 85.201 -16.632 1.00 57.43 129 GLU D O 1
ATOM 4841 N N . SER D 3 130 ? 31.392 86.913 -16.551 1.00 57.63 130 SER D N 1
ATOM 4842 C CA . SER D 3 130 ? 31.664 87.374 -15.168 1.00 57.52 130 SER D CA 1
ATOM 4843 C C . SER D 3 130 ? 30.461 88.170 -14.653 1.00 56.10 130 SER D C 1
ATOM 4844 O O . SER D 3 130 ? 29.621 88.573 -15.484 1.00 53.00 130 SER D O 1
ATOM 4847 N N . GLY D 3 131 ? 30.386 88.368 -13.332 1.00 56.64 131 GLY D N 1
ATOM 4848 C CA . GLY D 3 131 ? 29.347 89.177 -12.664 1.00 57.33 131 GLY D CA 1
ATOM 4849 C C . GLY D 3 131 ? 28.239 88.326 -12.068 1.00 57.25 131 GLY D C 1
ATOM 4850 O O . GLY D 3 131 ? 27.282 88.909 -11.522 1.00 59.07 131 GLY D O 1
ATOM 4851 N N . GLY D 3 132 ? 28.343 87.000 -12.175 1.00 56.27 132 GLY D N 1
ATOM 4852 C CA . GLY D 3 132 ? 27.416 86.060 -11.521 1.00 57.19 132 GLY D CA 1
ATOM 4853 C C . GLY D 3 132 ? 27.536 86.127 -10.011 1.00 57.55 132 GLY D C 1
ATOM 4854 O O . GLY D 3 132 ? 28.586 86.584 -9.523 1.00 60.80 132 GLY D O 1
ATOM 4855 N N . GLY D 3 133 ? 26.490 85.703 -9.303 1.00 57.32 133 GLY D N 1
ATOM 4856 C CA . GLY D 3 133 ? 26.449 85.655 -7.830 1.00 58.86 133 GLY D CA 1
ATOM 4857 C C . GLY D 3 133 ? 25.031 85.515 -7.303 1.00 59.51 133 GLY D C 1
ATOM 4858 O O . GLY D 3 133 ? 24.100 85.310 -8.114 1.00 59.12 133 GLY D O 1
ATOM 4859 N N . LEU D 3 134 ? 24.883 85.621 -5.982 1.00 61.37 134 LEU D N 1
ATOM 4860 C CA . LEU D 3 134 ? 23.585 85.581 -5.263 1.00 62.90 134 LEU D CA 1
ATOM 4861 C C . LEU D 3 134 ? 22.943 86.974 -5.328 1.00 63.35 134 LEU D C 1
ATOM 4862 O O . LEU D 3 134 ? 23.661 87.971 -5.118 1.00 62.60 134 LEU D O 1
ATOM 4867 N N . VAL D 3 135 ? 21.642 87.027 -5.629 1.00 64.45 135 VAL D N 1
ATOM 4868 C CA . VAL D 3 135 ? 20.824 88.273 -5.725 1.00 66.24 135 VAL D CA 1
ATOM 4869 C C . VAL D 3 135 ? 19.521 88.058 -4.949 1.00 68.08 135 VAL D C 1
ATOM 4870 O O . VAL D 3 135 ? 19.035 86.910 -4.927 1.00 69.05 135 VAL D O 1
ATOM 4874 N N . GLN D 3 136 ? 18.989 89.122 -4.339 1.00 70.66 136 GLN D N 1
ATOM 4875 C CA . GLN D 3 136 ? 17.671 89.113 -3.647 1.00 73.48 136 GLN D CA 1
ATOM 4876 C C . GLN D 3 136 ? 16.568 89.231 -4.693 1.00 71.95 136 GLN D C 1
ATOM 4877 O O . GLN D 3 136 ? 16.763 89.900 -5.703 1.00 70.79 136 GLN D O 1
ATOM 4883 N N . PRO D 3 137 ? 15.394 88.579 -4.505 1.00 72.92 137 PRO D N 1
ATOM 4884 C CA . PRO D 3 137 ? 14.259 88.741 -5.419 1.00 72.37 137 PRO D CA 1
ATOM 4885 C C . PRO D 3 137 ? 13.898 90.218 -5.644 1.00 71.31 137 PRO D C 1
ATOM 4886 O O . PRO D 3 137 ? 13.893 90.967 -4.682 1.00 71.30 137 PRO D O 1
ATOM 4890 N N . GLY D 3 138 ? 13.631 90.597 -6.899 1.00 69.76 138 GLY D N 1
ATOM 4891 C CA . GLY D 3 138 ? 13.366 91.991 -7.308 1.00 69.67 138 GLY D CA 1
ATOM 4892 C C . GLY D 3 138 ? 14.648 92.787 -7.508 1.00 68.45 138 GLY D C 1
ATOM 4893 O O . GLY D 3 138 ? 14.546 93.979 -7.851 1.00 70.02 138 GLY D O 1
ATOM 4894 N N . GLY D 3 139 ? 15.810 92.151 -7.315 1.00 66.48 139 GLY D N 1
ATOM 4895 C CA . GLY D 3 139 ? 17.142 92.780 -7.394 1.00 66.35 139 GLY D CA 1
ATOM 4896 C C . GLY D 3 139 ? 17.653 92.870 -8.824 1.00 66.52 139 GLY D C 1
ATOM 4897 O O . GLY D 3 139 ? 16.944 92.421 -9.750 1.00 66.09 139 GLY D O 1
ATOM 4898 N N . SER D 3 140 ? 18.859 93.419 -8.987 1.00 65.62 140 SER D N 1
ATOM 4899 C CA . SER D 3 140 ? 19.500 93.739 -10.287 1.00 64.81 140 SER D CA 1
ATOM 4900 C C . SER D 3 140 ? 20.897 93.115 -10.357 1.00 62.42 140 SER D C 1
ATOM 4901 O O . SER D 3 140 ? 21.537 92.935 -9.310 1.00 62.75 140 SER D O 1
ATOM 4904 N N . LEU D 3 141 ? 21.351 92.823 -11.572 1.00 60.84 141 LEU D N 1
ATOM 4905 C CA . LEU D 3 141 ? 22.690 92.248 -11.842 1.00 60.57 141 LEU D CA 1
ATOM 4906 C C . LEU D 3 141 ? 23.035 92.497 -13.311 1.00 59.11 141 LEU D C 1
ATOM 4907 O O . LEU D 3 141 ? 22.123 92.428 -14.154 1.00 57.39 141 LEU D O 1
ATOM 4912 N N . ARG D 3 142 ? 24.304 92.793 -13.592 1.00 58.90 142 ARG D N 1
ATOM 4913 C CA . ARG D 3 142 ? 24.823 92.965 -14.969 1.00 57.69 142 ARG D CA 1
ATOM 4914 C C . ARG D 3 142 ? 25.867 91.881 -15.239 1.00 55.21 142 ARG D C 1
ATOM 4915 O O . ARG D 3 142 ? 26.897 91.861 -14.553 1.00 54.34 142 ARG D O 1
ATOM 4923 N N . LEU D 3 143 ? 25.586 90.990 -16.189 1.00 54.73 143 LEU D N 1
ATOM 4924 C CA . LEU D 3 143 ? 26.556 89.973 -16.669 1.00 54.02 143 LEU D CA 1
ATOM 4925 C C . LEU D 3 143 ? 27.434 90.617 -17.742 1.00 53.13 143 LEU D C 1
ATOM 4926 O O . LEU D 3 143 ? 26.922 91.448 -18.511 1.00 52.21 143 LEU D O 1
ATOM 4931 N N . SER D 3 144 ? 28.715 90.257 -17.751 1.00 54.48 144 SER D N 1
ATOM 4932 C CA . SER D 3 144 ? 29.723 90.665 -18.761 1.00 55.74 144 SER D CA 1
ATOM 4933 C C . SER D 3 144 ? 30.254 89.413 -19.450 1.00 56.75 144 SER D C 1
ATOM 4934 O O . SER D 3 144 ? 30.302 88.354 -18.793 1.00 56.97 144 SER D O 1
ATOM 4937 N N . CYS D 3 145 ? 30.635 89.553 -20.719 1.00 57.19 145 CYS D N 1
ATOM 4938 C CA . CYS D 3 145 ? 31.330 88.511 -21.505 1.00 58.32 145 CYS D CA 1
ATOM 4939 C C . CYS D 3 145 ? 32.453 89.163 -22.319 1.00 56.95 145 CYS D C 1
ATOM 4940 O O . CYS D 3 145 ? 32.138 89.949 -23.217 1.00 57.83 145 CYS D O 1
ATOM 4943 N N . ALA D 3 146 ? 33.708 88.859 -21.985 1.00 56.17 146 ALA D N 1
ATOM 4944 C CA . ALA D 3 146 ? 34.918 89.319 -22.705 1.00 56.30 146 ALA D CA 1
ATOM 4945 C C . ALA D 3 146 ? 35.282 88.280 -23.769 1.00 55.04 146 ALA D C 1
ATOM 4946 O O . ALA D 3 146 ? 35.667 87.159 -23.397 1.00 56.60 146 ALA D O 1
ATOM 4948 N N . ALA D 3 147 ? 35.136 88.641 -25.044 1.00 54.20 147 ALA D N 1
ATOM 4949 C CA . ALA D 3 147 ? 35.495 87.806 -26.213 1.00 54.66 147 ALA D CA 1
ATOM 4950 C C . ALA D 3 147 ? 36.928 88.133 -26.638 1.00 55.56 147 ALA D C 1
ATOM 4951 O O . ALA D 3 147 ? 37.300 89.314 -26.600 1.00 59.47 147 ALA D O 1
ATOM 4953 N N . SER D 3 148 ? 37.715 87.122 -26.994 1.00 55.62 148 SER D N 1
ATOM 4954 C CA . SER D 3 148 ? 39.101 87.289 -27.497 1.00 56.56 148 SER D CA 1
ATOM 4955 C C . SER D 3 148 ? 39.392 86.237 -28.570 1.00 55.92 148 SER D C 1
ATOM 4956 O O . SER D 3 148 ? 38.653 85.245 -28.644 1.00 56.00 148 SER D O 1
ATOM 4959 N N . GLY D 3 149 ? 40.413 86.478 -29.391 1.00 56.22 149 GLY D N 1
ATOM 4960 C CA . GLY D 3 149 ? 40.832 85.574 -30.479 1.00 57.19 149 GLY D CA 1
ATOM 4961 C C . GLY D 3 149 ? 39.891 85.629 -31.669 1.00 56.86 149 GLY D C 1
ATOM 4962 O O . GLY D 3 149 ? 39.894 84.680 -32.458 1.00 57.69 149 GLY D O 1
ATOM 4963 N N . LEU D 3 150 ? 39.122 86.708 -31.808 1.00 57.77 150 LEU D N 1
ATOM 4964 C CA . LEU D 3 150 ? 38.200 86.927 -32.953 1.00 58.80 150 LEU D CA 1
ATOM 4965 C C . LEU D 3 150 ? 37.949 88.429 -33.119 1.00 58.56 150 LEU D C 1
ATOM 4966 O O . LEU D 3 150 ? 38.163 89.177 -32.160 1.00 59.40 150 LEU D O 1
ATOM 4971 N N . THR D 3 151 ? 37.503 88.840 -34.303 1.00 59.89 151 THR D N 1
ATOM 4972 C CA . THR D 3 151 ? 37.031 90.216 -34.604 1.00 60.09 151 THR D CA 1
ATOM 4973 C C . THR D 3 151 ? 35.607 90.353 -34.051 1.00 59.86 151 THR D C 1
ATOM 4974 O O . THR D 3 151 ? 34.647 90.130 -34.819 1.00 59.17 151 THR D O 1
ATOM 4978 N N . PHE D 3 152 ? 35.489 90.680 -32.758 1.00 58.78 152 PHE D N 1
ATOM 4979 C CA . PHE D 3 152 ? 34.216 90.766 -31.993 1.00 58.33 152 PHE D CA 1
ATOM 4980 C C . PHE D 3 152 ? 33.174 91.579 -32.772 1.00 59.57 152 PHE D C 1
ATOM 4981 O O . PHE D 3 152 ? 32.007 91.163 -32.866 1.00 60.38 152 PHE D O 1
ATOM 4989 N N . ARG D 3 153 ? 33.618 92.718 -33.297 1.00 62.66 153 ARG D N 1
ATOM 4990 C CA . ARG D 3 153 ? 32.867 93.718 -34.106 1.00 65.33 153 ARG D CA 1
ATOM 4991 C C . ARG D 3 153 ? 31.955 93.054 -35.153 1.00 63.15 153 ARG D C 1
ATOM 4992 O O . ARG D 3 153 ? 30.891 93.628 -35.453 1.00 64.13 153 ARG D O 1
ATOM 5000 N N . SER D 3 154 ? 32.349 91.913 -35.718 1.00 59.77 154 SER D N 1
ATOM 5001 C CA . SER D 3 154 ? 31.760 91.400 -36.981 1.00 59.60 154 SER D CA 1
ATOM 5002 C C . SER D 3 154 ? 30.790 90.230 -36.743 1.00 57.16 154 SER D C 1
ATOM 5003 O O . SER D 3 154 ? 30.356 89.646 -37.746 1.00 54.92 154 SER D O 1
ATOM 5006 N N . TYR D 3 155 ? 30.404 89.935 -35.493 1.00 56.11 155 TYR D N 1
ATOM 5007 C CA . TYR D 3 155 ? 29.556 88.760 -35.152 1.00 54.93 155 TYR D CA 1
ATOM 5008 C C . TYR D 3 155 ? 28.376 89.144 -34.259 1.00 54.04 155 TYR D C 1
ATOM 5009 O O . TYR D 3 155 ? 28.515 90.003 -33.377 1.00 55.40 155 TYR D O 1
ATOM 5018 N N . ALA D 3 156 ? 27.241 88.486 -34.498 1.00 53.28 156 ALA D N 1
ATOM 5019 C CA . ALA D 3 156 ? 26.040 88.506 -33.638 1.00 53.67 156 ALA D CA 1
ATOM 5020 C C . ALA D 3 156 ? 26.299 87.613 -32.421 1.00 53.94 156 ALA D C 1
ATOM 5021 O O . ALA D 3 156 ? 27.065 86.636 -32.559 1.00 53.89 156 ALA D O 1
ATOM 5023 N N . MET D 3 157 ? 25.691 87.950 -31.281 1.00 54.57 157 MET D N 1
ATOM 5024 C CA . MET D 3 157 ? 25.937 87.309 -29.962 1.00 56.30 157 MET D CA 1
ATOM 5025 C C . MET D 3 157 ? 24.595 87.016 -29.286 1.00 54.51 157 MET D C 1
ATOM 5026 O O . MET D 3 157 ? 23.635 87.751 -29.564 1.00 56.07 157 MET D O 1
ATOM 5031 N N . THR D 3 158 ? 24.533 85.981 -28.446 1.00 52.82 158 THR D N 1
ATOM 5032 C CA . THR D 3 158 ? 23.337 85.658 -27.623 1.00 54.12 158 THR D CA 1
ATOM 5033 C C . THR D 3 158 ? 23.746 85.246 -26.209 1.00 52.62 158 THR D C 1
ATOM 5034 O O . THR D 3 158 ? 24.925 84.896 -26.000 1.00 53.06 158 THR D O 1
ATOM 5038 N N . TRP D 3 159 ? 22.777 85.291 -25.293 1.00 51.14 159 TRP D N 1
ATOM 5039 C CA . TRP D 3 159 ? 22.827 84.676 -23.945 1.00 49.39 159 TRP D CA 1
ATOM 5040 C C . TRP D 3 159 ? 21.883 83.471 -23.922 1.00 48.85 159 TRP D C 1
ATOM 5041 O O . TRP D 3 159 ? 20.732 83.610 -24.360 1.00 48.93 159 TRP D O 1
ATOM 5052 N N . VAL D 3 160 ? 22.383 82.328 -23.455 1.00 48.26 160 VAL D N 1
ATOM 5053 C CA . VAL D 3 160 ? 21.595 81.093 -23.183 1.00 48.79 160 VAL D CA 1
ATOM 5054 C C . VAL D 3 160 ? 21.798 80.756 -21.705 1.00 49.76 160 VAL D C 1
ATOM 5055 O O . VAL D 3 160 ? 22.924 80.946 -21.216 1.00 51.40 160 VAL D O 1
ATOM 5059 N N . ARG D 3 161 ? 20.760 80.283 -21.019 1.00 49.47 161 ARG D N 1
ATOM 5060 C CA . ARG D 3 161 ? 20.868 79.889 -19.592 1.00 49.75 161 ARG D CA 1
ATOM 5061 C C . ARG D 3 161 ? 20.441 78.432 -19.415 1.00 50.06 161 ARG D C 1
ATOM 5062 O O . ARG D 3 161 ? 19.708 77.892 -20.268 1.00 50.27 161 ARG D O 1
ATOM 5070 N N . GLN D 3 162 ? 20.913 77.835 -18.326 1.00 49.77 162 GLN D N 1
ATOM 5071 C CA . GLN D 3 162 ? 20.596 76.455 -17.903 1.00 49.64 162 GLN D CA 1
ATOM 5072 C C . GLN D 3 162 ? 20.307 76.474 -16.399 1.00 49.70 162 GLN D C 1
ATOM 5073 O O . GLN D 3 162 ? 21.268 76.579 -15.614 1.00 47.90 162 GLN D O 1
ATOM 5079 N N . ALA D 3 163 ? 19.027 76.407 -16.024 1.00 50.80 163 ALA D N 1
ATOM 5080 C CA . ALA D 3 163 ? 18.569 76.106 -14.646 1.00 52.88 163 ALA D CA 1
ATOM 5081 C C . ALA D 3 163 ? 19.326 74.876 -14.143 1.00 55.60 163 ALA D C 1
ATOM 5082 O O . ALA D 3 163 ? 19.608 73.966 -14.922 1.00 53.19 163 ALA D O 1
ATOM 5084 N N . PRO D 3 164 ? 19.709 74.826 -12.843 1.00 60.95 164 PRO D N 1
ATOM 5085 C CA . PRO D 3 164 ? 20.661 73.833 -12.335 1.00 64.21 164 PRO D CA 1
ATOM 5086 C C . PRO D 3 164 ? 20.528 72.391 -12.856 1.00 68.76 164 PRO D C 1
ATOM 5087 O O . PRO D 3 164 ? 21.524 71.879 -13.354 1.00 77.49 164 PRO D O 1
ATOM 5091 N N . GLY D 3 165 ? 19.350 71.770 -12.764 1.00 68.60 165 GLY D N 1
ATOM 5092 C CA . GLY D 3 165 ? 19.176 70.353 -13.163 1.00 69.27 165 GLY D CA 1
ATOM 5093 C C . GLY D 3 165 ? 18.644 70.161 -14.582 1.00 68.57 165 GLY D C 1
ATOM 5094 O O . GLY D 3 165 ? 18.454 68.995 -14.974 1.00 68.02 165 GLY D O 1
ATOM 5095 N N . LYS D 3 166 ? 18.417 71.245 -15.333 1.00 68.57 166 LYS D N 1
ATOM 5096 C CA . LYS D 3 166 ? 17.502 71.277 -16.512 1.00 68.99 166 LYS D CA 1
ATOM 5097 C C . LYS D 3 166 ? 18.283 71.425 -17.826 1.00 65.26 166 LYS D C 1
ATOM 5098 O O . LYS D 3 166 ? 19.516 71.256 -17.811 1.00 61.27 166 LYS D O 1
ATOM 5104 N N . GLY D 3 167 ? 17.565 71.720 -18.918 1.00 63.73 167 GLY D N 1
ATOM 5105 C CA . GLY D 3 167 ? 18.113 71.906 -20.275 1.00 63.57 167 GLY D CA 1
ATOM 5106 C C . GLY D 3 167 ? 18.345 73.370 -20.601 1.00 63.51 167 GLY D C 1
ATOM 5107 O O . GLY D 3 167 ? 18.223 74.223 -19.691 1.00 65.34 167 GLY D O 1
ATOM 5108 N N . LEU D 3 168 ? 18.675 73.647 -21.863 1.00 62.73 168 LEU D N 1
ATOM 5109 C CA . LEU D 3 168 ? 19.103 74.977 -22.363 1.00 60.79 168 LEU D CA 1
ATOM 5110 C C . LEU D 3 168 ? 17.869 75.805 -22.740 1.00 60.84 168 LEU D C 1
ATOM 5111 O O . LEU D 3 168 ? 16.930 75.241 -23.345 1.00 58.51 168 LEU D O 1
ATOM 5116 N N . GLU D 3 169 ? 17.882 77.092 -22.374 1.00 62.00 169 GLU D N 1
ATOM 5117 C CA . GLU D 3 169 ? 16.830 78.089 -22.697 1.00 61.89 169 GLU D CA 1
ATOM 5118 C C . GLU D 3 169 ? 17.498 79.347 -23.257 1.00 60.61 169 GLU D C 1
ATOM 5119 O O . GLU D 3 169 ? 18.292 79.969 -22.524 1.00 60.34 169 GLU D O 1
ATOM 5125 N N . TRP D 3 170 ? 17.190 79.704 -24.508 1.00 59.74 170 TRP D N 1
ATOM 5126 C CA . TRP D 3 170 ? 17.635 80.970 -25.151 1.00 59.22 170 TRP D CA 1
ATOM 5127 C C . TRP D 3 170 ? 17.021 82.165 -24.409 1.00 58.12 170 TRP D C 1
ATOM 5128 O O . TRP D 3 170 ? 15.825 82.105 -24.093 1.00 59.31 170 TRP D O 1
ATOM 5139 N N . VAL D 3 171 ? 17.810 83.209 -24.151 1.00 57.53 171 VAL D N 1
ATOM 5140 C CA . VAL D 3 171 ? 17.407 84.378 -23.311 1.00 59.03 171 VAL D CA 1
ATOM 5141 C C . VAL D 3 171 ? 17.214 85.598 -24.218 1.00 58.85 171 VAL D C 1
ATOM 5142 O O . VAL D 3 171 ? 16.078 86.108 -24.296 1.00 58.12 171 VAL D O 1
ATOM 5146 N N . SER D 3 172 ? 18.285 86.051 -24.870 1.00 58.57 172 SER D N 1
ATOM 5147 C CA . SER D 3 172 ? 18.255 87.214 -25.790 1.00 60.04 172 SER D CA 1
ATOM 5148 C C . SER D 3 172 ? 19.404 87.132 -26.792 1.00 59.30 172 SER D C 1
ATOM 5149 O O . SER D 3 172 ? 20.355 86.358 -26.565 1.00 59.95 172 SER D O 1
ATOM 5152 N N . GLY D 3 173 ? 19.291 87.916 -27.862 1.00 57.82 173 GLY D N 1
ATOM 5153 C CA . GLY D 3 173 ? 20.309 88.036 -28.917 1.00 56.98 173 GLY D CA 1
ATOM 5154 C C . GLY D 3 173 ? 20.457 89.477 -29.348 1.00 56.25 173 GLY D C 1
ATOM 5155 O O . GLY D 3 173 ? 19.518 90.269 -29.122 1.00 55.67 173 GLY D O 1
ATOM 5156 N N . ILE D 3 174 ? 21.608 89.807 -29.924 1.00 56.01 174 ILE D N 1
ATOM 5157 C CA . ILE D 3 174 ? 21.905 91.161 -30.465 1.00 57.36 174 ILE D CA 1
ATOM 5158 C C . ILE D 3 174 ? 22.520 90.990 -31.857 1.00 57.32 174 ILE D C 1
ATOM 5159 O O . ILE D 3 174 ? 23.248 90.013 -32.070 1.00 56.99 174 ILE D O 1
ATOM 5164 N N . SER D 3 175 ? 22.187 91.882 -32.783 1.00 58.56 175 SER D N 1
ATOM 5165 C CA . SER D 3 175 ? 22.699 91.865 -34.176 1.00 59.26 175 SER D CA 1
ATOM 5166 C C . SER D 3 175 ? 24.170 92.290 -34.175 1.00 59.29 175 SER D C 1
ATOM 5167 O O . SER D 3 175 ? 24.658 92.736 -33.119 1.00 58.04 175 SER D O 1
ATOM 5170 N N . VAL D 3 176 ? 24.828 92.170 -35.330 1.00 60.98 176 VAL D N 1
ATOM 5171 C CA . VAL D 3 176 ? 26.235 92.604 -35.571 1.00 61.59 176 VAL D CA 1
ATOM 5172 C C . VAL D 3 176 ? 26.389 94.062 -35.126 1.00 63.02 176 VAL D C 1
ATOM 5173 O O . VAL D 3 176 ? 27.297 94.344 -34.323 1.00 64.20 176 VAL D O 1
ATOM 5177 N N . SER D 3 177 ? 25.527 94.941 -35.645 1.00 64.05 177 SER D N 1
ATOM 5178 C CA . SER D 3 177 ? 25.576 96.416 -35.462 1.00 64.87 177 SER D CA 1
ATOM 5179 C C . SER D 3 177 ? 25.102 96.810 -34.055 1.00 65.86 177 SER D C 1
ATOM 5180 O O . SER D 3 177 ? 25.530 97.872 -33.577 1.00 66.09 177 SER D O 1
ATOM 5183 N N . GLY D 3 178 ? 24.245 96.000 -33.425 1.00 66.90 178 GLY D N 1
ATOM 5184 C CA . GLY D 3 178 ? 23.644 96.293 -32.107 1.00 67.54 178 GLY D CA 1
ATOM 5185 C C . GLY D 3 178 ? 22.296 96.992 -32.230 1.00 69.76 178 GLY D C 1
ATOM 5186 O O . GLY D 3 178 ? 21.697 97.289 -31.180 1.00 69.97 178 GLY D O 1
ATOM 5187 N N . GLY D 3 179 ? 21.826 97.230 -33.462 1.00 71.39 179 GLY D N 1
ATOM 5188 C CA . GLY D 3 179 ? 20.576 97.955 -33.761 1.00 73.01 179 GLY D CA 1
ATOM 5189 C C . GLY D 3 179 ? 19.335 97.140 -33.432 1.00 73.88 179 GLY D C 1
ATOM 5190 O O . GLY D 3 179 ? 18.330 97.746 -33.028 1.00 75.28 179 GLY D O 1
ATOM 5191 N N . ILE D 3 180 ? 19.390 95.818 -33.614 1.00 74.24 180 ILE D N 1
ATOM 5192 C CA . ILE D 3 180 ? 18.245 94.883 -33.393 1.00 74.86 180 ILE D CA 1
ATOM 5193 C C . ILE D 3 180 ? 18.575 93.957 -32.216 1.00 72.18 180 ILE D C 1
ATOM 5194 O O . ILE D 3 180 ? 19.651 93.325 -32.236 1.00 71.82 180 ILE D O 1
ATOM 5199 N N . THR D 3 181 ? 17.677 93.886 -31.233 1.00 70.44 181 THR D N 1
ATOM 5200 C CA . THR D 3 181 ? 17.751 92.960 -30.075 1.00 69.31 181 THR D CA 1
ATOM 5201 C C . THR D 3 181 ? 16.499 92.079 -30.078 1.00 69.17 181 THR D C 1
ATOM 5202 O O . THR D 3 181 ? 15.453 92.544 -30.552 1.00 68.77 181 THR D O 1
ATOM 5206 N N . TYR D 3 182 ? 16.627 90.842 -29.600 1.00 69.13 182 TYR D N 1
ATOM 5207 C CA . TYR D 3 182 ? 15.526 89.852 -29.482 1.00 69.02 182 TYR D CA 1
ATOM 5208 C C . TYR D 3 182 ? 15.529 89.308 -28.054 1.00 64.74 182 TYR D C 1
ATOM 5209 O O . TYR D 3 182 ? 16.627 89.167 -27.499 1.00 63.01 182 TYR D O 1
ATOM 5218 N N . TYR D 3 183 ? 14.354 89.020 -27.492 1.00 62.37 183 TYR D N 1
ATOM 5219 C CA . TYR D 3 183 ? 14.199 88.483 -26.114 1.00 61.77 183 TYR D CA 1
ATOM 5220 C C . TYR D 3 183 ? 13.174 87.346 -26.111 1.00 62.56 183 TYR D C 1
ATOM 5221 O O . TYR D 3 183 ? 12.223 87.374 -26.912 1.00 63.78 183 TYR D O 1
ATOM 5230 N N . ALA D 3 184 ? 13.386 86.366 -25.233 1.00 63.47 184 ALA D N 1
ATOM 5231 C CA . ALA D 3 184 ? 12.364 85.386 -24.804 1.00 65.37 184 ALA D CA 1
ATOM 5232 C C . ALA D 3 184 ? 11.294 86.134 -24.001 1.00 66.64 184 ALA D C 1
ATOM 5233 O O . ALA D 3 184 ? 11.650 87.121 -23.335 1.00 66.97 184 ALA D O 1
ATOM 5235 N N . ASP D 3 185 ? 10.038 85.683 -24.065 1.00 69.62 185 ASP D N 1
ATOM 5236 C CA . ASP D 3 185 ? 8.869 86.338 -23.412 1.00 72.06 185 ASP D CA 1
ATOM 5237 C C . ASP D 3 185 ? 9.069 86.399 -21.892 1.00 70.69 185 ASP D C 1
ATOM 5238 O O . ASP D 3 185 ? 8.625 87.395 -21.288 1.00 72.54 185 ASP D O 1
ATOM 5243 N N . SER D 3 186 ? 9.723 85.396 -21.300 1.00 68.54 186 SER D N 1
ATOM 5244 C CA . SER D 3 186 ? 9.912 85.282 -19.830 1.00 67.70 186 SER D CA 1
ATOM 5245 C C . SER D 3 186 ? 10.835 86.389 -19.303 1.00 66.62 186 SER D C 1
ATOM 5246 O O . SER D 3 186 ? 10.838 86.586 -18.078 1.00 67.60 186 SER D O 1
ATOM 5249 N N . VAL D 3 187 ? 11.584 87.092 -20.165 1.00 65.64 187 VAL D N 1
ATOM 5250 C CA . VAL D 3 187 ? 12.567 88.131 -19.721 1.00 65.61 187 VAL D CA 1
ATOM 5251 C C . VAL D 3 187 ? 12.343 89.479 -20.425 1.00 67.22 187 VAL D C 1
ATOM 5252 O O . VAL D 3 187 ? 13.080 90.420 -20.075 1.00 66.85 187 VAL D O 1
ATOM 5256 N N . LYS D 3 188 ? 11.371 89.603 -21.338 1.00 70.58 188 LYS D N 1
ATOM 5257 C CA . LYS D 3 188 ? 11.113 90.879 -22.066 1.00 74.95 188 LYS D CA 1
ATOM 5258 C C . LYS D 3 188 ? 10.676 91.945 -21.049 1.00 73.58 188 LYS D C 1
ATOM 5259 O O . LYS D 3 188 ? 9.785 91.649 -20.223 1.00 71.01 188 LYS D O 1
ATOM 5265 N N . GLY D 3 189 ? 11.315 93.122 -21.093 1.00 71.83 189 GLY D N 1
ATOM 5266 C CA . GLY D 3 189 ? 11.028 94.272 -20.213 1.00 70.87 189 GLY D CA 1
ATOM 5267 C C . GLY D 3 189 ? 11.859 94.259 -18.939 1.00 69.35 189 GLY D C 1
ATOM 5268 O O . GLY D 3 189 ? 11.897 95.299 -18.259 1.00 70.33 189 GLY D O 1
ATOM 5269 N N . ARG D 3 190 ? 12.486 93.125 -18.606 1.00 67.32 190 ARG D N 1
ATOM 5270 C CA . ARG D 3 190 ? 13.326 92.949 -17.389 1.00 65.11 190 ARG D CA 1
ATOM 5271 C C . ARG D 3 190 ? 14.808 92.898 -17.782 1.00 63.26 190 ARG D C 1
ATOM 5272 O O . ARG D 3 190 ? 15.631 93.476 -17.047 1.00 62.61 190 ARG D O 1
ATOM 5280 N N . PHE D 3 191 ? 15.135 92.210 -18.879 1.00 61.12 191 PHE D N 1
ATOM 5281 C CA . PHE D 3 191 ? 16.525 91.974 -19.350 1.00 60.00 191 PHE D CA 1
ATOM 5282 C C . PHE D 3 191 ? 16.821 92.909 -20.526 1.00 59.29 191 PHE D C 1
ATOM 5283 O O . PHE D 3 191 ? 15.927 93.118 -21.362 1.00 60.29 191 PHE D O 1
ATOM 5291 N N . THR D 3 192 ? 18.040 93.451 -20.579 1.00 58.38 192 THR D N 1
ATOM 5292 C CA . THR D 3 192 ? 18.555 94.270 -21.709 1.00 58.04 192 THR D CA 1
ATOM 5293 C C . THR D 3 192 ? 19.922 93.726 -22.134 1.00 56.78 192 THR D C 1
ATOM 5294 O O . THR D 3 192 ? 20.805 93.600 -21.262 1.00 55.23 192 THR D O 1
ATOM 5298 N N . ILE D 3 193 ? 20.072 93.412 -23.424 1.00 55.63 193 ILE D N 1
ATOM 5299 C CA . ILE D 3 193 ? 21.356 92.982 -24.051 1.00 55.23 193 ILE D CA 1
ATOM 5300 C C . ILE D 3 193 ? 21.968 94.193 -24.759 1.00 56.15 193 ILE D C 1
ATOM 5301 O O . ILE D 3 193 ? 21.203 94.986 -25.338 1.00 59.47 193 ILE D O 1
ATOM 5306 N N . SER D 3 194 ? 23.292 94.330 -24.697 1.00 54.77 194 SER D N 1
ATOM 5307 C CA . SER D 3 194 ? 24.062 95.388 -25.399 1.00 55.25 194 SER D CA 1
ATOM 5308 C C . SER D 3 194 ? 25.503 94.914 -25.624 1.00 54.62 194 SER D C 1
ATOM 5309 O O . SER D 3 194 ? 25.893 93.876 -25.060 1.00 54.55 194 SER D O 1
ATOM 5312 N N . ARG D 3 195 ? 26.261 95.658 -26.425 1.00 54.40 195 ARG D N 1
ATOM 5313 C CA . ARG D 3 195 ? 27.656 95.324 -26.796 1.00 54.53 195 ARG D CA 1
ATOM 5314 C C . ARG D 3 195 ? 28.491 96.604 -26.757 1.00 55.85 195 ARG D C 1
ATOM 5315 O O . ARG D 3 195 ? 27.970 97.656 -27.143 1.00 55.21 195 ARG D O 1
ATOM 5323 N N . ASP D 3 196 ? 29.729 96.503 -26.274 1.00 58.44 196 ASP D N 1
ATOM 5324 C CA . ASP D 3 196 ? 30.783 97.539 -26.420 1.00 59.06 196 ASP D CA 1
ATOM 5325 C C . ASP D 3 196 ? 31.930 96.916 -27.219 1.00 57.98 196 ASP D C 1
ATOM 5326 O O . ASP D 3 196 ? 32.741 96.189 -26.619 1.00 57.42 196 ASP D O 1
ATOM 5331 N N . ASN D 3 197 ? 31.973 97.185 -28.525 1.00 57.72 197 ASN D N 1
ATOM 5332 C CA . ASN D 3 197 ? 32.951 96.598 -29.476 1.00 57.24 197 ASN D CA 1
ATOM 5333 C C . ASN D 3 197 ? 34.377 97.000 -29.089 1.00 57.34 197 ASN D C 1
ATOM 5334 O O . ASN D 3 197 ? 35.294 96.191 -29.329 1.00 56.54 197 ASN D O 1
ATOM 5339 N N . SER D 3 198 ? 34.566 98.188 -28.507 1.00 58.23 198 SER D N 1
ATOM 5340 C CA . SER D 3 198 ? 35.901 98.702 -28.103 1.00 60.35 198 SER D CA 1
ATOM 5341 C C . SER D 3 198 ? 36.433 97.903 -26.904 1.00 59.71 198 SER D C 1
ATOM 5342 O O . SER D 3 198 ? 37.661 97.813 -26.752 1.00 60.22 198 SER D O 1
ATOM 5345 N N . LYS D 3 199 ? 35.546 97.325 -26.091 1.00 59.71 199 LYS D N 1
ATOM 5346 C CA . LYS D 3 199 ? 35.927 96.499 -24.912 1.00 60.62 199 LYS D CA 1
ATOM 5347 C C . LYS D 3 199 ? 35.805 95.009 -25.244 1.00 57.96 199 LYS D C 1
ATOM 5348 O O . LYS D 3 199 ? 36.117 94.198 -24.361 1.00 56.74 199 LYS D O 1
ATOM 5354 N N . ASN D 3 200 ? 35.382 94.668 -26.467 1.00 57.18 200 ASN D N 1
ATOM 5355 C CA . ASN D 3 200 ? 35.095 93.276 -26.914 1.00 56.29 200 ASN D CA 1
ATOM 5356 C C . ASN D 3 200 ? 34.128 92.607 -25.931 1.00 55.77 200 ASN D C 1
ATOM 5357 O O . ASN D 3 200 ? 34.334 91.413 -25.631 1.00 55.87 200 ASN D O 1
ATOM 5362 N N . THR D 3 201 ? 33.123 93.339 -25.447 1.00 54.94 201 THR D N 1
ATOM 5363 C CA . THR D 3 201 ? 32.261 92.900 -24.319 1.00 54.82 201 THR D CA 1
ATOM 5364 C C . THR D 3 201 ? 30.797 92.853 -24.751 1.00 53.15 201 THR D C 1
ATOM 5365 O O . THR D 3 201 ? 30.332 93.798 -25.418 1.00 51.18 201 THR D O 1
ATOM 5369 N N . LEU D 3 202 ? 30.128 91.760 -24.378 1.00 53.46 202 LEU D N 1
ATOM 5370 C CA . LEU D 3 202 ? 28.657 91.572 -24.433 1.00 53.91 202 LEU D CA 1
ATOM 5371 C C . LEU D 3 202 ? 28.110 91.723 -23.009 1.00 54.73 202 LEU D C 1
ATOM 5372 O O . LEU D 3 202 ? 28.740 91.186 -22.075 1.00 53.69 202 LEU D O 1
ATOM 5377 N N . TYR D 3 203 ? 26.997 92.444 -22.852 1.00 55.68 203 TYR D N 1
ATOM 5378 C CA . TYR D 3 203 ? 26.356 92.749 -21.546 1.00 55.96 203 TYR D CA 1
ATOM 5379 C C . TYR D 3 203 ? 24.943 92.162 -21.511 1.00 55.09 203 TYR D C 1
ATOM 5380 O O . TYR D 3 203 ? 24.266 92.139 -22.561 1.00 55.29 203 TYR D O 1
ATOM 5389 N N . LEU D 3 204 ? 24.521 91.715 -20.326 1.00 54.33 204 LEU D N 1
ATOM 5390 C CA . LEU D 3 204 ? 23.104 91.416 -19.986 1.00 53.91 204 LEU D CA 1
ATOM 5391 C C . LEU D 3 204 ? 22.777 92.134 -18.673 1.00 54.30 204 LEU D C 1
ATOM 5392 O O . LEU D 3 204 ? 23.333 91.752 -17.635 1.00 52.01 204 LEU D O 1
ATOM 5397 N N . GLN D 3 205 ? 21.968 93.190 -18.759 1.00 56.29 205 GLN D N 1
ATOM 5398 C CA . GLN D 3 205 ? 21.393 93.911 -17.602 1.00 58.12 205 GLN D CA 1
ATOM 5399 C C . GLN D 3 205 ? 20.122 93.166 -17.202 1.00 59.36 205 GLN D C 1
ATOM 5400 O O . GLN D 3 205 ? 19.217 93.070 -18.042 1.00 60.56 205 GLN D O 1
ATOM 5406 N N . MET D 3 206 ? 20.088 92.631 -15.983 1.00 60.74 206 MET D N 1
ATOM 5407 C CA . MET D 3 206 ? 18.966 91.816 -15.453 1.00 62.01 206 MET D CA 1
ATOM 5408 C C . MET D 3 206 ? 18.300 92.587 -14.311 1.00 61.65 206 MET D C 1
ATOM 5409 O O . MET D 3 206 ? 18.979 92.840 -13.303 1.00 61.70 206 MET D O 1
ATOM 5414 N N . ASN D 3 207 ? 17.026 92.951 -14.478 1.00 61.55 207 ASN D N 1
ATOM 5415 C CA . ASN D 3 207 ? 16.219 93.690 -13.472 1.00 62.36 207 ASN D CA 1
ATOM 5416 C C . ASN D 3 207 ? 15.049 92.814 -13.010 1.00 63.97 207 ASN D C 1
ATOM 5417 O O . ASN D 3 207 ? 14.656 91.898 -13.761 1.00 62.53 207 ASN D O 1
ATOM 5422 N N . SER D 3 208 ? 14.539 93.087 -11.803 1.00 66.56 208 SER D N 1
ATOM 5423 C CA . SER D 3 208 ? 13.359 92.424 -11.190 1.00 66.90 208 SER D CA 1
ATOM 5424 C C . SER D 3 208 ? 13.540 90.904 -11.246 1.00 65.79 208 SER D C 1
ATOM 5425 O O . SER D 3 208 ? 12.637 90.211 -11.753 1.00 65.74 208 SER D O 1
ATOM 5428 N N . LEU D 3 209 ? 14.683 90.416 -10.762 1.00 64.35 209 LEU D N 1
ATOM 5429 C CA . LEU D 3 209 ? 15.077 88.986 -10.844 1.00 63.98 209 LEU D CA 1
ATOM 5430 C C . LEU D 3 209 ? 14.152 88.155 -9.949 1.00 64.85 209 LEU D C 1
ATOM 5431 O O . LEU D 3 209 ? 13.840 88.608 -8.832 1.00 66.22 209 LEU D O 1
ATOM 5436 N N . ARG D 3 210 ? 13.714 86.998 -10.454 1.00 65.53 210 ARG D N 1
ATOM 5437 C CA . ARG D 3 210 ? 12.797 86.044 -9.776 1.00 66.91 210 ARG D CA 1
ATOM 5438 C C . ARG D 3 210 ? 13.565 84.743 -9.521 1.00 66.35 210 ARG D C 1
ATOM 5439 O O . ARG D 3 210 ? 14.608 84.542 -10.171 1.00 67.83 210 ARG D O 1
ATOM 5447 N N . ALA D 3 211 ? 13.060 83.887 -8.629 1.00 66.70 211 ALA D N 1
ATOM 5448 C CA . ALA D 3 211 ? 13.652 82.571 -8.284 1.00 65.79 211 ALA D CA 1
ATOM 5449 C C . ALA D 3 211 ? 13.872 81.743 -9.558 1.00 63.87 211 ALA D C 1
ATOM 5450 O O . ALA D 3 211 ? 14.886 81.021 -9.625 1.00 62.24 211 ALA D O 1
ATOM 5452 N N . GLU D 3 212 ? 12.967 81.863 -10.535 1.00 64.77 212 GLU D N 1
ATOM 5453 C CA . GLU D 3 212 ? 12.978 81.064 -11.797 1.00 66.12 212 GLU D CA 1
ATOM 5454 C C . GLU D 3 212 ? 14.060 81.574 -12.768 1.00 63.56 212 GLU D C 1
ATOM 5455 O O . GLU D 3 212 ? 14.288 80.890 -13.779 1.00 64.14 212 GLU D O 1
ATOM 5461 N N . ASP D 3 213 ? 14.716 82.704 -12.478 1.00 60.94 213 ASP D N 1
ATOM 5462 C CA . ASP D 3 213 ? 15.865 83.234 -13.270 1.00 58.80 213 ASP D CA 1
ATOM 5463 C C . ASP D 3 213 ? 17.189 82.608 -12.793 1.00 56.70 213 ASP D C 1
ATOM 5464 O O . ASP D 3 213 ? 18.238 82.982 -13.339 1.00 54.63 213 ASP D O 1
ATOM 5469 N N . THR D 3 214 ? 17.153 81.710 -11.803 1.00 55.53 214 THR D N 1
ATOM 5470 C CA . THR D 3 214 ? 18.343 80.978 -11.289 1.00 54.16 214 THR D CA 1
ATOM 5471 C C . THR D 3 214 ? 18.835 80.016 -12.375 1.00 52.94 214 THR D C 1
ATOM 5472 O O . THR D 3 214 ? 18.037 79.171 -12.813 1.00 53.51 214 THR D O 1
ATOM 5476 N N . ALA D 3 215 ? 20.098 80.141 -12.783 1.00 52.09 215 ALA D N 1
ATOM 5477 C CA . ALA D 3 215 ? 20.698 79.369 -13.895 1.00 51.85 215 ALA D CA 1
ATOM 5478 C C . ALA D 3 215 ? 22.171 79.738 -14.069 1.00 51.16 215 ALA D C 1
ATOM 5479 O O . ALA D 3 215 ? 22.566 80.838 -13.633 1.00 51.40 215 ALA D O 1
ATOM 5481 N N . VAL D 3 216 ? 22.940 78.839 -14.689 1.00 50.55 216 VAL D N 1
ATOM 5482 C CA . VAL D 3 216 ? 24.242 79.161 -15.340 1.00 50.09 216 VAL D CA 1
ATOM 5483 C C . VAL D 3 216 ? 23.897 79.936 -16.614 1.00 49.78 216 VAL D C 1
ATOM 5484 O O . VAL D 3 216 ? 23.118 79.414 -17.417 1.00 49.53 216 VAL D O 1
ATOM 5488 N N . TYR D 3 217 ? 24.419 81.156 -16.752 1.00 49.57 217 TYR D N 1
ATOM 5489 C CA . TYR D 3 217 ? 24.224 82.027 -17.935 1.00 48.85 217 TYR D CA 1
ATOM 5490 C C . TYR D 3 217 ? 25.456 81.899 -18.826 1.00 49.33 217 TYR D C 1
ATOM 5491 O O . TYR D 3 217 ? 26.573 82.213 -18.361 1.00 50.24 217 TYR D O 1
ATOM 5500 N N . TYR D 3 218 ? 25.241 81.415 -20.052 1.00 49.79 218 TYR D N 1
ATOM 5501 C CA . TYR D 3 218 ? 26.276 81.221 -21.096 1.00 50.33 218 TYR D CA 1
ATOM 5502 C C . TYR D 3 218 ? 26.205 82.363 -22.110 1.00 51.23 218 TYR D C 1
ATOM 5503 O O . TYR D 3 218 ? 25.116 82.736 -22.562 1.00 50.97 218 TYR D O 1
ATOM 5512 N N . CYS D 3 219 ? 27.377 82.883 -22.443 1.00 53.42 219 CYS D N 1
ATOM 5513 C CA . CYS D 3 219 ? 27.674 83.767 -23.594 1.00 55.65 219 CYS D CA 1
ATOM 5514 C C . CYS D 3 219 ? 27.928 82.882 -24.826 1.00 54.23 219 CYS D C 1
ATOM 5515 O O . CYS D 3 219 ? 28.679 81.896 -24.690 1.00 51.72 219 CYS D O 1
ATOM 5518 N N . ALA D 3 220 ? 27.317 83.188 -25.974 1.00 53.27 220 ALA D N 1
ATOM 5519 C CA . ALA D 3 220 ? 27.494 82.417 -27.229 1.00 53.50 220 ALA D CA 1
ATOM 5520 C C . ALA D 3 220 ? 27.633 83.348 -28.438 1.00 53.58 220 ALA D C 1
ATOM 5521 O O . ALA D 3 220 ? 26.812 84.265 -28.598 1.00 55.51 220 ALA D O 1
ATOM 5523 N N . LYS D 3 221 ? 28.647 83.108 -29.263 1.00 54.49 221 LYS D N 1
ATOM 5524 C CA . LYS D 3 221 ? 28.811 83.735 -30.601 1.00 56.42 221 LYS D CA 1
ATOM 5525 C C . LYS D 3 221 ? 27.926 82.980 -31.598 1.00 56.07 221 LYS D C 1
ATOM 5526 O O . LYS D 3 221 ? 27.875 81.740 -31.510 1.00 57.11 221 LYS D O 1
ATOM 5532 N N . ARG D 3 222 ? 27.260 83.691 -32.509 1.00 55.09 222 ARG D N 1
ATOM 5533 C CA . ARG D 3 222 ? 26.517 83.063 -33.633 1.00 55.26 222 ARG D CA 1
ATOM 5534 C C . ARG D 3 222 ? 27.467 82.886 -34.821 1.00 54.50 222 ARG D C 1
ATOM 5535 O O . ARG D 3 222 ? 28.228 83.825 -35.114 1.00 54.12 222 ARG D O 1
ATOM 5543 N N . GLY D 3 223 ? 27.420 81.718 -35.470 1.00 55.48 223 GLY D N 1
ATOM 5544 C CA . GLY D 3 223 ? 28.187 81.408 -36.695 1.00 56.77 223 GLY D CA 1
ATOM 5545 C C . GLY D 3 223 ? 27.834 82.347 -37.840 1.00 57.29 223 GLY D C 1
ATOM 5546 O O . GLY D 3 223 ? 28.708 82.609 -38.688 1.00 58.53 223 GLY D O 1
ATOM 5547 N N . ALA D 3 224 ? 26.594 82.835 -37.865 1.00 56.56 224 ALA D N 1
ATOM 5548 C CA . ALA D 3 224 ? 26.102 83.882 -38.788 1.00 57.11 224 ALA D CA 1
ATOM 5549 C C . ALA D 3 224 ? 24.976 84.650 -38.093 1.00 57.23 224 ALA D C 1
ATOM 5550 O O . ALA D 3 224 ? 24.478 84.155 -37.059 1.00 57.50 224 ALA D O 1
ATOM 5552 N N . ALA D 3 225 ? 24.587 85.802 -38.643 1.00 57.51 225 ALA D N 1
ATOM 5553 C CA . ALA D 3 225 ? 23.465 86.632 -38.145 1.00 59.09 225 ALA D CA 1
ATOM 5554 C C . ALA D 3 225 ? 22.238 85.744 -37.902 1.00 59.05 225 ALA D C 1
ATOM 5555 O O . ALA D 3 225 ? 21.551 85.961 -36.891 1.00 58.30 225 ALA D O 1
ATOM 5557 N N . VAL D 3 226 ? 22.011 84.757 -38.778 1.00 59.41 226 VAL D N 1
ATOM 5558 C CA . VAL D 3 226 ? 20.823 83.853 -38.761 1.00 60.50 226 VAL D CA 1
ATOM 5559 C C . VAL D 3 226 ? 21.257 82.423 -38.411 1.00 59.67 226 VAL D C 1
ATOM 5560 O O . VAL D 3 226 ? 20.438 81.504 -38.596 1.00 61.14 226 VAL D O 1
ATOM 5564 N N . GLY D 3 227 ? 22.471 82.236 -37.890 1.00 58.48 227 GLY D N 1
ATOM 5565 C CA . GLY D 3 227 ? 23.113 80.911 -37.772 1.00 57.85 227 GLY D CA 1
ATOM 5566 C C . GLY D 3 227 ? 23.026 80.311 -36.375 1.00 56.49 227 GLY D C 1
ATOM 5567 O O . GLY D 3 227 ? 22.383 80.914 -35.491 1.00 54.56 227 GLY D O 1
ATOM 5568 N N . SER D 3 228 ? 23.663 79.148 -36.204 1.00 55.95 228 SER D N 1
ATOM 5569 C CA . SER D 3 228 ? 23.789 78.378 -34.939 1.00 55.79 228 SER D CA 1
ATOM 5570 C C . SER D 3 228 ? 24.674 79.135 -33.943 1.00 54.84 228 SER D C 1
ATOM 5571 O O . SER D 3 228 ? 25.224 80.178 -34.318 1.00 54.89 228 SER D O 1
ATOM 5574 N N . PHE D 3 229 ? 24.831 78.589 -32.735 1.00 54.18 229 PHE D N 1
ATOM 5575 C CA . PHE D 3 229 ? 25.809 79.045 -31.711 1.00 54.92 229 PHE D CA 1
ATOM 5576 C C . PHE D 3 229 ? 27.097 78.231 -31.871 1.00 55.38 229 PHE D C 1
ATOM 5577 O O . PHE D 3 229 ? 27.091 77.062 -31.497 1.00 56.13 229 PHE D O 1
ATOM 5585 N N . ASP D 3 230 ? 28.162 78.814 -32.430 1.00 55.82 230 ASP D N 1
ATOM 5586 C CA . ASP D 3 230 ? 29.379 78.045 -32.812 1.00 57.50 230 ASP D CA 1
ATOM 5587 C C . ASP D 3 230 ? 30.418 78.059 -31.680 1.00 55.89 230 ASP D C 1
ATOM 5588 O O . ASP D 3 230 ? 31.195 77.099 -31.608 1.00 56.92 230 ASP D O 1
ATOM 5593 N N . TYR D 3 231 ? 30.434 79.072 -30.811 1.00 54.64 231 TYR D N 1
ATOM 5594 C CA . TYR D 3 231 ? 31.353 79.126 -29.641 1.00 54.97 231 TYR D CA 1
ATOM 5595 C C . TYR D 3 231 ? 30.578 79.563 -28.401 1.00 52.33 231 TYR D C 1
ATOM 5596 O O . TYR D 3 231 ? 29.753 80.474 -28.511 1.00 52.64 231 TYR D O 1
ATOM 5605 N N . TRP D 3 232 ? 30.843 78.905 -27.271 1.00 51.79 232 TRP D N 1
ATOM 5606 C CA . TRP D 3 232 ? 30.200 79.154 -25.955 1.00 51.63 232 TRP D CA 1
ATOM 5607 C C . TRP D 3 232 ? 31.281 79.479 -24.929 1.00 51.46 232 TRP D C 1
ATOM 5608 O O . TRP D 3 232 ? 32.362 78.901 -25.037 1.00 50.79 232 TRP D O 1
ATOM 5619 N N . GLY D 3 233 ? 30.979 80.350 -23.964 1.00 53.84 233 GLY D N 1
ATOM 5620 C CA . GLY D 3 233 ? 31.828 80.583 -22.779 1.00 55.17 233 GLY D CA 1
ATOM 5621 C C . GLY D 3 233 ? 31.577 79.520 -21.731 1.00 56.16 233 GLY D C 1
ATOM 5622 O O . GLY D 3 233 ? 30.667 78.719 -21.951 1.00 57.13 233 GLY D O 1
ATOM 5623 N N . GLN D 3 234 ? 32.340 79.517 -20.633 1.00 60.10 234 GLN D N 1
ATOM 5624 C CA . GLN D 3 234 ? 32.255 78.475 -19.570 1.00 62.69 234 GLN D CA 1
ATOM 5625 C C . GLN D 3 234 ? 31.027 78.728 -18.687 1.00 59.50 234 GLN D C 1
ATOM 5626 O O . GLN D 3 234 ? 30.544 77.762 -18.081 1.00 60.01 234 GLN D O 1
ATOM 5632 N N . GLY D 3 235 ? 30.540 79.970 -18.635 1.00 56.92 235 GLY D N 1
ATOM 5633 C CA . GLY D 3 235 ? 29.277 80.349 -17.967 1.00 54.96 235 GLY D CA 1
ATOM 5634 C C . GLY D 3 235 ? 29.505 80.987 -16.604 1.00 53.63 235 GLY D C 1
ATOM 5635 O O . GLY D 3 235 ? 30.619 80.873 -16.060 1.00 53.22 235 GLY D O 1
ATOM 5636 N N . THR D 3 236 ? 28.474 81.633 -16.056 1.00 52.60 236 THR D N 1
ATOM 5637 C CA . THR D 3 236 ? 28.494 82.279 -14.717 1.00 52.20 236 THR D CA 1
ATOM 5638 C C . THR D 3 236 ? 27.156 81.985 -14.029 1.00 51.05 236 THR D C 1
ATOM 5639 O O . THR D 3 236 ? 26.105 82.158 -14.683 1.00 49.63 236 THR D O 1
ATOM 5643 N N . LEU D 3 237 ? 27.202 81.512 -12.779 1.00 51.10 237 LEU D N 1
ATOM 5644 C CA . LEU D 3 237 ? 26.013 81.041 -12.018 1.00 51.02 237 LEU D CA 1
ATOM 5645 C C . LEU D 3 237 ? 25.350 82.239 -11.340 1.00 51.91 237 LEU D C 1
ATOM 5646 O O . LEU D 3 237 ? 26.060 83.012 -10.679 1.00 50.49 237 LEU D O 1
ATOM 5651 N N . VAL D 3 238 ? 24.038 82.382 -11.540 1.00 54.25 238 VAL D N 1
ATOM 5652 C CA . VAL D 3 238 ? 23.157 83.389 -10.879 1.00 55.51 238 VAL D CA 1
ATOM 5653 C C . VAL D 3 238 ? 22.109 82.628 -10.062 1.00 56.01 238 VAL D C 1
ATOM 5654 O O . VAL D 3 238 ? 21.410 81.792 -10.656 1.00 53.86 238 VAL D O 1
ATOM 5658 N N . THR D 3 239 ? 22.036 82.885 -8.749 1.00 58.12 239 THR D N 1
ATOM 5659 C CA . THR D 3 239 ? 20.994 82.337 -7.839 1.00 60.00 239 THR D CA 1
ATOM 5660 C C . THR D 3 239 ? 20.152 83.490 -7.288 1.00 60.85 239 THR D C 1
ATOM 5661 O O . THR D 3 239 ? 20.723 84.542 -6.990 1.00 61.04 239 THR D O 1
ATOM 5665 N N . VAL D 3 240 ? 18.839 83.280 -7.170 1.00 63.84 240 VAL D N 1
ATOM 5666 C CA . VAL D 3 240 ? 17.858 84.282 -6.662 1.00 66.54 240 VAL D CA 1
ATOM 5667 C C . VAL D 3 240 ? 17.052 83.650 -5.520 1.00 70.33 240 VAL D C 1
ATOM 5668 O O . VAL D 3 240 ? 16.494 82.563 -5.744 1.00 66.95 240 VAL D O 1
ATOM 5672 N N . SER D 3 241 ? 17.043 84.310 -4.349 1.00 77.81 241 SER D N 1
ATOM 5673 C CA . SER D 3 241 ? 16.127 84.106 -3.187 1.00 83.75 241 SER D CA 1
ATOM 5674 C C . SER D 3 241 ? 16.847 84.494 -1.887 1.00 86.05 241 SER D C 1
ATOM 5675 O O . SER D 3 241 ? 17.917 85.117 -1.903 1.00 87.55 241 SER D O 1
ATOM 5678 N N . ILE E 1 2 ? -7.096 58.687 -69.468 1.00 106.58 2 ILE A N 1
ATOM 5679 C CA . ILE E 1 2 ? -7.670 58.509 -70.838 1.00 107.17 2 ILE A CA 1
ATOM 5680 C C . ILE E 1 2 ? -6.776 59.249 -71.843 1.00 105.04 2 ILE A C 1
ATOM 5681 O O . ILE E 1 2 ? -6.777 60.499 -71.822 1.00 106.90 2 ILE A O 1
ATOM 5686 N N . ALA E 1 3 ? -6.035 58.509 -72.677 1.00 100.01 3 ALA A N 1
ATOM 5687 C CA . ALA E 1 3 ? -5.107 59.060 -73.696 1.00 96.42 3 ALA A CA 1
ATOM 5688 C C . ALA E 1 3 ? -5.186 58.283 -75.022 1.00 91.17 3 ALA A C 1
ATOM 5689 O O . ALA E 1 3 ? -4.368 58.600 -75.914 1.00 91.05 3 ALA A O 1
ATOM 5691 N N . LEU E 1 4 ? -6.116 57.324 -75.164 1.00 82.24 4 LEU A N 1
ATOM 5692 C CA . LEU E 1 4 ? -6.321 56.536 -76.416 1.00 76.91 4 LEU A CA 1
ATOM 5693 C C . LEU E 1 4 ? -7.708 56.845 -76.986 1.00 73.24 4 LEU A C 1
ATOM 5694 O O . LEU E 1 4 ? -8.642 57.020 -76.189 1.00 71.39 4 LEU A O 1
ATOM 5699 N N . THR E 1 5 ? -7.831 56.889 -78.312 1.00 72.34 5 THR A N 1
ATOM 5700 C CA . THR E 1 5 ? -9.074 57.281 -79.028 1.00 71.80 5 THR A CA 1
ATOM 5701 C C . THR E 1 5 ? -9.793 56.028 -79.533 1.00 69.35 5 THR A C 1
ATOM 5702 O O . THR E 1 5 ? -9.153 55.215 -80.230 1.00 71.00 5 THR A O 1
ATOM 5706 N N . GLN E 1 6 ? -11.068 55.893 -79.168 1.00 66.68 6 GLN A N 1
ATOM 5707 C CA . GLN E 1 6 ? -12.011 54.872 -79.685 1.00 65.36 6 GLN A CA 1
ATOM 5708 C C . GLN E 1 6 ? -13.237 55.597 -80.227 1.00 64.52 6 GLN A C 1
ATOM 5709 O O . GLN E 1 6 ? -13.523 56.724 -79.826 1.00 62.55 6 GLN A O 1
ATOM 5715 N N . PRO E 1 7 ? -14.008 54.979 -81.147 1.00 65.26 7 PRO A N 1
ATOM 5716 C CA . PRO E 1 7 ? -15.317 55.520 -81.508 1.00 65.60 7 PRO A CA 1
ATOM 5717 C C . PRO E 1 7 ? -16.241 55.419 -80.282 1.00 65.66 7 PRO A C 1
ATOM 5718 O O . PRO E 1 7 ? -16.062 54.502 -79.488 1.00 64.03 7 PRO A O 1
ATOM 5722 N N . ALA E 1 8 ? -17.166 56.374 -80.133 1.00 65.07 8 ALA A N 1
ATOM 5723 C CA . ALA E 1 8 ? -18.180 56.422 -79.052 1.00 63.59 8 ALA A CA 1
ATOM 5724 C C . ALA E 1 8 ? -19.060 55.168 -79.108 1.00 62.12 8 ALA A C 1
ATOM 5725 O O . ALA E 1 8 ? -19.317 54.575 -78.049 1.00 60.28 8 ALA A O 1
ATOM 5727 N N . SER E 1 9 ? -19.514 54.785 -80.302 1.00 63.21 9 SER A N 1
ATOM 5728 C CA . SER E 1 9 ? -20.524 53.711 -80.481 1.00 64.06 9 SER A CA 1
ATOM 5729 C C . SER E 1 9 ? -20.200 52.832 -81.693 1.00 64.48 9 SER A C 1
ATOM 5730 O O . SER E 1 9 ? -19.491 53.289 -82.614 1.00 65.13 9 SER A O 1
ATOM 5733 N N . VAL E 1 10 ? -20.705 51.600 -81.646 1.00 63.67 10 VAL A N 1
ATOM 5734 C CA . VAL E 1 10 ? -20.628 50.583 -82.730 1.00 64.78 10 VAL A CA 1
ATOM 5735 C C . VAL E 1 10 ? -21.885 49.717 -82.608 1.00 63.83 10 VAL A C 1
ATOM 5736 O O . VAL E 1 10 ? -22.290 49.421 -81.473 1.00 60.48 10 VAL A O 1
ATOM 5740 N N . SER E 1 11 ? -22.489 49.347 -83.736 1.00 65.49 11 SER A N 1
ATOM 5741 C CA . SER E 1 11 ? -23.749 48.565 -83.788 1.00 66.79 11 SER A CA 1
ATOM 5742 C C . SER E 1 11 ? -23.593 47.402 -84.773 1.00 69.40 11 SER A C 1
ATOM 5743 O O . SER E 1 11 ? -22.803 47.527 -85.730 1.00 72.89 11 SER A O 1
ATOM 5746 N N . GLY E 1 12 ? -24.324 46.314 -84.530 1.00 69.58 12 GLY A N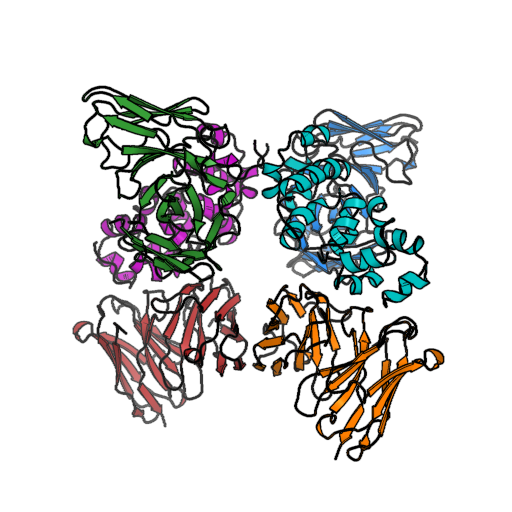 1
ATOM 5747 C CA . GLY E 1 12 ? -24.359 45.129 -85.404 1.00 70.71 12 GLY A CA 1
ATOM 5748 C C . GLY E 1 12 ? -25.509 44.216 -85.033 1.00 71.34 12 GLY A C 1
ATOM 5749 O O . GLY E 1 12 ? -25.933 44.260 -83.858 1.00 68.96 12 GLY A O 1
ATOM 5750 N N . SER E 1 13 ? -26.000 43.435 -85.999 1.00 73.07 13 SER A N 1
ATOM 5751 C CA . SER E 1 13 ? -27.094 42.445 -85.821 1.00 74.89 13 SER A CA 1
ATOM 5752 C C . SER E 1 13 ? -26.498 41.119 -85.356 1.00 74.51 13 SER A C 1
ATOM 5753 O O . SER E 1 13 ? -25.325 40.852 -85.605 1.00 73.51 13 SER A O 1
ATOM 5756 N N . PRO E 1 14 ? -27.272 40.251 -84.662 1.00 75.74 14 PRO A N 1
ATOM 5757 C CA . PRO E 1 14 ? -26.753 38.964 -84.199 1.00 76.49 14 PRO A CA 1
ATOM 5758 C C . PRO E 1 14 ? -26.198 38.127 -85.363 1.00 78.72 14 PRO A C 1
ATOM 5759 O O . PRO E 1 14 ? -26.845 38.068 -86.396 1.00 81.16 14 PRO A O 1
ATOM 5763 N N . GLY E 1 15 ? -25.020 37.522 -85.178 1.00 79.18 15 GLY A N 1
ATOM 5764 C CA . GLY E 1 15 ? -24.340 36.694 -86.194 1.00 79.84 15 GLY A CA 1
ATOM 5765 C C . GLY E 1 15 ? -23.274 37.467 -86.960 1.00 80.09 15 GLY A C 1
ATOM 5766 O O . GLY E 1 15 ? -22.333 36.821 -87.455 1.00 81.34 15 GLY A O 1
ATOM 5767 N N . GLN E 1 16 ? -23.404 38.796 -87.059 1.00 79.03 16 GLN A N 1
ATOM 5768 C CA . GLN E 1 16 ? -22.466 39.677 -87.810 1.00 78.44 16 GLN A CA 1
ATOM 5769 C C . GLN E 1 16 ? -21.143 39.822 -87.049 1.00 75.83 16 GLN A C 1
ATOM 5770 O O . GLN E 1 16 ? -21.092 39.453 -85.863 1.00 75.74 16 GLN A O 1
ATOM 5776 N N . SER E 1 17 ? -20.128 40.370 -87.723 1.00 75.89 17 SER A N 1
ATOM 5777 C CA . SER E 1 17 ? -18.827 40.796 -87.143 1.00 76.43 17 SER A CA 1
ATOM 5778 C C . SER E 1 17 ? -18.808 42.322 -87.003 1.00 76.19 17 SER A C 1
ATOM 5779 O O . SER E 1 17 ? -19.268 43.009 -87.933 1.00 78.04 17 SER A O 1
ATOM 5782 N N . ILE E 1 18 ? -18.289 42.820 -85.880 1.00 75.37 18 ILE A N 1
ATOM 5783 C CA . ILE E 1 18 ? -18.001 44.268 -85.667 1.00 75.54 18 ILE A CA 1
ATOM 5784 C C . ILE E 1 18 ? -16.531 44.405 -85.268 1.00 74.03 18 ILE A C 1
ATOM 5785 O O . ILE E 1 18 ? -15.961 43.433 -84.738 1.00 72.84 18 ILE A O 1
ATOM 5790 N N . THR E 1 19 ? -15.951 45.574 -85.537 1.00 74.10 19 THR A N 1
ATOM 5791 C CA . THR E 1 19 ? -14.549 45.929 -85.210 1.00 74.34 19 THR A CA 1
ATOM 5792 C C . THR E 1 19 ? -14.544 47.249 -84.435 1.00 72.45 19 THR A C 1
ATOM 5793 O O . THR E 1 19 ? -15.103 48.241 -84.944 1.00 71.10 19 THR A O 1
ATOM 5797 N N . ILE E 1 20 ? -13.951 47.239 -83.238 1.00 71.45 20 ILE A N 1
ATOM 5798 C CA . ILE E 1 20 ? -13.661 48.466 -82.442 1.00 71.69 20 ILE A CA 1
ATOM 5799 C C . ILE E 1 20 ? -12.166 48.763 -82.597 1.00 72.11 20 ILE A C 1
ATOM 5800 O O . ILE E 1 20 ? -11.357 47.883 -82.270 1.00 70.68 20 ILE A O 1
ATOM 5805 N N . SER E 1 21 ? -11.836 49.947 -83.117 1.00 74.67 21 SER A N 1
ATOM 5806 C CA . SER E 1 21 ? -10.450 50.449 -83.310 1.00 76.75 21 SER A CA 1
ATOM 5807 C C . SER E 1 21 ? -10.031 51.266 -82.085 1.00 76.70 21 SER A C 1
ATOM 5808 O O . SER E 1 21 ? -10.916 51.862 -81.422 1.00 77.55 21 SER A O 1
ATOM 5811 N N . CYS E 1 22 ? -8.728 51.289 -81.806 1.00 78.19 22 CYS A N 1
ATOM 5812 C CA . CYS E 1 22 ? -8.101 52.005 -80.666 1.00 78.89 22 CYS A CA 1
ATOM 5813 C C . CYS E 1 22 ? -6.786 52.624 -81.150 1.00 79.48 22 CYS A C 1
ATOM 5814 O O . CYS E 1 22 ? -5.894 51.859 -81.547 1.00 80.36 22 CYS A O 1
ATOM 5817 N N . THR E 1 23 ? -6.689 53.955 -81.144 1.00 79.42 23 THR A N 1
ATOM 5818 C CA . THR E 1 23 ? -5.531 54.712 -81.684 1.00 80.55 23 THR A CA 1
ATOM 5819 C C . THR E 1 23 ? -4.799 55.423 -80.543 1.00 79.65 23 THR A C 1
ATOM 5820 O O . THR E 1 23 ? -5.457 56.136 -79.766 1.00 79.02 23 THR A O 1
ATOM 5824 N N . GLY E 1 24 ? -3.483 55.218 -80.459 1.00 80.08 24 GLY A N 1
ATOM 5825 C CA . GLY E 1 24 ? -2.583 55.888 -79.503 1.00 80.37 24 GLY A CA 1
ATOM 5826 C C . GLY E 1 24 ? -1.346 56.411 -80.207 1.00 82.11 24 GLY A C 1
ATOM 5827 O O . GLY E 1 24 ? -1.476 56.879 -81.353 1.00 81.48 24 GLY A O 1
ATOM 5828 N N . THR E 1 25 ? -0.183 56.305 -79.560 1.00 83.95 25 THR A N 1
ATOM 5829 C CA . THR E 1 25 ? 1.127 56.791 -80.069 1.00 84.99 25 THR A CA 1
ATOM 5830 C C . THR E 1 25 ? 2.161 55.663 -79.978 1.00 85.18 25 THR A C 1
ATOM 5831 O O . THR E 1 25 ? 1.816 54.572 -79.477 1.00 83.83 25 THR A O 1
ATOM 5835 N N . SER E 1 26 ? 3.384 55.927 -80.443 1.00 87.21 26 SER A N 1
ATOM 5836 C CA . SER E 1 26 ? 4.518 54.966 -80.448 1.00 87.89 26 SER A CA 1
ATOM 5837 C C . SER E 1 26 ? 4.944 54.647 -79.012 1.00 85.99 26 SER A C 1
ATOM 5838 O O . SER E 1 26 ? 5.624 53.623 -78.831 1.00 86.78 26 SER A O 1
ATOM 5841 N N . SER E 1 27 ? 4.557 55.484 -78.040 1.00 85.95 27 SER A N 1
ATOM 5842 C CA . SER E 1 27 ? 4.900 55.335 -76.599 1.00 86.66 27 SER A CA 1
ATOM 5843 C C . SER E 1 27 ? 3.721 54.768 -75.783 1.00 83.84 27 SER A C 1
ATOM 5844 O O . SER E 1 27 ? 3.809 54.797 -74.538 1.00 81.03 27 SER A O 1
ATOM 5847 N N . ASP E 1 28 ? 2.676 54.241 -76.435 1.00 83.23 28 ASP A N 1
ATOM 5848 C CA . ASP E 1 28 ? 1.688 53.324 -75.794 1.00 84.09 28 ASP A CA 1
ATOM 5849 C C . ASP E 1 28 ? 1.415 52.137 -76.731 1.00 83.70 28 ASP A C 1
ATOM 5850 O O . ASP E 1 28 ? 2.156 51.138 -76.622 1.00 84.02 28 ASP A O 1
ATOM 5855 N N . ILE E 1 29 ? 0.404 52.229 -77.602 1.00 82.59 29 ILE A N 1
ATOM 5856 C CA . ILE E 1 29 ? -0.055 51.108 -78.481 1.00 83.70 29 ILE A CA 1
ATOM 5857 C C . ILE E 1 29 ? 1.126 50.596 -79.320 1.00 84.45 29 ILE A C 1
ATOM 5858 O O . ILE E 1 29 ? 1.206 49.368 -79.523 1.00 85.99 29 ILE A O 1
ATOM 5863 N N . GLY E 1 30 ? 2.004 51.494 -79.782 1.00 84.04 30 GLY A N 1
ATOM 5864 C CA . GLY E 1 30 ? 3.168 51.172 -80.635 1.00 84.49 30 GLY A CA 1
ATOM 5865 C C . GLY E 1 30 ? 4.128 50.177 -79.999 1.00 82.31 30 GLY A C 1
ATOM 5866 O O . GLY E 1 30 ? 4.768 49.427 -80.754 1.00 82.87 30 GLY A O 1
ATOM 5867 N N . GLY E 1 31 ? 4.240 50.173 -78.666 1.00 79.76 31 GLY A N 1
ATOM 5868 C CA . GLY E 1 31 ? 5.155 49.291 -77.914 1.00 78.83 31 GLY A CA 1
ATOM 5869 C C . GLY E 1 31 ? 4.791 47.823 -78.068 1.00 77.64 31 GLY A C 1
ATOM 5870 O O . GLY E 1 31 ? 3.611 47.531 -78.331 1.00 80.34 31 GLY A O 1
ATOM 5871 N N . TYR E 1 32 ? 5.768 46.929 -77.889 1.00 75.52 32 TYR A N 1
ATOM 5872 C CA . TYR E 1 32 ? 5.627 45.456 -78.040 1.00 74.01 32 TYR A CA 1
ATOM 5873 C C . TYR E 1 32 ? 4.401 44.957 -77.260 1.00 72.94 32 TYR A C 1
ATOM 5874 O O . TYR E 1 32 ? 4.367 45.113 -76.018 1.00 70.86 32 TYR A O 1
ATOM 5883 N N . ASN E 1 33 ? 3.431 44.384 -77.984 1.00 73.32 33 ASN A N 1
ATOM 5884 C CA . ASN E 1 33 ? 2.245 43.659 -77.446 1.00 73.44 33 ASN A CA 1
ATOM 5885 C C . ASN E 1 33 ? 1.432 44.550 -76.494 1.00 71.53 33 ASN A C 1
ATOM 5886 O O . ASN E 1 33 ? 0.651 43.998 -75.692 1.00 69.46 33 ASN A O 1
ATOM 5891 N N . SER E 1 34 ? 1.576 45.873 -76.587 1.00 71.08 34 SER A N 1
ATOM 5892 C CA . SER E 1 34 ? 1.122 46.825 -75.540 1.00 70.49 34 SER A CA 1
ATOM 5893 C C . SER E 1 34 ? -0.333 47.257 -75.786 1.00 67.26 34 SER A C 1
ATOM 5894 O O . SER E 1 34 ? -0.595 48.475 -75.845 1.00 66.51 34 SER A O 1
ATOM 5897 N N . VAL E 1 35 ? -1.254 46.295 -75.889 1.00 64.04 35 VAL A N 1
ATOM 5898 C CA . VAL E 1 35 ? -2.719 46.570 -75.917 1.00 64.70 35 VAL A CA 1
ATOM 5899 C C . VAL E 1 35 ? -3.471 45.408 -75.262 1.00 63.07 35 VAL A C 1
ATOM 5900 O O . VAL E 1 35 ? -3.164 44.242 -75.572 1.00 65.01 35 VAL A O 1
ATOM 5904 N N . SER E 1 36 ? -4.417 45.740 -74.385 1.00 60.84 36 SER A N 1
ATOM 5905 C CA . SER E 1 36 ? -5.408 44.809 -73.795 1.00 61.49 36 SER A CA 1
ATOM 5906 C C . SER E 1 36 ? -6.811 45.410 -73.952 1.00 60.16 36 SER A C 1
ATOM 5907 O O . SER E 1 36 ? -6.909 46.626 -74.240 1.00 59.00 36 SER A O 1
ATOM 5910 N N . TRP E 1 37 ? -7.849 44.588 -73.796 1.00 58.40 37 TRP A N 1
ATOM 5911 C CA . TRP E 1 37 ? -9.270 44.982 -73.987 1.00 58.81 37 TRP A CA 1
ATOM 5912 C C . TRP E 1 37 ? -10.097 44.537 -72.782 1.00 59.00 37 TRP A C 1
ATOM 5913 O O . TRP E 1 37 ? -9.980 43.362 -72.377 1.00 59.33 37 TRP A O 1
ATOM 5924 N N . TYR E 1 38 ? -10.917 45.443 -72.250 1.00 59.88 38 TYR A N 1
ATOM 5925 C CA . TYR E 1 38 ? -11.817 45.191 -71.097 1.00 59.80 38 TYR A CA 1
ATOM 5926 C C . TYR E 1 38 ? -13.271 45.394 -71.537 1.00 60.46 38 TYR A C 1
ATOM 5927 O O . TYR E 1 38 ? -13.572 46.391 -72.224 1.00 58.41 38 TYR A O 1
ATOM 5936 N N . GLN E 1 39 ? -14.124 44.436 -71.162 1.00 60.65 39 GLN A N 1
ATOM 5937 C CA . GLN E 1 39 ? -15.598 44.473 -71.325 1.00 58.70 39 GLN A CA 1
ATOM 5938 C C . GLN E 1 39 ? -16.194 44.903 -69.988 1.00 58.30 39 GLN A C 1
ATOM 5939 O O . GLN E 1 39 ? -15.759 44.353 -68.962 1.00 59.40 39 GLN A O 1
ATOM 5945 N N . GLN E 1 40 ? -17.130 45.855 -70.002 1.00 57.77 40 GLN A N 1
ATOM 5946 C CA . GLN E 1 40 ? -17.888 46.260 -68.794 1.00 57.98 40 GLN A CA 1
ATOM 5947 C C . GLN E 1 40 ? -19.389 46.243 -69.099 1.00 58.36 40 GLN A C 1
ATOM 5948 O O . GLN E 1 40 ? -19.836 47.053 -69.929 1.00 59.37 40 GLN A O 1
ATOM 5954 N N . HIS E 1 41 ? -20.128 45.360 -68.421 1.00 59.31 41 HIS A N 1
ATOM 5955 C CA . HIS E 1 41 ? -21.615 45.314 -68.409 1.00 60.04 41 HIS A CA 1
ATOM 5956 C C . HIS E 1 41 ? -22.142 46.296 -67.368 1.00 61.17 41 HIS A C 1
ATOM 5957 O O . HIS E 1 41 ? -21.442 46.625 -66.416 1.00 59.99 41 HIS A O 1
ATOM 5964 N N . PRO E 1 42 ? -23.384 46.807 -67.536 1.00 62.70 42 PRO A N 1
ATOM 5965 C CA . PRO E 1 42 ? -24.013 47.679 -66.541 1.00 63.21 42 PRO A CA 1
ATOM 5966 C C . PRO E 1 42 ? -23.953 47.151 -65.099 1.00 64.64 42 PRO A C 1
ATOM 5967 O O . PRO E 1 42 ? -24.412 46.054 -64.860 1.00 64.99 42 PRO A O 1
ATOM 5971 N N . GLY E 1 43 ? -23.374 47.943 -64.190 1.00 66.68 43 GLY A N 1
ATOM 5972 C CA . GLY E 1 43 ? -23.361 47.695 -62.734 1.00 68.94 43 GLY A CA 1
ATOM 5973 C C . GLY E 1 43 ? -22.359 46.629 -62.308 1.00 70.27 43 GLY A C 1
ATOM 5974 O O . GLY E 1 43 ? -22.454 46.174 -61.150 1.00 70.83 43 GLY A O 1
ATOM 5975 N N . LYS E 1 44 ? -21.423 46.253 -63.186 1.00 70.47 44 LYS A N 1
ATOM 5976 C CA . LYS E 1 44 ? -20.464 45.137 -62.954 1.00 71.45 44 LYS A CA 1
ATOM 5977 C C . LYS E 1 44 ? -19.035 45.635 -63.181 1.00 67.74 44 LYS A C 1
ATOM 5978 O O . LYS E 1 44 ? -18.859 46.638 -63.886 1.00 66.97 44 LYS A O 1
ATOM 5984 N N . ALA E 1 45 ? -18.058 44.975 -62.565 1.00 66.48 45 ALA A N 1
ATOM 5985 C CA . ALA E 1 45 ? -16.629 45.344 -62.655 1.00 65.31 45 ALA A CA 1
ATOM 5986 C C . ALA E 1 45 ? -16.140 45.054 -64.070 1.00 63.15 45 ALA A C 1
ATOM 5987 O O . ALA E 1 45 ? -16.709 44.215 -64.766 1.00 62.18 45 ALA A O 1
ATOM 5989 N N . PRO E 1 46 ? -15.102 45.765 -64.563 1.00 61.26 46 PRO A N 1
ATOM 5990 C CA . PRO E 1 46 ? -14.490 45.420 -65.844 1.00 60.30 46 PRO A CA 1
ATOM 5991 C C . PRO E 1 46 ? -13.971 43.973 -65.854 1.00 60.58 46 PRO A C 1
ATOM 5992 O O . PRO E 1 46 ? -13.601 43.461 -64.804 1.00 59.55 46 PRO A O 1
ATOM 5996 N N . LYS E 1 47 ? -13.978 43.355 -67.037 1.00 60.70 47 LYS A N 1
ATOM 5997 C CA . LYS E 1 47 ? -13.569 41.947 -67.278 1.00 61.00 47 LYS A CA 1
ATOM 5998 C C . LYS E 1 47 ? -12.552 41.936 -68.420 1.00 60.54 47 LYS A C 1
ATOM 5999 O O . LYS E 1 47 ? -12.861 42.489 -69.492 1.00 61.61 47 LYS A O 1
ATOM 6005 N N . LEU E 1 48 ? -11.383 41.341 -68.192 1.00 60.45 48 LEU A N 1
ATOM 6006 C CA . LEU E 1 48 ? -10.313 41.205 -69.214 1.00 60.88 48 LEU A CA 1
ATOM 6007 C C . LEU E 1 48 ? -10.772 40.208 -70.283 1.00 60.84 48 LEU A C 1
ATOM 6008 O O . LEU E 1 48 ? -11.001 39.037 -69.935 1.00 60.54 48 LEU A O 1
ATOM 6013 N N . MET E 1 49 ? -10.921 40.670 -71.527 1.00 61.90 49 MET A N 1
ATOM 6014 C CA . MET E 1 49 ? -11.299 39.830 -72.695 1.00 64.29 49 MET A CA 1
ATOM 6015 C C . MET E 1 49 ? -10.035 39.466 -73.479 1.00 62.52 49 MET A C 1
ATOM 6016 O O . MET E 1 49 ? -9.927 38.309 -73.908 1.00 62.59 49 MET A O 1
ATOM 6021 N N . ILE E 1 50 ? -9.115 40.415 -73.653 1.00 61.68 50 ILE A N 1
ATOM 6022 C CA . ILE E 1 50 ? -7.870 40.216 -74.449 1.00 62.23 50 ILE A CA 1
ATOM 6023 C C . ILE E 1 50 ? -6.710 40.974 -73.800 1.00 60.82 50 ILE A C 1
ATOM 6024 O O . ILE E 1 50 ? -6.906 42.126 -73.391 1.00 60.95 50 ILE A O 1
ATOM 6029 N N . TYR E 1 51 ? -5.546 40.328 -73.719 1.00 61.47 51 TYR A N 1
ATOM 6030 C CA . TYR E 1 51 ? -4.245 40.936 -73.335 1.00 60.73 51 TYR A CA 1
ATOM 6031 C C . TYR E 1 51 ? -3.202 40.552 -74.385 1.00 60.74 51 TYR A C 1
ATOM 6032 O O . TYR E 1 51 ? -3.357 39.497 -75.012 1.00 60.42 51 TYR A O 1
ATOM 6041 N N . GLY E 1 52 ? -2.176 41.382 -74.558 1.00 61.96 52 GLY A N 1
ATOM 6042 C CA . GLY E 1 52 ? -1.052 41.109 -75.473 1.00 64.18 52 GLY A CA 1
ATOM 6043 C C . GLY E 1 52 ? -1.516 40.999 -76.913 1.00 65.89 52 GLY A C 1
ATOM 6044 O O . GLY E 1 52 ? -1.059 40.077 -77.606 1.00 68.62 52 GLY A O 1
ATOM 6045 N N . VAL E 1 53 ? -2.410 41.898 -77.331 1.00 67.03 53 VAL A N 1
ATOM 6046 C CA . VAL E 1 53 ? -2.938 42.028 -78.724 1.00 68.27 53 VAL A CA 1
ATOM 6047 C C . VAL E 1 53 ? -3.996 40.950 -78.986 1.00 68.82 53 VAL A C 1
ATOM 6048 O O . VAL E 1 53 ? -5.102 41.348 -79.411 1.00 68.56 53 VAL A O 1
ATOM 6052 N N . ASN E 1 54 ? -3.688 39.661 -78.775 1.00 70.83 54 ASN A N 1
ATOM 6053 C CA . ASN E 1 54 ? -4.588 38.544 -79.183 1.00 74.51 54 ASN A CA 1
ATOM 6054 C C . ASN E 1 54 ? -4.534 37.338 -78.231 1.00 73.81 54 ASN A C 1
ATOM 6055 O O . ASN E 1 54 ? -4.887 36.236 -78.683 1.00 73.92 54 ASN A O 1
ATOM 6060 N N . ASN E 1 55 ? -4.159 37.515 -76.964 1.00 74.12 55 ASN A N 1
ATOM 6061 C CA . ASN E 1 55 ? -4.225 36.426 -75.952 1.00 74.33 55 ASN A CA 1
ATOM 6062 C C . ASN E 1 55 ? -5.558 36.527 -75.206 1.00 74.79 55 ASN A C 1
ATOM 6063 O O . ASN E 1 55 ? -5.920 37.647 -74.792 1.00 73.31 55 ASN A O 1
ATOM 6068 N N . ARG E 1 56 ? -6.255 35.398 -75.057 1.00 76.17 56 ARG A N 1
ATOM 6069 C CA . ARG E 1 56 ? -7.535 35.281 -74.311 1.00 76.72 56 ARG A CA 1
ATOM 6070 C C . ARG E 1 56 ? -7.271 34.592 -72.975 1.00 77.44 56 ARG A C 1
ATOM 6071 O O . ARG E 1 56 ? -6.663 33.527 -72.944 1.00 76.60 56 ARG A O 1
ATOM 6079 N N . PRO E 1 57 ? -7.711 35.163 -71.830 1.00 78.89 57 PRO A N 1
ATOM 6080 C CA . PRO E 1 57 ? -7.726 34.425 -70.570 1.00 80.46 57 PRO A CA 1
ATOM 6081 C C . PRO E 1 57 ? -8.731 33.277 -70.707 1.00 82.06 57 PRO A C 1
ATOM 6082 O O . PRO E 1 57 ? -9.711 33.458 -71.406 1.00 82.33 57 PRO A O 1
ATOM 6086 N N . SER E 1 58 ? -8.469 32.139 -70.058 1.00 85.12 58 SER A N 1
ATOM 6087 C CA . SER E 1 58 ? -9.391 30.973 -70.014 1.00 88.08 58 SER A CA 1
ATOM 6088 C C . SER E 1 58 ? -10.785 31.461 -69.596 1.00 88.00 58 SER A C 1
ATOM 6089 O O . SER E 1 58 ? -10.861 32.295 -68.669 1.00 89.00 58 SER A O 1
ATOM 6092 N N . GLY E 1 59 ? -11.831 30.984 -70.279 1.00 88.17 59 GLY A N 1
ATOM 6093 C CA . GLY E 1 59 ? -13.236 31.373 -70.043 1.00 88.73 59 GLY A CA 1
ATOM 6094 C C . GLY E 1 59 ? -13.654 32.573 -70.880 1.00 86.79 59 GLY A C 1
ATOM 6095 O O . GLY E 1 59 ? -14.546 33.321 -70.425 1.00 89.61 59 GLY A O 1
ATOM 6096 N N . VAL E 1 60 ? -13.036 32.757 -72.054 1.00 82.93 60 VAL A N 1
ATOM 6097 C CA . VAL E 1 60 ? -13.356 33.838 -73.035 1.00 79.28 60 VAL A CA 1
ATOM 6098 C C . VAL E 1 60 ? -13.368 33.207 -74.429 1.00 78.69 60 VAL A C 1
ATOM 6099 O O . VAL E 1 60 ? -12.320 32.689 -74.843 1.00 78.38 60 VAL A O 1
ATOM 6103 N N . SER E 1 61 ? -14.510 33.256 -75.117 1.00 79.29 61 SER A N 1
ATOM 6104 C CA . SER E 1 61 ? -14.754 32.536 -76.394 1.00 80.98 61 SER A CA 1
ATOM 6105 C C . SER E 1 61 ? -13.776 33.026 -77.467 1.00 80.28 61 SER A C 1
ATOM 6106 O O . SER E 1 61 ? -13.291 34.169 -77.359 1.00 77.02 61 SER A O 1
ATOM 6109 N N . ASN E 1 62 ? -13.511 32.175 -78.461 1.00 82.67 62 ASN A N 1
ATOM 6110 C CA . ASN E 1 62 ? -12.635 32.462 -79.632 1.00 84.74 62 ASN A CA 1
ATOM 6111 C C . ASN E 1 62 ? -13.295 33.508 -80.543 1.00 82.07 62 ASN A C 1
ATOM 6112 O O . ASN E 1 62 ? -12.643 33.940 -81.514 1.00 81.67 62 ASN A O 1
ATOM 6117 N N . ARG E 1 63 ? -14.539 33.895 -80.250 1.00 80.25 63 ARG A N 1
ATOM 6118 C CA . ARG E 1 63 ? -15.295 34.930 -81.004 1.00 79.28 63 ARG A CA 1
ATOM 6119 C C . ARG E 1 63 ? -14.619 36.296 -80.815 1.00 76.96 63 ARG A C 1
ATOM 6120 O O . ARG E 1 63 ? -14.722 37.127 -81.734 1.00 75.17 63 ARG A O 1
ATOM 6128 N N . PHE E 1 64 ? -13.960 36.510 -79.670 1.00 76.00 64 PHE A N 1
ATOM 6129 C CA . PHE E 1 64 ? -13.167 37.728 -79.349 1.00 75.01 64 PHE A CA 1
ATOM 6130 C C . PHE E 1 64 ? -11.727 37.523 -79.823 1.00 74.65 64 PHE A C 1
ATOM 6131 O O . PHE E 1 64 ? -11.090 36.540 -79.409 1.00 76.12 64 PHE A O 1
ATOM 6139 N N . SER E 1 65 ? -11.241 38.422 -80.677 1.00 73.68 65 SER A N 1
ATOM 6140 C CA . SER E 1 65 ? -9.853 38.419 -81.204 1.00 74.09 65 SER A CA 1
ATOM 6141 C C . SER E 1 65 ? -9.389 39.864 -81.390 1.00 71.53 65 SER A C 1
ATOM 6142 O O . SER E 1 65 ? -10.250 40.748 -81.516 1.00 69.07 65 SER A O 1
ATOM 6145 N N . GLY E 1 66 ? -8.075 40.085 -81.388 1.00 72.20 66 GLY A N 1
ATOM 6146 C CA . GLY E 1 66 ? -7.475 41.423 -81.528 1.00 72.17 66 GLY A CA 1
ATOM 6147 C C . GLY E 1 66 ? -6.277 41.398 -82.455 1.00 73.16 66 GLY A C 1
ATOM 6148 O O . GLY E 1 66 ? -5.627 40.338 -82.563 1.00 73.37 66 GLY A O 1
ATOM 6149 N N . SER E 1 67 ? -6.011 42.523 -83.116 1.00 73.75 67 SER A N 1
ATOM 6150 C CA . SER E 1 67 ? -4.820 42.738 -83.974 1.00 76.33 67 SER A CA 1
ATOM 6151 C C . SER E 1 67 ? -4.250 44.126 -83.686 1.00 76.76 67 SER A C 1
ATOM 6152 O O . SER E 1 67 ? -4.934 44.917 -83.002 1.00 75.56 67 SER A O 1
ATOM 6155 N N . LYS E 1 68 ? -3.040 44.389 -84.182 1.00 79.69 68 LYS A N 1
ATOM 6156 C CA . LYS E 1 68 ? -2.314 45.674 -84.009 1.00 81.18 68 LYS A CA 1
ATOM 6157 C C . LYS E 1 68 ? -1.514 45.960 -85.283 1.00 82.84 68 LYS A C 1
ATOM 6158 O O . LYS E 1 68 ? -0.880 45.028 -85.809 1.00 84.77 68 LYS A O 1
ATOM 6164 N N . SER E 1 69 ? -1.571 47.205 -85.757 1.00 84.31 69 SER A N 1
ATOM 6165 C CA . SER E 1 69 ? -0.838 47.728 -86.938 1.00 85.02 69 SER A CA 1
ATOM 6166 C C . SER E 1 69 ? -0.380 49.155 -86.622 1.00 84.71 69 SER A C 1
ATOM 6167 O O . SER E 1 69 ? -1.247 50.048 -86.536 1.00 84.45 69 SER A O 1
ATOM 6170 N N . GLY E 1 70 ? 0.923 49.348 -86.415 1.00 84.99 70 GLY A N 1
ATOM 6171 C CA . GLY E 1 70 ? 1.496 50.622 -85.945 1.00 87.11 70 GLY A CA 1
ATOM 6172 C C . GLY E 1 70 ? 0.889 51.034 -84.615 1.00 86.47 70 GLY A C 1
ATOM 6173 O O . GLY E 1 70 ? 0.981 50.246 -83.660 1.00 87.39 70 GLY A O 1
ATOM 6174 N N . ASN E 1 71 ? 0.250 52.204 -84.565 1.00 86.80 71 ASN A N 1
ATOM 6175 C CA . ASN E 1 71 ? -0.287 52.813 -83.318 1.00 86.98 71 ASN A CA 1
ATOM 6176 C C . ASN E 1 71 ? -1.803 52.590 -83.228 1.00 85.28 71 ASN A C 1
ATOM 6177 O O . ASN E 1 71 ? -2.469 53.357 -82.504 1.00 84.00 71 ASN A O 1
ATOM 6182 N N . THR E 1 72 ? -2.331 51.570 -83.909 1.00 83.91 72 THR A N 1
ATOM 6183 C CA . THR E 1 72 ? -3.786 51.277 -83.974 1.00 84.08 72 THR A CA 1
ATOM 6184 C C . THR E 1 72 ? -4.015 49.792 -83.689 1.00 79.93 72 THR A C 1
ATOM 6185 O O . THR E 1 72 ? -3.604 48.960 -84.506 1.00 81.25 72 THR A O 1
ATOM 6189 N N . ALA E 1 73 ? -4.652 49.490 -82.562 1.00 75.96 73 ALA A N 1
ATOM 6190 C CA . ALA E 1 73 ? -5.147 48.144 -82.207 1.00 73.09 73 ALA A CA 1
ATOM 6191 C C . ALA E 1 73 ? -6.626 48.060 -82.591 1.00 71.05 73 ALA A C 1
ATOM 6192 O O . ALA E 1 73 ? -7.276 49.121 -82.701 1.00 68.84 73 ALA A O 1
ATOM 6194 N N . SER E 1 74 ? -7.133 46.846 -82.803 1.00 70.51 74 SER A N 1
ATOM 6195 C CA . SER E 1 74 ? -8.562 46.596 -83.108 1.00 71.31 74 SER A CA 1
ATOM 6196 C C . SER E 1 74 ? -9.016 45.289 -82.455 1.00 70.75 74 SER A C 1
ATOM 6197 O O . SER E 1 74 ? -8.238 44.322 -82.446 1.00 71.30 74 SER A O 1
ATOM 6200 N N . LEU E 1 75 ? -10.224 45.308 -81.893 1.00 71.28 75 LEU A N 1
ATOM 6201 C CA . LEU E 1 75 ? -10.930 44.141 -81.310 1.00 70.06 75 LEU A CA 1
ATOM 6202 C C . LEU E 1 75 ? -12.054 43.767 -82.275 1.00 69.56 75 LEU A C 1
ATOM 6203 O O . LEU E 1 75 ? -12.900 44.640 -82.554 1.00 72.03 75 LEU A O 1
ATOM 6208 N N . THR E 1 76 ? -12.041 42.535 -82.782 1.00 69.45 76 THR A N 1
ATOM 6209 C CA . THR E 1 76 ? -13.141 41.961 -83.599 1.00 70.73 76 THR A CA 1
ATOM 6210 C C . THR E 1 76 ? -13.962 41.017 -82.715 1.00 69.52 76 THR A C 1
ATOM 6211 O O . THR E 1 76 ? -13.352 40.188 -82.007 1.00 70.48 76 THR A O 1
ATOM 6215 N N . ILE E 1 77 ? -15.286 41.167 -82.742 1.00 68.82 77 ILE A N 1
ATOM 6216 C CA . ILE E 1 77 ? -16.259 40.201 -82.158 1.00 69.24 77 ILE A CA 1
ATOM 6217 C C . ILE E 1 77 ? -17.046 39.604 -83.325 1.00 70.44 77 ILE A C 1
ATOM 6218 O O . ILE E 1 77 ? -17.778 40.368 -83.984 1.00 69.49 77 ILE A O 1
ATOM 6223 N N . SER E 1 78 ? -16.865 38.307 -83.587 1.00 72.05 78 SER A N 1
ATOM 6224 C CA . SER E 1 78 ? -17.594 37.546 -84.634 1.00 74.38 78 SER A CA 1
ATOM 6225 C C . SER E 1 78 ? -18.805 36.851 -84.000 1.00 75.46 78 SER A C 1
ATOM 6226 O O . SER E 1 78 ? -18.804 36.680 -82.765 1.00 75.47 78 SER A O 1
ATOM 6229 N N . GLY E 1 79 ? -19.801 36.490 -84.817 1.00 77.06 79 GLY A N 1
ATOM 6230 C CA . GLY E 1 79 ? -21.040 35.821 -84.377 1.00 77.05 79 GLY A CA 1
ATOM 6231 C C . GLY E 1 79 ? -21.641 36.517 -83.170 1.00 76.95 79 GLY A C 1
ATOM 6232 O O . GLY E 1 79 ? -21.803 35.850 -82.127 1.00 77.23 79 GLY A O 1
ATOM 6233 N N . LEU E 1 80 ? -21.938 37.816 -83.310 1.00 76.21 80 LEU A N 1
ATOM 6234 C CA . LEU E 1 80 ? -22.499 38.692 -82.243 1.00 74.04 80 LEU A CA 1
ATOM 6235 C C . LEU E 1 80 ? -23.675 38.000 -81.549 1.00 75.05 80 LEU A C 1
ATOM 6236 O O . LEU E 1 80 ? -24.539 37.442 -82.254 1.00 75.17 80 LEU A O 1
ATOM 6241 N N . GLN E 1 81 ? -23.695 38.067 -80.216 1.00 76.16 81 GLN A N 1
ATOM 6242 C CA . GLN E 1 81 ? -24.831 37.672 -79.342 1.00 75.81 81 GLN A CA 1
ATOM 6243 C C . GLN E 1 81 ? -25.313 38.909 -78.574 1.00 73.17 81 GLN A C 1
ATOM 6244 O O . GLN E 1 81 ? -24.531 39.874 -78.448 1.00 69.64 81 GLN A O 1
ATOM 6250 N N . ALA E 1 82 ? -26.551 38.877 -78.078 1.00 72.74 82 ALA A N 1
ATOM 6251 C CA . ALA E 1 82 ? -27.158 39.935 -77.236 1.00 71.04 82 ALA A CA 1
ATOM 6252 C C . ALA E 1 82 ? -26.266 40.204 -76.013 1.00 69.07 82 ALA A C 1
ATOM 6253 O O . ALA E 1 82 ? -26.144 41.381 -75.628 1.00 69.02 82 ALA A O 1
ATOM 6255 N N . GLU E 1 83 ? -25.654 39.155 -75.447 1.00 67.55 83 GLU A N 1
ATOM 6256 C CA . GLU E 1 83 ? -24.780 39.208 -74.238 1.00 66.03 83 GLU A CA 1
ATOM 6257 C C . GLU E 1 83 ? -23.569 40.125 -74.468 1.00 64.72 83 GLU A C 1
ATOM 6258 O O . GLU E 1 83 ? -23.036 40.640 -73.464 1.00 64.60 83 GLU A O 1
ATOM 6260 N N . ASP E 1 84 ? -23.147 40.322 -75.723 1.00 63.85 84 ASP A N 1
ATOM 6261 C CA . ASP E 1 84 ? -21.960 41.138 -76.095 1.00 63.08 84 ASP A CA 1
ATOM 6262 C C . ASP E 1 84 ? -22.229 42.632 -75.903 1.00 61.96 84 ASP A C 1
ATOM 6263 O O . ASP E 1 84 ? -21.241 43.392 -75.872 1.00 61.65 84 ASP A O 1
ATOM 6268 N N . GLU E 1 85 ? -23.502 43.038 -75.835 1.00 61.83 85 GLU A N 1
ATOM 6269 C CA . GLU E 1 85 ? -23.926 44.442 -75.592 1.00 62.11 85 GLU A CA 1
ATOM 6270 C C . GLU E 1 85 ? -23.295 44.920 -74.279 1.00 60.51 85 GLU A C 1
ATOM 6271 O O . GLU E 1 85 ? -23.644 44.380 -73.220 1.00 60.20 85 GLU A O 1
ATOM 6277 N N . ALA E 1 86 ? -22.378 45.884 -74.365 1.00 59.77 86 ALA A N 1
ATOM 6278 C CA . ALA E 1 86 ? -21.548 46.359 -73.234 1.00 59.81 86 ALA A CA 1
ATOM 6279 C C . ALA E 1 86 ? -20.658 47.513 -73.697 1.00 59.06 86 ALA A C 1
ATOM 6280 O O . ALA E 1 86 ? -20.656 47.820 -74.907 1.00 57.86 86 ALA A O 1
ATOM 6282 N N . ASP E 1 87 ? -19.935 48.115 -72.752 1.00 58.89 87 ASP A N 1
ATOM 6283 C CA . ASP E 1 87 ? -18.835 49.073 -73.025 1.00 59.94 87 ASP A CA 1
ATOM 6284 C C . ASP E 1 87 ? -17.540 48.265 -73.177 1.00 58.21 87 ASP A C 1
ATOM 6285 O O . ASP E 1 87 ? -17.358 47.275 -72.437 1.00 55.09 87 ASP A O 1
ATOM 6290 N N . TYR E 1 88 ? -16.705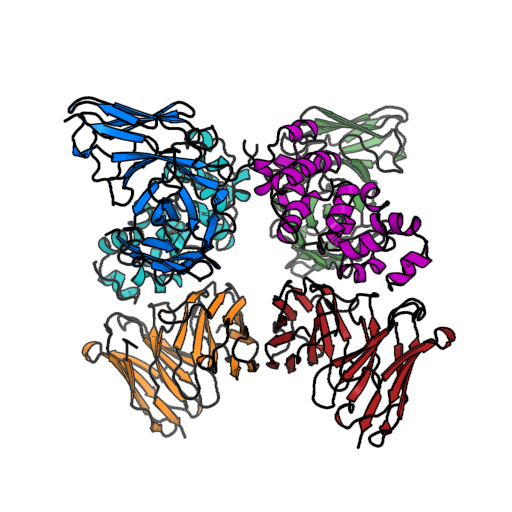 48.644 -74.146 1.00 56.48 88 TYR A N 1
ATOM 6291 C CA . TYR E 1 88 ? -15.373 48.043 -74.390 1.00 55.72 88 TYR A CA 1
ATOM 6292 C C . TYR E 1 88 ? -14.314 49.142 -74.282 1.00 56.24 88 TYR A C 1
ATOM 6293 O O . TYR E 1 88 ? -14.489 50.215 -74.885 1.00 56.25 88 TYR A O 1
ATOM 6302 N N . TYR E 1 89 ? -13.265 48.878 -73.501 1.00 56.92 89 TYR A N 1
ATOM 6303 C CA . TYR E 1 89 ? -12.118 49.789 -73.268 1.00 58.09 89 TYR A CA 1
ATOM 6304 C C . TYR E 1 89 ? -10.834 49.083 -73.692 1.00 57.88 89 TYR A C 1
ATOM 6305 O O . TYR E 1 89 ? -10.580 47.973 -73.196 1.00 58.10 89 TYR A O 1
ATOM 6314 N N . CYS E 1 90 ? -10.056 49.700 -74.576 1.00 60.38 90 CYS A N 1
ATOM 6315 C CA . CYS E 1 90 ? -8.633 49.333 -74.769 1.00 64.07 90 CYS A CA 1
ATOM 6316 C C . CYS E 1 90 ? -7.835 49.988 -73.643 1.00 62.22 90 CYS A C 1
ATOM 6317 O O . CYS E 1 90 ? -8.254 51.061 -73.165 1.00 59.73 90 CYS A O 1
ATOM 6320 N N . SER E 1 91 ? -6.767 49.327 -73.201 1.00 61.72 91 SER A N 1
ATOM 6321 C CA . SER E 1 91 ? -5.726 49.920 -72.333 1.00 63.71 91 SER A CA 1
ATOM 6322 C C . SER E 1 91 ? -4.358 49.621 -72.941 1.00 63.86 91 SER A C 1
ATOM 6323 O O . SER E 1 91 ? -4.234 48.621 -73.671 1.00 62.90 91 SER A O 1
ATOM 6326 N N . SER E 1 92 ? -3.394 50.488 -72.653 1.00 65.10 92 SER A N 1
ATOM 6327 C CA . SER E 1 92 ? -1.958 50.315 -72.971 1.00 66.34 92 SER A CA 1
ATOM 6328 C C . SER E 1 92 ? -1.148 50.772 -71.757 1.00 68.23 92 SER A C 1
ATOM 6329 O O . SER E 1 92 ? -1.772 51.173 -70.754 1.00 68.23 92 SER A O 1
ATOM 6332 N N . TYR E 1 93 ? 0.179 50.682 -71.843 1.00 69.73 93 TYR A N 1
ATOM 6333 C CA . TYR E 1 93 ? 1.130 51.229 -70.845 1.00 72.24 93 TYR A CA 1
ATOM 6334 C C . TYR E 1 93 ? 1.825 52.437 -71.477 1.00 74.25 93 TYR A C 1
ATOM 6335 O O . TYR E 1 93 ? 2.581 52.241 -72.453 1.00 75.25 93 TYR A O 1
ATOM 6344 N N . ASP E 1 94 ? 1.549 53.642 -70.967 1.00 75.48 94 ASP A N 1
ATOM 6345 C CA . ASP E 1 94 ? 2.224 54.893 -71.402 1.00 79.53 94 ASP A CA 1
ATOM 6346 C C . ASP E 1 94 ? 3.639 54.913 -70.811 1.00 81.52 94 ASP A C 1
ATOM 6347 O O . ASP E 1 94 ? 3.779 55.110 -69.587 1.00 78.60 94 ASP A O 1
ATOM 6352 N N . ILE E 1 95 ? 4.641 54.730 -71.674 1.00 84.70 95 ILE A N 1
ATOM 6353 C CA . ILE E 1 95 ? 6.100 54.672 -71.356 1.00 87.58 95 ILE A CA 1
ATOM 6354 C C . ILE E 1 95 ? 6.542 56.012 -70.748 1.00 88.93 95 ILE A C 1
ATOM 6355 O O . ILE E 1 95 ? 7.432 55.998 -69.880 1.00 92.21 95 ILE A O 1
ATOM 6360 N N . GLU E 1 96 ? 5.936 57.118 -71.194 1.00 89.84 96 GLU A N 1
ATOM 6361 C CA . GLU E 1 96 ? 6.305 58.511 -70.815 1.00 91.22 96 GLU A CA 1
ATOM 6362 C C . GLU E 1 96 ? 6.039 58.742 -69.324 1.00 90.01 96 GLU A C 1
ATOM 6363 O O . GLU E 1 96 ? 6.939 59.252 -68.647 1.00 90.67 96 GLU A O 1
ATOM 6369 N N . SER E 1 97 ? 4.840 58.399 -68.845 1.00 88.49 97 SER A N 1
ATOM 6370 C CA . SER E 1 97 ? 4.399 58.588 -67.437 1.00 86.34 97 SER A CA 1
ATOM 6371 C C . SER E 1 97 ? 4.633 57.312 -66.620 1.00 84.11 97 SER A C 1
ATOM 6372 O O . SER E 1 97 ? 4.481 57.378 -65.385 1.00 82.13 97 SER A O 1
ATOM 6375 N N . ALA E 1 98 ? 4.959 56.198 -67.287 1.00 82.35 98 ALA A N 1
ATOM 6376 C CA . ALA E 1 98 ? 5.156 54.859 -66.679 1.00 81.96 98 ALA A CA 1
ATOM 6377 C C . ALA E 1 98 ? 3.899 54.447 -65.897 1.00 79.84 98 ALA A C 1
ATOM 6378 O O . ALA E 1 98 ? 4.032 54.014 -64.733 1.00 81.61 98 ALA A O 1
ATOM 6380 N N . THR E 1 99 ? 2.721 54.571 -66.514 1.00 76.80 99 THR A N 1
ATOM 6381 C CA . THR E 1 99 ? 1.421 54.137 -65.932 1.00 75.87 99 THR A CA 1
ATOM 6382 C C . THR E 1 99 ? 0.523 53.577 -67.031 1.00 73.87 99 THR A C 1
ATOM 6383 O O . THR E 1 99 ? 0.649 53.953 -68.195 1.00 73.47 99 THR A O 1
ATOM 6387 N N . PRO E 1 100 ? -0.403 52.651 -66.692 1.00 71.66 100 PRO A N 1
ATOM 6388 C CA . PRO E 1 100 ? -1.458 52.242 -67.619 1.00 68.85 100 PRO A CA 1
ATOM 6389 C C . PRO E 1 100 ? -2.362 53.418 -68.021 1.00 67.84 100 PRO A C 1
ATOM 6390 O O . PRO E 1 100 ? -2.540 54.329 -67.231 1.00 66.80 100 PRO A O 1
ATOM 6394 N N . VAL E 1 101 ? -2.905 53.365 -69.240 1.00 66.92 101 VAL A N 1
ATOM 6395 C CA . VAL E 1 101 ? -3.888 54.354 -69.778 1.00 66.36 101 VAL A CA 1
ATOM 6396 C C . VAL E 1 101 ? -5.047 53.582 -70.411 1.00 63.15 101 VAL A C 1
ATOM 6397 O O . VAL E 1 101 ? -4.825 52.452 -70.848 1.00 62.24 101 VAL A O 1
ATOM 6401 N N . PHE E 1 102 ? -6.239 54.181 -70.420 1.00 62.14 102 PHE A N 1
ATOM 6402 C CA . PHE E 1 102 ? -7.475 53.616 -71.019 1.00 60.10 102 PHE A CA 1
ATOM 6403 C C . PHE E 1 102 ? -7.845 54.431 -72.260 1.00 60.60 102 PHE A C 1
ATOM 6404 O O . PHE E 1 102 ? -7.461 55.615 -72.351 1.00 64.33 102 PHE A O 1
ATOM 6412 N N . GLY E 1 103 ? -8.550 53.803 -73.201 1.00 60.04 103 GLY A N 1
ATOM 6413 C CA . GLY E 1 103 ? -9.339 54.514 -74.223 1.00 60.62 103 GLY A CA 1
ATOM 6414 C C . GLY E 1 103 ? -10.601 55.078 -73.602 1.00 60.87 103 GLY A C 1
ATOM 6415 O O . GLY E 1 103 ? -10.909 54.695 -72.458 1.00 61.69 103 GLY A O 1
ATOM 6416 N N . GLY E 1 104 ? -11.312 55.948 -74.323 1.00 61.90 104 GLY A N 1
ATOM 6417 C CA . GLY E 1 104 ? -12.533 56.621 -73.840 1.00 60.84 104 GLY A CA 1
ATOM 6418 C C . GLY E 1 104 ? -13.707 55.667 -73.707 1.00 60.57 104 GLY A C 1
ATOM 6419 O O . GLY E 1 104 ? -14.719 56.064 -73.101 1.00 63.98 104 GLY A O 1
ATOM 6420 N N . GLY E 1 105 ? -13.596 54.458 -74.265 1.00 59.79 105 GLY A N 1
ATOM 6421 C CA . GLY E 1 105 ? -14.670 53.447 -74.257 1.00 58.88 105 GLY A CA 1
ATOM 6422 C C . GLY E 1 105 ? -15.526 53.527 -75.511 1.00 59.31 105 GLY A C 1
ATOM 6423 O O . GLY E 1 105 ? -15.699 54.644 -76.055 1.00 58.00 105 GLY A O 1
ATOM 6424 N N . THR E 1 106 ? -16.021 52.373 -75.967 1.00 58.99 106 THR A N 1
ATOM 6425 C CA . THR E 1 106 ? -16.999 52.225 -77.075 1.00 58.44 106 THR A CA 1
ATOM 6426 C C . THR E 1 106 ? -18.202 51.438 -76.560 1.00 57.49 106 THR A C 1
ATOM 6427 O O . THR E 1 106 ? -17.985 50.355 -75.992 1.00 56.22 106 THR A O 1
ATOM 6431 N N . LYS E 1 107 ? -19.413 51.963 -76.764 1.00 59.52 107 LYS A N 1
ATOM 6432 C CA . LYS E 1 107 ? -20.688 51.265 -76.462 1.00 59.87 107 LYS A CA 1
ATOM 6433 C C . LYS E 1 107 ? -21.082 50.424 -77.683 1.00 58.74 107 LYS A C 1
ATOM 6434 O O . LYS E 1 107 ? -21.297 51.003 -78.762 1.00 58.41 107 LYS A O 1
ATOM 6440 N N . LEU E 1 108 ? -21.141 49.103 -77.517 1.00 59.04 108 LEU A N 1
ATOM 6441 C CA . LEU E 1 108 ? -21.613 48.144 -78.547 1.00 60.10 108 LEU A CA 1
ATOM 6442 C C . LEU E 1 108 ? -23.105 47.881 -78.318 1.00 59.73 108 LEU A C 1
ATOM 6443 O O . LEU E 1 108 ? -23.448 47.398 -77.231 1.00 59.99 108 LEU A O 1
ATOM 6448 N N . THR E 1 109 ? -23.947 48.210 -79.299 1.00 59.67 109 THR A N 1
ATOM 6449 C CA . THR E 1 109 ? -25.394 47.863 -79.332 1.00 60.83 109 THR A CA 1
ATOM 6450 C C . THR E 1 109 ? -25.585 46.666 -80.274 1.00 61.90 109 THR A C 1
ATOM 6451 O O . THR E 1 109 ? -25.028 46.691 -81.385 1.00 63.20 109 THR A O 1
ATOM 6455 N N . VAL E 1 110 ? -26.322 45.647 -79.830 1.00 63.47 110 VAL A N 1
ATOM 6456 C CA . VAL E 1 110 ? -26.740 44.482 -80.661 1.00 65.12 110 VAL A CA 1
ATOM 6457 C C . VAL E 1 110 ? -28.233 44.641 -80.958 1.00 68.76 110 VAL A C 1
ATOM 6458 O O . VAL E 1 110 ? -29.030 44.566 -80.008 1.00 69.80 110 VAL A O 1
ATOM 6462 N N . LEU E 1 111 ? -28.585 44.885 -82.224 1.00 73.29 111 LEU A N 1
ATOM 6463 C CA . LEU E 1 111 ? -29.979 45.147 -82.678 1.00 75.73 111 LEU A CA 1
ATOM 6464 C C . LEU E 1 111 ? -30.778 43.842 -82.555 1.00 79.08 111 LEU A C 1
ATOM 6465 O O . LEU E 1 111 ? -30.429 42.880 -83.267 1.00 81.93 111 LEU A O 1
ATOM 6470 N N . GLY E 1 112 ? -31.785 43.804 -81.671 1.00 79.86 112 GLY A N 1
ATOM 6471 C CA . GLY E 1 112 ? -32.551 42.589 -81.320 1.00 80.93 112 GLY A CA 1
ATOM 6472 C C . GLY E 1 112 ? -32.317 42.167 -79.875 1.00 83.14 112 GLY A C 1
ATOM 6473 O O . GLY E 1 112 ? -31.195 41.889 -79.417 1.00 81.21 112 GLY A O 1
ATOM 6474 N N . GLN E 1 128 ? -10.630 30.622 -57.335 1.00 110.62 128 GLN A N 1
ATOM 6475 C CA . GLN E 1 128 ? -9.446 30.836 -56.449 1.00 110.85 128 GLN A CA 1
ATOM 6476 C C . GLN E 1 128 ? -9.200 32.342 -56.284 1.00 110.20 128 GLN A C 1
ATOM 6477 O O . GLN E 1 128 ? -9.242 32.824 -55.132 1.00 108.53 128 GLN A O 1
ATOM 6479 N N . VAL E 1 129 ? -8.971 33.044 -57.403 1.00 109.66 129 VAL A N 1
ATOM 6480 C CA . VAL E 1 129 ? -8.614 34.496 -57.458 1.00 106.57 129 VAL A CA 1
ATOM 6481 C C . VAL E 1 129 ? -9.830 35.322 -57.023 1.00 101.57 129 VAL A C 1
ATOM 6482 O O . VAL E 1 129 ? -10.813 35.375 -57.785 1.00 99.83 129 VAL A O 1
ATOM 6486 N N . GLU E 1 130 ? -9.733 35.955 -55.851 1.00 97.67 130 GLU A N 1
ATOM 6487 C CA . GLU E 1 130 ? -10.815 36.740 -55.203 1.00 96.15 130 GLU A CA 1
ATOM 6488 C C . GLU E 1 130 ? -10.216 38.048 -54.670 1.00 89.57 130 GLU A C 1
ATOM 6489 O O . GLU E 1 130 ? -9.211 37.979 -53.946 1.00 90.35 130 GLU A O 1
ATOM 6495 N N . LEU E 1 131 ? -10.786 39.189 -55.062 1.00 84.46 131 LEU A N 1
ATOM 6496 C CA . LEU E 1 131 ? -10.479 40.530 -54.499 1.00 81.40 131 LEU A CA 1
ATOM 6497 C C . LEU E 1 131 ? -11.757 41.072 -53.857 1.00 79.60 131 LEU A C 1
ATOM 6498 O O . LEU E 1 131 ? -12.773 41.159 -54.567 1.00 79.88 131 LEU A O 1
ATOM 6503 N N . VAL E 1 132 ? -11.707 41.393 -52.562 1.00 77.57 132 VAL A N 1
ATOM 6504 C CA . VAL E 1 132 ? -12.879 41.877 -51.778 1.00 76.21 132 VAL A CA 1
ATOM 6505 C C . VAL E 1 132 ? -12.568 43.291 -51.274 1.00 75.38 132 VAL A C 1
ATOM 6506 O O . VAL E 1 132 ? -11.627 43.433 -50.467 1.00 75.18 132 VAL A O 1
ATOM 6510 N N . GLN E 1 133 ? -13.327 44.286 -51.751 1.00 74.14 133 GLN A N 1
ATOM 6511 C CA . GLN E 1 133 ? -13.185 45.720 -51.382 1.00 74.84 133 GLN A CA 1
ATOM 6512 C C . GLN E 1 133 ? -14.160 46.043 -50.246 1.00 76.24 133 GLN A C 1
ATOM 6513 O O . GLN E 1 133 ? -15.150 45.299 -50.085 1.00 77.63 133 GLN A O 1
ATOM 6519 N N . SER E 1 134 ? -13.894 47.125 -49.508 1.00 76.83 134 SER A N 1
ATOM 6520 C CA . SER E 1 134 ? -14.769 47.677 -48.438 1.00 77.92 134 SER A CA 1
ATOM 6521 C C . SER E 1 134 ? -16.176 47.918 -48.997 1.00 76.68 134 SER A C 1
ATOM 6522 O O . SER E 1 134 ? -16.301 48.128 -50.226 1.00 75.30 134 SER A O 1
ATOM 6525 N N . GLY E 1 135 ? -17.188 47.918 -48.126 1.00 77.11 135 GLY A N 1
ATOM 6526 C CA . GLY E 1 135 ? -18.569 48.312 -48.468 1.00 77.92 135 GLY A CA 1
ATOM 6527 C C . GLY E 1 135 ? -18.642 49.771 -48.897 1.00 77.81 135 GLY A C 1
ATOM 6528 O O . GLY E 1 135 ? -17.612 50.477 -48.791 1.00 77.14 135 GLY A O 1
ATOM 6529 N N . ALA E 1 136 ? -19.814 50.213 -49.359 1.00 77.97 136 ALA A N 1
ATOM 6530 C CA . ALA E 1 136 ? -20.074 51.591 -49.837 1.00 80.53 136 ALA A CA 1
ATOM 6531 C C . ALA E 1 136 ? -19.778 52.595 -48.718 1.00 84.80 136 ALA A C 1
ATOM 6532 O O . ALA E 1 136 ? -19.837 52.200 -47.535 1.00 88.35 136 ALA A O 1
ATOM 6534 N N . GLU E 1 137 ? -19.477 53.845 -49.086 1.00 87.10 137 GLU A N 1
ATOM 6535 C CA . GLU E 1 137 ? -19.087 54.936 -48.152 1.00 90.21 137 GLU A CA 1
ATOM 6536 C C . GLU E 1 137 ? -19.939 56.182 -48.430 1.00 90.05 137 GLU A C 1
ATOM 6537 O O . GLU E 1 137 ? -20.144 56.510 -49.615 1.00 87.56 137 GLU A O 1
ATOM 6543 N N . VAL E 1 138 ? -20.410 56.840 -47.364 1.00 92.04 138 VAL A N 1
ATOM 6544 C CA . VAL E 1 138 ? -21.231 58.087 -47.403 1.00 92.12 138 VAL A CA 1
ATOM 6545 C C . VAL E 1 138 ? -20.530 59.136 -46.533 1.00 93.01 138 VAL A C 1
ATOM 6546 O O . VAL E 1 138 ? -20.518 58.957 -45.302 1.00 93.78 138 VAL A O 1
ATOM 6550 N N . LYS E 1 139 ? -19.961 60.172 -47.158 1.00 93.61 139 LYS A N 1
ATOM 6551 C CA . LYS E 1 139 ? -19.028 61.140 -46.518 1.00 97.68 139 LYS A CA 1
ATOM 6552 C C . LYS E 1 139 ? -19.463 62.576 -46.832 1.00 100.25 139 LYS A C 1
ATOM 6553 O O . LYS E 1 139 ? -20.225 62.766 -47.796 1.00 99.25 139 LYS A O 1
ATOM 6559 N N . LYS E 1 140 ? -18.978 63.541 -46.043 1.00 105.18 140 LYS A N 1
ATOM 6560 C CA . LYS E 1 140 ? -19.131 65.000 -46.295 1.00 108.68 140 LYS A CA 1
ATOM 6561 C C . LYS E 1 140 ? -17.808 65.544 -46.831 1.00 109.26 140 LYS A C 1
ATOM 6562 O O . LYS E 1 140 ? -16.749 64.980 -46.554 1.00 108.74 140 LYS A O 1
ATOM 6568 N N . PRO E 1 141 ? -17.821 66.655 -47.608 1.00 110.48 141 PRO A N 1
ATOM 6569 C CA . PRO E 1 141 ? -16.583 67.270 -48.089 1.00 110.93 141 PRO A CA 1
ATOM 6570 C C . PRO E 1 141 ? -15.688 67.717 -46.923 1.00 113.76 141 PRO A C 1
ATOM 6571 O O . PRO E 1 141 ? -16.181 68.397 -46.043 1.00 117.46 141 PRO A O 1
ATOM 6575 N N . GLY E 1 142 ? -14.414 67.316 -46.936 1.00 114.03 142 GLY A N 1
ATOM 6576 C CA . GLY E 1 142 ? -13.415 67.714 -45.926 1.00 117.58 142 GLY A CA 1
ATOM 6577 C C . GLY E 1 142 ? -13.052 66.582 -44.977 1.00 118.89 142 GLY A C 1
ATOM 6578 O O . GLY E 1 142 ? -12.067 66.748 -44.229 1.00 123.04 142 GLY A O 1
ATOM 6579 N N . GLU E 1 143 ? -13.811 65.479 -44.995 1.00 116.77 143 GLU A N 1
ATOM 6580 C CA . GLU E 1 143 ? -13.577 64.289 -44.130 1.00 116.18 143 GLU A CA 1
ATOM 6581 C C . GLU E 1 143 ? -12.464 63.417 -44.727 1.00 112.28 143 GLU A C 1
ATOM 6582 O O . GLU E 1 143 ? -12.200 63.533 -45.942 1.00 109.17 143 GLU A O 1
ATOM 6588 N N . SER E 1 144 ? -11.836 62.584 -43.887 1.00 110.68 144 SER A N 1
ATOM 6589 C CA . SER E 1 144 ? -10.858 61.530 -44.277 1.00 106.92 144 SER A CA 1
ATOM 6590 C C . SER E 1 144 ? -11.606 60.349 -44.901 1.00 102.82 144 SER A C 1
ATOM 6591 O O . SER E 1 144 ? -12.817 60.207 -44.630 1.00 102.72 144 SER A O 1
ATOM 6594 N N . LEU E 1 145 ? -10.905 59.534 -45.694 1.00 98.78 145 LEU A N 1
ATOM 6595 C CA . LEU E 1 145 ? -11.410 58.228 -46.195 1.00 95.49 145 LEU A CA 1
ATOM 6596 C C . LEU E 1 145 ? -10.227 57.330 -46.555 1.00 92.66 145 LEU A C 1
ATOM 6597 O O . LEU E 1 145 ? -9.252 57.838 -47.145 1.00 91.12 145 LEU A O 1
ATOM 6602 N N . LYS E 1 146 ? -10.329 56.048 -46.193 1.00 91.48 146 LYS A N 1
ATOM 6603 C CA . LYS E 1 146 ? -9.380 54.968 -46.565 1.00 89.96 146 LYS A CA 1
ATOM 6604 C C . LYS E 1 146 ? -10.199 53.766 -47.044 1.00 88.59 146 LYS A C 1
ATOM 6605 O O . LYS E 1 146 ? -10.843 53.112 -46.202 1.00 87.00 146 LYS A O 1
ATOM 6611 N N . ILE E 1 147 ? -10.229 53.539 -48.360 1.00 88.31 147 ILE A N 1
ATOM 6612 C CA . ILE E 1 147 ? -10.855 52.344 -48.998 1.00 87.37 147 ILE A CA 1
ATOM 6613 C C . ILE E 1 147 ? -9.812 51.227 -49.001 1.00 84.97 147 ILE A C 1
ATOM 6614 O O . ILE E 1 147 ? -8.631 51.532 -49.235 1.00 83.29 147 ILE A O 1
ATOM 6619 N N . SER E 1 148 ? -10.245 49.994 -48.734 1.00 83.23 148 SER A N 1
ATOM 6620 C CA . SER E 1 148 ? -9.384 48.789 -48.674 1.00 83.53 148 SER A CA 1
ATOM 6621 C C . SER E 1 148 ? -9.811 47.799 -49.759 1.00 83.29 148 SER A C 1
ATOM 6622 O O . SER E 1 148 ? -10.951 47.900 -50.262 1.00 83.20 148 SER A O 1
ATOM 6625 N N . CYS E 1 149 ? -8.899 46.891 -50.103 1.00 84.37 149 CYS A N 1
ATOM 6626 C CA . CYS E 1 149 ? -9.100 45.783 -51.067 1.00 84.86 149 CYS A CA 1
ATOM 6627 C C . CYS E 1 149 ? -8.208 44.615 -50.633 1.00 85.88 149 CYS A C 1
ATOM 6628 O O . CYS E 1 149 ? -6.969 44.782 -50.654 1.00 87.26 149 CYS A O 1
ATOM 6631 N N . LYS E 1 150 ? -8.819 43.498 -50.227 1.00 86.07 150 LYS A N 1
ATOM 6632 C CA . LYS E 1 150 ? -8.119 42.303 -49.685 1.00 86.53 150 LYS A CA 1
ATOM 6633 C C . LYS E 1 150 ? -8.075 41.215 -50.761 1.00 85.78 150 LYS A C 1
ATOM 6634 O O . LYS E 1 150 ? -9.159 40.774 -51.200 1.00 86.09 150 LYS A O 1
ATOM 6640 N N . GLY E 1 151 ? -6.865 40.809 -51.163 1.00 85.26 151 GLY A N 1
ATOM 6641 C CA . GLY E 1 151 ? -6.621 39.684 -52.086 1.00 83.36 151 GLY A CA 1
ATOM 6642 C C . GLY E 1 151 ? -6.491 38.371 -51.334 1.00 83.21 151 GLY A C 1
ATOM 6643 O O . GLY E 1 151 ? -6.062 38.397 -50.168 1.00 88.20 151 GLY A O 1
ATOM 6644 N N . SER E 1 152 ? -6.861 37.260 -51.971 1.00 79.65 152 SER A N 1
ATOM 6645 C CA . SER E 1 152 ? -6.761 35.886 -51.418 1.00 78.88 152 SER A CA 1
ATOM 6646 C C . SER E 1 152 ? -6.733 34.880 -52.570 1.00 78.37 152 SER A C 1
ATOM 6647 O O . SER E 1 152 ? -7.229 35.223 -53.666 1.00 77.16 152 SER A O 1
ATOM 6650 N N . GLY E 1 153 ? -6.154 33.699 -52.327 1.00 78.43 153 GLY A N 1
ATOM 6651 C CA . GLY E 1 153 ? -6.084 32.587 -53.295 1.00 77.37 153 GLY A CA 1
ATOM 6652 C C . GLY E 1 153 ? -4.959 32.766 -54.300 1.00 76.39 153 GLY A C 1
ATOM 6653 O O . GLY E 1 153 ? -4.944 32.008 -55.293 1.00 77.99 153 GLY A O 1
ATOM 6654 N N . TYR E 1 154 ? -4.047 33.718 -54.061 1.00 73.95 154 TYR A N 1
ATOM 6655 C CA . TYR E 1 154 ? -2.878 34.005 -54.934 1.00 72.26 154 TYR A CA 1
ATOM 6656 C C . TYR E 1 154 ? -1.802 34.731 -54.116 1.00 72.05 154 TYR A C 1
ATOM 6657 O O . TYR E 1 154 ? -2.152 35.336 -53.079 1.00 72.08 154 TYR A O 1
ATOM 6666 N N . SER E 1 155 ? -0.543 34.654 -54.567 1.00 71.01 155 SER A N 1
ATOM 6667 C CA . SER E 1 155 ? 0.632 35.311 -53.935 1.00 70.94 155 SER A CA 1
ATOM 6668 C C . SER E 1 155 ? 0.539 36.823 -54.151 1.00 70.79 155 SER A C 1
ATOM 6669 O O . SER E 1 155 ? 0.772 37.275 -55.286 1.00 69.92 155 SER A O 1
ATOM 6672 N N . PHE E 1 156 ? 0.234 37.567 -53.087 1.00 72.87 156 PHE A N 1
ATOM 6673 C CA . PHE E 1 156 ? -0.099 39.013 -53.130 1.00 74.17 156 PHE A CA 1
ATOM 6674 C C . PHE E 1 156 ? 1.079 39.834 -53.674 1.00 73.46 156 PHE A C 1
ATOM 6675 O O . PHE E 1 156 ? 0.827 40.893 -54.282 1.00 75.66 156 PHE A O 1
ATOM 6683 N N . THR E 1 157 ? 2.315 39.369 -53.477 1.00 72.44 157 THR A N 1
ATOM 6684 C CA . THR E 1 157 ? 3.554 40.111 -53.837 1.00 71.93 157 THR A CA 1
ATOM 6685 C C . THR E 1 157 ? 3.916 39.865 -55.311 1.00 71.14 157 THR A C 1
ATOM 6686 O O . THR E 1 157 ? 4.693 40.667 -55.843 1.00 71.46 157 THR A O 1
ATOM 6690 N N . SER E 1 158 ? 3.365 38.821 -55.943 1.00 71.66 158 SER A N 1
ATOM 6691 C CA . SER E 1 158 ? 3.724 38.359 -57.314 1.00 72.03 158 SER A CA 1
ATOM 6692 C C . SER E 1 158 ? 3.045 39.215 -58.393 1.00 70.39 158 SER A C 1
ATOM 6693 O O . SER E 1 158 ? 3.439 39.094 -59.564 1.00 70.74 158 SER A O 1
ATOM 6696 N N . TYR E 1 159 ? 2.049 40.024 -58.018 1.00 69.30 159 TYR A N 1
ATOM 6697 C CA . TYR E 1 159 ? 1.167 40.777 -58.945 1.00 67.86 159 TYR A CA 1
ATOM 6698 C C . TYR E 1 159 ? 1.089 42.243 -58.515 1.00 66.38 159 TYR A C 1
ATOM 6699 O O . TYR E 1 159 ? 1.060 42.516 -57.302 1.00 67.26 159 TYR A O 1
ATOM 6708 N N . TRP E 1 160 ? 1.045 43.147 -59.495 1.00 65.18 160 TRP A N 1
ATOM 6709 C CA . TRP E 1 160 ? 0.760 44.593 -59.303 1.00 64.99 160 TRP A CA 1
ATOM 6710 C C . TRP E 1 160 ? -0.707 44.783 -58.919 1.00 64.43 160 TRP A C 1
ATOM 6711 O O . TRP E 1 160 ? -1.562 44.060 -59.457 1.00 64.07 160 TRP A O 1
ATOM 6722 N N . ILE E 1 161 ? -0.978 45.732 -58.028 1.00 66.07 161 ILE A N 1
ATOM 6723 C CA . ILE E 1 161 ? -2.355 46.213 -57.722 1.00 66.82 161 ILE A CA 1
ATOM 6724 C C . ILE E 1 161 ? -2.556 47.549 -58.442 1.00 67.23 161 ILE A C 1
ATOM 6725 O O . ILE E 1 161 ? -1.666 48.413 -58.354 1.00 66.58 161 ILE A O 1
ATOM 6730 N N . GLY E 1 162 ? -3.677 47.684 -59.152 1.00 67.51 162 GLY A N 1
ATOM 6731 C CA . GLY E 1 162 ? -4.100 48.938 -59.799 1.00 67.41 162 GLY A CA 1
ATOM 6732 C C . GLY E 1 162 ? -5.385 49.447 -59.183 1.00 66.01 162 GLY A C 1
ATOM 6733 O O . GLY E 1 162 ? -6.200 48.612 -58.760 1.00 65.63 162 GLY A O 1
ATOM 6734 N N . TRP E 1 163 ? -5.541 50.768 -59.104 1.00 66.35 163 TRP A N 1
ATOM 6735 C CA . TRP E 1 163 ? -6.799 51.443 -58.699 1.00 66.57 163 TRP A CA 1
ATOM 6736 C C . TRP E 1 163 ? -7.391 52.165 -59.912 1.00 66.29 163 TRP A C 1
ATOM 6737 O O . TRP E 1 163 ? -6.680 52.988 -60.531 1.00 65.84 163 TRP A O 1
ATOM 6748 N N . VAL E 1 164 ? -8.640 51.834 -60.240 1.00 65.43 164 VAL A N 1
ATOM 6749 C CA . VAL E 1 164 ? -9.435 52.467 -61.329 1.00 65.92 164 VAL A CA 1
ATOM 6750 C C . VAL E 1 164 ? -10.623 53.194 -60.691 1.00 66.20 164 VAL A C 1
ATOM 6751 O O . VAL E 1 164 ? -11.257 52.601 -59.797 1.00 66.37 164 VAL A O 1
ATOM 6755 N N . ARG E 1 165 ? -10.914 54.423 -61.124 1.00 66.52 165 ARG A N 1
ATOM 6756 C CA . ARG E 1 165 ? -12.185 55.107 -60.775 1.00 67.96 165 ARG A CA 1
ATOM 6757 C C . ARG E 1 165 ? -12.988 55.326 -62.057 1.00 65.86 165 ARG A C 1
ATOM 6758 O O . ARG E 1 165 ? -12.368 55.621 -63.098 1.00 65.66 165 ARG A O 1
ATOM 6766 N N . GLN E 1 166 ? -14.310 55.143 -61.987 1.00 63.80 166 GLN A N 1
ATOM 6767 C CA . GLN E 1 166 ? -15.246 55.785 -62.941 1.00 64.89 166 GLN A CA 1
ATOM 6768 C C . GLN E 1 166 ? -16.258 56.614 -62.148 1.00 64.74 166 GLN A C 1
ATOM 6769 O O . GLN E 1 166 ? -17.041 56.036 -61.371 1.00 61.85 166 GLN A O 1
ATOM 6775 N N . ALA E 1 167 ? -16.179 57.935 -62.325 1.00 66.44 167 ALA A N 1
ATOM 6776 C CA . ALA E 1 167 ? -17.235 58.907 -61.974 1.00 68.24 167 ALA A CA 1
ATOM 6777 C C . ALA E 1 167 ? -18.538 58.437 -62.612 1.00 68.32 167 ALA A C 1
ATOM 6778 O O . ALA E 1 167 ? -18.513 57.731 -63.619 1.00 66.92 167 ALA A O 1
ATOM 6780 N N . PRO E 1 168 ? -19.714 58.814 -62.065 1.00 69.85 168 PRO A N 1
ATOM 6781 C CA . PRO E 1 168 ? -20.984 58.353 -62.620 1.00 69.74 168 PRO A CA 1
ATOM 6782 C C . PRO E 1 168 ? -21.105 58.756 -64.099 1.00 70.36 168 PRO A C 1
ATOM 6783 O O . PRO E 1 168 ? -20.800 59.901 -64.420 1.00 71.61 168 PRO A O 1
ATOM 6787 N N . GLY E 1 169 ? -21.497 57.799 -64.951 1.00 69.73 169 GLY A N 1
ATOM 6788 C CA . GLY E 1 169 ? -21.761 57.981 -66.392 1.00 69.48 169 GLY A CA 1
ATOM 6789 C C . GLY E 1 169 ? -20.515 58.334 -67.191 1.00 70.04 169 GLY A C 1
ATOM 6790 O O . GLY E 1 169 ? -20.672 58.817 -68.328 1.00 72.13 169 GLY A O 1
ATOM 6791 N N . LYS E 1 170 ? -19.322 58.089 -66.642 1.00 69.94 170 LYS A N 1
ATOM 6792 C CA . LYS E 1 170 ? -18.022 58.402 -67.294 1.00 70.51 170 LYS A CA 1
ATOM 6793 C C . LYS E 1 170 ? -17.254 57.098 -67.526 1.00 67.71 170 LYS A C 1
ATOM 6794 O O . LYS E 1 170 ? -17.732 56.043 -67.085 1.00 67.53 170 LYS A O 1
ATOM 6800 N N . GLY E 1 171 ? -16.112 57.171 -68.210 1.00 67.07 171 GLY A N 1
ATOM 6801 C CA . GLY E 1 171 ? -15.264 56.004 -68.519 1.00 67.14 171 GLY A CA 1
ATOM 6802 C C . GLY E 1 171 ? -14.382 55.596 -67.348 1.00 66.50 171 GLY A C 1
ATOM 6803 O O . GLY E 1 171 ? -14.479 56.216 -66.268 1.00 65.83 171 GLY A O 1
ATOM 6804 N N . LEU E 1 172 ? -13.553 54.571 -67.558 1.00 66.10 172 LEU A N 1
ATOM 6805 C CA . LEU E 1 172 ? -12.545 54.078 -66.585 1.00 65.35 172 LEU A CA 1
ATOM 6806 C C . LEU E 1 172 ? -11.318 54.994 -66.634 1.00 65.05 172 LEU A C 1
ATOM 6807 O O . LEU E 1 172 ? -10.942 55.406 -67.746 1.00 64.64 172 LEU A O 1
ATOM 6812 N N . GLU E 1 173 ? -10.736 55.307 -65.473 1.00 66.10 173 GLU A N 1
ATOM 6813 C CA . GLU E 1 173 ? -9.420 55.993 -65.347 1.00 69.17 173 GLU A CA 1
ATOM 6814 C C . GLU E 1 173 ? -8.521 55.178 -64.413 1.00 67.01 173 GLU A C 1
ATOM 6815 O O . GLU E 1 173 ? -8.969 54.886 -63.291 1.00 66.16 173 GLU A O 1
ATOM 6821 N N . TRP E 1 174 ? -7.308 54.834 -64.859 1.00 65.91 174 TRP A N 1
ATOM 6822 C CA . TRP E 1 174 ? -6.219 54.338 -63.976 1.00 65.13 174 TRP A CA 1
ATOM 6823 C C . TRP E 1 174 ? -5.768 55.484 -63.066 1.00 67.07 174 TRP A C 1
ATOM 6824 O O . TRP E 1 174 ? -5.430 56.553 -63.601 1.00 69.16 174 TRP A O 1
ATOM 6835 N N . MET E 1 175 ? -5.772 55.268 -61.750 1.00 67.76 175 MET A N 1
ATOM 6836 C CA . MET E 1 175 ? -5.36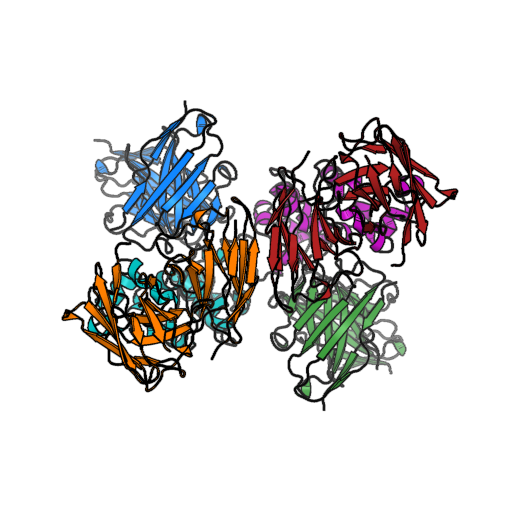2 56.276 -60.740 1.00 68.79 175 MET A CA 1
ATOM 6837 C C . MET E 1 175 ? -3.879 56.067 -60.427 1.00 69.71 175 MET A C 1
ATOM 6838 O O . MET E 1 175 ? -3.103 57.046 -60.460 1.00 70.61 175 MET A O 1
ATOM 6843 N N . GLY E 1 176 ? -3.503 54.821 -60.148 1.00 69.25 176 GLY A N 1
ATOM 6844 C CA . GLY E 1 176 ? -2.109 54.448 -59.870 1.00 69.68 176 GLY A CA 1
ATOM 6845 C C . GLY E 1 176 ? -1.939 52.950 -59.753 1.00 69.11 176 GLY A C 1
ATOM 6846 O O . GLY E 1 176 ? -2.947 52.221 -59.811 1.00 67.10 176 GLY A O 1
ATOM 6847 N N . ILE E 1 177 ? -0.688 52.526 -59.587 1.00 70.47 177 ILE A N 1
ATOM 6848 C CA . ILE E 1 177 ? -0.255 51.105 -59.487 1.00 69.89 177 ILE A CA 1
ATOM 6849 C C . ILE E 1 177 ? 0.717 51.002 -58.309 1.00 72.73 177 ILE A C 1
ATOM 6850 O O . ILE E 1 177 ? 1.436 51.988 -58.048 1.00 74.17 177 ILE A O 1
ATOM 6855 N N . ILE E 1 178 ? 0.727 49.864 -57.617 1.00 74.74 178 ILE A N 1
ATOM 6856 C CA . ILE E 1 178 ? 1.662 49.598 -56.487 1.00 78.12 178 ILE A CA 1
ATOM 6857 C C . ILE E 1 178 ? 2.167 48.155 -56.585 1.00 79.15 178 ILE A C 1
ATOM 6858 O O . ILE E 1 178 ? 1.341 47.253 -56.831 1.00 76.31 178 ILE A O 1
ATOM 6863 N N . ASP E 1 179 ? 3.483 47.970 -56.434 1.00 82.41 179 ASP A N 1
ATOM 6864 C CA . ASP E 1 179 ? 4.138 46.649 -56.245 1.00 85.09 179 ASP A CA 1
ATOM 6865 C C . ASP E 1 179 ? 4.085 46.335 -54.752 1.00 86.15 179 ASP A C 1
ATOM 6866 O O . ASP E 1 179 ? 4.820 46.936 -53.973 1.00 87.34 179 ASP A O 1
ATOM 6871 N N . PRO E 1 180 ? 3.200 45.419 -54.293 1.00 86.65 180 PRO A N 1
ATOM 6872 C CA . PRO E 1 180 ? 3.031 45.171 -52.860 1.00 88.05 180 PRO A CA 1
ATOM 6873 C C . PRO E 1 180 ? 4.302 44.634 -52.178 1.00 88.40 180 PRO A C 1
ATOM 6874 O O . PRO E 1 180 ? 4.417 44.781 -50.972 1.00 87.89 180 PRO A O 1
ATOM 6878 N N . GLY E 1 181 ? 5.209 44.029 -52.952 1.00 88.52 181 GLY A N 1
ATOM 6879 C CA . GLY E 1 181 ? 6.536 43.579 -52.489 1.00 90.27 181 GLY A CA 1
ATOM 6880 C C . GLY E 1 181 ? 7.284 44.678 -51.751 1.00 91.51 181 GLY A C 1
ATOM 6881 O O . GLY E 1 181 ? 7.478 44.533 -50.531 1.00 92.56 181 GLY A O 1
ATOM 6882 N N . ASP E 1 182 ? 7.654 45.751 -52.459 1.00 92.47 182 ASP A N 1
ATOM 6883 C CA . ASP E 1 182 ? 8.554 46.838 -51.978 1.00 93.99 182 ASP A CA 1
ATOM 6884 C C . ASP E 1 182 ? 7.771 48.141 -51.748 1.00 93.04 182 ASP A C 1
ATOM 6885 O O . ASP E 1 182 ? 8.407 49.140 -51.373 1.00 94.16 182 ASP A O 1
ATOM 6890 N N . SER E 1 183 ? 6.449 48.137 -51.962 1.00 91.73 183 SER A N 1
ATOM 6891 C CA . SER E 1 183 ? 5.544 49.318 -51.868 1.00 90.19 183 SER A CA 1
ATOM 6892 C C . SER E 1 183 ? 5.970 50.421 -52.852 1.00 88.55 183 SER A C 1
ATOM 6893 O O . SER E 1 183 ? 5.669 51.602 -52.588 1.00 87.60 183 SER A O 1
ATOM 6896 N N . ARG E 1 184 ? 6.609 50.054 -53.967 1.00 87.80 184 ARG A N 1
ATOM 6897 C CA . ARG E 1 184 ? 6.955 50.994 -55.068 1.00 87.87 184 ARG A CA 1
ATOM 6898 C C . ARG E 1 184 ? 5.644 51.395 -55.757 1.00 86.99 184 ARG A C 1
ATOM 6899 O O . ARG E 1 184 ? 4.865 50.490 -56.132 1.00 86.08 184 ARG A O 1
ATOM 6907 N N . THR E 1 185 ? 5.403 52.703 -55.883 1.00 86.50 185 THR A N 1
ATOM 6908 C CA . THR E 1 185 ? 4.085 53.306 -56.217 1.00 83.92 185 THR A CA 1
ATOM 6909 C C . THR E 1 185 ? 4.262 54.379 -57.293 1.00 82.68 185 THR A C 1
ATOM 6910 O O . THR E 1 185 ? 5.162 55.219 -57.145 1.00 82.45 185 THR A O 1
ATOM 6914 N N . ARG E 1 186 ? 3.415 54.344 -58.324 1.00 81.89 186 ARG A N 1
ATOM 6915 C CA . ARG E 1 186 ? 3.358 55.343 -59.426 1.00 81.42 186 ARG A CA 1
ATOM 6916 C C . ARG E 1 186 ? 1.896 55.755 -59.623 1.00 80.36 186 ARG A C 1
ATOM 6917 O O . ARG E 1 186 ? 1.036 54.858 -59.665 1.00 79.32 186 ARG A O 1
ATOM 6925 N N . TYR E 1 187 ? 1.633 57.060 -59.714 1.00 81.64 187 TYR A N 1
ATOM 6926 C CA . TYR E 1 187 ? 0.291 57.644 -59.977 1.00 79.95 187 TYR A CA 1
ATOM 6927 C C . TYR E 1 187 ? 0.255 58.176 -61.414 1.00 80.16 187 TYR A C 1
ATOM 6928 O O . TYR E 1 187 ? 1.292 58.647 -61.905 1.00 77.43 187 TYR A O 1
ATOM 6937 N N . SER E 1 188 ? -0.905 58.083 -62.069 1.00 82.14 188 SER A N 1
ATOM 6938 C CA . SER E 1 188 ? -1.182 58.721 -63.384 1.00 84.23 188 SER A CA 1
ATOM 6939 C C . SER E 1 188 ? -1.005 60.228 -63.231 1.00 85.67 188 SER A C 1
ATOM 6940 O O . SER E 1 188 ? -1.275 60.768 -62.160 1.00 85.18 188 SER A O 1
ATOM 6943 N N . PRO E 1 189 ? -0.550 60.953 -64.278 1.00 87.47 189 PRO A N 1
ATOM 6944 C CA . PRO E 1 189 ? -0.345 62.399 -64.177 1.00 90.05 189 PRO A CA 1
ATOM 6945 C C . PRO E 1 189 ? -1.501 63.134 -63.477 1.00 92.02 189 PRO A C 1
ATOM 6946 O O . PRO E 1 189 ? -1.232 63.978 -62.641 1.00 94.34 189 PRO A O 1
ATOM 6950 N N . SER E 1 190 ? -2.742 62.772 -63.819 1.00 91.18 190 SER A N 1
ATOM 6951 C CA . SER E 1 190 ? -4.000 63.450 -63.412 1.00 92.06 190 SER A CA 1
ATOM 6952 C C . SER E 1 190 ? -4.298 63.243 -61.915 1.00 91.95 190 SER A C 1
ATOM 6953 O O . SER E 1 190 ? -5.046 64.071 -61.353 1.00 93.25 190 SER A O 1
ATOM 6956 N N . PHE E 1 191 ? -3.756 62.188 -61.290 1.00 90.88 191 PHE A N 1
ATOM 6957 C CA . PHE E 1 191 ? -4.055 61.791 -59.885 1.00 90.63 191 PHE A CA 1
ATOM 6958 C C . PHE E 1 191 ? -2.842 62.003 -58.967 1.00 92.68 191 PHE A C 1
ATOM 6959 O O . PHE E 1 191 ? -2.960 61.703 -57.756 1.00 91.42 191 PHE A O 1
ATOM 6967 N N . GLN E 1 192 ? -1.726 62.517 -59.500 1.00 94.34 192 GLN A N 1
ATOM 6968 C CA . GLN E 1 192 ? -0.518 62.872 -58.708 1.00 95.83 192 GLN A CA 1
ATOM 6969 C C . GLN E 1 192 ? -0.916 63.906 -57.646 1.00 97.13 192 GLN A C 1
ATOM 6970 O O . GLN E 1 192 ? -1.430 64.975 -58.024 1.00 96.49 192 GLN A O 1
ATOM 6976 N N . GLY E 1 193 ? -0.721 63.570 -56.366 1.00 98.31 193 GLY A N 1
ATOM 6977 C CA . GLY E 1 193 ? -0.882 64.488 -55.221 1.00 100.45 193 GLY A CA 1
ATOM 6978 C C . GLY E 1 193 ? -2.334 64.700 -54.818 1.00 100.83 193 GLY A C 1
ATOM 6979 O O . GLY E 1 193 ? -2.566 65.542 -53.934 1.00 101.61 193 GLY A O 1
ATOM 6980 N N . GLN E 1 194 ? -3.278 63.973 -55.425 1.00 100.71 194 GLN A N 1
ATOM 6981 C CA . GLN E 1 194 ? -4.728 64.050 -55.094 1.00 101.49 194 GLN A CA 1
ATOM 6982 C C . GLN E 1 194 ? -5.098 62.939 -54.107 1.00 98.56 194 GLN A C 1
ATOM 6983 O O . GLN E 1 194 ? -6.090 63.110 -53.375 1.00 98.46 194 GLN A O 1
ATOM 6989 N N . VAL E 1 195 ? -4.325 61.849 -54.088 1.00 96.09 195 VAL A N 1
ATOM 6990 C CA . VAL E 1 195 ? -4.714 60.556 -53.450 1.00 94.08 195 VAL A CA 1
ATOM 6991 C C . VAL E 1 195 ? -3.439 59.824 -53.013 1.00 92.13 195 VAL A C 1
ATOM 6992 O O . VAL E 1 195 ? -2.367 60.159 -53.552 1.00 91.11 195 VAL A O 1
ATOM 6996 N N . THR E 1 196 ? -3.548 58.876 -52.074 1.00 91.31 196 THR A N 1
ATOM 6997 C CA . THR E 1 196 ? -2.421 58.029 -51.587 1.00 91.35 196 THR A CA 1
ATOM 6998 C C . THR E 1 196 ? -2.784 56.547 -51.744 1.00 89.35 196 THR A C 1
ATOM 6999 O O . THR E 1 196 ? -3.844 56.139 -51.232 1.00 88.66 196 THR A O 1
ATOM 7003 N N . ILE E 1 197 ? -1.929 55.783 -52.430 1.00 89.69 197 ILE A N 1
ATOM 7004 C CA . ILE E 1 197 ? -2.059 54.306 -52.613 1.00 88.84 197 ILE A CA 1
ATOM 7005 C C . ILE E 1 197 ? -0.959 53.624 -51.796 1.00 88.50 197 ILE A C 1
ATOM 7006 O O . ILE E 1 197 ? 0.201 54.073 -51.884 1.00 88.62 197 ILE A O 1
ATOM 7011 N N . SER E 1 198 ? -1.311 52.571 -51.057 1.00 88.12 198 SER A N 1
ATOM 7012 C CA . SER E 1 198 ? -0.385 51.828 -50.165 1.00 89.54 198 SER A CA 1
ATOM 7013 C C . SER E 1 198 ? -0.821 50.364 -50.050 1.00 89.38 198 SER A C 1
ATOM 7014 O O . SER E 1 198 ? -1.959 50.044 -50.458 1.00 88.14 198 SER A O 1
ATOM 7017 N N . ALA E 1 199 ? 0.060 49.518 -49.511 1.00 90.47 199 ALA A N 1
ATOM 7018 C CA . ALA E 1 199 ? -0.155 48.062 -49.341 1.00 90.84 199 ALA A CA 1
ATOM 7019 C C . ALA E 1 199 ? 0.340 47.613 -47.963 1.00 92.31 199 ALA A C 1
ATOM 7020 O O . ALA E 1 199 ? 1.356 48.155 -47.485 1.00 94.99 199 ALA A O 1
ATOM 7022 N N . ASP E 1 200 ? -0.375 46.661 -47.357 1.00 92.23 200 ASP A N 1
ATOM 7023 C CA . ASP E 1 200 ? 0.038 45.910 -46.143 1.00 93.29 200 ASP A CA 1
ATOM 7024 C C . ASP E 1 200 ? 0.217 44.442 -46.554 1.00 90.80 200 ASP A C 1
ATOM 7025 O O . ASP E 1 200 ? -0.785 43.697 -46.567 1.00 88.47 200 ASP A O 1
ATOM 7030 N N . LYS E 1 201 ? 1.453 44.058 -46.891 1.00 90.49 201 LYS A N 1
ATOM 7031 C CA . LYS E 1 201 ? 1.813 42.730 -47.462 1.00 90.00 201 LYS A CA 1
ATOM 7032 C C . LYS E 1 201 ? 1.279 41.597 -46.575 1.00 92.16 201 LYS A C 1
ATOM 7033 O O . LYS E 1 201 ? 0.800 40.592 -47.135 1.00 88.01 201 LYS A O 1
ATOM 7035 N N . SER E 1 202 ? 1.368 41.755 -45.249 1.00 97.80 202 SER A N 1
ATOM 7036 C CA . SER E 1 202 ? 1.133 40.688 -44.236 1.00 101.06 202 SER A CA 1
ATOM 7037 C C . SER E 1 202 ? -0.340 40.252 -44.205 1.00 102.35 202 SER A C 1
ATOM 7038 O O . SER E 1 202 ? -0.590 39.096 -43.807 1.00 102.57 202 SER A O 1
ATOM 7041 N N . ILE E 1 203 ? -1.273 41.131 -44.596 1.00 101.62 203 ILE A N 1
ATOM 7042 C CA . ILE E 1 203 ? -2.747 40.871 -44.568 1.00 101.25 203 ILE A CA 1
ATOM 7043 C C . ILE E 1 203 ? -3.313 40.961 -45.997 1.00 96.69 203 ILE A C 1
ATOM 7044 O O . ILE E 1 203 ? -4.551 41.113 -46.129 1.00 95.18 203 ILE A O 1
ATOM 7049 N N . SER E 1 204 ? -2.447 40.857 -47.019 1.00 90.65 204 SER A N 1
ATOM 7050 C CA . SER E 1 204 ? -2.787 40.826 -48.469 1.00 86.17 204 SER A CA 1
ATOM 7051 C C . SER E 1 204 ? -3.781 41.942 -48.829 1.00 84.26 204 SER A C 1
ATOM 7052 O O . SER E 1 204 ? -4.755 41.659 -49.557 1.00 83.66 204 SER A O 1
ATOM 7055 N N . THR E 1 205 ? -3.551 43.165 -48.344 1.00 82.75 205 THR A N 1
ATOM 7056 C CA . THR E 1 205 ? -4.514 44.294 -48.453 1.00 80.54 205 THR A CA 1
ATOM 7057 C C . THR E 1 205 ? -3.835 45.499 -49.114 1.00 80.02 205 THR A C 1
ATOM 7058 O O . THR E 1 205 ? -2.690 45.822 -48.745 1.00 79.42 205 THR A O 1
ATOM 7062 N N . ALA E 1 206 ? -4.531 46.115 -50.074 1.00 79.17 206 ALA A N 1
ATOM 7063 C CA . ALA E 1 206 ? -4.146 47.375 -50.747 1.00 78.80 206 ALA A CA 1
ATOM 7064 C C . ALA E 1 206 ? -5.133 48.468 -50.327 1.00 78.69 206 ALA A C 1
ATOM 7065 O O . ALA E 1 206 ? -6.288 48.126 -49.997 1.00 77.39 206 ALA A O 1
ATOM 7067 N N . TYR E 1 207 ? -4.690 49.727 -50.340 1.00 78.90 207 TYR A N 1
ATOM 7068 C CA . TYR E 1 207 ? -5.437 50.890 -49.799 1.00 80.13 207 TYR A CA 1
ATOM 7069 C C . TYR E 1 207 ? -5.416 52.047 -50.802 1.00 79.70 207 TYR A C 1
ATOM 7070 O O . TYR E 1 207 ? -4.408 52.223 -51.509 1.00 78.21 207 TYR A O 1
ATOM 7079 N N . LEU E 1 208 ? -6.516 52.805 -50.834 1.00 81.01 208 LEU A N 1
ATOM 7080 C CA . LEU E 1 208 ? -6.653 54.129 -51.497 1.00 82.06 208 LEU A CA 1
ATOM 7081 C C . LEU E 1 208 ? -7.155 55.115 -50.438 1.00 83.99 208 LEU A C 1
ATOM 7082 O O . LEU E 1 208 ? -8.028 54.718 -49.643 1.00 83.85 208 LEU A O 1
ATOM 7087 N N . GLN E 1 209 ? -6.621 56.338 -50.424 1.00 86.71 209 GLN A N 1
ATOM 7088 C CA . GLN E 1 209 ? -6.705 57.255 -49.258 1.00 90.95 209 GLN A CA 1
ATOM 7089 C C . GLN E 1 209 ? -6.792 58.714 -49.719 1.00 92.45 209 GLN A C 1
ATOM 7090 O O . GLN E 1 209 ? -5.980 59.113 -50.584 1.00 93.20 209 GLN A O 1
ATOM 7096 N N . TRP E 1 210 ? -7.742 59.467 -49.149 1.00 92.93 210 TRP A N 1
ATOM 7097 C CA . TRP E 1 210 ? -7.898 60.939 -49.301 1.00 94.91 210 TRP A CA 1
ATOM 7098 C C . TRP E 1 210 ? -7.692 61.601 -47.937 1.00 98.91 210 TRP A C 1
ATOM 7099 O O . TRP E 1 210 ? -8.271 61.094 -46.954 1.00 99.59 210 TRP A O 1
ATOM 7110 N N . SER E 1 211 ? -6.927 62.693 -47.884 1.00 102.75 211 SER A N 1
ATOM 7111 C CA . SER E 1 211 ? -6.794 63.559 -46.681 1.00 106.89 211 SER A CA 1
ATOM 7112 C C . SER E 1 211 ? -8.096 64.345 -46.485 1.00 107.76 211 SER A C 1
ATOM 7113 O O . SER E 1 211 ? -8.646 64.297 -45.367 1.00 110.52 211 SER A O 1
ATOM 7116 N N . SER E 1 212 ? -8.578 65.009 -47.542 1.00 106.86 212 SER A N 1
ATOM 7117 C CA . SER E 1 212 ? -9.792 65.871 -47.540 1.00 106.15 212 SER A CA 1
ATOM 7118 C C . SER E 1 212 ? -10.595 65.672 -48.836 1.00 103.24 212 SER A C 1
ATOM 7119 O O . SER E 1 212 ? -10.147 66.167 -49.892 1.00 101.66 212 SER A O 1
ATOM 7122 N N . LEU E 1 213 ? -11.742 64.988 -48.745 1.00 101.38 213 LEU A N 1
ATOM 7123 C CA . LEU E 1 213 ? -12.658 64.690 -49.881 1.00 99.41 213 LEU A CA 1
ATOM 7124 C C . LEU E 1 213 ? -13.280 65.984 -50.418 1.00 99.79 213 LEU A C 1
ATOM 7125 O O . LEU E 1 213 ? -13.601 66.871 -49.604 1.00 101.23 213 LEU A O 1
ATOM 7130 N N . LYS E 1 214 ? -13.437 66.065 -51.744 1.00 98.87 214 LYS A N 1
ATOM 7131 C CA . LYS E 1 214 ? -14.265 67.069 -52.465 1.00 98.87 214 LYS A CA 1
ATOM 7132 C C . LYS E 1 214 ? -15.495 66.341 -53.019 1.00 97.01 214 LYS A C 1
ATOM 7133 O O . LYS E 1 214 ? -15.480 65.093 -53.033 1.00 95.04 214 LYS A O 1
ATOM 7139 N N . ALA E 1 215 ? -16.520 67.082 -53.451 1.00 97.79 215 ALA A N 1
ATOM 7140 C CA . ALA E 1 215 ? -17.759 66.533 -54.054 1.00 95.32 215 ALA A CA 1
ATOM 7141 C C . ALA E 1 215 ? -17.413 65.722 -55.313 1.00 91.78 215 ALA A C 1
ATOM 7142 O O . ALA E 1 215 ? -18.074 64.693 -55.554 1.00 88.93 215 ALA A O 1
ATOM 7144 N N . SER E 1 216 ? -16.398 66.161 -56.064 1.00 91.53 216 SER A N 1
ATOM 7145 C CA . SER E 1 216 ? -15.951 65.572 -57.356 1.00 90.99 216 SER A CA 1
ATOM 7146 C C . SER E 1 216 ? -15.288 64.196 -57.162 1.00 88.79 216 SER A C 1
ATOM 7147 O O . SER E 1 216 ? -15.015 63.540 -58.182 1.00 86.75 216 SER A O 1
ATOM 7150 N N . ASP E 1 217 ? -15.039 63.766 -55.919 1.00 88.03 217 ASP A N 1
ATOM 7151 C CA . ASP E 1 217 ? -14.453 62.433 -55.608 1.00 86.70 217 ASP A CA 1
ATOM 7152 C C . ASP E 1 217 ? -15.550 61.364 -55.595 1.00 83.17 217 ASP A C 1
ATOM 7153 O O . ASP E 1 217 ? -15.199 60.177 -55.444 1.00 81.91 217 ASP A O 1
ATOM 7158 N N . THR E 1 218 ? -16.821 61.761 -55.728 1.00 81.29 218 THR A N 1
ATOM 7159 C CA . THR E 1 218 ? -17.978 60.835 -55.857 1.00 78.77 218 THR A CA 1
ATOM 7160 C C . THR E 1 218 ? -17.770 59.983 -57.114 1.00 76.43 218 THR A C 1
ATOM 7161 O O . THR E 1 218 ? -17.755 60.562 -58.221 1.00 75.84 218 THR A O 1
ATOM 7165 N N . ALA E 1 219 ? -17.582 58.671 -56.936 1.00 74.25 219 ALA A N 1
ATOM 7166 C CA . ALA E 1 219 ? -17.321 57.701 -58.025 1.00 72.23 219 ALA A CA 1
ATOM 7167 C C . ALA E 1 219 ? -17.371 56.264 -57.498 1.00 69.61 219 ALA A C 1
ATOM 7168 O O . ALA E 1 219 ? -17.403 56.070 -56.270 1.00 68.27 219 ALA A O 1
ATOM 7170 N N . MET E 1 220 ? -17.396 55.306 -58.426 1.00 68.23 220 MET A N 1
ATOM 7171 C CA . MET E 1 220 ? -17.077 53.876 -58.191 1.00 69.21 220 MET A CA 1
ATOM 7172 C C . MET E 1 220 ? -15.549 53.721 -58.262 1.00 67.72 220 MET A C 1
ATOM 7173 O O . MET E 1 220 ? -14.940 54.310 -59.173 1.00 65.11 220 MET A O 1
ATOM 7178 N N . TYR E 1 221 ? -14.951 53.003 -57.307 1.00 68.26 221 TYR A N 1
ATOM 7179 C CA . TYR E 1 221 ? -13.486 52.759 -57.216 1.00 67.45 221 TYR A CA 1
ATOM 7180 C C . TYR E 1 221 ? -13.243 51.249 -57.225 1.00 66.70 221 TYR A C 1
ATOM 7181 O O . TYR E 1 221 ? -13.782 50.548 -56.350 1.00 67.96 221 TYR A O 1
ATOM 7190 N N . TYR E 1 222 ? -12.482 50.774 -58.214 1.00 66.34 222 TYR A N 1
ATOM 7191 C CA . TYR E 1 222 ? -12.110 49.349 -58.414 1.00 66.57 222 TYR A CA 1
ATOM 7192 C C . TYR E 1 222 ? -10.619 49.158 -58.111 1.00 67.86 222 TYR A C 1
ATOM 7193 O O . TYR E 1 222 ? -9.812 50.004 -58.550 1.00 66.38 222 TYR A O 1
ATOM 7202 N N . CYS E 1 223 ? -10.269 48.092 -57.382 1.00 70.58 223 CYS A N 1
ATOM 7203 C CA . CYS E 1 223 ? -8.888 47.539 -57.303 1.00 72.59 223 CYS A CA 1
ATOM 7204 C C . CYS E 1 223 ? -8.811 46.363 -58.276 1.00 68.42 223 CYS A C 1
ATOM 7205 O O . CYS E 1 223 ? -9.834 45.678 -58.445 1.00 66.62 223 CYS A O 1
ATOM 7208 N N . ALA E 1 224 ? -7.652 46.161 -58.900 1.00 66.65 224 ALA A N 1
ATOM 7209 C CA . ALA E 1 224 ? -7.378 45.032 -59.814 1.00 66.23 224 ALA A CA 1
ATOM 7210 C C . ALA E 1 224 ? -5.962 44.507 -59.570 1.00 66.07 224 ALA A C 1
ATOM 7211 O O . ALA E 1 224 ? -5.107 45.285 -59.116 1.00 65.21 224 ALA A O 1
ATOM 7213 N N . ARG E 1 225 ? -5.746 43.226 -59.870 1.00 67.68 225 ARG A N 1
ATOM 7214 C CA . ARG E 1 225 ? -4.435 42.533 -59.795 1.00 68.56 225 ARG A CA 1
ATOM 7215 C C . ARG E 1 225 ? -4.034 42.125 -61.215 1.00 68.97 225 ARG A C 1
ATOM 7216 O O . ARG E 1 225 ? -4.933 41.760 -61.995 1.00 68.32 225 ARG A O 1
ATOM 7224 N N . GLY E 1 226 ? -2.737 42.172 -61.527 1.00 68.63 226 GLY A N 1
ATOM 7225 C CA . GLY E 1 226 ? -2.188 41.644 -62.787 1.00 68.31 226 GLY A CA 1
ATOM 7226 C C . GLY E 1 226 ? -0.758 42.092 -63.028 1.00 69.03 226 GLY A C 1
ATOM 7227 O O . GLY E 1 226 ? -0.064 42.421 -62.052 1.00 68.93 226 GLY A O 1
ATOM 7228 N N . GLN E 1 227 ? -0.340 42.093 -64.295 1.00 69.73 227 GLN A N 1
ATOM 7229 C CA . GLN E 1 227 ? 1.014 42.501 -64.747 1.00 71.34 227 GLN A CA 1
ATOM 7230 C C . GLN E 1 227 ? 0.887 43.784 -65.573 1.00 72.10 227 GLN A C 1
ATOM 7231 O O . GLN E 1 227 ? -0.224 44.082 -66.041 1.00 73.19 227 GLN A O 1
ATOM 7237 N N . LEU E 1 228 ? 1.989 44.518 -65.731 1.00 72.63 228 LEU A N 1
ATOM 7238 C CA . LEU E 1 228 ? 2.041 45.785 -66.501 1.00 72.75 228 LEU A CA 1
ATOM 7239 C C . LEU E 1 228 ? 2.326 45.492 -67.978 1.00 73.30 228 LEU A C 1
ATOM 7240 O O . LEU E 1 228 ? 2.135 46.413 -68.793 1.00 77.59 228 LEU A O 1
ATOM 7245 N N . TYR E 1 229 ? 2.757 44.274 -68.321 1.00 72.22 229 TYR A N 1
ATOM 7246 C CA . TYR E 1 229 ? 3.005 43.857 -69.729 1.00 71.96 229 TYR A CA 1
ATOM 7247 C C . TYR E 1 229 ? 1.664 43.508 -70.390 1.00 71.54 229 TYR A C 1
ATOM 7248 O O . TYR E 1 229 ? 0.638 43.471 -69.684 1.00 68.50 229 TYR A O 1
ATOM 7257 N N . GLY E 1 230 ? 1.677 43.284 -71.709 1.00 72.27 230 GLY A N 1
ATOM 7258 C CA . GLY E 1 230 ? 0.478 43.004 -72.525 1.00 72.32 230 GLY A CA 1
ATOM 7259 C C . GLY E 1 230 ? -0.502 44.169 -72.516 1.00 72.17 230 GLY A C 1
ATOM 7260 O O . GLY E 1 230 ? -1.722 43.916 -72.546 1.00 73.09 230 GLY A O 1
ATOM 7261 N N . GLY E 1 231 ? 0.009 45.402 -72.459 1.00 72.21 231 GLY A N 1
ATOM 7262 C CA . GLY E 1 231 ? -0.789 46.643 -72.460 1.00 72.36 231 GLY A CA 1
ATOM 7263 C C . GLY E 1 231 ? -1.518 46.865 -71.146 1.00 72.17 231 GLY A C 1
ATOM 7264 O O . GLY E 1 231 ? -2.483 47.647 -71.146 1.00 73.32 231 GLY A O 1
ATOM 7265 N N . THR E 1 232 ? -1.050 46.229 -70.067 1.00 72.60 232 THR A N 1
ATOM 7266 C CA . THR E 1 232 ? -1.661 46.198 -68.706 1.00 72.52 232 THR A CA 1
ATOM 7267 C C . THR E 1 232 ? -2.652 45.030 -68.640 1.00 71.54 232 THR A C 1
ATOM 7268 O O . THR E 1 232 ? -3.798 45.185 -69.110 1.00 73.15 232 THR A O 1
ATOM 7272 N N . TYR E 1 233 ? -2.199 43.928 -68.032 1.00 70.14 233 TYR A N 1
ATOM 7273 C CA . TYR E 1 233 ? -2.812 42.574 -68.021 1.00 69.41 233 TYR A CA 1
ATOM 7274 C C . TYR E 1 233 ? -3.391 42.329 -66.625 1.00 69.65 233 TYR A C 1
ATOM 7275 O O . TYR E 1 233 ? -2.751 41.635 -65.817 1.00 70.76 233 TYR A O 1
ATOM 7284 N N . MET E 1 234 ? -4.568 42.903 -66.360 1.00 69.82 234 MET A N 1
ATOM 7285 C CA . MET E 1 234 ? -5.268 42.854 -65.050 1.00 69.92 234 MET A CA 1
ATOM 7286 C C . MET E 1 234 ? -6.483 41.928 -65.155 1.00 69.24 234 MET A C 1
ATOM 7287 O O . MET E 1 234 ? -7.541 42.405 -65.587 1.00 71.43 234 MET A O 1
ATOM 7292 N N . ASP E 1 235 ? -6.322 40.660 -64.764 1.00 68.37 235 ASP A N 1
ATOM 7293 C CA . ASP E 1 235 ? -7.333 39.582 -64.945 1.00 69.45 235 ASP A CA 1
ATOM 7294 C C . ASP E 1 235 ? -8.196 39.415 -63.688 1.00 66.16 235 ASP A C 1
ATOM 7295 O O . ASP E 1 235 ? -9.221 38.729 -63.789 1.00 65.52 235 ASP A O 1
ATOM 7300 N N . GLY E 1 236 ? -7.786 39.995 -62.555 1.00 63.18 236 GLY A N 1
ATOM 7301 C CA . GLY E 1 236 ? -8.512 39.928 -61.272 1.00 61.07 236 GLY A CA 1
ATOM 7302 C C . GLY E 1 236 ? -9.021 41.297 -60.862 1.00 59.23 236 GLY A C 1
ATOM 7303 O O . GLY E 1 236 ? -8.226 42.249 -60.890 1.00 58.21 236 GLY A O 1
ATOM 7304 N N . TRP E 1 237 ? -10.302 41.389 -60.493 1.00 58.63 237 TRP A N 1
ATOM 7305 C CA . TRP E 1 237 ? -11.017 42.664 -60.219 1.00 57.85 237 TRP A CA 1
ATOM 7306 C C . TRP E 1 237 ? -11.868 42.528 -58.956 1.00 59.19 237 TRP A C 1
ATOM 7307 O O . TRP E 1 237 ? -12.524 41.490 -58.799 1.00 61.16 237 TRP A O 1
ATOM 7318 N N . GLY E 1 238 ? -11.880 43.557 -58.110 1.00 60.78 238 GLY A N 1
ATOM 7319 C CA . GLY E 1 238 ? -12.842 43.669 -57.000 1.00 63.85 238 GLY A CA 1
ATOM 7320 C C . GLY E 1 238 ? -14.244 43.948 -57.521 1.00 65.73 238 GLY A C 1
ATOM 7321 O O . GLY E 1 238 ? -14.386 44.203 -58.734 1.00 65.92 238 GLY A O 1
ATOM 7322 N N . GLN E 1 239 ? -15.244 43.904 -56.638 1.00 67.96 239 GLN A N 1
ATOM 7323 C CA . GLN E 1 239 ? -16.669 44.170 -56.968 1.00 70.09 239 GLN A CA 1
ATOM 7324 C C . GLN E 1 239 ? -16.892 45.687 -57.051 1.00 70.62 239 GLN A C 1
ATOM 7325 O O . GLN E 1 239 ? -17.964 46.096 -57.547 1.00 71.56 239 GLN A O 1
ATOM 7331 N N . GLY E 1 240 ? -15.921 46.483 -56.582 1.00 70.12 240 GLY A N 1
ATOM 7332 C CA . GLY E 1 240 ? -15.980 47.957 -56.576 1.00 70.26 240 GLY A CA 1
ATOM 7333 C C . GLY E 1 240 ? -16.471 48.496 -55.243 1.00 71.53 240 GLY A C 1
ATOM 7334 O O . GLY E 1 240 ? -17.209 47.771 -54.546 1.00 71.15 240 GLY A O 1
ATOM 7335 N N . THR E 1 241 ? -16.057 49.719 -54.899 1.00 72.71 241 THR A N 1
ATOM 7336 C CA . THR E 1 241 ? -16.521 50.491 -53.717 1.00 76.02 241 THR A CA 1
ATOM 7337 C C . THR E 1 241 ? -17.144 51.807 -54.192 1.00 76.47 241 THR A C 1
ATOM 7338 O O . THR E 1 241 ? -16.405 52.650 -54.743 1.00 74.61 241 THR A O 1
ATOM 7342 N N . LEU E 1 242 ? -18.450 51.975 -53.981 1.00 78.04 242 LEU A N 1
ATOM 7343 C CA . LEU E 1 242 ? -19.175 53.241 -54.269 1.00 79.46 242 LEU A CA 1
ATOM 7344 C C . LEU E 1 242 ? -18.821 54.258 -53.178 1.00 79.19 242 LEU A C 1
ATOM 7345 O O . LEU E 1 242 ? -18.917 53.901 -51.988 1.00 78.62 242 LEU A O 1
ATOM 7350 N N . VAL E 1 243 ? -18.382 55.457 -53.569 1.00 78.44 243 VAL A N 1
ATOM 7351 C CA . VAL E 1 243 ? -18.066 56.577 -52.633 1.00 81.05 243 VAL A CA 1
ATOM 7352 C C . VAL E 1 243 ? -18.931 57.783 -53.016 1.00 82.18 243 VAL A C 1
ATOM 7353 O O . VAL E 1 243 ? -18.728 58.332 -54.116 1.00 82.36 243 VAL A O 1
ATOM 7357 N N . THR E 1 244 ? -19.859 58.165 -52.136 1.00 83.60 244 THR A N 1
ATOM 7358 C CA . THR E 1 244 ? -20.771 59.328 -52.293 1.00 85.23 244 THR A CA 1
ATOM 7359 C C . THR E 1 244 ? -20.286 60.445 -51.360 1.00 85.70 244 THR A C 1
ATOM 7360 O O . THR E 1 244 ? -20.134 60.171 -50.155 1.00 85.18 244 THR A O 1
ATOM 7364 N N . VAL E 1 245 ? -20.027 61.637 -51.905 1.00 85.85 245 VAL A N 1
ATOM 7365 C CA . VAL E 1 245 ? -19.582 62.839 -51.138 1.00 87.89 245 VAL A CA 1
ATOM 7366 C C . VAL E 1 245 ? -20.597 63.969 -51.363 1.00 89.15 245 VAL A C 1
ATOM 7367 O O . VAL E 1 245 ? -20.615 64.550 -52.469 1.00 87.10 245 VAL A O 1
ATOM 7371 N N . SER E 1 246 ? -21.410 64.257 -50.341 1.00 91.73 246 SER A N 1
ATOM 7372 C CA . SER E 1 246 ? -22.432 65.338 -50.321 1.00 92.30 246 SER A CA 1
ATOM 7373 C C . SER E 1 246 ? -22.664 65.800 -48.877 1.00 93.84 246 SER A C 1
ATOM 7374 O O . SER E 1 246 ? -22.587 66.997 -48.600 1.00 95.56 246 SER A O 1
ATOM 7376 N N . ASP F 3 1 ? 31.608 29.723 -31.365 1.00 75.73 1 ASP B N 1
ATOM 7377 C CA . ASP F 3 1 ? 30.462 30.508 -30.828 1.00 74.80 1 ASP B CA 1
ATOM 7378 C C . ASP F 3 1 ? 30.505 31.926 -31.422 1.00 74.31 1 ASP B C 1
ATOM 7379 O O . ASP F 3 1 ? 31.549 32.591 -31.278 1.00 76.61 1 ASP B O 1
ATOM 7381 N N . ILE F 3 2 ? 29.422 32.350 -32.085 1.00 71.49 2 ILE B N 1
ATOM 7382 C CA . ILE F 3 2 ? 29.248 33.724 -32.646 1.00 70.49 2 ILE B CA 1
ATOM 7383 C C . ILE F 3 2 ? 28.782 34.647 -31.513 1.00 71.00 2 ILE B C 1
ATOM 7384 O O . ILE F 3 2 ? 27.862 34.249 -30.785 1.00 70.89 2 ILE B O 1
ATOM 7389 N N . GLN F 3 3 ? 29.393 35.828 -31.378 1.00 73.06 3 GLN B N 1
ATOM 7390 C CA . GLN F 3 3 ? 29.073 36.832 -30.324 1.00 74.49 3 GLN B CA 1
ATOM 7391 C C . GLN F 3 3 ? 28.111 37.875 -30.903 1.00 71.53 3 GLN B C 1
ATOM 7392 O O . GLN F 3 3 ? 28.412 38.414 -31.980 1.00 71.42 3 GLN B O 1
ATOM 7398 N N . MET F 3 4 ? 27.013 38.155 -30.200 1.00 69.51 4 MET B N 1
ATOM 7399 C CA . MET F 3 4 ? 25.994 39.169 -30.584 1.00 68.04 4 MET B CA 1
ATOM 7400 C C . MET F 3 4 ? 26.023 40.303 -29.554 1.00 67.16 4 MET B C 1
ATOM 7401 O O . MET F 3 4 ? 25.803 40.011 -28.366 1.00 68.24 4 MET B O 1
ATOM 7406 N N . THR F 3 5 ? 26.291 41.541 -29.987 1.00 66.55 5 THR B N 1
ATOM 7407 C CA . THR F 3 5 ? 26.346 42.738 -29.104 1.00 67.64 5 THR B CA 1
ATOM 7408 C C . THR F 3 5 ? 25.228 43.707 -29.501 1.00 65.70 5 THR B C 1
ATOM 7409 O O . THR F 3 5 ? 25.062 43.975 -30.704 1.00 65.62 5 THR B O 1
ATOM 7413 N N . GLN F 3 6 ? 24.479 44.202 -28.513 1.00 65.56 6 GLN B N 1
ATOM 7414 C CA . GLN F 3 6 ? 23.339 45.134 -28.715 1.00 65.21 6 GLN B CA 1
ATOM 7415 C C . GLN F 3 6 ? 23.699 46.513 -28.164 1.00 66.18 6 GLN B C 1
ATOM 7416 O O . GLN F 3 6 ? 24.417 46.579 -27.153 1.00 66.77 6 GLN B O 1
ATOM 7422 N N . SER F 3 7 ? 23.197 47.563 -28.815 1.00 67.35 7 SER B N 1
ATOM 7423 C CA . SER F 3 7 ? 23.312 48.979 -28.387 1.00 68.96 7 SER B CA 1
ATOM 7424 C C . SER F 3 7 ? 22.002 49.709 -28.663 1.00 67.35 7 SER B C 1
ATOM 7425 O O . SER F 3 7 ? 21.352 49.445 -29.667 1.00 66.54 7 SER B O 1
ATOM 7428 N N . PRO F 3 8 ? 21.559 50.622 -27.771 1.00 68.04 8 PRO B N 1
ATOM 7429 C CA . PRO F 3 8 ? 22.116 50.725 -26.421 1.00 69.31 8 PRO B CA 1
ATOM 7430 C C . PRO F 3 8 ? 21.795 49.479 -25.579 1.00 69.78 8 PRO B C 1
ATOM 7431 O O . PRO F 3 8 ? 21.001 48.668 -26.021 1.00 70.37 8 PRO B O 1
ATOM 7435 N N . SER F 3 9 ? 22.433 49.334 -24.414 1.00 71.53 9 SER B N 1
ATOM 7436 C CA . SER F 3 9 ? 22.143 48.266 -23.419 1.00 73.23 9 SER B CA 1
ATOM 7437 C C . SER F 3 9 ? 20.898 48.652 -22.610 1.00 73.43 9 SER B C 1
ATOM 7438 O O . SER F 3 9 ? 20.128 47.747 -22.229 1.00 73.63 9 SER B O 1
ATOM 7441 N N . SER F 3 10 ? 20.723 49.956 -22.377 1.00 73.97 10 SER B N 1
ATOM 7442 C CA . SER F 3 10 ? 19.613 50.570 -21.602 1.00 75.21 10 SER B CA 1
ATOM 7443 C C . SER F 3 10 ? 19.141 51.834 -22.331 1.00 72.98 10 SER B C 1
ATOM 7444 O O . SER F 3 10 ? 19.959 52.438 -23.041 1.00 72.86 10 SER B O 1
ATOM 7447 N N . LEU F 3 11 ? 17.883 52.236 -22.153 1.00 72.46 11 LEU B N 1
ATOM 7448 C CA . LEU F 3 11 ? 17.241 53.299 -22.970 1.00 71.97 11 LEU B CA 1
ATOM 7449 C C . LEU F 3 11 ? 15.960 53.779 -22.272 1.00 73.01 11 LEU B C 1
ATOM 7450 O O . LEU F 3 11 ? 15.170 52.918 -21.858 1.00 74.24 11 LEU B O 1
ATOM 7455 N N . SER F 3 12 ? 15.775 55.097 -22.133 1.00 72.95 12 SER B N 1
ATOM 7456 C CA . SER F 3 12 ? 14.535 55.746 -21.622 1.00 74.09 12 SER B CA 1
ATOM 7457 C C . SER F 3 12 ? 13.914 56.600 -22.731 1.00 72.37 12 SER B C 1
ATOM 7458 O O . SER F 3 12 ? 14.633 57.442 -23.288 1.00 72.31 12 SER B O 1
ATOM 7461 N N . ALA F 3 13 ? 12.627 56.403 -23.022 1.00 71.37 13 ALA B N 1
ATOM 7462 C CA . ALA F 3 13 ? 11.872 57.144 -24.059 1.00 71.58 13 ALA B CA 1
ATOM 7463 C C . ALA F 3 13 ? 10.452 57.421 -23.556 1.00 73.56 13 ALA B C 1
ATOM 7464 O O . ALA F 3 13 ? 10.152 57.040 -22.412 1.00 75.25 13 ALA B O 1
ATOM 7466 N N . SER F 3 14 ? 9.625 58.072 -24.381 1.00 74.77 14 SER B N 1
ATOM 7467 C CA . SER F 3 14 ? 8.217 58.448 -24.086 1.00 77.70 14 SER B CA 1
ATOM 7468 C C . SER F 3 14 ? 7.299 57.889 -25.175 1.00 78.11 14 SER B C 1
ATOM 7469 O O . SER F 3 14 ? 7.804 57.601 -26.278 1.00 74.93 14 SER B O 1
ATOM 7472 N N . VAL F 3 15 ? 6.000 57.774 -24.879 1.00 80.62 15 VAL B N 1
ATOM 7473 C CA . VAL F 3 15 ? 4.953 57.353 -25.857 1.00 81.47 15 VAL B CA 1
ATOM 7474 C C . VAL F 3 15 ? 5.046 58.288 -27.068 1.00 81.43 15 VAL B C 1
ATOM 7475 O O . VAL F 3 15 ? 5.068 59.508 -26.852 1.00 85.03 15 VAL B O 1
ATOM 7479 N N . GLY F 3 16 ? 5.129 57.733 -28.281 1.00 79.76 16 GLY B N 1
ATOM 7480 C CA . GLY F 3 16 ? 5.193 58.492 -29.546 1.00 80.65 16 GLY B CA 1
ATOM 7481 C C . GLY F 3 16 ? 6.585 58.492 -30.165 1.00 79.56 16 GLY B C 1
ATOM 7482 O O . GLY F 3 16 ? 6.679 58.696 -31.391 1.00 79.51 16 GLY B O 1
ATOM 7483 N N . ASP F 3 17 ? 7.631 58.270 -29.363 1.00 79.05 17 ASP B N 1
ATOM 7484 C CA . ASP F 3 17 ? 9.053 58.371 -29.793 1.00 78.44 17 ASP B CA 1
ATOM 7485 C C . ASP F 3 17 ? 9.396 57.232 -30.764 1.00 76.51 17 ASP B C 1
ATOM 7486 O O . ASP F 3 17 ? 8.719 56.193 -30.736 1.00 76.26 17 ASP B O 1
ATOM 7491 N N . ARG F 3 18 ? 10.406 57.445 -31.610 1.00 75.69 18 ARG B N 1
ATOM 7492 C CA . ARG F 3 18 ? 11.074 56.386 -32.410 1.00 73.85 18 ARG B CA 1
ATOM 7493 C C . ARG F 3 18 ? 12.278 55.873 -31.614 1.00 72.94 18 ARG B C 1
ATOM 7494 O O . ARG F 3 18 ? 13.062 56.701 -31.119 1.00 73.23 18 ARG B O 1
ATOM 7502 N N . VAL F 3 19 ? 12.400 54.553 -31.492 1.00 73.06 19 VAL B N 1
ATOM 7503 C CA . VAL F 3 19 ? 13.497 53.854 -30.761 1.00 72.21 19 VAL B CA 1
ATOM 7504 C C . VAL F 3 19 ? 14.275 53.017 -31.780 1.00 69.63 19 VAL B C 1
ATOM 7505 O O . VAL F 3 19 ? 13.623 52.295 -32.549 1.00 68.49 19 VAL B O 1
ATOM 7509 N N . THR F 3 20 ? 15.606 53.140 -31.796 1.00 68.00 20 THR B N 1
ATOM 7510 C CA . THR F 3 20 ? 16.530 52.405 -32.701 1.00 66.78 20 THR B CA 1
ATOM 7511 C C . THR F 3 20 ? 17.484 51.562 -31.852 1.00 65.62 20 THR B C 1
ATOM 7512 O O . THR F 3 20 ? 18.252 52.148 -31.070 1.00 64.35 20 THR B O 1
ATOM 7516 N N . ILE F 3 21 ? 17.414 50.236 -32.001 1.00 65.17 21 ILE B N 1
ATOM 7517 C CA . ILE F 3 21 ? 18.284 49.253 -31.294 1.00 65.68 21 ILE B CA 1
ATOM 7518 C C . ILE F 3 21 ? 19.154 48.571 -32.349 1.00 63.99 21 ILE B C 1
ATOM 7519 O O . ILE F 3 21 ? 18.595 48.061 -33.326 1.00 64.95 21 ILE B O 1
ATOM 7524 N N . THR F 3 22 ? 20.467 48.558 -32.133 1.00 64.24 22 THR B N 1
ATOM 7525 C CA . THR F 3 22 ? 21.482 47.943 -33.024 1.00 65.64 22 THR B CA 1
ATOM 7526 C C . THR F 3 22 ? 21.864 46.565 -32.473 1.00 66.41 22 THR B C 1
ATOM 7527 O O . THR F 3 22 ? 21.903 46.409 -31.244 1.00 67.11 22 THR B O 1
ATOM 7531 N N . CYS F 3 23 ? 22.125 45.611 -33.367 1.00 66.58 23 CYS B N 1
ATOM 7532 C CA . CYS F 3 23 ? 22.654 44.257 -33.062 1.00 67.33 23 CYS B CA 1
ATOM 7533 C C . CYS F 3 23 ? 23.822 44.002 -34.021 1.00 66.33 23 CYS B C 1
ATOM 7534 O O . CYS F 3 23 ? 23.633 44.198 -35.240 1.00 65.92 23 CYS B O 1
ATOM 7537 N N . ARG F 3 24 ? 24.988 43.642 -33.484 1.00 66.88 24 ARG B N 1
ATOM 7538 C CA . ARG F 3 24 ? 26.230 43.378 -34.257 1.00 69.03 24 ARG B CA 1
ATOM 7539 C C . ARG F 3 24 ? 26.696 41.949 -33.967 1.00 68.36 24 ARG B C 1
ATOM 7540 O O . ARG F 3 24 ? 26.737 41.584 -32.779 1.00 71.08 24 ARG B O 1
ATOM 7548 N N . SER F 3 25 ? 27.028 41.181 -35.007 1.00 65.93 25 SER B N 1
ATOM 7549 C CA . SER F 3 25 ? 27.552 39.793 -34.903 1.00 65.01 25 SER B CA 1
ATOM 7550 C C . SER F 3 25 ? 29.059 39.788 -35.192 1.00 65.30 25 SER B C 1
ATOM 7551 O O . SER F 3 25 ? 29.507 40.582 -36.039 1.00 63.73 25 SER B O 1
ATOM 7554 N N . SER F 3 26 ? 29.805 38.912 -34.514 1.00 65.57 26 SER B N 1
ATOM 7555 C CA . SER F 3 26 ? 31.281 38.770 -34.633 1.00 66.26 26 SER B CA 1
ATOM 7556 C C . SER F 3 26 ? 31.663 38.167 -35.997 1.00 67.94 26 SER B C 1
ATOM 7557 O O . SER F 3 26 ? 32.828 38.318 -36.393 1.00 70.92 26 SER B O 1
ATOM 7560 N N . GLN F 3 27 ? 30.725 37.498 -36.678 1.00 68.23 27 GLN B N 1
ATOM 7561 C CA . GLN F 3 27 ? 30.891 36.941 -38.048 1.00 69.37 27 GLN B CA 1
ATOM 7562 C C . GLN F 3 27 ? 29.661 37.282 -38.892 1.00 68.15 27 GLN B C 1
ATOM 7563 O O . GLN F 3 27 ? 28.627 37.672 -38.307 1.00 67.52 27 GLN B O 1
ATOM 7569 N N . GLY F 3 28 ? 29.762 37.087 -40.211 1.00 65.77 28 GLY B N 1
ATOM 7570 C CA . GLY F 3 28 ? 28.615 37.136 -41.135 1.00 64.30 28 GLY B CA 1
ATOM 7571 C C . GLY F 3 28 ? 27.587 36.077 -40.767 1.00 62.94 28 GLY B C 1
ATOM 7572 O O . GLY F 3 28 ? 27.988 34.908 -40.605 1.00 63.00 28 GLY B O 1
ATOM 7573 N N . ILE F 3 29 ? 26.318 36.472 -40.609 1.00 60.19 29 ILE B N 1
ATOM 7574 C CA . ILE F 3 29 ? 25.173 35.554 -40.325 1.00 58.35 29 ILE B CA 1
ATOM 7575 C C . ILE F 3 29 ? 24.085 35.750 -41.391 1.00 58.12 29 ILE B C 1
ATOM 7576 O O . ILE F 3 29 ? 22.954 35.289 -41.158 1.00 58.88 29 ILE B O 1
ATOM 7581 N N . GLY F 3 30 ? 24.411 36.388 -42.518 1.00 57.40 30 GLY B N 1
ATOM 7582 C CA . GLY F 3 30 ? 23.464 36.663 -43.615 1.00 56.47 30 GLY B CA 1
ATOM 7583 C C . GLY F 3 30 ? 22.215 37.344 -43.096 1.00 56.45 30 GLY B C 1
ATOM 7584 O O . GLY F 3 30 ? 22.337 38.453 -42.562 1.00 57.23 30 GLY B O 1
ATOM 7585 N N . SER F 3 31 ? 21.060 36.687 -43.223 1.00 56.93 31 SER B N 1
ATOM 7586 C CA . SE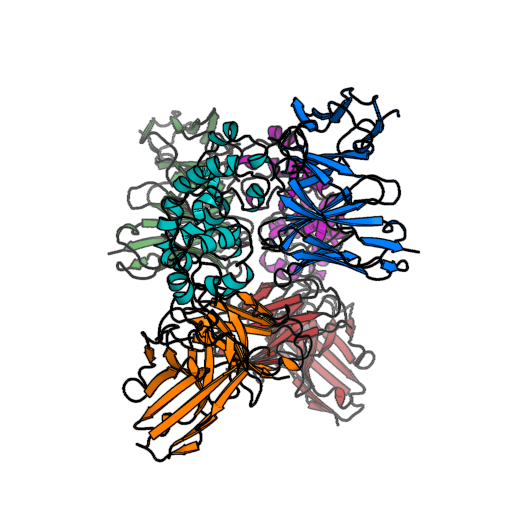R F 3 31 ? 19.746 37.163 -42.722 1.00 55.51 31 SER B CA 1
ATOM 7587 C C . SER F 3 31 ? 19.226 36.237 -41.613 1.00 54.26 31 SER B C 1
ATOM 7588 O O . SER F 3 31 ? 18.047 36.377 -41.243 1.00 54.69 31 SER B O 1
ATOM 7591 N N . TRP F 3 32 ? 20.071 35.343 -41.086 1.00 52.80 32 TRP B N 1
ATOM 7592 C CA . TRP F 3 32 ? 19.699 34.341 -40.048 1.00 51.95 32 TRP B CA 1
ATOM 7593 C C . TRP F 3 32 ? 19.610 35.020 -38.677 1.00 51.36 32 TRP B C 1
ATOM 7594 O O . TRP F 3 32 ? 20.393 34.647 -37.788 1.00 52.56 32 TRP B O 1
ATOM 7605 N N . LEU F 3 33 ? 18.701 35.984 -38.516 1.00 50.72 33 LEU B N 1
ATOM 7606 C CA . LEU F 3 33 ? 18.570 36.788 -37.275 1.00 51.08 33 LEU B CA 1
ATOM 7607 C C . LEU F 3 33 ? 17.095 36.958 -36.904 1.00 50.44 33 LEU B C 1
ATOM 7608 O O . LEU F 3 33 ? 16.274 37.182 -37.810 1.00 51.58 33 LEU B O 1
ATOM 7613 N N . ALA F 3 34 ? 16.801 36.867 -35.605 1.00 50.12 34 ALA B N 1
ATOM 7614 C CA . ALA F 3 34 ? 15.465 37.060 -35.001 1.00 50.17 34 ALA B CA 1
ATOM 7615 C C . ALA F 3 34 ? 15.551 38.133 -33.915 1.00 51.00 34 ALA B C 1
ATOM 7616 O O . ALA F 3 34 ? 16.621 38.277 -33.304 1.00 50.00 34 ALA B O 1
ATOM 7618 N N . TRP F 3 35 ? 14.452 38.854 -33.697 1.00 51.92 35 TRP B N 1
ATOM 7619 C CA . TRP F 3 35 ? 14.269 39.802 -32.570 1.00 52.50 35 TRP B CA 1
ATOM 7620 C C . TRP F 3 35 ? 13.158 39.265 -31.657 1.00 54.09 35 TRP B C 1
ATOM 7621 O O . TRP F 3 35 ? 12.135 38.787 -32.196 1.00 54.18 35 TRP B O 1
ATOM 7632 N N . TYR F 3 36 ? 13.357 39.334 -30.337 1.00 54.99 36 TYR B N 1
ATOM 7633 C CA . TYR F 3 36 ? 12.379 38.885 -29.311 1.00 56.97 36 TYR B CA 1
ATOM 7634 C C . TYR F 3 36 ? 12.092 40.016 -28.315 1.00 59.24 36 TYR B C 1
ATOM 7635 O O . TYR F 3 36 ? 13.023 40.762 -27.954 1.00 59.60 36 TYR B O 1
ATOM 7644 N N . GLN F 3 37 ? 10.831 40.125 -27.889 1.00 61.08 37 GLN B N 1
ATOM 7645 C CA . GLN F 3 37 ? 10.346 41.086 -26.860 1.00 63.14 37 GLN B CA 1
ATOM 7646 C C . GLN F 3 37 ? 10.085 40.312 -25.567 1.00 63.78 37 GLN B C 1
ATOM 7647 O O . GLN F 3 37 ? 9.363 39.305 -25.639 1.00 65.63 37 GLN B O 1
ATOM 7653 N N . GLN F 3 38 ? 10.649 40.750 -24.441 1.00 64.16 38 GLN B N 1
ATOM 7654 C CA . GLN F 3 38 ? 10.360 40.158 -23.109 1.00 66.07 38 GLN B CA 1
ATOM 7655 C C . GLN F 3 38 ? 9.911 41.265 -22.154 1.00 69.52 38 GLN B C 1
ATOM 7656 O O . GLN F 3 38 ? 10.747 42.111 -21.805 1.00 70.29 38 GLN B O 1
ATOM 7662 N N . LYS F 3 39 ? 8.639 41.241 -21.747 1.00 73.96 39 LYS B N 1
ATOM 7663 C CA . LYS F 3 39 ? 8.057 42.176 -20.747 1.00 78.48 39 LYS B CA 1
ATOM 7664 C C . LYS F 3 39 ? 8.390 41.663 -19.348 1.00 82.48 39 LYS B C 1
ATOM 7665 O O . LYS F 3 39 ? 8.598 40.465 -19.162 1.00 81.97 39 LYS B O 1
ATOM 7671 N N . PRO F 3 40 ? 8.471 42.554 -18.330 1.00 87.62 40 PRO B N 1
ATOM 7672 C CA . PRO F 3 40 ? 8.877 42.155 -16.980 1.00 90.22 40 PRO B CA 1
ATOM 7673 C C . PRO F 3 40 ? 8.099 40.939 -16.452 1.00 92.99 40 PRO B C 1
ATOM 7674 O O . PRO F 3 40 ? 6.883 40.960 -16.501 1.00 92.37 40 PRO B O 1
ATOM 7678 N N . GLU F 3 41 ? 8.827 39.906 -16.012 1.00 96.17 41 GLU B N 1
ATOM 7679 C CA . GLU F 3 41 ? 8.297 38.685 -15.338 1.00 97.93 41 GLU B CA 1
ATOM 7680 C C . GLU F 3 41 ? 7.352 37.914 -16.271 1.00 96.80 41 GLU B C 1
ATOM 7681 O O . GLU F 3 41 ? 6.495 37.174 -15.751 1.00 98.22 41 GLU B O 1
ATOM 7687 N N . LYS F 3 42 ? 7.513 38.062 -17.592 1.00 94.84 42 LYS B N 1
ATOM 7688 C CA . LYS F 3 42 ? 6.741 37.323 -18.630 1.00 91.92 42 LYS B CA 1
ATOM 7689 C C . LYS F 3 42 ? 7.721 36.604 -19.561 1.00 86.85 42 LYS B C 1
ATOM 7690 O O . LYS F 3 42 ? 8.926 36.922 -19.523 1.00 84.96 42 LYS B O 1
ATOM 7696 N N . ALA F 3 43 ? 7.217 35.668 -20.366 1.00 83.78 43 ALA B N 1
ATOM 7697 C CA . ALA F 3 43 ? 8.015 34.887 -21.337 1.00 79.82 43 ALA B CA 1
ATOM 7698 C C . ALA F 3 43 ? 8.258 35.719 -22.592 1.00 76.21 43 ALA B C 1
ATOM 7699 O O . ALA F 3 43 ? 7.436 36.555 -22.955 1.00 75.75 43 ALA B O 1
ATOM 7701 N N . PRO F 3 44 ? 9.394 35.516 -23.296 1.00 73.83 44 PRO B N 1
ATOM 7702 C CA . PRO F 3 44 ? 9.648 36.209 -24.559 1.00 71.80 44 PRO B CA 1
ATOM 7703 C C . PRO F 3 44 ? 8.584 35.931 -25.632 1.00 69.94 44 PRO B C 1
ATOM 7704 O O . PRO F 3 44 ? 7.920 34.917 -25.558 1.00 69.86 44 PRO B O 1
ATOM 7708 N N . GLN F 3 45 ? 8.461 36.848 -26.593 1.00 68.92 45 GLN B N 1
ATOM 7709 C CA . GLN F 3 45 ? 7.596 36.728 -27.797 1.00 68.88 45 GLN B CA 1
ATOM 7710 C C . GLN F 3 45 ? 8.418 37.044 -29.050 1.00 65.05 45 GLN B C 1
ATOM 7711 O O . GLN F 3 45 ? 9.236 37.982 -29.003 1.00 66.32 45 GLN B O 1
ATOM 7717 N N . SER F 3 46 ? 8.197 36.290 -30.126 1.00 62.10 46 SER B N 1
ATOM 7718 C CA . SER F 3 46 ? 8.815 36.494 -31.461 1.00 60.64 46 SER B CA 1
ATOM 7719 C C . SER F 3 46 ? 8.293 37.801 -32.065 1.00 58.93 46 SER B C 1
ATOM 7720 O O . SER F 3 46 ? 7.060 37.961 -32.089 1.00 59.95 46 SER B O 1
ATOM 7723 N N . LEU F 3 47 ? 9.196 38.686 -32.516 1.00 57.20 47 LEU B N 1
ATOM 7724 C CA . LEU F 3 47 ? 8.879 39.925 -33.287 1.00 57.38 47 LEU B CA 1
ATOM 7725 C C . LEU F 3 47 ? 9.256 39.745 -34.762 1.00 55.64 47 LEU B C 1
ATOM 7726 O O . LEU F 3 47 ? 8.419 40.033 -35.639 1.00 55.28 47 LEU B O 1
ATOM 7731 N N . ILE F 3 48 ? 10.504 39.349 -35.009 1.00 54.31 48 ILE B N 1
ATOM 7732 C CA . ILE F 3 48 ? 11.139 39.334 -36.358 1.00 54.21 48 ILE B CA 1
ATOM 7733 C C . ILE F 3 48 ? 11.829 37.984 -36.541 1.00 52.65 48 ILE B C 1
ATOM 7734 O O . ILE F 3 48 ? 12.422 37.492 -35.566 1.00 51.23 48 ILE B O 1
ATOM 7739 N N . TYR F 3 49 ? 11.748 37.424 -37.747 1.00 51.98 49 TYR B N 1
ATOM 7740 C CA . TYR F 3 49 ? 12.607 36.313 -38.225 1.00 51.78 49 TYR B CA 1
ATOM 7741 C C . TYR F 3 49 ? 13.173 36.721 -39.588 1.00 53.14 49 TYR B C 1
ATOM 7742 O O . TYR F 3 49 ? 12.620 37.644 -40.224 1.00 54.00 49 TYR B O 1
ATOM 7751 N N . ALA F 3 50 ? 14.259 36.075 -40.009 1.00 53.16 50 ALA B N 1
ATOM 7752 C CA . ALA F 3 50 ? 14.931 36.328 -41.302 1.00 53.69 50 ALA B CA 1
ATOM 7753 C C . ALA F 3 50 ? 15.291 37.815 -41.425 1.00 53.25 50 ALA B C 1
ATOM 7754 O O . ALA F 3 50 ? 15.227 38.342 -42.546 1.00 54.89 50 ALA B O 1
ATOM 7756 N N . ALA F 3 51 ? 15.617 38.466 -40.305 1.00 52.74 51 ALA B N 1
ATOM 7757 C CA . ALA F 3 51 ? 16.155 39.847 -40.219 1.00 53.34 51 ALA B CA 1
ATOM 7758 C C . ALA F 3 51 ? 15.051 40.911 -40.344 1.00 53.18 51 ALA B C 1
ATOM 7759 O O . ALA F 3 51 ? 15.144 41.906 -39.599 1.00 53.35 51 ALA B O 1
ATOM 7761 N N . SER F 3 52 ? 14.063 40.742 -41.232 1.00 52.42 52 SER B N 1
ATOM 7762 C CA . SER F 3 52 ? 13.077 41.809 -41.566 1.00 53.74 52 SER B CA 1
ATOM 7763 C C . SER F 3 52 ? 11.619 41.321 -41.615 1.00 54.57 52 SER B C 1
ATOM 7764 O O . SER F 3 52 ? 10.738 42.197 -41.684 1.00 55.16 52 SER B O 1
ATOM 7767 N N . SER F 3 53 ? 11.345 40.012 -41.588 1.00 55.14 53 SER B N 1
ATOM 7768 C CA . SER F 3 53 ? 9.964 39.458 -41.643 1.00 56.82 53 SER B CA 1
ATOM 7769 C C . SER F 3 53 ? 9.264 39.637 -40.288 1.00 59.09 53 SER B C 1
ATOM 7770 O O . SER F 3 53 ? 9.753 39.082 -39.284 1.00 58.36 53 SER B O 1
ATOM 7773 N N . LEU F 3 54 ? 8.158 40.385 -40.268 1.00 63.53 54 LEU B N 1
ATOM 7774 C CA . LEU F 3 54 ? 7.268 40.525 -39.086 1.00 67.20 54 LEU B CA 1
ATOM 7775 C C . LEU F 3 54 ? 6.611 39.174 -38.794 1.00 67.33 54 LEU B C 1
ATOM 7776 O O . LEU F 3 54 ? 6.100 38.545 -39.735 1.00 65.54 54 LEU B O 1
ATOM 7781 N N . GLN F 3 55 ? 6.626 38.762 -37.527 1.00 68.49 55 GLN B N 1
ATOM 7782 C CA . GLN F 3 55 ? 5.829 37.622 -37.016 1.00 70.05 55 GLN B CA 1
ATOM 7783 C C . GLN F 3 55 ? 4.348 38.017 -37.070 1.00 72.65 55 GLN B C 1
ATOM 7784 O O . GLN F 3 55 ? 4.041 39.218 -36.908 1.00 73.47 55 GLN B O 1
ATOM 7790 N N . SER F 3 56 ? 3.457 37.050 -37.295 1.00 74.61 56 SER B N 1
ATOM 7791 C CA . SER F 3 56 ? 1.988 37.273 -37.324 1.00 75.96 56 SER B CA 1
ATOM 7792 C C . SER F 3 56 ? 1.551 37.874 -35.981 1.00 75.19 56 SER B C 1
ATOM 7793 O O . SER F 3 56 ? 2.080 37.444 -34.930 1.00 71.88 56 SER B O 1
ATOM 7796 N N . GLY F 3 57 ? 0.651 38.862 -36.027 1.00 76.06 57 GLY B N 1
ATOM 7797 C CA . GLY F 3 57 ? 0.108 39.549 -34.840 1.00 76.17 57 GLY B CA 1
ATOM 7798 C C . GLY F 3 57 ? 0.903 40.786 -34.457 1.00 76.48 57 GLY B C 1
ATOM 7799 O O . GLY F 3 57 ? 0.345 41.621 -33.730 1.00 80.77 57 GLY B O 1
ATOM 7800 N N . VAL F 3 58 ? 2.157 40.916 -34.908 1.00 74.52 58 VAL B N 1
ATOM 7801 C CA . VAL F 3 58 ? 3.074 42.013 -34.476 1.00 73.18 58 VAL B CA 1
ATOM 7802 C C . VAL F 3 58 ? 2.716 43.287 -35.240 1.00 73.64 58 VAL B C 1
ATOM 7803 O O . VAL F 3 58 ? 2.650 43.284 -36.467 1.00 72.72 58 VAL B O 1
ATOM 7807 N N . PRO F 3 59 ? 2.474 44.419 -34.538 1.00 74.71 59 PRO B N 1
ATOM 7808 C CA . PRO F 3 59 ? 2.172 45.687 -35.202 1.00 76.78 59 PRO B CA 1
ATOM 7809 C C . PRO F 3 59 ? 3.259 46.140 -36.193 1.00 76.47 59 PRO B C 1
ATOM 7810 O O . PRO F 3 59 ? 4.426 45.899 -35.934 1.00 74.34 59 PRO B O 1
ATOM 7814 N N . SER F 3 60 ? 2.845 46.814 -37.272 1.00 79.10 60 SER B N 1
ATOM 7815 C CA . SER F 3 60 ? 3.704 47.308 -38.384 1.00 79.98 60 SER B CA 1
ATOM 7816 C C . SER F 3 60 ? 4.742 48.320 -37.884 1.00 78.75 60 SER B C 1
ATOM 7817 O O . SER F 3 60 ? 5.755 48.505 -38.590 1.00 78.96 60 SER B O 1
ATOM 7820 N N . ARG F 3 61 ? 4.501 48.949 -36.727 1.00 77.56 61 ARG B N 1
ATOM 7821 C CA . ARG F 3 61 ? 5.380 50.002 -36.151 1.00 76.19 61 ARG B CA 1
ATOM 7822 C C . ARG F 3 61 ? 6.712 49.388 -35.688 1.00 72.72 61 ARG B C 1
ATOM 7823 O O . ARG F 3 61 ? 7.629 50.175 -35.383 1.00 72.10 61 ARG B O 1
ATOM 7831 N N . PHE F 3 62 ? 6.810 48.050 -35.633 1.00 69.48 62 PHE B N 1
ATOM 7832 C CA . PHE F 3 62 ? 8.084 47.290 -35.523 1.00 65.89 62 PHE B CA 1
ATOM 7833 C C . PHE F 3 62 ? 8.596 46.979 -36.931 1.00 66.33 62 PHE B C 1
ATOM 7834 O O . PHE F 3 62 ? 7.803 46.493 -37.764 1.00 66.82 62 PHE B O 1
ATOM 7842 N N . SER F 3 63 ? 9.876 47.259 -37.196 1.00 65.75 63 SER B N 1
ATOM 7843 C CA . SER F 3 63 ? 10.555 46.872 -38.459 1.00 66.14 63 SER B CA 1
ATOM 7844 C C . SER F 3 63 ? 12.023 46.530 -38.183 1.00 64.25 63 SER B C 1
ATOM 7845 O O . SER F 3 63 ? 12.682 47.265 -37.415 1.00 63.93 63 SER B O 1
ATOM 7848 N N . GLY F 3 64 ? 12.483 45.416 -38.757 1.00 62.46 64 GLY B N 1
ATOM 7849 C CA . GLY F 3 64 ? 13.885 44.971 -38.724 1.00 60.60 64 GLY B CA 1
ATOM 7850 C C . GLY F 3 64 ? 14.540 45.197 -40.071 1.00 60.53 64 GLY B C 1
ATOM 7851 O O . GLY F 3 64 ? 13.851 45.053 -41.100 1.00 60.95 64 GLY B O 1
ATOM 7852 N N . SER F 3 65 ? 15.822 45.550 -40.074 1.00 60.35 65 SER B N 1
ATOM 7853 C CA . SER F 3 65 ? 16.610 45.801 -41.305 1.00 61.35 65 SER B CA 1
ATOM 7854 C C . SER F 3 65 ? 18.052 45.357 -41.079 1.00 59.50 65 SER B C 1
ATOM 7855 O O . SER F 3 65 ? 18.444 45.168 -39.912 1.00 57.95 65 SER B O 1
ATOM 7858 N N . GLY F 3 66 ? 18.793 45.195 -42.171 1.00 59.75 66 GLY B N 1
ATOM 7859 C CA . GLY F 3 66 ? 20.216 44.828 -42.154 1.00 59.30 66 GLY B CA 1
ATOM 7860 C C . GLY F 3 66 ? 20.430 43.394 -42.596 1.00 59.27 66 GLY B C 1
ATOM 7861 O O . GLY F 3 66 ? 19.437 42.671 -42.827 1.00 58.73 66 GLY B O 1
ATOM 7862 N N . SER F 3 67 ? 21.701 43.020 -42.711 1.00 60.40 67 SER B N 1
ATOM 7863 C CA . SER F 3 67 ? 22.201 41.674 -43.078 1.00 62.83 67 SER B CA 1
ATOM 7864 C C . SER F 3 67 ? 23.722 41.670 -42.899 1.00 63.51 67 SER B C 1
ATOM 7865 O O . SER F 3 67 ? 24.301 42.770 -42.752 1.00 65.65 67 SER B O 1
ATOM 7868 N N . GLY F 3 68 ? 24.332 40.485 -42.892 1.00 62.55 68 GLY B N 1
ATOM 7869 C CA . GLY F 3 68 ? 25.778 40.302 -42.676 1.00 63.04 68 GLY B CA 1
ATOM 7870 C C . GLY F 3 68 ? 26.119 40.344 -41.200 1.00 61.93 68 GLY B C 1
ATOM 7871 O O . GLY F 3 68 ? 26.034 39.288 -40.549 1.00 60.89 68 GLY B O 1
ATOM 7872 N N . THR F 3 69 ? 26.500 41.519 -40.690 1.00 62.21 69 THR B N 1
ATOM 7873 C CA . THR F 3 69 ? 26.937 41.720 -39.282 1.00 63.56 69 THR B CA 1
ATOM 7874 C C . THR F 3 69 ? 26.209 42.902 -38.633 1.00 62.73 69 THR B C 1
ATOM 7875 O O . THR F 3 69 ? 26.393 43.084 -37.422 1.00 64.12 69 THR B O 1
ATOM 7879 N N . ASP F 3 70 ? 25.420 43.663 -39.392 1.00 62.57 70 ASP B N 1
ATOM 7880 C CA . ASP F 3 70 ? 24.824 44.945 -38.935 1.00 63.23 70 ASP B CA 1
ATOM 7881 C C . ASP F 3 70 ? 23.299 44.850 -39.041 1.00 60.69 70 ASP B C 1
ATOM 7882 O O . ASP F 3 70 ? 22.791 44.809 -40.178 1.00 61.29 70 ASP B O 1
ATOM 7887 N N . PHE F 3 71 ? 22.603 44.821 -37.899 1.00 57.64 71 PHE B N 1
ATOM 7888 C CA . PHE F 3 71 ? 21.130 44.651 -37.805 1.00 56.73 71 PHE B CA 1
ATOM 7889 C C . PHE F 3 71 ? 20.540 45.748 -36.924 1.00 56.61 71 PHE B C 1
ATOM 7890 O O . PHE F 3 71 ? 21.221 46.184 -35.994 1.00 58.76 71 PHE B O 1
ATOM 7898 N N . THR F 3 72 ? 19.312 46.169 -37.232 1.00 57.42 72 THR B N 1
ATOM 7899 C CA . THR F 3 72 ? 18.597 47.290 -36.569 1.00 58.67 72 THR B CA 1
ATOM 7900 C C . THR F 3 72 ? 17.136 46.893 -36.339 1.00 59.65 72 THR B C 1
ATOM 7901 O O . THR F 3 72 ? 16.518 46.358 -37.284 1.00 60.39 72 THR B O 1
ATOM 7905 N N . LEU F 3 73 ? 16.626 47.118 -35.124 1.00 59.62 73 LEU B N 1
ATOM 7906 C CA . LEU F 3 73 ? 15.178 47.064 -34.795 1.00 61.08 73 LEU B CA 1
ATOM 7907 C C . LEU F 3 73 ? 14.705 48.496 -34.541 1.00 61.89 73 LEU B C 1
ATOM 7908 O O . LEU F 3 73 ? 15.208 49.115 -33.589 1.00 62.57 73 LEU B O 1
ATOM 7913 N N . THR F 3 74 ? 13.803 49.001 -35.383 1.00 63.23 74 THR B N 1
ATOM 7914 C CA . THR F 3 74 ? 13.207 50.357 -35.264 1.00 64.71 74 THR B CA 1
ATOM 7915 C C . THR F 3 74 ? 11.765 50.201 -34.774 1.00 66.44 74 THR B C 1
ATOM 7916 O O . THR F 3 74 ? 10.996 49.491 -35.445 1.00 68.41 74 THR B O 1
ATOM 7920 N N . ILE F 3 75 ? 11.439 50.808 -33.631 1.00 67.41 75 ILE B N 1
ATOM 7921 C CA . ILE F 3 75 ? 10.060 50.876 -33.064 1.00 68.00 75 ILE B CA 1
ATOM 7922 C C . ILE F 3 75 ? 9.542 52.301 -33.263 1.00 69.68 75 ILE B C 1
ATOM 7923 O O . ILE F 3 75 ? 9.951 53.184 -32.495 1.00 69.61 75 ILE B O 1
ATOM 7928 N N . SER F 3 76 ? 8.695 52.511 -34.270 1.00 72.58 76 SER B N 1
ATOM 7929 C CA . SER F 3 76 ? 7.973 53.786 -34.512 1.00 74.66 76 SER B CA 1
ATOM 7930 C C . SER F 3 76 ? 6.841 53.927 -33.493 1.00 76.78 76 SER B C 1
ATOM 7931 O O . SER F 3 76 ? 6.302 52.896 -33.061 1.00 77.27 76 SER B O 1
ATOM 7934 N N . ASN F 3 77 ? 6.522 55.163 -33.109 1.00 78.75 77 ASN B N 1
ATOM 7935 C CA . ASN F 3 77 ? 5.309 55.508 -32.325 1.00 80.02 77 ASN B CA 1
ATOM 7936 C C . ASN F 3 77 ? 5.231 54.600 -31.090 1.00 79.26 77 ASN B C 1
ATOM 7937 O O . ASN F 3 77 ? 4.208 53.909 -30.918 1.00 80.06 77 ASN B O 1
ATOM 7942 N N . LEU F 3 78 ? 6.283 54.616 -30.267 1.00 77.74 78 LEU B N 1
ATOM 7943 C CA . LEU F 3 78 ? 6.438 53.781 -29.045 1.00 77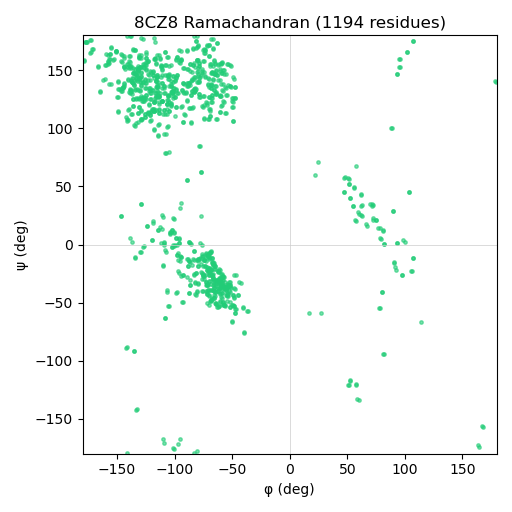.29 78 LEU B CA 1
ATOM 7944 C C . LEU F 3 78 ? 5.155 53.839 -28.210 1.00 79.20 78 LEU B C 1
ATOM 7945 O O . LEU F 3 78 ? 4.719 54.957 -27.890 1.00 82.21 78 LEU B O 1
ATOM 7950 N N . GLN F 3 79 ? 4.576 52.680 -27.880 1.00 78.55 79 GLN B N 1
ATOM 7951 C CA . GLN F 3 79 ? 3.339 52.550 -27.064 1.00 80.50 79 GLN B CA 1
ATOM 7952 C C . GLN F 3 79 ? 3.716 52.052 -25.672 1.00 81.84 79 GLN B C 1
ATOM 7953 O O . GLN F 3 79 ? 4.813 51.532 -25.487 1.00 81.87 79 GLN B O 1
ATOM 7959 N N . PRO F 3 80 ? 2.846 52.208 -24.644 1.00 85.33 80 PRO B N 1
ATOM 7960 C CA . PRO F 3 80 ? 3.170 51.754 -23.287 1.00 86.11 80 PRO B CA 1
ATOM 7961 C C . PRO F 3 80 ? 3.434 50.240 -23.179 1.00 85.39 80 PRO B C 1
ATOM 7962 O O . PRO F 3 80 ? 4.209 49.843 -22.324 1.00 84.46 80 PRO B O 1
ATOM 7966 N N . GLU F 3 81 ? 2.812 49.439 -24.052 1.00 85.68 81 GLU B N 1
ATOM 7967 C CA . GLU F 3 81 ? 2.971 47.956 -24.096 1.00 84.36 81 GLU B CA 1
ATOM 7968 C C . GLU F 3 81 ? 4.356 47.582 -24.650 1.00 81.85 81 GLU B C 1
ATOM 7969 O O . GLU F 3 81 ? 4.691 46.385 -24.590 1.00 81.05 81 GLU B O 1
ATOM 7975 N N . ASP F 3 82 ? 5.130 48.553 -25.157 1.00 80.78 82 ASP B N 1
ATOM 7976 C CA . ASP F 3 82 ? 6.481 48.335 -25.747 1.00 78.75 82 ASP B CA 1
ATOM 7977 C C . ASP F 3 82 ? 7.563 48.428 -24.660 1.00 79.48 82 ASP B C 1
ATOM 7978 O O . ASP F 3 82 ? 8.711 48.051 -24.958 1.00 76.73 82 ASP B O 1
ATOM 7983 N N . PHE F 3 83 ? 7.223 48.926 -23.464 1.00 83.61 83 PHE B N 1
ATOM 7984 C CA . PHE F 3 83 ? 8.044 48.804 -22.228 1.00 85.54 83 PHE B CA 1
ATOM 7985 C C . PHE F 3 83 ? 8.440 47.332 -22.080 1.00 82.54 83 PHE B C 1
ATOM 7986 O O . PHE F 3 83 ? 7.570 46.516 -21.737 1.00 83.95 83 PHE B O 1
ATOM 7994 N N . ALA F 3 84 ? 9.704 46.999 -22.350 1.00 79.76 84 ALA B N 1
ATOM 7995 C CA . ALA F 3 84 ? 10.210 45.606 -22.368 1.00 76.62 84 ALA B CA 1
ATOM 7996 C C . ALA F 3 84 ? 11.719 45.581 -22.626 1.00 71.79 84 ALA B C 1
ATOM 7997 O O . ALA F 3 84 ? 12.295 46.644 -22.891 1.00 69.95 84 ALA B O 1
ATOM 7999 N N . THR F 3 85 ? 12.313 44.390 -22.539 1.00 68.92 85 THR B N 1
ATOM 8000 C CA . THR F 3 85 ? 13.711 44.084 -22.937 1.00 66.81 85 THR B CA 1
ATOM 8001 C C . THR F 3 85 ? 13.673 43.399 -24.308 1.00 63.62 85 THR B C 1
ATOM 8002 O O . THR F 3 85 ? 12.866 42.463 -24.468 1.00 64.22 85 THR B O 1
ATOM 8006 N N . TYR F 3 86 ? 14.486 43.867 -25.261 1.00 60.16 86 TYR B N 1
ATOM 8007 C CA . TYR F 3 86 ? 14.526 43.354 -26.655 1.00 58.21 86 TYR B CA 1
ATOM 8008 C C . TYR F 3 86 ? 15.849 42.618 -26.868 1.00 57.19 86 TYR B C 1
ATOM 8009 O O . TYR F 3 86 ? 16.913 43.212 -26.625 1.00 56.22 86 TYR B O 1
ATOM 8018 N N . TYR F 3 87 ? 15.766 41.346 -27.265 1.00 56.60 87 TYR B N 1
ATOM 8019 C CA . TYR F 3 87 ? 16.927 40.470 -27.553 1.00 56.54 87 TYR B CA 1
ATOM 8020 C C . TYR F 3 87 ? 16.975 40.188 -29.054 1.00 56.37 87 TYR B C 1
ATOM 8021 O O . TYR F 3 87 ? 15.909 39.978 -29.651 1.00 57.33 87 TYR B O 1
ATOM 8030 N N . CYS F 3 88 ? 18.172 40.199 -29.638 1.00 57.27 88 CYS B N 1
ATOM 8031 C CA . CYS F 3 88 ? 18.435 39.628 -30.983 1.00 57.83 88 CYS B CA 1
ATOM 8032 C C . CYS F 3 88 ? 19.038 38.239 -30.785 1.00 55.72 88 CYS B C 1
ATOM 8033 O O . CYS F 3 88 ? 19.523 37.962 -29.678 1.00 55.36 88 CYS B O 1
ATOM 8036 N N . GLN F 3 89 ? 18.959 37.395 -31.812 1.00 53.83 89 GLN B N 1
ATOM 8037 C CA . GLN F 3 89 ? 19.453 35.998 -31.795 1.00 52.52 89 GLN B CA 1
ATOM 8038 C C . GLN F 3 89 ? 19.875 35.608 -33.209 1.00 51.51 89 GLN B C 1
ATOM 8039 O O . GLN F 3 89 ? 19.066 35.781 -34.130 1.00 50.96 89 GLN B O 1
ATOM 8045 N N . GLN F 3 90 ? 21.102 35.116 -33.371 1.00 51.74 90 GLN B N 1
ATOM 8046 C CA . GLN F 3 90 ? 21.557 34.484 -34.633 1.00 52.39 90 GLN B CA 1
ATOM 8047 C C . GLN F 3 90 ? 21.189 32.998 -34.565 1.00 52.31 90 GLN B C 1
ATOM 8048 O O . GLN F 3 90 ? 21.309 32.408 -33.470 1.00 52.17 90 GLN B O 1
ATOM 8054 N N . TYR F 3 91 ? 20.708 32.437 -35.675 1.00 52.27 91 TYR B N 1
ATOM 8055 C CA . TYR F 3 91 ? 20.485 30.978 -35.855 1.00 53.44 91 TYR B CA 1
ATOM 8056 C C . TYR F 3 91 ? 21.148 30.542 -37.167 1.00 55.20 91 TYR B C 1
ATOM 8057 O O . TYR F 3 91 ? 20.657 29.627 -37.849 1.00 54.46 91 TYR B O 1
ATOM 8066 N N . ASN F 3 92 ? 22.278 31.180 -37.483 1.00 59.13 92 ASN B N 1
ATOM 8067 C CA . ASN F 3 92 ? 23.146 30.841 -38.640 1.00 62.00 92 ASN B CA 1
ATOM 8068 C C . ASN F 3 92 ? 23.865 29.516 -38.370 1.00 62.93 92 ASN B C 1
ATOM 8069 O O . ASN F 3 92 ? 24.021 28.735 -39.321 1.00 64.34 92 ASN B O 1
ATOM 8074 N N . SER F 3 93 ? 24.300 29.288 -37.127 1.00 62.55 93 SER B N 1
ATOM 8075 C CA . SER F 3 93 ? 25.094 28.102 -36.719 1.00 63.58 93 SER B CA 1
ATOM 8076 C C . SER F 3 93 ? 25.011 27.880 -35.202 1.00 63.15 93 SER B C 1
ATOM 8077 O O . SER F 3 93 ? 24.774 28.852 -34.457 1.00 60.09 93 SER B O 1
ATOM 8080 N N . TYR F 3 94 ? 25.198 26.628 -34.775 1.00 64.43 94 TYR B N 1
ATOM 8081 C CA . TYR F 3 94 ? 25.189 26.201 -33.353 1.00 65.93 94 TYR B CA 1
ATOM 8082 C C . TYR F 3 94 ? 26.536 26.559 -32.737 1.00 66.41 94 TYR B C 1
ATOM 8083 O O . TYR F 3 94 ? 27.555 26.496 -33.420 1.00 67.97 94 TYR B O 1
ATOM 8092 N N . PRO F 3 95 ? 26.595 26.982 -31.453 1.00 66.44 95 PRO B N 1
ATOM 8093 C CA . PRO F 3 95 ? 25.401 27.167 -30.626 1.00 66.00 95 PRO B CA 1
ATOM 8094 C C . PRO F 3 95 ? 24.595 28.413 -31.029 1.00 64.78 95 PRO B C 1
ATOM 8095 O O . PRO F 3 95 ? 25.189 29.400 -31.420 1.00 63.18 95 PRO B O 1
ATOM 8099 N N . LEU F 3 96 ? 23.266 28.331 -30.939 1.00 64.85 96 LEU B N 1
ATOM 8100 C CA . LEU F 3 96 ? 22.357 29.489 -31.142 1.00 64.40 96 LEU B CA 1
ATOM 8101 C C . LEU F 3 96 ? 22.651 30.498 -30.029 1.00 65.38 96 LEU B C 1
ATOM 8102 O O . LEU F 3 96 ? 22.723 30.078 -28.856 1.00 66.80 96 LEU B O 1
ATOM 8107 N N . THR F 3 97 ? 22.843 31.768 -30.389 1.00 65.35 97 THR B N 1
ATOM 8108 C CA . THR F 3 97 ? 23.369 32.822 -29.485 1.00 64.72 97 THR B CA 1
ATOM 8109 C C . THR F 3 97 ? 22.446 34.039 -29.475 1.00 61.93 97 THR B C 1
ATOM 8110 O O . THR F 3 97 ? 21.981 34.431 -30.547 1.00 59.55 97 THR B O 1
ATOM 8114 N N . PHE F 3 98 ? 22.240 34.620 -28.292 1.00 62.01 98 PHE B N 1
ATOM 8115 C CA . PHE F 3 98 ? 21.441 35.849 -28.062 1.00 60.66 98 PHE B CA 1
ATOM 8116 C C . PHE F 3 98 ? 22.378 37.015 -27.731 1.00 60.65 98 PHE B C 1
ATOM 8117 O O . PHE F 3 98 ? 23.500 36.778 -27.230 1.00 61.51 98 PHE B O 1
ATOM 8125 N N . GLY F 3 99 ? 21.921 38.240 -28.005 1.00 59.53 99 GLY B N 1
ATOM 8126 C CA . GLY F 3 99 ? 22.521 39.477 -27.476 1.00 59.37 99 GLY B CA 1
ATOM 8127 C C . GLY F 3 99 ? 22.179 39.642 -26.008 1.00 59.65 99 GLY B C 1
ATOM 8128 O O . GLY F 3 99 ? 21.258 38.945 -25.542 1.00 60.50 99 GLY B O 1
ATOM 8129 N N . GLY F 3 100 ? 22.894 40.524 -25.307 1.00 60.11 100 GLY B N 1
ATOM 8130 C CA . GLY F 3 100 ? 22.727 40.779 -23.863 1.00 61.23 100 GLY B CA 1
ATOM 8131 C C . GLY F 3 100 ? 21.436 41.519 -23.554 1.00 61.79 100 GLY B C 1
ATOM 8132 O O . GLY F 3 100 ? 21.122 41.670 -22.349 1.00 63.49 100 GLY B O 1
ATOM 8133 N N . GLY F 3 101 ? 20.727 41.993 -24.586 1.00 60.12 101 GLY B N 1
ATOM 8134 C CA . GLY F 3 101 ? 19.407 42.637 -24.452 1.00 60.80 101 GLY B CA 1
ATOM 8135 C C . GLY F 3 101 ? 19.511 44.151 -24.374 1.00 61.85 101 GLY B C 1
ATOM 8136 O O . GLY F 3 101 ? 20.607 44.665 -24.059 1.00 61.52 101 GLY B O 1
ATOM 8137 N N . THR F 3 102 ? 18.404 44.835 -24.678 1.00 62.92 102 THR B N 1
ATOM 8138 C CA . THR F 3 102 ? 18.233 46.308 -24.597 1.00 64.13 102 THR B CA 1
ATOM 8139 C C . THR F 3 102 ? 16.964 46.600 -23.791 1.00 64.96 102 THR B C 1
ATOM 8140 O O . THR F 3 102 ? 15.867 46.327 -24.322 1.00 65.09 102 THR B O 1
ATOM 8144 N N . LYS F 3 103 ? 17.108 47.103 -22.559 1.00 65.42 103 LYS B N 1
ATOM 8145 C CA . LYS F 3 103 ? 15.960 47.531 -21.715 1.00 66.28 103 LYS B CA 1
ATOM 8146 C C . LYS F 3 103 ? 15.427 48.855 -22.272 1.00 67.26 103 LYS B C 1
ATOM 8147 O O . LYS F 3 103 ? 16.206 49.820 -22.344 1.00 69.99 103 LYS B O 1
ATOM 8149 N N . VAL F 3 104 ? 14.158 48.880 -22.682 1.00 68.35 104 VAL B N 1
ATOM 8150 C CA . VAL F 3 104 ? 13.419 50.111 -23.088 1.00 70.27 104 VAL B CA 1
ATOM 8151 C C . VAL F 3 104 ? 12.456 50.470 -21.950 1.00 74.88 104 VAL B C 1
ATOM 8152 O O . VAL F 3 104 ? 11.547 49.670 -21.681 1.00 75.70 104 VAL B O 1
ATOM 8156 N N . GLU F 3 105 ? 12.677 51.618 -21.300 1.00 81.25 105 GLU B N 1
ATOM 8157 C CA . GLU F 3 105 ? 11.892 52.104 -20.133 1.00 88.37 105 GLU B CA 1
ATOM 8158 C C . GLU F 3 105 ? 11.077 53.333 -20.553 1.00 89.87 105 GLU B C 1
ATOM 8159 O O . GLU F 3 105 ? 11.513 54.048 -21.469 1.00 87.30 105 GLU B O 1
ATOM 8165 N N . ILE F 3 106 ? 9.931 53.546 -19.899 1.00 95.41 106 ILE B N 1
ATOM 8166 C CA . ILE F 3 106 ? 8.887 54.548 -20.276 1.00 98.02 106 ILE B CA 1
ATOM 8167 C C . ILE F 3 106 ? 8.327 55.177 -18.993 1.00 100.26 106 ILE B C 1
ATOM 8168 O O . ILE F 3 106 ? 7.947 56.347 -18.981 1.00 101.95 106 ILE B O 1
ATOM 8173 N N . SER F 3 123 ? -3.070 33.549 -27.625 1.00 92.08 123 SER B N 1
ATOM 8174 C CA . SER F 3 123 ? -2.328 32.720 -28.634 1.00 89.24 123 SER B CA 1
ATOM 8175 C C . SER F 3 123 ? -3.158 31.477 -28.980 1.00 87.48 123 SER B C 1
ATOM 8176 O O . SER F 3 123 ? -3.786 30.911 -28.062 1.00 87.17 123 SER B O 1
ATOM 8178 N N . GLU F 3 124 ? -3.162 31.084 -30.259 1.00 86.08 124 GLU B N 1
ATOM 8179 C CA . GLU F 3 124 ? -3.790 29.830 -30.764 1.00 83.18 124 GLU B CA 1
ATOM 8180 C C . GLU F 3 124 ? -2.975 28.622 -30.275 1.00 79.09 124 GLU B C 1
ATOM 8181 O O . GLU F 3 124 ? -3.531 27.519 -30.235 1.00 82.22 124 GLU B O 1
ATOM 8183 N N . VAL F 3 125 ? -1.703 28.833 -29.926 1.00 75.31 125 VAL B N 1
ATOM 8184 C CA . VAL F 3 125 ? -0.758 27.809 -29.392 1.00 72.21 125 VAL B CA 1
ATOM 8185 C C . VAL F 3 125 ? -0.581 28.029 -27.885 1.00 71.35 125 VAL B C 1
ATOM 8186 O O . VAL F 3 125 ? -0.526 29.196 -27.460 1.00 74.38 125 VAL B O 1
ATOM 8190 N N . GLN F 3 126 ? -0.471 26.946 -27.114 1.00 70.40 126 GLN B N 1
ATOM 8191 C CA . GLN F 3 126 ? -0.201 26.994 -25.651 1.00 70.45 126 GLN B CA 1
ATOM 8192 C C . GLN F 3 126 ? 0.894 25.980 -25.296 1.00 66.19 126 GLN B C 1
ATOM 8193 O O . GLN F 3 126 ? 0.747 24.799 -25.647 1.00 64.05 126 GLN B O 1
ATOM 8199 N N . LEU F 3 127 ? 1.964 26.443 -24.644 1.00 64.89 127 LEU B N 1
ATOM 8200 C CA . LEU F 3 127 ? 3.092 25.615 -24.138 1.00 64.73 127 LEU B CA 1
ATOM 8201 C C . LEU F 3 127 ? 3.169 25.759 -22.613 1.00 66.45 127 LEU B C 1
ATOM 8202 O O . LEU F 3 127 ? 3.412 26.883 -22.137 1.00 67.64 127 LEU B O 1
ATOM 8207 N N . LEU F 3 128 ? 2.946 24.665 -21.881 1.00 69.04 128 LEU B N 1
ATOM 8208 C CA . LEU F 3 128 ? 2.900 24.626 -20.392 1.00 71.66 128 LEU B CA 1
ATOM 8209 C C . LEU F 3 128 ? 4.068 23.790 -19.865 1.00 70.64 128 LEU B C 1
ATOM 8210 O O . LEU F 3 128 ? 3.969 22.544 -19.920 1.00 69.20 128 LEU B O 1
ATOM 8215 N N . GLU F 3 129 ? 5.121 24.440 -19.364 1.00 70.89 129 GLU B N 1
ATOM 8216 C CA . GLU F 3 129 ? 6.270 23.754 -18.715 1.00 71.53 129 GLU B CA 1
ATOM 8217 C C . GLU F 3 129 ? 5.874 23.379 -17.285 1.00 72.09 129 GLU B C 1
ATOM 8218 O O . GLU F 3 129 ? 5.000 24.052 -16.713 1.00 72.30 129 GLU B O 1
ATOM 8224 N N . SER F 3 130 ? 6.496 22.334 -16.739 1.00 73.76 130 SER B N 1
ATOM 8225 C CA . SER F 3 130 ? 6.274 21.836 -15.356 1.00 75.72 130 SER B CA 1
ATOM 8226 C C . SER F 3 130 ? 7.478 20.996 -14.919 1.00 76.20 130 SER B C 1
ATOM 8227 O O . SER F 3 130 ? 8.272 20.610 -15.800 1.00 73.17 130 SER B O 1
ATOM 8230 N N . GLY F 3 131 ? 7.606 20.747 -13.611 1.00 78.52 131 GLY B N 1
ATOM 8231 C CA . GLY F 3 131 ? 8.673 19.917 -13.017 1.00 80.72 131 GLY B CA 1
ATOM 8232 C C . GLY F 3 131 ? 9.821 20.749 -12.468 1.00 83.15 131 GLY B C 1
ATOM 8233 O O . GLY F 3 131 ? 10.807 20.152 -12.011 1.00 83.86 131 GLY B O 1
ATOM 8234 N N . GLY F 3 132 ? 9.708 22.080 -12.511 1.00 85.84 132 GLY B N 1
ATOM 8235 C CA . GLY F 3 132 ? 10.658 22.999 -11.858 1.00 88.67 132 GLY B CA 1
ATOM 8236 C C . GLY F 3 132 ? 10.604 22.859 -10.345 1.00 93.61 132 GLY B C 1
ATOM 8237 O O . GLY F 3 132 ? 9.584 22.353 -9.829 1.00 94.42 132 GLY B O 1
ATOM 8238 N N . GLY F 3 133 ? 11.666 23.281 -9.655 1.00 98.34 133 GLY B N 1
ATOM 8239 C CA . GLY F 3 133 ? 11.739 23.303 -8.181 1.00 102.54 133 GLY B CA 1
ATOM 8240 C C . GLY F 3 133 ? 13.164 23.470 -7.678 1.00 106.50 133 GLY B C 1
ATOM 8241 O O . GLY F 3 133 ? 14.074 23.691 -8.514 1.00 105.49 133 GLY B O 1
ATOM 8242 N N . LEU F 3 134 ? 13.346 23.376 -6.357 1.00 110.05 134 LEU B N 1
ATOM 8243 C CA . LEU F 3 134 ? 14.669 23.399 -5.678 1.00 112.52 134 LEU B CA 1
ATOM 8244 C C . LEU F 3 134 ? 15.288 21.996 -5.748 1.00 112.64 134 LEU B C 1
ATOM 8245 O O . LEU F 3 134 ? 14.556 21.019 -5.487 1.00 109.49 134 LEU B O 1
ATOM 8250 N N . VAL F 3 135 ? 16.575 21.910 -6.107 1.00 114.43 135 VAL B N 1
ATOM 8251 C CA . VAL F 3 135 ? 17.367 20.646 -6.205 1.00 117.46 135 VAL B CA 1
ATOM 8252 C C . VAL F 3 135 ? 18.732 20.873 -5.543 1.00 119.32 135 VAL B C 1
ATOM 8253 O O . VAL F 3 135 ? 19.226 22.014 -5.593 1.00 118.08 135 VAL B O 1
ATOM 8257 N N . GLN F 3 136 ? 19.317 19.825 -4.951 1.00 123.60 136 GLN B N 1
ATOM 8258 C CA . GLN F 3 136 ? 20.693 19.828 -4.380 1.00 126.95 136 GLN B CA 1
ATOM 8259 C C . GLN F 3 136 ? 21.711 19.717 -5.515 1.00 123.46 136 GLN B C 1
ATOM 8260 O O . GLN F 3 136 ? 21.451 19.045 -6.513 1.00 120.80 136 GLN B O 1
ATOM 8266 N N . PRO F 3 137 ? 22.898 20.364 -5.404 1.00 120.80 137 PRO B N 1
ATOM 8267 C CA . PRO F 3 137 ? 23.968 20.192 -6.389 1.00 118.46 137 PRO B CA 1
ATOM 8268 C C . PRO F 3 137 ? 24.319 18.713 -6.612 1.00 118.83 137 PRO B C 1
ATOM 8269 O O . PRO F 3 137 ? 24.383 17.980 -5.647 1.00 121.78 137 PRO B O 1
ATOM 8273 N N . GLY F 3 138 ? 24.517 18.322 -7.874 1.00 115.13 138 GLY B N 1
ATOM 8274 C CA . GLY F 3 138 ? 24.751 16.925 -8.287 1.00 114.19 138 GLY B CA 1
ATOM 8275 C C . GLY F 3 138 ? 23.453 16.143 -8.423 1.00 111.72 138 GLY B C 1
ATOM 8276 O O . GLY F 3 138 ? 23.529 14.950 -8.777 1.00 111.09 138 GLY B O 1
ATOM 8277 N N . GLY F 3 139 ? 22.304 16.785 -8.172 1.00 109.67 139 GLY B N 1
ATOM 8278 C CA . GLY F 3 139 ? 20.966 16.161 -8.210 1.00 109.12 139 GLY B CA 1
ATOM 8279 C C . GLY F 3 139 ? 20.392 16.093 -9.620 1.00 106.70 139 GLY B C 1
ATOM 8280 O O . GLY F 3 139 ? 21.070 16.554 -10.573 1.00 104.45 139 GLY B O 1
ATOM 8281 N N . SER F 3 140 ? 19.183 15.535 -9.749 1.00 105.24 140 SER B N 1
ATOM 8282 C CA . SER F 3 140 ? 18.498 15.238 -11.035 1.00 102.67 140 SER B CA 1
ATOM 8283 C C . SER F 3 140 ? 17.095 15.854 -11.051 1.00 100.50 140 SER B C 1
ATOM 8284 O O . SER F 3 140 ? 16.489 16.005 -9.972 1.00 100.63 140 SER B O 1
ATOM 8287 N N . LEU F 3 141 ? 16.597 16.178 -12.245 1.00 97.08 141 LEU B N 1
ATOM 8288 C CA . LEU F 3 141 ? 15.265 16.800 -12.458 1.00 92.56 141 LEU B CA 1
ATOM 8289 C C . LEU F 3 141 ? 14.862 16.611 -13.924 1.00 88.08 141 LEU B C 1
ATOM 8290 O O . LEU F 3 141 ? 15.751 16.679 -14.795 1.00 87.34 141 LEU B O 1
ATOM 8295 N N . ARG F 3 142 ? 13.580 16.351 -14.179 1.00 85.20 142 ARG B N 1
ATOM 8296 C CA . ARG F 3 142 ? 13.031 16.205 -15.551 1.00 82.91 142 ARG B CA 1
ATOM 8297 C C . ARG F 3 142 ? 11.983 17.299 -15.774 1.00 78.78 142 ARG B C 1
ATOM 8298 O O . ARG F 3 142 ? 10.959 17.283 -15.069 1.00 77.01 142 ARG B O 1
ATOM 8306 N N . LEU F 3 143 ? 12.247 18.216 -16.707 1.00 75.16 143 LEU B N 1
ATOM 8307 C CA . LEU F 3 143 ? 11.271 19.247 -17.143 1.00 73.09 143 LEU B CA 1
ATOM 8308 C C . LEU F 3 143 ? 10.346 18.631 -18.195 1.00 69.63 143 LEU B C 1
ATOM 8309 O O . LEU F 3 143 ? 10.820 17.811 -18.996 1.00 67.66 143 LEU B O 1
ATOM 8314 N N . SER F 3 144 ? 9.068 18.997 -18.148 1.00 69.00 144 SER B N 1
ATOM 8315 C CA . SER F 3 144 ? 8.021 18.628 -19.131 1.00 69.73 144 SER B CA 1
ATOM 8316 C C . SER F 3 144 ? 7.479 19.907 -19.762 1.00 69.28 144 SER B C 1
ATOM 8317 O O . SER F 3 144 ? 7.453 20.944 -19.070 1.00 69.38 144 SER B O 1
ATOM 8320 N N . CYS F 3 145 ? 7.063 19.819 -21.023 1.00 68.79 145 CYS B N 1
ATOM 8321 C CA . CYS F 3 145 ? 6.345 20.890 -21.751 1.00 68.57 145 CYS B CA 1
ATOM 8322 C C . CYS F 3 145 ? 5.193 20.264 -22.541 1.00 65.20 145 CYS B C 1
ATOM 8323 O O . CYS F 3 145 ? 5.472 19.499 -23.478 1.00 64.37 145 CYS B O 1
ATOM 8326 N N . ALA F 3 146 ? 3.953 20.556 -22.145 1.00 63.19 146 ALA B N 1
ATOM 8327 C CA . ALA F 3 146 ? 2.718 20.104 -22.828 1.00 61.97 146 ALA B CA 1
ATOM 8328 C C . ALA F 3 146 ? 2.306 21.169 -23.848 1.00 59.56 146 ALA B C 1
ATOM 8329 O O . ALA F 3 146 ? 1.939 22.281 -23.425 1.00 59.20 146 ALA B O 1
ATOM 8331 N N . ALA F 3 147 ? 2.401 20.841 -25.139 1.00 57.57 147 ALA B N 1
ATOM 8332 C CA . ALA F 3 147 ? 2.003 21.711 -26.268 1.00 57.49 147 ALA B CA 1
ATOM 8333 C C . ALA F 3 147 ? 0.552 21.401 -26.640 1.00 57.12 147 ALA B C 1
ATOM 8334 O O . ALA F 3 147 ? 0.182 20.217 -26.636 1.00 59.58 147 ALA B O 1
ATOM 8336 N N . SER F 3 148 ? -0.246 22.427 -26.931 1.00 56.65 148 SER B N 1
ATOM 8337 C CA . SER F 3 148 ? -1.652 22.279 -27.384 1.00 57.34 148 SER B CA 1
ATOM 8338 C C . SER F 3 148 ? -1.976 23.368 -28.412 1.00 56.86 148 SER B C 1
ATOM 8339 O O . SER F 3 148 ? -1.220 24.349 -28.494 1.00 54.85 148 SER B O 1
ATOM 8342 N N . GLY F 3 149 ? -3.042 23.169 -29.187 1.00 58.37 149 GLY B N 1
ATOM 8343 C CA . GLY F 3 149 ? -3.487 24.102 -30.238 1.00 60.41 149 GLY B CA 1
ATOM 8344 C C . GLY F 3 149 ? -2.604 24.049 -31.471 1.00 60.04 149 GLY B C 1
ATOM 8345 O O . GLY F 3 149 ? -2.620 25.025 -32.235 1.00 62.23 149 GLY B O 1
ATOM 8346 N N . LEU F 3 150 ? -1.862 22.956 -31.665 1.00 60.45 150 LEU B N 1
ATOM 8347 C CA . LEU F 3 150 ? -0.991 22.748 -32.851 1.00 62.49 150 LEU B CA 1
ATOM 8348 C C . LEU F 3 150 ? -0.751 21.248 -33.057 1.00 62.34 150 LEU B C 1
ATOM 8349 O O . LEU F 3 150 ? -0.923 20.484 -32.097 1.00 64.39 150 LEU B O 1
ATOM 8354 N N . THR F 3 151 ? -0.367 20.859 -34.273 1.00 61.42 151 THR B N 1
ATOM 8355 C CA . THR F 3 151 ? 0.089 19.492 -34.630 1.00 60.86 151 THR B CA 1
ATOM 8356 C C . THR F 3 151 ? 1.538 19.337 -34.148 1.00 60.01 151 THR B C 1
ATOM 8357 O O . THR F 3 151 ? 2.465 19.576 -34.952 1.00 60.87 151 THR B O 1
ATOM 8361 N N . PHE F 3 152 ? 1.714 18.980 -32.873 1.00 58.31 152 PHE B N 1
ATOM 8362 C CA . PHE F 3 152 ? 3.021 18.891 -32.167 1.00 58.66 152 PHE B CA 1
ATOM 8363 C C . PHE F 3 152 ? 4.030 18.099 -33.006 1.00 60.14 152 PHE B C 1
ATOM 8364 O O . PHE F 3 152 ? 5.188 18.528 -33.131 1.00 60.80 152 PHE B O 1
ATOM 8372 N N . ARG F 3 153 ? 3.575 16.968 -33.543 1.00 64.23 153 ARG B N 1
ATOM 8373 C CA . ARG F 3 153 ? 4.323 15.990 -34.382 1.00 66.86 153 ARG B CA 1
ATOM 8374 C C . ARG F 3 153 ? 5.183 16.684 -35.452 1.00 64.32 153 ARG B C 1
ATOM 8375 O O . ARG F 3 153 ? 6.244 16.134 -35.799 1.00 64.10 153 ARG B O 1
ATOM 8383 N N . SER F 3 154 ? 4.752 17.829 -35.980 1.00 62.20 154 SER B N 1
ATOM 8384 C CA . SER F 3 154 ? 5.289 18.387 -37.248 1.00 62.64 154 SER B CA 1
ATOM 8385 C C . SER F 3 154 ? 6.268 19.554 -37.016 1.00 59.38 154 SER B C 1
ATOM 8386 O O . SER F 3 154 ? 6.669 20.166 -38.023 1.00 58.45 154 SER B O 1
ATOM 8389 N N . TYR F 3 155 ? 6.702 19.812 -35.773 1.00 56.67 155 TYR B N 1
ATOM 8390 C CA . TYR F 3 155 ? 7.573 20.971 -35.429 1.00 55.40 155 TYR B CA 1
ATOM 8391 C C . TYR F 3 155 ? 8.783 20.546 -34.594 1.00 54.96 155 TYR B C 1
ATOM 8392 O O . TYR F 3 155 ? 8.674 19.655 -33.741 1.00 55.10 155 TYR B O 1
ATOM 8401 N N . ALA F 3 156 ? 9.918 21.198 -34.854 1.00 54.20 156 ALA B N 1
ATOM 8402 C CA . ALA F 3 156 ? 11.151 21.144 -34.040 1.00 54.66 156 ALA B CA 1
ATOM 8403 C C . ALA F 3 156 ? 10.944 22.013 -32.794 1.00 54.87 156 ALA B C 1
ATOM 8404 O O . ALA F 3 156 ? 10.178 22.996 -32.879 1.00 55.25 156 ALA B O 1
ATOM 8406 N N . MET F 3 157 ? 11.609 21.664 -31.692 1.00 55.53 157 MET B N 1
ATOM 8407 C CA . MET F 3 157 ? 11.413 22.271 -30.350 1.00 57.93 157 MET B CA 1
ATOM 8408 C C . MET F 3 157 ? 12.788 22.515 -29.714 1.00 59.59 157 MET B C 1
ATOM 8409 O O . MET F 3 157 ? 13.732 21.775 -30.049 1.00 59.43 157 MET B O 1
ATOM 8414 N N . THR F 3 158 ? 12.901 23.520 -28.841 1.00 59.69 158 THR B N 1
ATOM 8415 C CA . THR F 3 158 ? 14.131 23.818 -28.068 1.00 61.67 158 THR B CA 1
ATOM 8416 C C . THR F 3 158 ? 13.778 24.206 -26.631 1.00 61.08 158 THR B C 1
ATOM 8417 O O . THR F 3 158 ? 12.607 24.573 -26.373 1.00 60.49 158 THR B O 1
ATOM 8421 N N . TRP F 3 159 ? 14.780 24.128 -25.750 1.00 58.83 159 TRP B N 1
ATOM 8422 C CA . TRP F 3 159 ? 14.774 24.711 -24.387 1.00 58.09 159 TRP B CA 1
ATOM 8423 C C . TRP F 3 159 ? 15.733 25.905 -24.356 1.00 59.01 159 TRP B C 1
ATOM 8424 O O . TRP F 3 159 ? 16.868 25.769 -24.843 1.00 57.39 159 TRP B O 1
ATOM 8435 N N . VAL F 3 160 ? 15.266 27.040 -23.839 1.00 61.49 160 VAL B N 1
ATOM 8436 C CA . VAL F 3 160 ? 16.074 28.264 -23.575 1.00 62.76 160 VAL B CA 1
ATOM 8437 C C . VAL F 3 160 ? 15.914 28.586 -22.089 1.00 64.33 160 VAL B C 1
ATOM 8438 O O . VAL F 3 160 ? 14.797 28.408 -21.573 1.00 64.71 160 VAL B O 1
ATOM 8442 N N . ARG F 3 161 ? 16.978 29.039 -21.427 1.00 66.43 161 ARG B N 1
ATOM 8443 C CA . ARG F 3 161 ? 16.922 29.396 -19.985 1.00 69.25 161 ARG B CA 1
ATOM 8444 C C . ARG F 3 161 ? 17.368 30.844 -19.778 1.00 70.11 161 ARG B C 1
ATOM 8445 O O . ARG F 3 161 ? 18.076 31.399 -20.646 1.00 68.38 161 ARG B O 1
ATOM 8453 N N . GLN F 3 162 ? 16.941 31.412 -18.651 1.00 71.59 162 GLN B N 1
ATOM 8454 C CA . GLN F 3 162 ? 17.293 32.775 -18.194 1.00 73.30 162 GLN B CA 1
ATOM 8455 C C . GLN F 3 162 ? 17.660 32.712 -16.707 1.00 76.22 162 GLN B C 1
ATOM 8456 O O . GLN F 3 162 ? 16.737 32.604 -15.867 1.00 75.48 162 GLN B O 1
ATOM 8462 N N . ALA F 3 163 ? 18.963 32.730 -16.412 1.00 79.44 163 ALA B N 1
ATOM 8463 C CA . ALA F 3 163 ? 19.523 32.964 -15.063 1.00 84.38 163 ALA B CA 1
ATOM 8464 C C . ALA F 3 163 ? 18.851 34.206 -14.478 1.00 88.96 163 ALA B C 1
ATOM 8465 O O . ALA F 3 163 ? 18.561 35.149 -15.213 1.00 87.44 163 ALA B O 1
ATOM 8467 N N . PRO F 3 164 ? 18.582 34.243 -13.150 1.00 94.79 164 PRO B N 1
ATOM 8468 C CA . PRO F 3 164 ? 17.720 35.268 -12.549 1.00 98.13 164 PRO B CA 1
ATOM 8469 C C . PRO F 3 164 ? 17.877 36.714 -13.061 1.00 99.72 164 PRO B C 1
ATOM 8470 O O . PRO F 3 164 ? 16.881 37.286 -13.470 1.00 102.97 164 PRO B O 1
ATOM 8474 N N . GLY F 3 165 ? 19.092 37.273 -13.038 1.00 98.21 165 GLY B N 1
ATOM 8475 C CA . GLY F 3 165 ? 19.339 38.685 -13.391 1.00 98.80 165 GLY B CA 1
ATOM 8476 C C . GLY F 3 165 ? 19.786 38.886 -14.834 1.00 97.47 165 GLY B C 1
ATOM 8477 O O . GLY F 3 165 ? 20.013 40.056 -15.209 1.00 98.61 165 GLY B O 1
ATOM 8478 N N . LYS F 3 166 ? 19.886 37.814 -15.631 1.00 94.67 166 LYS B N 1
ATOM 8479 C CA . LYS F 3 166 ? 20.679 37.783 -16.892 1.00 93.05 166 LYS B CA 1
ATOM 8480 C C . LYS F 3 166 ? 19.766 37.735 -18.126 1.00 88.94 166 LYS B C 1
ATOM 8481 O O . LYS F 3 166 ? 18.533 37.927 -17.986 1.00 87.19 166 LYS B O 1
ATOM 8487 N N . GLY F 3 167 ? 20.379 37.510 -19.296 1.00 85.49 167 GLY B N 1
ATOM 8488 C CA . GLY F 3 167 ? 19.704 37.370 -20.600 1.00 83.00 167 GLY B CA 1
ATOM 8489 C C . GLY F 3 167 ? 19.437 35.914 -20.954 1.00 81.00 167 GLY B C 1
ATOM 8490 O O . GLY F 3 167 ? 19.573 35.037 -20.070 1.00 78.97 167 GLY B O 1
ATOM 8491 N N . LEU F 3 168 ? 19.079 35.666 -22.217 1.00 78.01 168 LEU B N 1
ATOM 8492 C CA . LEU F 3 168 ? 18.617 34.344 -22.714 1.00 74.72 168 LEU B CA 1
ATOM 8493 C C . LEU F 3 168 ? 19.826 33.515 -23.157 1.00 72.92 168 LEU B C 1
ATOM 8494 O O . LEU F 3 168 ? 20.734 34.083 -23.793 1.00 72.48 168 LEU B O 1
ATOM 8499 N N . GLU F 3 169 ? 19.831 32.225 -22.804 1.00 71.60 169 GLU B N 1
ATOM 8500 C CA . GLU F 3 169 ? 20.873 31.233 -23.176 1.00 72.24 169 GLU B CA 1
ATOM 8501 C C . GLU F 3 169 ? 20.182 29.985 -23.738 1.00 69.11 169 GLU B C 1
ATOM 8502 O O . GLU F 3 169 ? 19.404 29.355 -22.997 1.00 70.12 169 GLU B O 1
ATOM 8508 N N . TRP F 3 170 ? 20.454 29.649 -25.000 1.00 66.23 170 TRP B N 1
ATOM 8509 C CA . TRP F 3 170 ? 19.967 28.409 -25.661 1.00 65.51 170 TRP B CA 1
ATOM 8510 C C . TRP F 3 170 ? 20.594 27.191 -24.974 1.00 66.77 170 TRP B C 1
ATOM 8511 O O . TRP F 3 170 ? 21.805 27.234 -24.702 1.00 67.98 170 TRP B O 1
ATOM 8522 N N . VAL F 3 171 ? 19.800 26.148 -24.713 1.00 67.90 171 VAL B N 1
ATOM 8523 C CA . VAL F 3 171 ? 20.218 24.949 -23.924 1.00 69.96 171 VAL B CA 1
ATOM 8524 C C . VAL F 3 171 ? 20.361 23.754 -24.872 1.00 71.12 171 VAL B C 1
ATOM 8525 O O . VAL F 3 171 ? 21.484 23.232 -24.996 1.00 73.62 171 VAL B O 1
ATOM 8529 N N . SER F 3 172 ? 19.267 23.329 -25.505 1.00 70.37 172 SER B N 1
ATOM 8530 C CA . SER F 3 172 ? 19.251 22.191 -26.459 1.00 71.07 172 SER B CA 1
ATOM 8531 C C . SER F 3 172 ? 18.066 22.306 -27.420 1.00 68.59 172 SER B C 1
ATOM 8532 O O . SER F 3 172 ? 17.136 23.080 -27.143 1.00 67.10 172 SER B O 1
ATOM 8535 N N . GLY F 3 173 ? 18.127 21.548 -28.512 1.00 67.50 173 GLY B N 1
ATOM 8536 C CA . GLY F 3 173 ? 17.070 21.458 -29.532 1.00 64.31 173 GLY B CA 1
ATOM 8537 C C . GLY F 3 173 ? 16.900 20.029 -30.005 1.00 62.88 173 GLY B C 1
ATOM 8538 O O . GLY F 3 173 ? 17.841 19.225 -29.841 1.00 61.30 173 GLY B O 1
ATOM 8539 N N . ILE F 3 174 ? 15.732 19.723 -30.563 1.00 60.87 174 ILE B N 1
ATOM 8540 C CA . ILE F 3 174 ? 15.406 18.383 -31.124 1.00 61.17 174 ILE B CA 1
ATOM 8541 C C . ILE F 3 174 ? 14.750 18.594 -32.490 1.00 60.72 174 ILE B C 1
ATOM 8542 O O . ILE F 3 174 ? 14.016 19.590 -32.650 1.00 59.27 174 ILE B O 1
ATOM 8547 N N . SER F 3 175 ? 15.043 17.714 -33.448 1.00 61.52 175 SER B N 1
ATOM 8548 C CA . SER F 3 175 ? 14.478 17.757 -34.820 1.00 61.89 175 SER B CA 1
ATOM 8549 C C . SER F 3 175 ? 13.001 17.349 -34.771 1.00 61.95 175 SER B C 1
ATOM 8550 O O . SER F 3 175 ? 12.544 16.881 -33.709 1.00 61.17 175 SER B O 1
ATOM 8553 N N . VAL F 3 176 ? 12.299 17.518 -35.891 1.00 61.95 176 VAL B N 1
ATOM 8554 C CA . VAL F 3 176 ? 10.879 17.104 -36.085 1.00 62.91 176 VAL B CA 1
ATOM 8555 C C . VAL F 3 176 ? 10.729 15.630 -35.685 1.00 64.14 176 VAL B C 1
ATOM 8556 O O . VAL F 3 176 ? 9.849 15.332 -34.853 1.00 64.21 176 VAL B O 1
ATOM 8560 N N . SER F 3 177 ? 11.561 14.757 -36.262 1.00 65.77 177 SER B N 1
ATOM 8561 C CA . SER F 3 177 ? 11.499 13.276 -36.118 1.00 67.88 177 SER B CA 1
ATOM 8562 C C . SER F 3 177 ? 12.013 12.834 -34.738 1.00 68.87 177 SER B C 1
ATOM 8563 O O . SER F 3 177 ? 11.583 11.762 -34.274 1.00 70.28 177 SER B O 1
ATOM 8566 N N . GLY F 3 178 ? 12.903 13.616 -34.117 1.00 68.75 178 GLY B N 1
ATOM 8567 C CA . GLY F 3 178 ? 13.538 13.286 -32.825 1.00 68.47 178 GLY B CA 1
ATOM 8568 C C . GLY F 3 178 ? 14.868 12.570 -33.000 1.00 69.22 178 GLY B C 1
ATOM 8569 O O . GLY F 3 178 ? 15.491 12.247 -31.972 1.00 67.43 178 GLY B O 1
ATOM 8570 N N . GLY F 3 179 ? 15.300 12.350 -34.247 1.00 70.46 179 GLY B N 1
ATOM 8571 C CA . GLY F 3 179 ? 16.535 11.617 -34.590 1.00 73.48 179 GLY B CA 1
ATOM 8572 C C . GLY F 3 179 ? 17.795 12.408 -34.272 1.00 74.20 179 GLY B C 1
ATOM 8573 O O . GLY F 3 179 ? 18.805 11.782 -33.885 1.00 76.59 179 GLY B O 1
ATOM 8574 N N . ILE F 3 180 ? 17.752 13.734 -34.439 1.00 73.52 180 ILE B N 1
ATOM 8575 C CA . ILE F 3 180 ? 18.913 14.652 -34.240 1.00 73.46 180 ILE B CA 1
ATOM 8576 C C . ILE F 3 180 ? 18.628 15.568 -33.043 1.00 71.69 180 ILE B C 1
ATOM 8577 O O . ILE F 3 180 ? 17.560 16.203 -33.017 1.00 70.65 180 ILE B O 1
ATOM 8582 N N . THR F 3 181 ? 19.559 15.625 -32.090 1.00 72.38 181 THR B N 1
ATOM 8583 C CA . THR F 3 181 ? 19.531 16.531 -30.912 1.00 72.62 181 THR B CA 1
ATOM 8584 C C . THR F 3 181 ? 20.792 17.401 -30.937 1.00 73.48 181 THR B C 1
ATOM 8585 O O . THR F 3 181 ? 21.818 16.935 -31.460 1.00 75.47 181 THR B O 1
ATOM 8589 N N . TYR F 3 182 ? 20.700 18.627 -30.420 1.00 72.28 182 TYR B N 1
ATOM 8590 C CA . TYR F 3 182 ? 21.815 19.600 -30.310 1.00 72.46 182 TYR B CA 1
ATOM 8591 C C . TYR F 3 182 ? 21.858 20.110 -28.871 1.00 70.78 182 TYR B C 1
ATOM 8592 O O . TYR F 3 182 ? 20.779 20.248 -28.276 1.00 69.38 182 TYR B O 1
ATOM 8601 N N . TYR F 3 183 ? 23.052 20.369 -28.334 1.00 70.80 183 TYR B N 1
ATOM 8602 C CA . TYR F 3 183 ? 23.253 20.877 -26.950 1.00 70.91 183 TYR B CA 1
ATOM 8603 C C . TYR F 3 183 ? 24.293 22.002 -26.952 1.00 71.82 183 TYR B C 1
ATOM 8604 O O . TYR F 3 183 ? 25.215 21.987 -27.791 1.00 72.85 183 TYR B O 1
ATOM 8613 N N . ALA F 3 184 ? 24.129 22.961 -26.039 1.00 72.72 184 ALA B N 1
ATOM 8614 C CA . ALA F 3 184 ? 25.178 23.919 -25.622 1.00 75.23 184 ALA B CA 1
ATOM 8615 C C . ALA F 3 184 ? 26.265 23.132 -24.880 1.00 79.11 184 ALA B C 1
ATOM 8616 O O . ALA F 3 184 ? 25.913 22.134 -24.227 1.00 80.50 184 ALA B O 1
ATOM 8618 N N . ASP F 3 185 ? 27.529 23.553 -24.988 1.00 83.30 185 ASP B N 1
ATOM 8619 C CA . ASP F 3 185 ? 28.705 22.823 -24.435 1.00 87.63 185 ASP B CA 1
ATOM 8620 C C . ASP F 3 185 ? 28.590 22.717 -22.908 1.00 87.83 185 ASP B C 1
ATOM 8621 O O . ASP F 3 185 ? 29.028 21.688 -22.359 1.00 89.85 185 ASP B O 1
ATOM 8626 N N . SER F 3 186 ? 28.005 23.722 -22.252 1.00 86.65 186 SER B N 1
ATOM 8627 C CA . SER F 3 186 ? 27.881 23.797 -20.773 1.00 88.23 186 SER B CA 1
ATOM 8628 C C . SER F 3 186 ? 26.952 22.701 -20.230 1.00 88.39 186 SER B C 1
ATOM 8629 O O . SER F 3 186 ? 27.000 22.480 -19.008 1.00 91.80 186 SER B O 1
ATOM 8632 N N . VAL F 3 187 ? 26.147 22.035 -21.071 1.00 86.57 187 VAL B N 1
ATOM 8633 C CA . VAL F 3 187 ? 25.162 21.006 -20.609 1.00 86.57 187 VAL B CA 1
ATOM 8634 C C . VAL F 3 187 ? 25.318 19.677 -21.367 1.00 88.07 187 VAL B C 1
ATOM 8635 O O . VAL F 3 187 ? 24.568 18.741 -21.017 1.00 87.83 187 VAL B O 1
ATOM 8639 N N . LYS F 3 188 ? 26.229 19.562 -22.342 1.00 89.82 188 LYS B N 1
ATOM 8640 C CA . LYS F 3 188 ? 26.383 18.319 -23.154 1.00 93.25 188 LYS B CA 1
ATOM 8641 C C . LYS F 3 188 ? 26.834 17.181 -22.229 1.00 95.41 188 LYS B C 1
ATOM 8642 O O . LYS F 3 188 ? 27.781 17.397 -21.443 1.00 98.10 188 LYS B O 1
ATOM 8648 N N . GLY F 3 189 ? 26.147 16.035 -22.295 1.00 95.95 189 GLY B N 1
ATOM 8649 C CA . GLY F 3 189 ? 26.440 14.829 -21.495 1.00 96.70 189 GLY B CA 1
ATOM 8650 C C . GLY F 3 189 ? 25.687 14.801 -20.173 1.00 96.74 189 GLY B C 1
ATOM 8651 O O . GLY F 3 189 ? 25.625 13.719 -19.565 1.00 100.38 189 GLY B O 1
ATOM 8652 N N . ARG F 3 190 ? 25.137 15.938 -19.733 1.00 94.12 190 ARG B N 1
ATOM 8653 C CA . ARG F 3 190 ? 24.386 16.074 -18.451 1.00 92.96 190 ARG B CA 1
ATOM 8654 C C . ARG F 3 190 ? 22.883 16.202 -18.738 1.00 88.70 190 ARG B C 1
ATOM 8655 O O . ARG F 3 190 ? 22.077 15.619 -17.979 1.00 88.84 190 ARG B O 1
ATOM 8663 N N . PHE F 3 191 ? 22.524 16.942 -19.791 1.00 84.64 191 PHE B N 1
ATOM 8664 C CA . PHE F 3 191 ? 21.126 17.215 -20.212 1.00 80.58 191 PHE B CA 1
ATOM 8665 C C . PHE F 3 191 ? 20.780 16.311 -21.397 1.00 78.47 191 PHE B C 1
ATOM 8666 O O . PHE F 3 191 ? 21.646 16.116 -22.271 1.00 79.49 191 PHE B O 1
ATOM 8674 N N . THR F 3 192 ? 19.561 15.767 -21.412 1.00 76.18 192 THR B N 1
ATOM 8675 C CA . THR F 3 192 ? 19.004 14.986 -22.546 1.00 76.82 192 THR B CA 1
ATOM 8676 C C . THR F 3 192 ? 17.629 15.548 -22.915 1.00 73.73 192 THR B C 1
ATOM 8677 O O . THR F 3 192 ? 16.777 15.657 -22.009 1.00 71.34 192 THR B O 1
ATOM 8681 N N . ILE F 3 193 ? 17.450 15.902 -24.193 1.00 71.28 193 ILE B N 1
ATOM 8682 C CA . ILE F 3 193 ? 16.160 16.378 -24.775 1.00 68.42 193 ILE B CA 1
ATOM 8683 C C . ILE F 3 193 ? 15.517 15.199 -25.503 1.00 67.93 193 ILE B C 1
ATOM 8684 O O . ILE F 3 193 ? 16.253 14.413 -26.125 1.00 69.68 193 ILE B O 1
ATOM 8689 N N . SER F 3 194 ? 14.196 15.073 -25.397 1.00 66.34 194 SER B N 1
ATOM 8690 C CA . SER F 3 194 ? 13.393 14.031 -26.086 1.00 66.10 194 SER B CA 1
ATOM 8691 C C . SER F 3 194 ? 11.949 14.519 -26.245 1.00 63.80 194 SER B C 1
ATOM 8692 O O . SER F 3 194 ? 11.587 15.549 -25.636 1.00 62.46 194 SER B O 1
ATOM 8695 N N . ARG F 3 195 ? 11.162 13.799 -27.040 1.00 62.52 195 ARG B N 1
ATOM 8696 C CA . ARG F 3 195 ? 9.756 14.149 -27.345 1.00 61.44 195 ARG B CA 1
ATOM 8697 C C . ARG F 3 195 ? 8.913 12.875 -27.306 1.00 62.54 195 ARG B C 1
ATOM 8698 O O . ARG F 3 195 ? 9.414 11.824 -27.741 1.00 63.63 195 ARG B O 1
ATOM 8706 N N . ASP F 3 196 ? 7.694 12.975 -26.774 1.00 63.12 196 ASP B N 1
ATOM 8707 C CA . ASP F 3 196 ? 6.632 11.945 -26.896 1.00 63.88 196 ASP B CA 1
ATOM 8708 C C . ASP F 3 196 ? 5.454 12.585 -27.638 1.00 61.52 196 ASP B C 1
ATOM 8709 O O . ASP F 3 196 ? 4.680 13.320 -27.002 1.00 59.63 196 ASP B O 1
ATOM 8714 N N . ASN F 3 197 ? 5.347 12.322 -28.942 1.00 60.99 197 ASN B N 1
ATOM 8715 C CA . ASN F 3 197 ? 4.344 12.948 -29.840 1.00 60.77 197 ASN B CA 1
ATOM 8716 C C . ASN F 3 197 ? 2.931 12.546 -29.405 1.00 62.32 197 ASN B C 1
ATOM 8717 O O . ASN F 3 197 ? 2.009 13.369 -29.591 1.00 62.47 197 ASN B O 1
ATOM 8722 N N . SER F 3 198 ? 2.758 11.348 -28.838 1.00 64.02 198 SER B N 1
ATOM 8723 C CA . SER F 3 198 ? 1.440 10.838 -28.374 1.00 64.95 198 SER B CA 1
ATOM 8724 C C . SER F 3 198 ? 0.970 11.622 -27.139 1.00 64.27 198 SER B C 1
ATOM 8725 O O . SER F 3 198 ? -0.254 11.719 -26.940 1.00 64.88 198 SER B O 1
ATOM 8728 N N . LYS F 3 199 ? 1.895 12.184 -26.360 1.00 64.08 199 LYS B N 1
ATOM 8729 C CA . LYS F 3 199 ? 1.573 12.995 -25.158 1.00 66.33 199 LYS B CA 1
ATOM 8730 C C . LYS F 3 199 ? 1.682 14.490 -25.472 1.00 63.96 199 LYS B C 1
ATOM 8731 O O . LYS F 3 199 ? 1.407 15.293 -24.557 1.00 64.42 199 LYS B O 1
ATOM 8737 N N . ASN F 3 200 ? 2.058 14.849 -26.708 1.00 61.83 200 ASN B N 1
ATOM 8738 C CA . ASN F 3 200 ? 2.340 16.249 -27.135 1.00 58.63 200 ASN B CA 1
ATOM 8739 C C . ASN F 3 200 ? 3.344 16.894 -26.174 1.00 56.24 200 ASN B C 1
ATOM 8740 O O . ASN F 3 200 ? 3.157 18.082 -25.848 1.00 54.69 200 ASN B O 1
ATOM 8745 N N . THR F 3 201 ? 4.364 16.150 -25.737 1.00 56.04 201 THR B N 1
ATOM 8746 C CA . THR F 3 201 ? 5.267 16.570 -24.636 1.00 56.80 201 THR B CA 1
ATOM 8747 C C . THR F 3 201 ? 6.717 16.611 -25.119 1.00 56.25 201 THR B C 1
ATOM 8748 O O . THR F 3 201 ? 7.147 15.671 -25.823 1.00 55.26 201 THR B O 1
ATOM 8752 N N . LEU F 3 202 ? 7.410 17.693 -24.752 1.00 56.71 202 LEU B N 1
ATOM 8753 C CA . LEU F 3 202 ? 8.879 17.870 -24.858 1.00 56.93 202 LEU B CA 1
ATOM 8754 C C . LEU F 3 202 ? 9.478 17.681 -23.460 1.00 59.59 202 LEU B C 1
ATOM 8755 O O . LEU F 3 202 ? 8.894 18.214 -22.491 1.00 59.87 202 LEU B O 1
ATOM 8760 N N . TYR F 3 203 ? 10.586 16.943 -23.359 1.00 62.33 203 TYR B N 1
ATOM 8761 C CA . TYR F 3 203 ? 11.267 16.604 -22.082 1.00 66.25 203 TYR B CA 1
ATOM 8762 C C . TYR F 3 203 ? 12.689 17.171 -22.080 1.00 67.36 203 TYR B C 1
ATOM 8763 O O . TYR F 3 203 ? 13.327 17.214 -23.156 1.00 65.57 203 TYR B O 1
ATOM 8772 N N . LEU F 3 204 ? 13.155 17.587 -20.898 1.00 67.65 204 LEU B N 1
ATOM 8773 C CA . LEU F 3 204 ? 14.584 17.857 -20.598 1.00 69.30 204 LEU B CA 1
ATOM 8774 C C . LEU F 3 204 ? 14.946 17.106 -19.313 1.00 73.29 204 LEU B C 1
ATOM 8775 O O . LEU F 3 204 ? 14.451 17.494 -18.233 1.00 72.21 204 LEU B O 1
ATOM 8780 N N . GLN F 3 205 ? 15.720 16.027 -19.450 1.00 77.83 205 GLN B N 1
ATOM 8781 C CA . GLN F 3 205 ? 16.325 15.275 -18.323 1.00 81.94 205 GLN B CA 1
ATOM 8782 C C . GLN F 3 205 ? 17.619 15.996 -17.947 1.00 84.31 205 GLN B C 1
ATOM 8783 O O . GLN F 3 205 ? 18.495 16.105 -18.822 1.00 85.12 205 GLN B O 1
ATOM 8789 N N . MET F 3 206 ? 17.701 16.503 -16.715 1.00 86.73 206 MET B N 1
ATOM 8790 C CA . MET F 3 206 ? 18.850 17.293 -16.206 1.00 89.67 206 MET B CA 1
ATOM 8791 C C . MET F 3 206 ? 19.548 16.488 -15.103 1.00 94.23 206 MET B C 1
ATOM 8792 O O . MET F 3 206 ? 18.906 16.218 -14.065 1.00 94.56 206 MET B O 1
ATOM 8797 N N . ASN F 3 207 ? 20.806 16.103 -15.334 1.00 97.54 207 ASN B N 1
ATOM 8798 C CA . ASN F 3 207 ? 21.636 15.324 -14.378 1.00 101.01 207 ASN B CA 1
ATOM 8799 C C . ASN F 3 207 ? 22.835 16.170 -13.938 1.00 103.00 207 ASN B C 1
ATOM 8800 O O . ASN F 3 207 ? 23.231 17.086 -14.701 1.00 99.99 207 ASN B O 1
ATOM 8805 N N . SER F 3 208 ? 23.372 15.869 -12.749 1.00 106.00 208 SER B N 1
ATOM 8806 C CA . SER F 3 208 ? 24.580 16.502 -12.162 1.00 108.10 208 SER B CA 1
ATOM 8807 C C . SER F 3 208 ? 24.428 18.028 -12.200 1.00 106.63 208 SER B C 1
ATOM 8808 O O . SER F 3 208 ? 25.337 18.710 -12.721 1.00 105.53 208 SER B O 1
ATOM 8811 N N . LEU F 3 209 ? 23.305 18.531 -11.678 1.00 106.45 209 LEU B N 1
ATOM 8812 C CA . LEU F 3 209 ? 22.929 19.969 -11.736 1.00 106.98 209 LEU B CA 1
ATOM 8813 C C . LEU F 3 209 ? 23.899 20.787 -10.877 1.00 108.43 209 LEU B C 1
ATOM 8814 O O . LEU F 3 209 ? 24.241 20.325 -9.775 1.00 111.11 209 LEU B O 1
ATOM 8819 N N . ARG F 3 210 ? 24.330 21.943 -11.392 1.00 108.05 210 ARG B N 1
ATOM 8820 C CA . ARG F 3 210 ? 25.281 22.886 -10.745 1.00 111.58 210 ARG B CA 1
ATOM 8821 C C . ARG F 3 210 ? 24.538 24.184 -10.412 1.00 110.21 210 ARG B C 1
ATOM 8822 O O . ARG F 3 210 ? 23.467 24.406 -10.993 1.00 108.21 210 ARG B O 1
ATOM 8830 N N . ALA F 3 211 ? 25.103 25.014 -9.530 1.00 112.41 211 ALA B N 1
ATOM 8831 C CA . ALA F 3 211 ? 24.548 26.329 -9.124 1.00 112.51 211 ALA B CA 1
ATOM 8832 C C . ALA F 3 211 ? 24.281 27.191 -10.366 1.00 109.39 211 ALA B C 1
ATOM 8833 O O . ALA F 3 211 ? 23.279 27.931 -10.364 1.00 106.94 211 ALA B O 1
ATOM 8835 N N . GLU F 3 212 ? 25.131 27.067 -11.393 1.00 108.81 212 GLU B N 1
ATOM 8836 C CA . GLU F 3 212 ? 25.099 27.875 -12.646 1.00 106.79 212 GLU B CA 1
ATOM 8837 C C . GLU F 3 212 ? 23.929 27.442 -13.547 1.00 102.15 212 GLU B C 1
ATOM 8838 O O . GLU F 3 212 ? 23.657 28.165 -14.523 1.00 100.70 212 GLU B O 1
ATOM 8844 N N . ASP F 3 213 ? 23.274 26.309 -13.252 1.00 97.99 213 ASP B N 1
ATOM 8845 C CA . ASP F 3 213 ? 22.088 25.804 -13.995 1.00 93.51 213 ASP B CA 1
ATOM 8846 C C . ASP F 3 213 ? 20.798 26.416 -13.427 1.00 92.72 213 ASP B C 1
ATOM 8847 O O . ASP F 3 213 ? 19.716 26.061 -13.930 1.00 95.12 213 ASP B O 1
ATOM 8852 N N . THR F 3 214 ? 20.894 27.292 -12.421 1.00 90.86 214 THR B N 1
ATOM 8853 C CA . THR F 3 214 ? 19.743 28.033 -11.839 1.00 89.00 214 THR B CA 1
ATOM 8854 C C . THR F 3 214 ? 19.226 29.020 -12.884 1.00 84.27 214 THR B C 1
ATOM 8855 O O . THR F 3 214 ? 20.029 29.856 -13.338 1.00 83.84 214 THR B O 1
ATOM 8859 N N . ALA F 3 215 ? 17.941 28.925 -13.238 1.00 81.04 215 ALA B N 1
ATOM 8860 C CA . ALA F 3 215 ? 17.304 29.745 -14.292 1.00 78.26 215 ALA B CA 1
ATOM 8861 C C . ALA F 3 215 ? 15.818 29.401 -14.416 1.00 75.50 215 ALA B C 1
ATOM 8862 O O . ALA F 3 215 ? 15.422 28.293 -14.002 1.00 74.39 215 ALA B O 1
ATOM 8864 N N . VAL F 3 216 ? 15.038 30.328 -14.978 1.00 74.51 216 VAL B N 1
ATOM 8865 C CA . VAL F 3 216 ? 13.711 30.033 -15.594 1.00 73.83 216 VAL B CA 1
ATOM 8866 C C . VAL F 3 216 ? 13.994 29.285 -16.899 1.00 71.70 216 VAL B C 1
ATOM 8867 O O . VAL F 3 216 ? 14.757 29.825 -17.719 1.00 71.10 216 VAL B O 1
ATOM 8871 N N . TYR F 3 217 ? 13.457 28.072 -17.050 1.00 71.68 217 TYR B N 1
ATOM 8872 C CA . TYR F 3 217 ? 13.604 27.238 -18.271 1.00 70.69 217 TYR B CA 1
ATOM 8873 C C . TYR F 3 217 ? 12.341 27.394 -19.117 1.00 69.64 217 TYR B C 1
ATOM 8874 O O . TYR F 3 217 ? 11.237 27.058 -18.626 1.00 69.82 217 TYR B O 1
ATOM 8883 N N . TYR F 3 218 ? 12.517 27.920 -20.332 1.00 67.44 218 TYR B N 1
ATOM 8884 C CA . TYR F 3 218 ? 11.447 28.147 -21.335 1.00 66.30 218 TYR B CA 1
ATOM 8885 C C . TYR F 3 218 ? 11.474 27.032 -22.384 1.00 64.68 218 TYR B C 1
ATOM 8886 O O . TYR F 3 218 ? 12.551 26.651 -22.877 1.00 62.62 218 TYR B O 1
ATOM 8895 N N . CYS F 3 219 ? 10.284 26.530 -22.690 1.00 65.34 219 CYS B N 1
ATOM 8896 C CA . CYS F 3 219 ? 9.939 25.670 -23.846 1.00 66.09 219 CYS B CA 1
ATOM 8897 C C . CYS F 3 219 ? 9.657 26.579 -25.048 1.00 63.53 219 CYS B C 1
ATOM 8898 O O . CYS F 3 219 ? 8.916 27.562 -24.868 1.00 64.58 219 CYS B O 1
ATOM 8901 N N . ALA F 3 220 ? 10.233 26.292 -26.219 1.00 59.87 220 ALA B N 1
ATOM 8902 C CA . ALA F 3 220 ? 10.020 27.090 -27.450 1.00 58.29 220 ALA B CA 1
ATOM 8903 C C . ALA F 3 220 ? 9.823 26.182 -28.666 1.00 55.25 220 ALA B C 1
ATOM 8904 O O . ALA F 3 220 ? 10.650 25.286 -28.883 1.00 53.51 220 ALA B O 1
ATOM 8906 N N . LYS F 3 221 ? 8.763 26.433 -29.431 1.00 54.55 221 LYS B N 1
ATOM 8907 C CA . LYS F 3 221 ? 8.538 25.852 -30.780 1.00 54.66 221 LYS B CA 1
ATOM 8908 C C . LYS F 3 221 ? 9.391 26.631 -31.789 1.00 54.15 221 LYS B C 1
ATOM 8909 O O . LYS F 3 221 ? 9.465 27.873 -31.668 1.00 54.10 221 LYS B O 1
ATOM 8915 N N . ARG F 3 222 ? 10.010 25.942 -32.749 1.00 53.50 222 ARG B N 1
ATOM 8916 C CA . ARG F 3 222 ? 10.715 26.599 -33.884 1.00 53.51 222 ARG B CA 1
ATOM 8917 C C . ARG F 3 222 ? 9.718 26.823 -35.028 1.00 52.85 222 ARG B C 1
ATOM 8918 O O . ARG F 3 222 ? 8.931 25.912 -35.316 1.00 51.13 222 ARG B O 1
ATOM 8926 N N . GLY F 3 223 ? 9.751 28.009 -35.642 1.00 54.37 223 GLY B N 1
ATOM 8927 C CA . GLY F 3 223 ? 8.941 28.363 -36.824 1.00 55.63 223 GLY B CA 1
ATOM 8928 C C . GLY F 3 223 ? 9.249 27.466 -38.012 1.00 56.15 223 GLY B C 1
ATOM 8929 O O . GLY F 3 223 ? 8.343 27.245 -38.838 1.00 58.82 223 GLY B O 1
ATOM 8930 N N . ALA F 3 224 ? 10.484 26.968 -38.097 1.00 55.69 224 ALA B N 1
ATOM 8931 C CA . ALA F 3 224 ? 10.925 25.926 -39.054 1.00 56.26 224 ALA B CA 1
ATOM 8932 C C . ALA F 3 224 ? 12.071 25.136 -38.417 1.00 56.07 224 ALA B C 1
ATOM 8933 O O . ALA F 3 224 ? 12.618 25.611 -37.410 1.00 54.94 224 ALA B O 1
ATOM 8935 N N . ALA F 3 225 ? 12.416 23.979 -38.982 1.00 57.28 225 ALA B N 1
ATOM 8936 C CA . ALA F 3 225 ? 13.547 23.132 -38.534 1.00 58.18 225 ALA B CA 1
ATOM 8937 C C . ALA F 3 225 ? 14.798 23.999 -38.353 1.00 58.66 225 ALA B C 1
ATOM 8938 O O . ALA F 3 225 ? 15.533 23.764 -37.387 1.00 59.71 225 ALA B O 1
ATOM 8940 N N . VAL F 3 226 ? 14.994 24.989 -39.229 1.00 60.58 226 VAL B N 1
ATOM 8941 C CA . VAL F 3 226 ? 16.195 25.878 -39.273 1.00 61.36 226 VAL B CA 1
ATOM 8942 C C . VAL F 3 226 ? 15.806 27.308 -38.861 1.00 59.54 226 VAL B C 1
ATOM 8943 O O . VAL F 3 226 ? 16.624 28.220 -39.076 1.00 61.20 226 VAL B O 1
ATOM 8947 N N . GLY F 3 227 ? 14.620 27.507 -38.280 1.00 56.38 227 GLY B N 1
ATOM 8948 C CA . GLY F 3 227 ? 14.006 28.840 -38.123 1.00 55.75 227 GLY B CA 1
ATOM 8949 C C . GLY F 3 227 ? 14.154 29.416 -36.723 1.00 53.64 227 GLY B C 1
ATOM 8950 O O . GLY F 3 227 ? 14.824 28.791 -35.881 1.00 52.95 227 GLY B O 1
ATOM 8951 N N . SER F 3 228 ? 13.530 30.579 -36.501 1.00 53.58 228 SER B N 1
ATOM 8952 C CA . SER F 3 228 ? 13.436 31.314 -35.211 1.00 52.94 228 SER B CA 1
ATOM 8953 C C . SER F 3 228 ? 12.600 30.525 -34.200 1.00 52.85 228 SER B C 1
ATOM 8954 O O . SER F 3 228 ? 12.039 29.485 -34.577 1.00 54.34 228 SER B O 1
ATOM 8957 N N . PHE F 3 229 ? 12.495 31.037 -32.972 1.00 53.38 229 PHE B N 1
ATOM 8958 C CA . PHE F 3 229 ? 11.564 30.555 -31.919 1.00 53.79 229 PHE B CA 1
ATOM 8959 C C . PHE F 3 229 ? 10.275 31.378 -32.001 1.00 55.16 229 PHE B C 1
ATOM 8960 O O . PHE F 3 229 ? 10.303 32.540 -31.601 1.00 58.60 229 PHE B O 1
ATOM 8968 N N . ASP F 3 230 ? 9.182 30.817 -32.524 1.00 56.88 230 ASP B N 1
ATOM 8969 C CA . ASP F 3 230 ? 7.955 31.604 -32.835 1.00 58.93 230 ASP B CA 1
ATOM 8970 C C . ASP F 3 230 ? 6.965 31.576 -31.657 1.00 57.65 230 ASP B C 1
ATOM 8971 O O . ASP F 3 230 ? 6.193 32.538 -31.540 1.00 60.07 230 ASP B O 1
ATOM 8976 N N . TYR F 3 231 ? 6.982 30.547 -30.809 1.00 56.48 231 TYR B N 1
ATOM 8977 C CA . TYR F 3 231 ? 6.109 30.460 -29.609 1.00 57.51 231 TYR B CA 1
ATOM 8978 C C . TYR F 3 231 ? 6.927 29.993 -28.408 1.00 55.83 231 TYR B C 1
ATOM 8979 O O . TYR F 3 231 ? 7.733 29.075 -28.561 1.00 55.21 231 TYR B O 1
ATOM 8988 N N . TRP F 3 232 ? 6.703 30.631 -27.257 1.00 55.96 232 TRP B N 1
ATOM 8989 C CA . TRP F 3 232 ? 7.384 30.353 -25.968 1.00 55.64 232 TRP B CA 1
ATOM 8990 C C . TRP F 3 232 ? 6.332 30.004 -24.916 1.00 57.31 232 TRP B C 1
ATOM 8991 O O . TRP F 3 232 ? 5.234 30.555 -24.987 1.00 56.86 232 TRP B O 1
ATOM 9002 N N . GLY F 3 233 ? 6.663 29.109 -23.985 1.00 60.45 233 GLY B N 1
ATOM 9003 C CA . GLY F 3 233 ? 5.849 28.840 -22.784 1.00 62.58 233 GLY B CA 1
ATOM 9004 C C . GLY F 3 233 ? 6.136 29.877 -21.716 1.00 64.63 233 GLY B C 1
ATOM 9005 O O . GLY F 3 233 ? 7.039 30.694 -21.947 1.00 64.92 233 GLY B O 1
ATOM 9006 N N . GLN F 3 234 ? 5.410 29.844 -20.592 1.00 68.36 234 GLN B N 1
ATOM 9007 C CA . GLN F 3 234 ? 5.524 30.844 -19.493 1.00 70.71 234 GLN B CA 1
ATOM 9008 C C . GLN F 3 234 ? 6.795 30.568 -18.677 1.00 71.58 234 GLN B C 1
ATOM 9009 O O . GLN F 3 234 ? 7.297 31.508 -18.047 1.00 74.29 234 GLN B O 1
ATOM 9011 N N . GLY F 3 235 ? 7.289 29.327 -18.688 1.00 72.12 235 GLY B N 1
ATOM 9012 C CA . GLY F 3 235 ? 8.571 28.928 -18.074 1.00 74.13 235 GLY B CA 1
ATOM 9013 C C . GLY F 3 235 ? 8.377 28.232 -16.735 1.00 77.08 235 GLY B C 1
ATOM 9014 O O . GLY F 3 235 ? 7.264 28.298 -16.182 1.00 77.62 235 GLY B O 1
ATOM 9015 N N . THR F 3 236 ? 9.426 27.576 -16.233 1.00 77.93 236 THR B N 1
ATOM 9016 C CA . THR F 3 236 ? 9.444 26.888 -14.915 1.00 78.81 236 THR B CA 1
ATOM 9017 C C . THR F 3 236 ? 10.807 27.161 -14.265 1.00 79.23 236 THR B C 1
ATOM 9018 O O . THR F 3 236 ? 11.836 27.013 -14.965 1.00 75.69 236 THR B O 1
ATOM 9022 N N . LEU F 3 237 ? 10.806 27.581 -12.994 1.00 82.00 237 LEU B N 1
ATOM 9023 C CA . LEU F 3 237 ? 12.023 28.025 -12.261 1.00 83.76 237 LEU B CA 1
ATOM 9024 C C . LEU F 3 237 ? 12.719 26.803 -11.661 1.00 83.65 237 LEU B C 1
ATOM 9025 O O . LEU F 3 237 ? 12.036 26.002 -11.003 1.00 84.08 237 LEU B O 1
ATOM 9030 N N . VAL F 3 238 ? 14.024 26.677 -11.913 1.00 85.54 238 VAL B N 1
ATOM 9031 C CA . VAL F 3 238 ? 14.933 25.656 -11.312 1.00 89.55 238 VAL B CA 1
ATOM 9032 C C . VAL F 3 238 ? 16.002 26.403 -10.507 1.00 92.75 238 VAL B C 1
ATOM 9033 O O . VAL F 3 238 ? 16.689 27.254 -11.104 1.00 92.32 238 VAL B O 1
ATOM 9037 N N . THR F 3 239 ? 16.123 26.121 -9.205 1.00 97.68 239 THR B N 1
ATOM 9038 C CA . THR F 3 239 ? 17.213 26.643 -8.330 1.00 100.79 239 THR B CA 1
ATOM 9039 C C . THR F 3 239 ? 18.063 25.468 -7.839 1.00 101.71 239 THR B C 1
ATOM 9040 O O . THR F 3 239 ? 17.484 24.399 -7.536 1.00 101.47 239 THR B O 1
ATOM 9044 N N . VAL F 3 240 ? 19.381 25.667 -7.781 1.00 103.84 240 VAL B N 1
ATOM 9045 C CA . VAL F 3 240 ? 20.374 24.644 -7.342 1.00 109.05 240 VAL B CA 1
ATOM 9046 C C . VAL F 3 240 ? 21.235 25.247 -6.225 1.00 113.67 240 VAL B C 1
ATOM 9047 O O . VAL F 3 240 ? 21.818 26.325 -6.460 1.00 111.85 240 VAL B O 1
ATOM 9051 N N . SER F 3 241 ? 21.267 24.586 -5.058 1.00 119.02 241 SER B N 1
ATOM 9052 C CA . SER F 3 241 ? 22.200 24.814 -3.913 1.00 124.21 241 SER B CA 1
ATOM 9053 C C . SER F 3 241 ? 21.538 24.370 -2.602 1.00 126.83 241 SER B C 1
ATOM 9054 O O . SER F 3 241 ? 20.493 23.723 -2.589 1.00 126.87 241 SER B O 1
#

Foldseek 3Di:
DAAKAWDAEDEDAAQAKTKIKIFHACQWLVDQLFKWKWWADPLFDTATQGFSQADGDPPHDNQWGWHGDHRMIMIMGGRDDQVSQTKMKMKGQRNVQRHIHIHFIYGYHYCCWAKAKDAAAEEAFFDKDKIKIATGSDQLQVWKKWKWWDAPPGGIGTQWIARQNVRDIGGDPVNVPQWDWGHDNVRSMIMIIGNGDDQSVFTWMKMFIHYNHRSHGTRHIYRTYGYGYD/DCPDLQNQQVDDLVRNLPPALCCLQVNDLSSCPNHDLSNLLSVLVSQCVSQVVDAAQSSCVSNLSSQQNPAQVVLQVNLVRQRQDAVVSVLSHDQNRQQPDALSSVCSNNPVNLLVVQVCCCPDNNVNNLQNYDVVRVVVSVNPRDHD/DCPDLCNQQVDDLVRNLPPALCCLQVNDLSSCPNHDLSNLLNVLVSQCVNQVVDAAPSSCVSNLSSQLNPAQVVLQVNLVRQHADAVVSVLSHDLNRQQPDALSSVCSNNPVNLLVLLVCCVPDNNVNNLQNDDVVRVVVSVNPRDHD/DKAKAKPPQEEEDAQQDKDKMKIFIPWFLFQQKWKWWAAPLFDIATQDWSQFDGFPPHDPQWGWDDGTGIIMTIRGRDDPVSQTWMKMWGLSDPPIDIYFTYGYHNDLKAWAKDFADEAEAQGKTKIKIAIDSDQLLAWKKFKWWAADPTDIDTAKIAASNRPDIGGDPVQPPFWDWGDDSVRSMIMIIGGRDDQVNFTFMKMFTAPHRSIDGRDIHRTGTHGYD/DAKAWDAEDEDAAQAKDKIKIFHACQWLVDQLFKWKWWADPLFWTATQGFSQADGDPPHDNQWGKHGDHRMIMIMRGRDDQVSQTKMKMWGQRNVQRHIFIYFIYGYHHVVCWAKAKDAAAEAAFFDKDKIKIATGSDQLQVWKKWKWWDAPPGDIGTQWIARQNVRDIGGDPVNVPQWDWGHDNVRSMIIIIGNGDDQSVQTWMKMFIHYNHRSHGTRHIYRTYGYGYD/DKAKAKPPQEEEDAQQDKDKMKIFIPWFLFQQKWKWWAAPLFDIATQDKSQFDGFPPHDPQWGWDDGTGIIMTIRGRDDPVSQTWMKMWGLSDPPIDIYFTYGYHNDLKAWAKDFADEDEAQGKTKIKIAIDSDQLLAWKKFKWWAADPTDIHTAKIAASNRPDIGGDPVQPPQWDWGDDSVRSMIMIIGGRDDQVNFTFMKMFTAPHRSIDGRDIHRTGTHGYD

Nearest PDB structures (foldseek):
  8cz8-assembly2_M  TM=1.005E+00  e=1.257E-23  Homo sapiens
  8cyh-assembly1_M  TM=9.784E-01  e=9.061E-20  Homo sapiens
  8fsl-assembly2_F  TM=9.653E-01  e=2.584E-19  Insect expression vector pBlueBacmsGCA1His
  8cxc-assembly1_M  TM=9.345E-01  e=1.410E-18  Homo sapiens
  8cx3-assembly6_F  TM=9.501E-01  e=1.420E-12  Homo sapiens

Solvent-accessible surface area: 48621 Å² total; per-residue (Å²): 22,93,62,5,99,19,52,86,76,30,63,5,40,88,56,98,74,13,78,0,43,0,63,14,73,85,15,9,0,30,7,46,39,12,0,0,0,0,14,14,51,120,88,128,26,4,100,7,6,0,44,8,22,82,60,108,27,122,73,16,50,119,46,8,42,9,66,61,92,55,60,54,0,20,0,42,0,45,32,4,80,71,122,5,63,2,48,0,11,0,0,0,10,23,15,58,26,5,0,0,5,0,0,40,13,1,83,0,51,18,147,124,68,94,7,78,8,35,57,79,43,125,55,40,77,50,80,84,11,112,0,34,0,109,2,58,34,12,5,8,24,16,46,15,0,0,0,0,49,27,16,99,94,147,14,0,35,0,2,0,0,1,11,0,22,90,56,63,44,41,39,0,86,70,11,114,72,126,11,66,6,35,20,32,114,68,83,30,9,0,40,0,63,11,106,76,4,49,65,86,21,34,0,48,0,5,0,0,11,1,40,1,47,6,1,0,42,0,65,4,36,1,104,9,1,88,0,60,7,117,78,32,54,13,27,5,63,11,5,23,26,19,20,134,102,0,66,101,4,35,51,56,0,2,116,22,20,73,81,64,24,18,22,16,9,16,61,46,1,25,69,35,0,7,61,35,0,119,106,42,19,121,109,80,113,20,80,50,26,14,106,26,0,62,46,4,5,17,8,1,46,26,119,22,0,88,48,7,3,125,75,116,14,32,0,46,30,30,14,2,7,101,8,73,50,91,2,0,37,62,2,66,17,68,31,0,41,104,0,0,4,1,24,1,18,13,0,83,80,31,23,178,28,56,4,0,100,56,1,1,96,156,24,152,50,91,53,1,56,84,0,0,5,12,2,99,39,55,88,28,55,14,27,6,58,9,6,24,25,19,14,133,98,0,65,97,4,38,45,55,0,1,111,25,19,69,79,64,23,18,22,14,9,12,60,155,1,27,64,38,0,7,61,32,0,112,106,42,10,112,154,64,113,19,92,55,23,18,102,87,0,64,46,4,4,17,8,1,50,22,116,19,0,73,58,8,1,129,78,124,6,43,0,47,28,29,16,2,8,100,9,81,26,72,3,0,38,56,2,66,19,63,36,0,50,103,0,0,4,0,19,0,16,10,1,82,78,31,17,174,28,145,2,1,105,33,2,1,98,160,23,156,49,94,57,1,46,85,1,0,4,12,2,95,39,56,101,8,108,15,70,14,3,5,56,35,5,35,8,65,84,42,29,69,1,30,0,6,0,93,10,73,97,48,0,35,19,53,0,0,0,0,14,19,54,85,182,115,8,3,101,7,6,0,25,1,3,64,33,41,33,97,84,24,59,61,50,4,58,8,59,41,68,27,49,48,0,27,0,30,0,48,85,0,45,78,91,2,79,4,25,0,10,0,0,0,9,59,47,91,47,8,28,17,3,70,7,0,114,1,81,77,130,93,18,98,10,106,17,62,40,31,33,129,14,123,83,58,21,69,38,132,0,25,0,49,4,48,60,32,68,4,134,6,25,3,0,0,0,0,14,20,33,103,71,146,23,14,73,3,1,0,2,7,25,18,97,25,63,100,56,75,60,9,123,50,1,140,87,26,5,75,4,48,33,45,59,108,138,51,14,0,29,0,63,0,57,59,2,104,60,123,2,25,0,39,0,10,0,0,11,10,8,0,28,46,1,0,0,20,75,26,2,123,23,20,94,0,51,6,90,117,66,6,98,20,53,86,80,30,71,4,40,80,57,98,73,14,78,0,45,0,62,14,73,86,16,9,0,30,5,53,44,12,0,0,0,0,12,13,54,122,84,134,26,4,98,8,9,0,43,7,22,85,63,107,26,121,74,15,50,118,46,8,41,9,66,63,92,56,58,52,0,22,0,45,0,45,32,4,92,68,71,5,62,1,50,0,10,0,0,0,10,23,13,60,24,4,0,2,16,1,0,42,13,1,83,0,52,7,98,98,124,69,95,8,78,7,31,56,78,43,128,52,139,75,48,67,82,11,109,0,34,0,103,2,51,36,9,2,6,25,19,48,18,0,0,0,0,50,28,21,101,93,146,13,0,37,9,2,0,0,1,15,3,41,90,60,61,43,41,42,12,100,85,11,115,72,98,12,70,7,39,23,38,52,90,96,29,9,0,42,0,65,12,107,55,3,109,65,83,15,34,0,44,0,5,0,0,11,0,38,1,48,7,1,0,41,0,64,4,36,1,102,9,1,89,0,62,7,109,99,7,104,12,82,18,3,5,60,36,5,37,7,63,85,42,16,63,0,31,0,10,0,105,10,70,96,49,0,37,21,46,0,0,0,0,17,17,68,86,182,140,21,3,106,7,6,0,27,1,3,68,34,53,35,96,85,26,60,79,49,4,57,7,58,42,67,27,45,41,0,27,0,29,0,48,85,0,44,78,90,1,86,4,37,0,9,0,1,0,6,61,46,92,49,8,28,18,2,70,7,0,33,1,80,80,127,92,16,103,10,106,17,60,38,32,31,131,18,126,76,58,21,69,38,131,0,26,0,49,4,50,59,32,68,3,153,8,27,2,0,0,0,0,13,22,31,110,74,148,24,13,79,5,1,0,2,7,24,15,99,28,69,100,54,75,58,11,121,54,0,136,87,27,4,77,4,48,33,47,58,108,137,49,13,0,31,0,61,0,56,58,1,114,58,131,4,23,1,42,0,10,0,0,12,9,9,0,28,52,1,0,1,20,72,29,3,83,22,20,96,0,49,5,91